Protein AF-A0A853L1I3-F1 (afdb_monomer)

pLDDT: mean 86.83, std 14.61, range [38.22, 98.81]

Foldseek 3Di:
DAKEKEKEFEFQVPQQWFWKWKAKPPDDPRIDIGTDDNRDRMDMDIDDDDAQDFIKIWMDAAQWDIDIDGRPHHHHHYYDYHYIKGKHKDKWFPWQQQQAIDDCPPDHFDKQDEPPPDAAFANRTTAAEFEQQQFDAAPPDDFLGTPLLDFWQHDVLCLFFAWGKMKMFMDIGDPDDADDQLKKKKKFKQADDQFDGCLLFKWKWQADDRPTGTQGHPVNHGIHIDGPRPPPGMGMIIMHTSDAQFVSRLQQKMKMKIFIDDCVPQHNPDGSIMGIGMHGYWFKAFAALQFAFLEKEFEDDPVCVQQVVQVVVQLQPDDDDPPDRRHYYDYDDQDDDFDWYQPSNVRDTDTADPPQDDDDLQPQFFKTWIKTWGSGNPSRIHIATEIEGFPAGYRCVCCCRRPQRHSRYGYDYQCRPPPWDDDLQRTRLQKHFHAFFAAVVDDTQNSTAIEGEAQPDCPPPPPPAKPFFPNHHT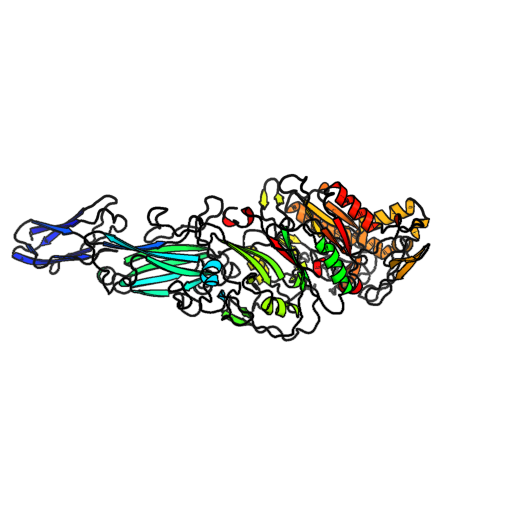NRVQRSVVSSVRHHYQYAHQLLAPSRHPLLFWDWDAFCPDDVNLRIAIEGEAQPVQLVLLVVQCVVDVVQQAFKFQWDWDDDPQDTDTHFHDAPNWGQIDGSVQLVDFDWGRDAAQVRHTGGSVLQSCCRNQPVNVSSVVRVVSVVVVGVDDPVRYDHAHWRKDFDDWFAIDDPPDDDDPPPFDPPDDLQPTADSDPRDHTHTHIFTPFASQSSWDNHPQEIEGEARRAGWADPSDPVPIDHSRQVVVLVVCCVRDVSHHYDHGHCCPPARSVRHGPNSSMDGHGDDDSVVSSSSND

Solvent-accessible surface area (backbone atoms only — not comparable to full-atom values): 40897 Å² total; per-residue (Å²): 108,34,57,36,31,45,31,40,34,53,39,86,88,61,57,86,60,35,54,36,38,42,34,38,60,94,53,84,80,30,64,50,71,56,64,49,57,82,83,52,49,58,50,75,47,78,44,72,42,57,63,76,42,70,30,41,39,38,37,32,27,52,45,34,51,80,44,73,48,70,72,46,69,35,77,58,71,48,7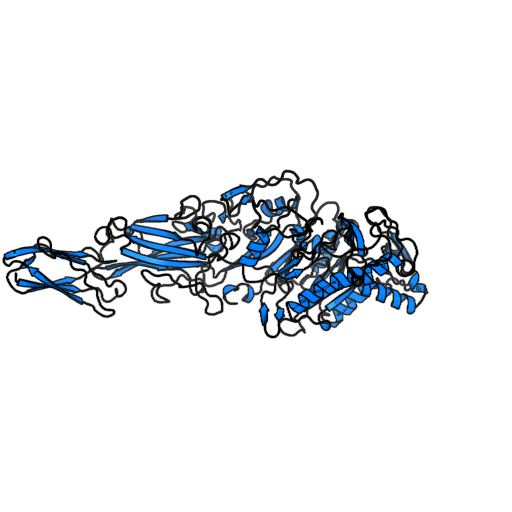5,48,80,47,78,46,33,35,46,43,75,49,68,34,44,23,32,79,54,57,12,54,64,52,50,81,86,77,65,70,68,40,75,74,35,58,26,50,86,58,80,46,66,22,84,86,26,36,35,20,57,25,35,51,22,35,28,27,71,41,87,78,58,57,88,43,47,33,52,47,74,62,80,64,43,65,35,74,61,34,60,65,77,30,37,34,60,35,37,40,39,50,48,75,41,59,77,90,68,79,64,58,85,76,28,34,34,39,40,35,46,38,47,59,86,92,40,50,68,27,21,58,38,36,37,34,30,68,30,81,55,64,85,35,45,72,39,25,19,73,90,65,33,42,51,33,82,41,62,47,58,78,43,68,52,58,40,55,28,33,30,29,15,51,46,62,27,15,79,62,32,47,83,25,43,40,34,43,33,44,28,39,25,39,42,91,66,56,30,83,88,32,62,51,47,33,32,28,40,39,34,31,41,27,46,68,45,65,59,27,71,77,37,48,63,41,31,43,33,35,59,59,54,93,88,44,53,68,45,51,56,51,49,54,60,58,50,68,67,47,78,80,50,86,77,93,45,58,70,43,76,53,67,46,78,88,54,98,55,89,62,55,40,71,12,66,89,76,73,42,79,32,72,62,78,88,78,56,83,55,94,59,59,47,41,13,27,45,39,41,52,27,31,35,35,34,30,47,78,76,61,47,68,40,76,42,45,30,30,38,45,27,54,55,86,47,40,55,56,33,45,46,35,64,62,53,39,22,64,77,25,22,54,46,54,66,48,47,74,53,90,65,73,76,40,63,26,26,22,20,42,14,55,48,40,41,50,37,35,38,24,89,98,62,62,75,29,81,70,8,31,32,34,30,21,35,57,74,71,70,81,54,61,96,68,87,76,49,64,72,56,73,42,41,52,41,64,46,51,52,38,27,57,56,31,41,72,65,39,68,72,45,79,32,72,21,61,32,32,56,69,21,35,41,34,80,39,32,37,68,43,75,16,85,85,40,56,92,55,40,44,43,36,39,34,30,54,17,27,47,50,36,55,48,53,50,51,52,48,25,68,78,37,67,73,50,25,68,18,48,21,35,38,50,77,40,84,45,105,83,50,74,46,72,46,72,37,60,50,90,91,38,67,58,51,47,28,44,46,43,58,77,26,74,47,75,43,78,62,54,35,61,84,69,48,78,47,29,19,45,55,48,43,50,41,25,50,55,38,51,37,44,54,50,46,57,40,51,54,51,48,42,71,72,23,74,62,51,76,90,41,48,46,74,38,54,25,45,56,40,57,55,36,65,39,82,39,51,83,79,82,80,79,78,97,74,70,74,52,68,93,84,50,59,88,88,79,40,74,36,51,60,63,62,56,45,42,30,35,14,32,38,67,68,27,35,50,45,42,18,29,38,77,54,84,42,42,33,45,24,30,46,37,41,39,44,35,49,79,70,80,43,80,93,74,32,45,42,55,49,61,50,51,53,50,56,58,45,44,74,67,34,69,76,57,43,80,42,71,40,75,43,49,89,73,28,42,55,70,73,37,35,49,27,36,31,24,41,59,43,62,49,72,52,82,69,64,53,40,58,58,46,96

Sequence (771 aa):
MVTFTVKVTRPASNKLLKAVSIDVAGTTNAQKTPSFGDDDTSLSQEFQLEPGDNYTITVTGPGYLRTQAQNVTVSDDGEITIALKSVWFSLHTDRDRDGKIENDDDTPAAINGLSPAAITFGVDGVGAIIPVNCNRDGNNTAIAYSDCQDDKINSDEDLLTGLSRMKIVRHSAGEAADVDANWVIKLSVEPTGAENPAEQHVRIFSKAGTDATELVSPQKGKTATLDAANINPTLVLPLEMIRFAGEDFESGTVKITLSVIQPEYAGPDTPSYTFTEQVVAAKWVANHHLHQVTKLLVTSDSFNEKFIATLETEVAKEPSGPSDLRYDILKSIQKQVLIPYLDTDKWTVAKPSADVMSPDQWMRDTIFSGYSSWPGTAGNHKSQTTFIKMHRQRELQNWVFGDLLSKDHAVYYPAAGSGDAVNSANSGGNFEVTPPVKKAGGNTYPLGRIYYGHSAKNRLGANSTLRKSRHKIDESTRSFIAAQALQYPIELDTDWLAVGHVDEMMTFLPYPGGSDNKKWKLLVASPKKAYDLMTDKRAENVIFGGAKVLQRPKWDTDHFNYTPLKLHNTVVSCTINDLLGNGNAPLLAPNGYAYTYDLLKGWNVGGVEKAIGDNIDILKNEFDLEDDDIVRVPVIFYPSDHVSGGHAYVLPSTDKVDNTKSRRNGFNIFPGRGEGFKCGALTADMPNMFVGNTQLYIPKPYGPWIDTGDEGTSFDLFEKYLKDEIAKFNGALSCNFIDDWDHYHACEGEIHCGTNEIRQPSQTDEKWWAI

Radius of gyration: 34.57 Å; Cα contacts (8 Å, |Δi|>4): 1881; chains: 1; bounding box: 86×55×112 Å

Mean predicted aligned error: 8.71 Å

InterPro domains:
  IPR004303 Protein-arginine deiminase [PTHR10837] (78-770)
  IPR013530 Protein-arginine deiminase, C-terminal [PF03068] (355-769)
  IPR013733 Protein-arginine deiminase (PAD), central domain [PF08527] (89-261)
  IPR036556 Protein-arginine deiminase, central domain superfamily [G3DSA:2.60.40.1700] (93-281)
  IPR036556 Protein-arginine deiminase, central domain superfamily [SSF110083] (89-265)

Organism: NCBI:txid1177930

Structure (mmCIF, N/CA/C/O backbone):
data_AF-A0A853L1I3-F1
#
_entry.id   AF-A0A853L1I3-F1
#
loop_
_atom_site.group_PDB
_atom_site.id
_atom_site.type_symbol
_atom_site.label_atom_id
_atom_site.label_alt_id
_atom_site.label_comp_id
_atom_site.label_asym_id
_atom_site.label_entity_id
_atom_site.label_seq_id
_atom_site.pdbx_PDB_ins_code
_atom_site.Cartn_x
_atom_site.Cartn_y
_atom_site.Cartn_z
_atom_site.occupancy
_atom_site.B_iso_or_equiv
_atom_site.auth_seq_id
_atom_site.auth_comp_id
_atom_site.auth_asym_id
_atom_site.auth_atom_id
_atom_site.pdbx_PDB_model_num
ATOM 1 N N . MET A 1 1 ? -42.614 -20.713 61.726 1.00 81.19 1 MET A N 1
ATOM 2 C CA . MET A 1 1 ? -42.380 -20.664 60.268 1.00 81.19 1 MET A CA 1
ATOM 3 C C . MET A 1 1 ? -43.701 -20.531 59.515 1.00 81.19 1 MET A C 1
ATOM 5 O O . MET A 1 1 ? -44.482 -21.477 59.499 1.00 81.19 1 MET A O 1
ATOM 9 N N . VAL A 1 2 ? -43.958 -19.349 58.958 1.00 87.75 2 VAL A N 1
ATOM 10 C CA . VAL A 1 2 ? -45.020 -19.051 57.978 1.00 87.75 2 VAL A CA 1
ATOM 11 C C . VAL A 1 2 ? -44.397 -18.836 56.603 1.00 87.75 2 VAL A C 1
ATOM 13 O O . VAL A 1 2 ? -43.218 -18.477 56.502 1.00 87.75 2 VAL A O 1
ATOM 16 N N . THR A 1 3 ? -45.180 -19.065 55.551 1.00 90.38 3 THR A N 1
ATOM 17 C CA . THR A 1 3 ? -44.732 -18.863 54.172 1.00 90.38 3 THR A CA 1
ATOM 18 C C . THR A 1 3 ? -44.959 -17.409 53.792 1.00 90.38 3 THR A C 1
ATOM 20 O O . THR A 1 3 ? -46.090 -16.961 53.619 1.00 90.38 3 THR A O 1
ATOM 23 N N . PHE A 1 4 ? -43.870 -16.662 53.652 1.00 91.69 4 PHE A N 1
ATOM 24 C CA . PHE A 1 4 ? -43.914 -15.261 53.260 1.00 91.69 4 PHE A CA 1
ATOM 25 C C . PHE A 1 4 ? -43.363 -15.093 51.845 1.00 91.69 4 PHE A C 1
ATOM 27 O O . PHE A 1 4 ? -42.239 -15.505 51.548 1.00 91.69 4 PHE A O 1
ATOM 34 N N . THR A 1 5 ? -44.152 -14.495 50.961 1.00 94.00 5 THR A N 1
ATOM 35 C CA . THR A 1 5 ? -43.793 -14.289 49.558 1.00 94.00 5 THR A CA 1
ATOM 36 C C . THR A 1 5 ? -43.182 -12.909 49.367 1.00 94.00 5 THR A C 1
ATOM 38 O O . THR A 1 5 ? -43.792 -11.886 49.667 1.00 94.00 5 THR A O 1
ATOM 41 N N . VAL A 1 6 ? -41.976 -12.862 48.813 1.00 94.75 6 VAL A N 1
ATOM 42 C CA . VAL A 1 6 ? -41.385 -11.620 48.315 1.00 94.75 6 VAL A CA 1
ATOM 43 C C . VAL A 1 6 ? -41.621 -11.566 46.816 1.00 94.75 6 VAL A C 1
ATOM 45 O O . VAL A 1 6 ? -40.993 -12.300 46.050 1.00 94.75 6 VAL A O 1
ATOM 48 N N . LYS A 1 7 ? -42.542 -10.703 46.396 1.00 95.62 7 LYS A N 1
ATOM 49 C CA . LYS A 1 7 ? -42.781 -10.387 44.993 1.00 95.62 7 LYS A CA 1
ATOM 50 C C . LYS A 1 7 ? -41.908 -9.209 44.589 1.00 95.62 7 LYS A C 1
ATOM 52 O O . LYS A 1 7 ? -41.912 -8.166 45.234 1.00 95.62 7 LYS A O 1
ATOM 57 N N . VAL A 1 8 ? -41.166 -9.354 43.504 1.00 94.81 8 VAL A N 1
ATOM 58 C CA . VAL A 1 8 ? -40.291 -8.314 42.965 1.00 94.81 8 VAL A CA 1
ATOM 59 C C . VAL A 1 8 ? -40.797 -7.923 41.587 1.00 94.81 8 VAL A C 1
ATOM 61 O O . VAL A 1 8 ? -41.028 -8.796 40.754 1.00 94.81 8 VAL A O 1
ATOM 64 N N . THR A 1 9 ? -40.975 -6.628 41.327 1.00 92.56 9 THR A N 1
ATOM 65 C CA . THR A 1 9 ? -41.407 -6.111 40.017 1.00 92.56 9 THR A CA 1
ATOM 66 C C . THR A 1 9 ? -40.296 -5.289 39.374 1.00 92.56 9 THR A C 1
ATOM 68 O O . THR A 1 9 ? -39.758 -4.392 40.027 1.00 92.56 9 THR A O 1
ATOM 71 N N . ARG A 1 10 ? -39.976 -5.546 38.101 1.00 89.19 10 ARG A N 1
ATOM 72 C CA . ARG A 1 10 ? -38.983 -4.770 37.336 1.00 89.19 10 ARG A CA 1
ATOM 73 C C . ARG A 1 10 ? -39.644 -3.781 36.363 1.00 89.19 10 ARG A C 1
ATOM 75 O O . ARG A 1 10 ? -40.765 -4.035 35.917 1.00 89.19 10 ARG A O 1
ATOM 82 N N . PRO A 1 11 ? -38.965 -2.683 35.983 1.00 85.25 11 PRO A N 1
ATOM 83 C CA . PRO A 1 11 ? -39.432 -1.805 34.912 1.00 85.25 11 PRO A CA 1
ATOM 84 C C . PRO A 1 11 ? -39.543 -2.549 33.573 1.00 85.25 11 PRO A C 1
ATOM 86 O O . PRO A 1 11 ? -38.636 -3.288 33.199 1.00 85.25 11 PRO A O 1
ATOM 89 N N . ALA A 1 12 ? -40.623 -2.318 32.818 1.00 77.94 12 ALA A N 1
ATOM 90 C CA . ALA A 1 12 ? -40.888 -3.028 31.558 1.00 77.94 12 ALA A CA 1
ATOM 91 C C . ALA A 1 12 ? -39.836 -2.781 30.456 1.00 77.94 12 ALA A C 1
ATOM 93 O O . ALA A 1 12 ? -39.681 -3.611 29.563 1.00 77.94 12 ALA A O 1
ATOM 94 N N . SER A 1 13 ? -39.119 -1.654 30.518 1.00 74.31 13 SER A N 1
ATOM 95 C CA . SER A 1 13 ? -38.047 -1.307 29.578 1.00 74.31 13 SER A CA 1
ATOM 96 C C . SER A 1 13 ? -36.715 -2.003 29.873 1.00 74.31 13 SER A C 1
ATOM 98 O O . SER A 1 13 ? -35.876 -2.077 28.983 1.00 74.31 13 SER A O 1
ATOM 100 N N . ASN A 1 14 ? -36.508 -2.559 31.075 1.00 75.12 14 ASN A N 1
ATOM 101 C CA . ASN A 1 14 ? -35.297 -3.316 31.393 1.00 75.12 14 ASN A CA 1
ATOM 102 C C . ASN A 1 14 ? -35.547 -4.824 31.254 1.00 75.12 14 ASN A C 1
ATOM 104 O O . ASN A 1 14 ? -35.905 -5.509 32.214 1.00 75.12 14 ASN A O 1
ATOM 108 N N . LYS A 1 15 ? -35.338 -5.346 30.042 1.00 73.44 15 LYS A N 1
ATOM 109 C CA . LYS A 1 15 ? -35.428 -6.790 29.760 1.00 73.44 15 LYS A CA 1
ATOM 110 C C . LYS A 1 15 ? -34.080 -7.516 29.804 1.00 73.44 15 LYS A C 1
ATOM 112 O O . LYS A 1 15 ? -34.060 -8.737 29.957 1.00 73.44 15 LYS A O 1
ATOM 117 N N . LEU A 1 16 ? -32.972 -6.777 29.707 1.00 75.38 16 LEU A N 1
ATOM 118 C CA . LEU A 1 16 ? -31.612 -7.320 29.599 1.00 75.38 16 LEU A CA 1
ATOM 119 C C . LEU A 1 16 ? -31.137 -7.974 30.904 1.00 75.38 16 LEU A C 1
ATOM 121 O O . LEU A 1 16 ? -30.494 -9.023 30.881 1.00 75.38 16 LEU A O 1
ATOM 125 N N . LEU A 1 17 ? -31.477 -7.379 32.051 1.00 81.56 17 LEU A N 1
ATOM 126 C CA . LEU A 1 17 ? -30.956 -7.785 33.356 1.00 81.56 17 LEU A CA 1
ATOM 127 C C . LEU A 1 17 ? -31.981 -8.640 34.098 1.00 81.56 17 LEU A C 1
ATOM 129 O O . LEU A 1 17 ? -32.994 -8.152 34.604 1.00 81.56 17 LEU A O 1
ATOM 133 N N . LYS A 1 18 ? -31.731 -9.951 34.117 1.00 85.81 18 LYS A N 1
ATOM 134 C CA . LYS A 1 18 ? -32.704 -10.954 34.578 1.00 85.81 18 LYS A CA 1
ATOM 135 C C . LYS A 1 18 ? -32.515 -11.386 36.025 1.00 85.81 18 LYS A C 1
ATOM 137 O O . LYS A 1 18 ? -33.504 -11.656 36.696 1.00 85.81 18 LYS A O 1
ATOM 142 N N . ALA A 1 19 ? -31.274 -11.488 36.489 1.00 89.25 19 ALA A N 1
ATOM 143 C CA . ALA A 1 19 ? -30.982 -11.993 37.825 1.00 89.25 19 ALA A CA 1
ATOM 144 C C . ALA A 1 19 ? -31.337 -10.963 38.905 1.00 89.25 19 ALA A C 1
ATOM 146 O O . ALA A 1 19 ? -31.171 -9.761 38.707 1.00 89.25 19 ALA A O 1
ATOM 147 N N . VAL A 1 20 ? -31.795 -11.445 40.057 1.00 92.38 20 VAL A N 1
ATOM 148 C CA . VAL A 1 20 ? -32.035 -10.648 41.263 1.00 92.38 20 VAL A CA 1
ATOM 149 C C . VAL A 1 20 ? -31.597 -11.474 42.465 1.00 92.38 20 VAL A C 1
ATOM 151 O O . VAL A 1 20 ? -31.817 -12.677 42.491 1.00 92.38 20 VAL A O 1
ATOM 154 N N . SER A 1 21 ? -31.004 -10.845 43.471 1.00 93.56 21 SER A N 1
ATOM 155 C CA . SER A 1 21 ? -30.734 -11.422 44.785 1.00 93.56 21 SER A CA 1
ATOM 156 C C . SER A 1 21 ? -31.692 -10.822 45.809 1.00 93.56 21 SER A C 1
ATOM 158 O O . SER A 1 21 ? -31.741 -9.605 45.974 1.00 93.56 21 SER A O 1
ATOM 160 N N . ILE A 1 22 ? -32.436 -11.675 46.508 1.00 94.38 22 ILE A N 1
ATOM 161 C CA . ILE A 1 22 ? -33.341 -11.311 47.600 1.00 94.38 22 ILE A CA 1
ATOM 162 C C . ILE A 1 22 ? -32.737 -11.856 48.892 1.00 94.38 22 ILE A C 1
ATOM 164 O O . ILE A 1 22 ? -32.601 -13.070 49.032 1.00 94.38 22 ILE A O 1
ATOM 168 N N . ASP A 1 23 ? -32.386 -10.963 49.813 1.00 92.81 23 ASP A N 1
ATOM 169 C CA . ASP A 1 23 ? -31.832 -11.277 51.130 1.00 92.81 23 ASP A CA 1
ATOM 170 C C . ASP A 1 23 ? -32.799 -10.858 52.246 1.00 92.81 23 ASP A C 1
ATOM 172 O O . ASP A 1 23 ? -33.199 -9.695 52.331 1.00 92.81 23 ASP A O 1
ATOM 176 N N . VAL A 1 24 ? -33.177 -11.807 53.101 1.00 91.69 24 VAL A N 1
ATOM 177 C CA . VAL A 1 24 ? -34.040 -11.619 54.270 1.00 91.69 24 VAL A CA 1
ATOM 178 C C . VAL A 1 24 ? -33.207 -11.833 55.533 1.00 91.69 24 VAL A C 1
ATOM 180 O O . VAL A 1 24 ? -32.998 -12.964 55.990 1.00 91.69 24 VAL A O 1
ATOM 183 N N . ALA A 1 25 ? -32.732 -10.727 56.107 1.00 85.62 25 ALA A N 1
ATOM 184 C CA . ALA 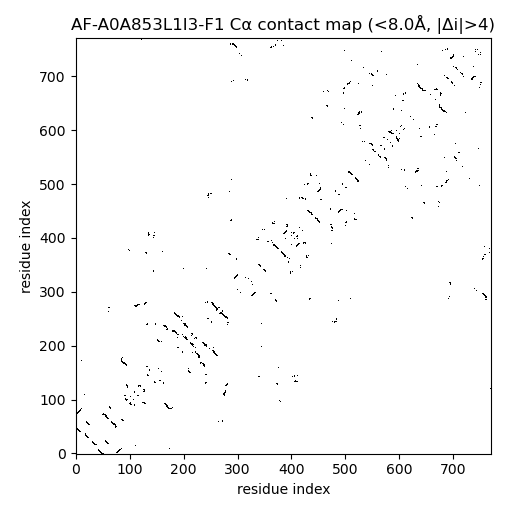A 1 25 ? -31.801 -10.742 57.230 1.00 85.62 25 ALA A CA 1
ATOM 185 C C . ALA A 1 25 ? -32.382 -11.462 58.463 1.00 85.62 25 ALA A C 1
ATOM 187 O O . ALA A 1 25 ? -33.519 -11.207 58.850 1.00 85.62 25 ALA A O 1
ATOM 188 N N . GLY A 1 26 ? -31.576 -12.308 59.121 1.00 73.25 26 GLY A N 1
ATOM 189 C CA . GLY A 1 26 ? -31.940 -12.969 60.385 1.00 73.25 26 GLY A CA 1
ATOM 190 C C . GLY A 1 26 ? -32.563 -14.367 60.262 1.00 73.25 26 GLY A C 1
ATOM 191 O O . GLY A 1 26 ? -33.153 -14.844 61.226 1.00 73.25 26 GLY A O 1
ATOM 192 N N . THR A 1 27 ? -32.437 -15.040 59.110 1.00 67.06 27 THR A N 1
ATOM 193 C CA . THR A 1 27 ? -33.096 -16.334 58.827 1.00 67.06 27 THR A CA 1
ATOM 194 C C . THR A 1 27 ? -32.117 -17.408 58.319 1.00 67.06 27 THR A C 1
ATOM 196 O O . THR A 1 27 ? -31.009 -17.105 57.874 1.00 67.06 27 THR A O 1
ATOM 199 N N . THR A 1 28 ? -32.509 -18.690 58.373 1.00 58.88 28 THR A N 1
ATOM 200 C CA . THR A 1 28 ? -31.806 -19.787 57.673 1.00 58.88 28 THR A CA 1
ATOM 201 C C . THR A 1 28 ? -32.295 -19.847 56.219 1.00 58.88 28 THR A C 1
ATOM 203 O O . THR A 1 28 ? -33.497 -19.876 55.985 1.00 58.88 28 THR A O 1
ATOM 206 N N . ASN A 1 29 ? -31.382 -19.864 55.235 1.00 61.91 29 ASN A N 1
ATOM 207 C CA . ASN A 1 29 ? -31.658 -19.581 53.806 1.00 61.91 29 ASN A CA 1
ATOM 208 C C . ASN A 1 29 ? -32.068 -18.123 53.514 1.00 61.91 29 ASN A C 1
ATOM 210 O O . ASN A 1 29 ? -32.948 -17.879 52.687 1.00 61.91 29 ASN A O 1
ATOM 214 N N . ALA A 1 30 ? -31.407 -17.173 54.183 1.00 78.81 30 ALA A N 1
ATOM 215 C CA . ALA A 1 30 ? -31.659 -15.738 54.055 1.00 78.81 30 ALA A CA 1
ATOM 216 C C . ALA A 1 30 ? -31.613 -15.217 52.614 1.00 78.81 30 ALA A C 1
ATOM 218 O O . ALA A 1 30 ? -32.413 -14.359 52.261 1.00 78.81 30 ALA A O 1
ATOM 219 N N . GLN A 1 31 ? -30.749 -15.776 51.763 1.00 89.06 31 GLN A N 1
ATOM 220 C CA . GLN A 1 31 ? -30.538 -15.282 50.407 1.00 89.06 31 GLN A CA 1
ATOM 221 C C . GLN A 1 31 ? -31.037 -16.266 49.343 1.00 89.06 31 GLN A C 1
ATOM 223 O O . GLN A 1 31 ? -30.729 -17.460 49.384 1.00 89.06 31 GLN A O 1
ATOM 228 N N . LYS A 1 32 ? -31.770 -15.754 48.350 1.00 92.31 32 LYS A N 1
ATOM 229 C CA . LYS A 1 32 ? -32.186 -16.484 47.142 1.00 92.31 32 LYS A CA 1
ATOM 230 C C . LYS A 1 32 ? -31.953 -15.636 45.896 1.00 92.31 32 LYS A C 1
ATOM 232 O O . LYS A 1 32 ? -32.137 -14.424 45.943 1.00 92.31 32 LYS A O 1
ATOM 237 N N . THR A 1 33 ? -31.592 -16.271 44.781 1.00 92.25 33 THR A N 1
ATOM 238 C CA . THR A 1 33 ? -31.236 -15.589 43.524 1.00 92.25 33 THR A CA 1
ATOM 239 C C . THR A 1 33 ? -32.146 -15.972 42.345 1.00 92.25 33 THR A C 1
ATOM 241 O O . THR A 1 33 ? -31.705 -16.659 41.419 1.00 92.25 33 THR A O 1
ATOM 244 N N . PRO A 1 34 ? -33.441 -15.597 42.365 1.00 93.62 34 PRO A N 1
ATOM 245 C CA . PRO A 1 34 ? -34.339 -15.866 41.244 1.00 93.62 34 PRO A CA 1
ATOM 246 C C . PRO A 1 34 ? -33.955 -15.054 39.993 1.00 93.62 34 PRO A C 1
ATOM 248 O O . PRO A 1 34 ? -33.141 -14.131 40.034 1.00 93.62 34 PRO A O 1
ATOM 251 N N . SER A 1 35 ? -34.547 -15.399 38.850 1.00 92.25 35 SER A N 1
ATOM 252 C CA . SER A 1 35 ? -34.363 -14.663 37.594 1.00 92.25 35 SER A CA 1
ATOM 253 C C . SER A 1 35 ? -35.694 -14.447 36.888 1.00 92.25 35 SER A C 1
ATOM 255 O O . SER A 1 35 ? -36.535 -15.343 36.875 1.00 92.25 35 SER A O 1
ATOM 257 N N . PHE A 1 36 ? -35.870 -13.271 36.291 1.00 90.75 36 PHE A N 1
ATOM 258 C CA . PHE A 1 36 ? -36.992 -12.994 35.399 1.00 90.75 36 PHE A CA 1
ATOM 259 C C . PHE A 1 36 ? -36.863 -13.803 34.101 1.00 90.75 36 PHE A C 1
ATOM 261 O O . PHE A 1 36 ? -35.767 -13.915 33.541 1.00 90.75 36 PHE A O 1
ATOM 268 N N . GLY A 1 37 ? -37.984 -14.304 33.582 1.00 87.56 37 GLY A N 1
ATOM 269 C CA . GLY A 1 37 ? -38.104 -14.703 32.183 1.00 87.56 37 GLY A CA 1
ATOM 270 C C . GLY A 1 37 ? -37.966 -13.511 31.229 1.00 87.56 37 GLY A C 1
ATOM 271 O O . GLY A 1 37 ? -37.873 -12.354 31.647 1.00 87.56 37 GLY A O 1
ATOM 272 N N . ASP A 1 38 ? -37.953 -13.778 29.923 1.00 81.94 38 ASP A N 1
ATOM 273 C CA . ASP A 1 38 ? -37.756 -12.739 28.899 1.00 81.94 38 ASP A CA 1
ATOM 274 C C . ASP A 1 38 ? -38.823 -11.635 28.956 1.00 81.94 38 ASP A C 1
ATOM 276 O O . ASP A 1 38 ? -38.496 -10.450 28.869 1.00 81.94 38 ASP A O 1
ATOM 280 N N . ASP A 1 39 ? -40.076 -12.015 29.209 1.00 84.38 39 ASP A N 1
ATOM 281 C CA . ASP A 1 39 ? -41.224 -11.102 29.224 1.00 84.38 39 ASP A CA 1
ATOM 282 C C . ASP A 1 39 ? -41.834 -10.883 30.614 1.00 84.38 39 ASP A C 1
ATOM 284 O O . ASP A 1 39 ? -42.797 -10.128 30.762 1.00 84.38 39 ASP A O 1
ATOM 288 N N . ASP A 1 40 ? -41.254 -11.487 31.653 1.00 88.81 40 ASP A N 1
ATOM 289 C CA . ASP A 1 40 ? -41.761 -11.339 33.013 1.00 88.81 40 ASP A CA 1
ATOM 290 C C . ASP A 1 40 ? -41.569 -9.899 33.496 1.00 88.81 40 ASP A C 1
ATOM 292 O O . ASP A 1 40 ? -40.479 -9.335 33.408 1.00 88.81 40 ASP A O 1
ATOM 296 N N . THR A 1 41 ? -42.610 -9.293 34.059 1.00 87.25 41 THR A N 1
ATOM 297 C CA . THR A 1 41 ? -42.523 -7.984 34.737 1.00 87.25 41 THR A CA 1
ATOM 298 C C . THR A 1 41 ? -42.463 -8.123 36.255 1.00 87.25 41 THR A C 1
ATOM 300 O O . THR A 1 41 ? -42.178 -7.158 36.966 1.00 87.25 41 THR A O 1
ATOM 303 N N . SER A 1 42 ? -42.688 -9.334 36.765 1.00 92.50 42 SER A N 1
ATOM 304 C CA . SER A 1 42 ? -42.597 -9.667 38.179 1.00 92.50 42 SER A CA 1
ATOM 305 C C . SER A 1 42 ? -42.150 -11.108 38.383 1.00 92.50 42 SER A C 1
ATOM 307 O O . SER A 1 42 ? -42.517 -11.967 37.589 1.00 92.50 42 SER A O 1
ATOM 309 N N . LEU A 1 43 ? -41.450 -11.378 39.479 1.00 94.25 43 LEU A N 1
ATOM 310 C CA . LEU A 1 43 ? -41.176 -12.723 39.978 1.00 94.25 43 LEU A CA 1
ATOM 311 C C . LEU A 1 43 ? -41.546 -12.794 41.458 1.00 94.25 43 LEU A C 1
ATOM 313 O O . LEU A 1 43 ? -41.545 -11.770 42.142 1.00 94.25 43 LEU A O 1
ATOM 317 N N . SER A 1 44 ? -41.849 -13.987 41.955 1.00 94.38 44 SER A N 1
ATOM 318 C CA . SER A 1 44 ? -42.171 -14.209 43.365 1.00 94.38 44 SER A CA 1
ATOM 319 C C . SER A 1 44 ? -41.256 -15.273 43.942 1.00 94.38 44 SER A C 1
ATOM 321 O O . SER A 1 44 ? -40.976 -16.281 43.295 1.00 94.38 44 SER A O 1
ATOM 323 N N . GLN A 1 45 ? -40.802 -15.052 45.170 1.00 94.94 45 GLN A N 1
ATOM 324 C CA . GLN A 1 45 ? -39.956 -15.989 45.886 1.00 94.94 45 GLN A CA 1
ATOM 325 C C . GLN A 1 45 ? -40.449 -16.162 47.320 1.00 94.94 45 GLN A C 1
ATOM 327 O O . GLN A 1 45 ? -40.524 -15.208 48.087 1.00 94.94 45 GLN A O 1
ATOM 332 N N . GLU A 1 46 ? -40.754 -17.401 47.688 1.00 93.19 46 GLU A N 1
ATOM 333 C CA . GLU A 1 46 ? -41.219 -17.743 49.034 1.00 93.19 46 GLU A CA 1
ATOM 334 C C . GLU A 1 46 ? -40.054 -17.913 50.013 1.00 93.19 46 GLU A C 1
ATOM 336 O O . GLU A 1 46 ? -39.019 -18.484 49.651 1.00 93.19 46 GLU A O 1
ATOM 341 N N . PHE A 1 47 ? -40.239 -17.486 51.261 1.00 91.81 47 PHE A N 1
ATOM 342 C CA . PHE A 1 47 ? -39.336 -17.675 52.397 1.00 91.81 47 PHE A CA 1
ATOM 343 C C . PHE A 1 47 ? -40.109 -18.235 53.596 1.00 91.81 47 PHE A C 1
ATOM 345 O O . PHE A 1 47 ? -41.307 -18.004 53.735 1.00 91.81 47 PHE A O 1
ATOM 352 N N . GLN A 1 48 ? -39.419 -18.982 54.458 1.00 90.19 48 GLN A N 1
ATOM 353 C CA . GLN A 1 48 ? -39.983 -19.493 55.708 1.00 90.19 48 GLN A CA 1
ATOM 354 C C . GLN A 1 48 ? -39.494 -18.602 56.852 1.00 90.19 48 GLN A C 1
ATOM 356 O O . GLN A 1 48 ? -38.291 -18.566 57.108 1.00 90.19 48 GLN A O 1
ATOM 361 N N . LEU A 1 49 ? -40.409 -17.858 57.483 1.00 88.81 49 LEU A N 1
ATOM 362 C CA . LEU A 1 49 ? -40.104 -16.807 58.467 1.00 88.81 49 LEU A CA 1
ATOM 363 C C . LEU A 1 49 ? -40.836 -17.045 59.793 1.00 88.81 49 LEU A C 1
ATOM 365 O O . LEU A 1 49 ? -41.888 -17.686 59.816 1.00 88.81 49 LEU A O 1
ATOM 369 N N . GLU A 1 50 ? -40.306 -16.549 60.908 1.00 88.75 50 GLU A N 1
ATOM 370 C CA . GLU A 1 50 ? -40.970 -16.675 62.206 1.00 88.75 50 GLU A CA 1
ATOM 371 C C . GLU A 1 50 ? -42.049 -15.594 62.401 1.00 88.75 50 GLU A C 1
ATOM 373 O O . GLU A 1 50 ? -41.793 -14.408 62.182 1.00 88.75 50 GLU A O 1
ATOM 378 N N . PRO A 1 51 ? -43.273 -15.979 62.809 1.00 87.00 51 PRO A N 1
ATOM 379 C CA . PRO A 1 51 ? -44.328 -15.024 63.122 1.00 87.00 51 PRO A CA 1
ATOM 380 C C . PRO A 1 51 ? -43.970 -14.122 64.308 1.00 87.00 51 PRO A C 1
ATOM 382 O O . PRO A 1 51 ? -43.503 -14.597 65.340 1.00 87.00 51 PRO A O 1
ATOM 385 N N . GLY A 1 52 ? -44.284 -12.834 64.199 1.00 82.44 52 GLY A N 1
ATOM 386 C CA . GLY A 1 52 ? -44.059 -11.817 65.227 1.00 82.44 52 GLY A CA 1
ATOM 387 C C . GLY A 1 52 ? -42.700 -11.118 65.148 1.00 82.44 52 GLY A C 1
ATOM 388 O O . GLY A 1 52 ? -42.520 -10.108 65.829 1.00 82.44 52 GLY A O 1
ATOM 389 N N . ASP A 1 53 ? -41.784 -11.598 64.304 1.00 86.50 53 ASP A N 1
ATOM 390 C CA . ASP A 1 53 ? -40.478 -10.978 64.076 1.00 86.50 53 ASP A CA 1
ATOM 391 C C . ASP A 1 53 ? -40.540 -9.873 63.007 1.00 86.50 53 ASP A C 1
ATOM 393 O O . ASP A 1 53 ? -41.430 -9.823 62.151 1.00 86.50 53 ASP A O 1
ATOM 397 N N . ASN A 1 54 ? -39.554 -8.973 63.061 1.00 88.31 54 ASN A N 1
ATOM 398 C CA . ASN A 1 54 ? -39.352 -7.917 62.073 1.00 88.31 54 ASN A CA 1
ATOM 399 C C . ASN A 1 54 ? -38.141 -8.235 61.204 1.00 88.31 54 ASN A C 1
ATOM 401 O O . ASN A 1 54 ? -37.027 -8.384 61.711 1.00 88.31 54 ASN A O 1
ATOM 405 N N . TYR A 1 55 ? -38.347 -8.239 59.892 1.00 90.69 55 TYR A N 1
ATOM 406 C CA . TYR A 1 55 ? -37.304 -8.536 58.920 1.00 90.69 55 TYR A CA 1
ATOM 407 C C . TYR A 1 55 ? -36.912 -7.297 58.114 1.00 90.69 55 TYR A C 1
ATOM 409 O O . TYR A 1 55 ? -37.712 -6.387 57.878 1.00 90.69 55 TYR A O 1
ATOM 417 N N . THR A 1 56 ? -35.653 -7.271 57.677 1.00 92.38 56 THR A N 1
ATOM 418 C CA . THR A 1 56 ? -35.196 -6.372 56.612 1.00 92.38 56 THR A CA 1
ATOM 419 C C . THR A 1 56 ? -35.003 -7.197 55.355 1.00 92.38 56 THR A C 1
ATOM 421 O O . THR A 1 56 ? -34.196 -8.126 55.348 1.00 92.38 56 THR A O 1
ATOM 424 N N . ILE A 1 57 ? -35.738 -6.844 54.304 1.00 94.12 57 ILE A N 1
ATOM 425 C CA . ILE A 1 57 ? -35.652 -7.495 52.999 1.00 94.12 57 ILE A CA 1
ATOM 426 C C . ILE A 1 57 ? -34.858 -6.570 52.085 1.00 94.12 57 ILE A C 1
ATOM 428 O O . ILE A 1 57 ? -35.269 -5.437 51.831 1.00 94.12 57 ILE A O 1
ATOM 432 N N . THR A 1 58 ? -33.710 -7.040 51.615 1.00 93.38 58 THR A N 1
ATOM 433 C CA . THR A 1 58 ? -32.841 -6.325 50.681 1.00 93.38 58 THR A CA 1
ATOM 434 C C . THR A 1 58 ? -32.900 -7.008 49.329 1.00 93.38 58 THR A C 1
ATOM 436 O O . THR A 1 58 ? -32.719 -8.218 49.233 1.00 93.38 58 THR A O 1
ATOM 439 N N . VAL A 1 59 ? -33.128 -6.227 48.280 1.00 93.56 59 VAL A N 1
ATOM 440 C CA . VAL A 1 59 ? -33.113 -6.708 46.903 1.00 93.56 59 VAL A CA 1
ATOM 441 C C . VAL A 1 59 ? -32.008 -5.990 46.138 1.00 93.56 59 VAL A C 1
ATOM 443 O O . VAL A 1 59 ? -31.956 -4.757 46.122 1.00 93.56 59 VAL A O 1
ATOM 446 N N . THR A 1 60 ? -31.112 -6.763 45.532 1.00 92.25 60 THR A N 1
ATOM 447 C CA . THR A 1 60 ? -30.012 -6.294 44.675 1.00 92.25 60 THR A CA 1
ATOM 448 C C . THR A 1 60 ? -30.004 -7.079 43.369 1.00 92.25 60 THR A C 1
ATOM 450 O O . THR A 1 60 ? -30.629 -8.130 43.256 1.00 92.25 60 THR A O 1
ATOM 453 N N . GLY A 1 61 ? -29.310 -6.586 42.352 1.00 91.44 61 GLY A N 1
ATOM 454 C CA . GLY A 1 61 ? -29.147 -7.315 41.101 1.00 91.44 61 GLY A CA 1
ATOM 455 C C . GLY A 1 61 ? -28.321 -6.525 40.094 1.00 91.44 61 GLY A C 1
ATOM 456 O O . GLY A 1 61 ? -28.124 -5.318 40.277 1.00 91.44 61 GLY A O 1
ATOM 457 N N . PRO A 1 62 ? -27.849 -7.181 39.022 1.00 90.88 62 PRO A N 1
ATOM 458 C CA . PRO A 1 62 ? -27.131 -6.509 37.959 1.00 90.88 62 PRO A CA 1
ATOM 459 C C . PRO A 1 62 ? -27.982 -5.358 37.405 1.00 90.88 62 PRO A C 1
ATOM 461 O O . PRO A 1 62 ? -29.130 -5.564 37.019 1.00 90.88 62 PRO A O 1
ATOM 464 N N . GLY A 1 63 ? -27.442 -4.138 37.439 1.00 89.06 63 GLY A N 1
ATOM 465 C CA . GLY A 1 63 ? -28.093 -2.881 37.036 1.00 89.06 63 GLY A CA 1
ATOM 466 C C . GLY A 1 63 ? -29.410 -2.536 37.745 1.00 89.06 63 GLY A C 1
ATOM 467 O O . GLY A 1 63 ? -30.171 -1.698 37.260 1.00 89.06 63 GLY A O 1
ATOM 468 N N . TYR A 1 64 ? -29.695 -3.151 38.894 1.00 90.38 64 TYR A N 1
ATOM 469 C CA . TYR A 1 64 ? -30.760 -2.729 39.801 1.00 90.38 64 TYR A CA 1
ATOM 470 C C . TYR A 1 64 ? -30.157 -2.016 41.008 1.00 90.38 64 TYR A C 1
ATOM 472 O O . TYR A 1 64 ? -29.202 -2.502 41.610 1.00 90.38 64 TYR A O 1
ATOM 480 N N . LEU A 1 65 ? -30.734 -0.875 41.381 1.00 89.94 65 LEU A N 1
ATOM 481 C CA . LEU A 1 65 ? -30.341 -0.174 42.598 1.00 89.94 65 LEU A CA 1
ATOM 482 C C . LEU A 1 65 ? -30.797 -0.968 43.821 1.00 89.94 65 LEU A C 1
ATOM 484 O O . LEU A 1 65 ? -31.914 -1.501 43.858 1.00 89.94 65 LEU A O 1
ATOM 488 N N . ARG A 1 66 ? -29.945 -1.004 44.849 1.00 90.75 66 ARG A N 1
ATOM 489 C CA . ARG A 1 66 ? -30.268 -1.636 46.128 1.00 90.75 66 ARG A CA 1
ATOM 490 C C . ARG A 1 66 ? -31.576 -1.079 46.678 1.00 90.75 66 ARG A C 1
ATOM 492 O O . ARG A 1 66 ? -31.683 0.102 46.997 1.00 90.75 66 ARG A O 1
ATOM 499 N N . THR A 1 67 ? -32.554 -1.958 46.851 1.00 90.88 67 THR A N 1
ATOM 500 C CA . THR A 1 67 ? -33.867 -1.605 47.395 1.00 90.88 67 THR A CA 1
ATOM 501 C C . THR A 1 67 ? -34.076 -2.341 48.709 1.00 90.88 67 THR A C 1
ATOM 503 O O . THR A 1 67 ? -33.833 -3.544 48.792 1.00 90.88 67 THR A O 1
ATOM 506 N N . GLN A 1 68 ? -34.498 -1.630 49.755 1.00 91.31 68 GLN A N 1
ATOM 507 C CA . GLN A 1 68 ? -34.725 -2.218 51.075 1.00 91.31 68 GLN A CA 1
ATOM 508 C C . GLN A 1 68 ? -36.142 -1.949 51.572 1.00 91.31 68 GLN A C 1
ATOM 510 O O . GLN A 1 68 ? -36.583 -0.802 51.606 1.00 91.31 68 GLN A O 1
ATOM 515 N N . ALA A 1 69 ? -36.814 -3.004 52.026 1.00 92.62 69 ALA A N 1
ATOM 516 C CA . ALA A 1 69 ? -38.008 -2.912 52.854 1.00 92.62 69 ALA A CA 1
ATOM 517 C C . ALA A 1 69 ? -37.607 -3.199 54.307 1.00 92.62 69 ALA A C 1
ATOM 519 O O . ALA A 1 69 ? -37.185 -4.309 54.639 1.00 92.62 69 ALA A O 1
ATOM 520 N N . GLN A 1 70 ? -37.682 -2.178 55.161 1.00 92.25 70 GLN A N 1
ATOM 521 C CA . GLN A 1 70 ? -37.322 -2.268 56.578 1.00 92.25 70 GLN A CA 1
ATOM 522 C C . GLN A 1 70 ? -38.558 -2.498 57.448 1.00 92.25 70 GLN A C 1
ATOM 524 O O . GLN A 1 70 ? -39.652 -2.059 57.099 1.00 92.25 70 GLN A O 1
ATOM 529 N N . ASN A 1 71 ? -38.356 -3.118 58.615 1.00 89.06 71 ASN A N 1
ATOM 530 C CA . ASN A 1 71 ? -39.399 -3.366 59.617 1.00 89.06 71 ASN A CA 1
ATOM 531 C C . ASN A 1 71 ? -40.617 -4.116 59.048 1.00 89.06 71 ASN A C 1
ATOM 533 O O . ASN A 1 71 ? -41.759 -3.793 59.371 1.00 89.06 71 ASN A O 1
ATOM 537 N N . VAL A 1 72 ? -40.373 -5.109 58.188 1.00 89.75 72 VAL A N 1
ATOM 538 C CA . VAL A 1 72 ? -41.432 -5.962 57.642 1.00 89.75 72 VAL A CA 1
ATOM 539 C C . VAL A 1 72 ? -41.858 -6.938 58.734 1.00 89.75 72 VAL A C 1
ATOM 541 O O . VAL A 1 72 ? -41.157 -7.914 59.002 1.00 89.75 72 VAL A O 1
ATOM 544 N N . THR A 1 73 ? -42.973 -6.636 59.396 1.00 87.94 73 THR A N 1
ATOM 545 C CA . THR A 1 73 ? -43.577 -7.507 60.410 1.00 87.94 73 THR A CA 1
ATOM 546 C C . THR A 1 73 ? -44.317 -8.651 59.731 1.00 87.94 73 THR A C 1
ATOM 548 O O . THR A 1 73 ? -45.196 -8.417 58.902 1.00 87.94 73 THR A O 1
ATOM 551 N N . VAL A 1 74 ? -43.986 -9.884 60.104 1.00 87.06 74 VAL A N 1
ATOM 552 C CA . VAL A 1 74 ? -44.616 -11.090 59.555 1.00 87.06 74 VAL A CA 1
ATOM 553 C C . VAL A 1 74 ? -45.512 -11.700 60.630 1.00 87.06 74 VAL A C 1
ATOM 555 O O . VAL A 1 74 ? -45.006 -12.183 61.632 1.00 87.06 74 VAL A O 1
ATOM 558 N N . SER A 1 75 ? -46.837 -11.656 60.475 1.00 84.25 75 SER A N 1
ATOM 559 C CA . SER A 1 75 ? -47.797 -12.220 61.448 1.00 84.25 75 SER A CA 1
ATOM 560 C C . SER A 1 75 ? -48.387 -13.569 61.031 1.00 84.25 75 SER A C 1
ATOM 562 O O . SER A 1 75 ? -48.739 -14.383 61.884 1.00 84.25 75 SER A O 1
ATOM 564 N N . ASP A 1 76 ? -48.494 -13.793 59.728 1.00 88.56 76 ASP A N 1
ATOM 565 C CA . ASP A 1 76 ? -49.206 -14.875 59.054 1.00 88.56 76 ASP A CA 1
ATOM 566 C C . ASP A 1 76 ? -48.643 -15.057 57.631 1.00 88.56 76 ASP A C 1
ATOM 568 O O . ASP A 1 76 ? -47.705 -14.357 57.234 1.00 88.56 76 ASP A O 1
ATOM 572 N N . ASP A 1 77 ? -49.172 -16.026 56.876 1.00 86.44 77 ASP A N 1
ATOM 573 C CA . ASP A 1 77 ? -48.835 -16.166 55.458 1.00 86.44 77 ASP A CA 1
ATOM 574 C C . ASP A 1 77 ? -49.191 -14.862 54.723 1.00 86.44 77 ASP A C 1
ATOM 576 O O . ASP A 1 77 ? -50.305 -14.347 54.844 1.00 86.44 77 ASP A O 1
ATOM 580 N N . GLY A 1 78 ? -48.242 -14.310 53.967 1.00 88.69 78 GLY A N 1
ATOM 581 C CA . GLY A 1 78 ? -48.376 -12.967 53.405 1.00 88.69 78 GLY A CA 1
ATOM 582 C C . GLY A 1 78 ? -47.472 -12.711 52.208 1.00 88.69 78 GLY A C 1
ATOM 583 O O . GLY A 1 78 ? -46.645 -13.544 51.839 1.00 88.69 78 GLY A O 1
ATOM 584 N N . GLU A 1 79 ? -47.637 -11.543 51.590 1.00 93.38 79 GLU A N 1
ATOM 585 C CA . GLU A 1 79 ? -46.813 -11.085 50.471 1.00 93.38 79 GLU A CA 1
ATOM 586 C C . GLU A 1 79 ? -46.369 -9.637 50.692 1.00 93.38 79 GLU A C 1
ATOM 588 O O . GLU A 1 79 ? -47.148 -8.792 51.138 1.00 93.38 79 GLU A O 1
ATOM 593 N N . ILE A 1 80 ? -45.129 -9.334 50.314 1.00 94.06 80 ILE A N 1
ATOM 594 C CA . ILE A 1 80 ? -44.672 -7.966 50.073 1.00 94.06 80 ILE A CA 1
ATOM 595 C C . ILE A 1 80 ? -44.286 -7.810 48.606 1.00 94.06 80 ILE A C 1
ATOM 597 O O . ILE A 1 80 ? -43.630 -8.680 48.035 1.00 94.06 80 ILE A O 1
ATOM 601 N N . THR A 1 81 ? -44.662 -6.685 47.998 1.00 95.25 81 THR A N 1
ATOM 602 C CA . THR A 1 81 ? -44.196 -6.312 46.659 1.00 95.25 81 THR A CA 1
ATOM 603 C C . THR A 1 81 ? -43.101 -5.253 46.759 1.00 95.25 81 THR A C 1
ATOM 605 O O . THR A 1 81 ? -43.308 -4.197 47.353 1.00 95.25 81 THR A O 1
ATOM 608 N N . ILE A 1 82 ? -41.948 -5.521 46.147 1.00 93.75 82 ILE A N 1
ATOM 609 C CA . ILE A 1 82 ? -40.809 -4.606 46.050 1.00 93.75 82 ILE A CA 1
ATOM 610 C C . ILE A 1 82 ? -40.629 -4.205 44.584 1.00 93.75 82 ILE A C 1
ATOM 612 O O . ILE A 1 82 ? -40.330 -5.039 43.728 1.00 93.75 82 ILE A O 1
ATOM 616 N N . ALA A 1 83 ? -40.804 -2.916 44.294 1.00 91.25 83 ALA A N 1
ATOM 617 C CA . ALA A 1 83 ? -40.574 -2.364 42.964 1.00 91.25 83 ALA A CA 1
ATOM 618 C C . ALA A 1 83 ? -39.108 -1.959 42.787 1.00 91.25 83 ALA A C 1
ATOM 620 O O . ALA A 1 83 ? -38.592 -1.138 43.544 1.00 91.25 83 ALA A O 1
ATOM 621 N N . LEU A 1 84 ? -38.444 -2.531 41.781 1.00 90.38 84 LEU A N 1
ATOM 622 C CA . LEU A 1 84 ? -37.050 -2.234 41.475 1.00 90.38 84 LEU A CA 1
ATOM 623 C C . LEU A 1 84 ? -36.910 -0.944 40.673 1.00 90.38 84 LEU A C 1
ATOM 625 O O . LEU A 1 84 ? -37.706 -0.646 39.780 1.00 90.38 84 LEU A O 1
ATOM 629 N N . LYS A 1 85 ? -35.819 -0.231 40.949 1.00 89.38 85 LYS A N 1
ATOM 630 C CA . LYS A 1 85 ? -35.296 0.860 40.125 1.00 89.38 85 LYS A CA 1
ATOM 631 C C . LYS A 1 85 ? -34.067 0.338 39.395 1.00 89.38 85 LYS A C 1
ATOM 633 O O . LYS A 1 85 ? -33.236 -0.327 40.015 1.00 89.38 85 LYS A O 1
ATOM 638 N N . SER A 1 86 ? -33.948 0.604 38.099 1.00 88.00 86 SER A N 1
ATOM 639 C CA . SER A 1 86 ? -32.822 0.104 37.308 1.00 88.00 86 SER A CA 1
ATOM 640 C C . SER A 1 86 ? -32.011 1.221 36.688 1.00 88.00 86 SER A C 1
ATOM 642 O O . SER A 1 86 ? -32.577 2.139 36.093 1.00 88.00 86 SER A O 1
ATOM 644 N N . VAL A 1 87 ? -30.695 1.073 36.773 1.00 89.31 87 VAL A N 1
ATOM 645 C CA . VAL A 1 87 ? -29.696 1.890 36.096 1.00 89.31 87 VAL A CA 1
ATOM 646 C C . VAL A 1 87 ? -28.672 0.935 35.497 1.00 89.31 87 VAL A C 1
ATOM 648 O O . VAL A 1 87 ? -28.104 0.113 36.212 1.00 89.31 87 VAL A O 1
ATOM 651 N N . TRP A 1 88 ? -28.456 1.000 34.187 1.00 89.50 88 TRP A N 1
ATOM 652 C CA . TRP A 1 88 ? -27.507 0.115 33.513 1.00 89.50 88 TRP A CA 1
ATOM 653 C C . TRP A 1 88 ? -26.722 0.841 32.437 1.00 89.50 88 TRP A C 1
ATOM 655 O O . TRP A 1 88 ? -27.095 1.933 32.021 1.00 89.50 88 TRP A O 1
ATOM 665 N N . PHE A 1 89 ? -25.618 0.238 32.013 1.00 91.44 89 PHE A N 1
ATOM 666 C CA . PHE A 1 89 ? -24.695 0.834 31.060 1.00 91.44 89 PHE A CA 1
ATOM 667 C C . PHE A 1 89 ? -24.508 -0.079 29.862 1.00 91.44 89 PHE A C 1
ATOM 669 O O . PHE A 1 89 ? -24.485 -1.295 30.020 1.00 91.44 89 PHE A O 1
ATOM 676 N N . SER A 1 90 ? -24.336 0.507 28.686 1.00 90.94 90 SER A N 1
ATOM 677 C CA . SER A 1 90 ? -24.022 -0.205 27.449 1.00 90.94 90 SER A CA 1
ATOM 678 C C . SER A 1 90 ? -22.840 0.456 26.743 1.00 90.94 90 SER A C 1
ATOM 680 O O . SER A 1 90 ? -22.639 1.668 26.858 1.00 90.94 90 SER A O 1
ATOM 682 N N . LEU A 1 91 ? -22.057 -0.343 26.018 1.00 93.00 91 LEU A N 1
ATOM 683 C CA . LEU A 1 91 ? -20.946 0.110 25.182 1.00 93.00 91 LEU A CA 1
ATOM 684 C C . LEU A 1 91 ? -21.360 0.019 23.712 1.00 93.00 91 LEU A C 1
ATOM 686 O O . LEU A 1 91 ? -21.958 -0.976 23.318 1.00 93.00 91 LEU A O 1
ATOM 690 N N . HIS A 1 92 ? -21.038 1.045 22.925 1.00 92.38 92 HIS A N 1
ATOM 691 C CA . HIS A 1 92 ? -21.438 1.139 21.522 1.00 92.38 92 HIS A CA 1
ATOM 692 C C . HIS A 1 92 ? -20.308 1.665 20.636 1.00 92.38 92 HIS A C 1
ATOM 694 O O . HIS A 1 92 ? -19.634 2.640 20.990 1.00 92.38 92 HIS A O 1
ATOM 700 N N . THR A 1 93 ? -20.163 1.055 19.461 1.00 92.94 93 THR A N 1
ATOM 701 C CA . THR A 1 93 ? -19.256 1.445 18.368 1.00 92.94 93 THR A CA 1
ATOM 702 C C . THR A 1 93 ? -20.038 1.541 17.049 1.00 92.94 93 THR A C 1
ATOM 704 O O . THR A 1 93 ? -21.189 1.126 17.019 1.00 92.94 93 THR A O 1
ATOM 707 N N . ASP A 1 94 ? -19.463 2.118 15.988 1.00 92.69 94 ASP A N 1
ATOM 708 C CA . ASP A 1 94 ? -20.036 2.159 14.622 1.00 92.69 94 ASP A CA 1
ATOM 709 C C . ASP A 1 94 ? -19.842 0.794 13.930 1.00 92.69 94 ASP A C 1
ATOM 711 O O . ASP A 1 94 ? -18.814 0.553 13.294 1.00 92.69 94 ASP A O 1
ATOM 715 N N . ARG A 1 95 ? -20.758 -0.158 14.160 1.00 91.31 95 ARG A N 1
ATOM 716 C CA . ARG A 1 95 ? -20.590 -1.553 13.711 1.00 91.31 95 ARG A CA 1
ATOM 717 C C . ARG A 1 95 ? -21.054 -1.771 12.283 1.00 91.31 95 ARG A C 1
ATOM 719 O O . ARG A 1 95 ? -20.460 -2.627 11.622 1.00 91.31 95 ARG A O 1
ATOM 726 N N . ASP A 1 96 ? -22.082 -1.061 11.836 1.00 90.31 96 ASP A N 1
ATOM 727 C CA . ASP A 1 96 ? -22.595 -1.120 10.467 1.00 90.31 96 ASP A CA 1
ATOM 728 C C . ASP A 1 96 ? -21.780 -0.279 9.468 1.00 90.31 96 ASP A C 1
ATOM 730 O O . ASP A 1 96 ? -21.957 -0.423 8.255 1.00 90.31 96 ASP A O 1
ATOM 734 N N . ARG A 1 97 ? -20.812 0.509 9.963 1.00 92.19 97 ARG A N 1
ATOM 735 C CA . ARG A 1 97 ? -19.845 1.278 9.169 1.00 92.19 97 ARG A CA 1
ATOM 736 C C . ARG A 1 97 ? -20.521 2.390 8.371 1.00 92.19 97 ARG A C 1
ATOM 738 O O . ARG A 1 97 ? -20.060 2.733 7.273 1.00 92.19 97 ARG A O 1
ATOM 745 N N . ASP A 1 98 ? -21.593 2.962 8.914 1.00 88.94 98 ASP A N 1
ATOM 746 C CA . ASP A 1 98 ? -22.323 4.081 8.322 1.00 88.94 98 ASP A CA 1
ATOM 747 C C . ASP A 1 98 ? -21.776 5.456 8.753 1.00 88.94 98 ASP A C 1
ATOM 749 O O . ASP A 1 98 ? -22.246 6.491 8.269 1.00 88.94 98 ASP A O 1
ATOM 753 N N . GLY A 1 99 ? -20.763 5.486 9.627 1.00 88.75 99 GLY A N 1
ATOM 754 C CA . GLY A 1 99 ? -20.161 6.703 10.164 1.00 88.75 99 GLY A CA 1
ATOM 755 C C . GLY A 1 99 ? -20.914 7.288 11.362 1.00 88.75 99 GLY A C 1
ATOM 756 O O . GLY A 1 99 ? -20.640 8.435 11.746 1.00 88.75 99 GLY A O 1
ATOM 757 N N . LYS A 1 100 ? -21.871 6.553 11.942 1.00 89.44 100 LYS A N 1
ATOM 758 C CA . LYS A 1 100 ? -22.603 6.886 13.167 1.00 89.44 100 LYS A CA 1
ATOM 759 C C . LYS A 1 100 ? -22.443 5.767 14.193 1.00 89.44 100 LYS A C 1
ATOM 761 O O . LYS A 1 100 ? -22.417 4.588 13.895 1.00 89.44 100 LYS A O 1
ATOM 766 N N . ILE A 1 101 ? -22.354 6.153 15.463 1.00 89.25 101 ILE A N 1
ATOM 767 C CA . ILE A 1 101 ? -22.271 5.171 16.548 1.00 89.25 101 ILE A CA 1
ATOM 768 C C . ILE A 1 101 ? -23.668 4.631 16.852 1.00 89.25 101 ILE A C 1
ATOM 770 O O . ILE A 1 101 ? -24.549 5.414 17.233 1.00 89.25 101 ILE A O 1
ATOM 774 N N . GLU A 1 102 ? -23.805 3.310 16.809 1.00 84.69 102 GLU A N 1
ATOM 775 C CA . GLU A 1 102 ? -25.040 2.554 17.045 1.00 84.69 102 GLU A CA 1
ATOM 776 C C . GLU A 1 102 ? -25.765 2.965 18.326 1.00 84.69 102 GLU A C 1
ATOM 778 O O . GLU A 1 102 ? -25.131 3.271 19.341 1.00 84.69 102 GLU A O 1
ATOM 783 N N . ASN A 1 103 ? -27.097 2.977 18.310 1.00 74.69 103 ASN A N 1
ATOM 784 C CA . ASN A 1 103 ? -27.911 3.077 19.524 1.00 74.69 103 ASN A CA 1
ATOM 785 C C . ASN A 1 103 ? -28.464 1.700 19.920 1.00 74.69 103 ASN A C 1
ATOM 787 O O . ASN A 1 103 ? -28.395 0.742 19.154 1.00 74.69 103 ASN A O 1
ATOM 791 N N . ASP A 1 104 ? -29.044 1.605 21.119 1.00 63.66 104 ASP A N 1
ATOM 792 C CA . ASP A 1 104 ? -29.638 0.368 21.649 1.00 63.66 104 ASP A CA 1
ATOM 793 C C . ASP A 1 104 ? -30.656 -0.301 20.700 1.00 63.66 104 ASP A C 1
ATOM 795 O O . ASP A 1 104 ? -30.791 -1.525 20.733 1.00 63.66 104 ASP A O 1
ATOM 799 N N . ASP A 1 105 ? -31.329 0.478 19.845 1.00 58.03 105 ASP A N 1
ATOM 800 C CA . ASP A 1 105 ? -32.399 0.006 18.957 1.00 58.03 105 ASP A CA 1
ATOM 801 C C . ASP A 1 105 ? -31.906 -0.518 17.589 1.00 58.03 105 ASP A C 1
ATOM 803 O O . ASP A 1 105 ? -32.651 -1.236 16.921 1.00 58.03 105 ASP A O 1
ATOM 807 N N . ASP A 1 106 ? -30.674 -0.196 17.172 1.00 56.16 106 ASP A N 1
ATOM 808 C CA . ASP A 1 106 ? -30.206 -0.425 15.793 1.00 56.16 106 ASP A CA 1
ATOM 809 C C . ASP A 1 106 ? -29.574 -1.823 15.613 1.00 56.16 106 ASP A C 1
ATOM 811 O O . ASP A 1 106 ? -29.838 -2.508 14.625 1.00 56.16 106 ASP A O 1
ATOM 815 N N . THR A 1 107 ? -28.808 -2.314 16.600 1.00 60.31 107 THR A N 1
ATOM 816 C CA . THR A 1 107 ? -28.344 -3.716 16.725 1.00 60.31 107 THR A CA 1
ATOM 817 C C . THR A 1 107 ? -27.852 -3.956 18.162 1.00 60.31 107 THR A C 1
ATOM 819 O O . THR A 1 107 ? -26.765 -3.511 18.507 1.00 60.31 107 THR A O 1
ATOM 822 N N . PRO A 1 108 ? -28.563 -4.636 19.071 1.00 63.03 108 PRO A N 1
ATOM 823 C CA . PRO A 1 108 ? -28.129 -4.699 20.471 1.00 63.03 108 PRO A CA 1
ATOM 824 C C . PRO A 1 108 ? -26.834 -5.513 20.649 1.00 63.03 108 PRO A C 1
ATOM 826 O O . PRO A 1 108 ? -26.711 -6.632 20.151 1.00 63.03 108 PRO A O 1
ATOM 829 N N . ALA A 1 109 ? -25.854 -4.960 21.373 1.00 73.44 109 ALA A N 1
ATOM 830 C CA . ALA A 1 109 ? -24.672 -5.706 21.808 1.00 73.44 109 ALA A CA 1
ATOM 831 C C . ALA A 1 109 ? -25.053 -6.797 22.829 1.00 73.44 109 ALA A C 1
ATOM 833 O O . ALA A 1 109 ? -25.950 -6.622 23.658 1.00 73.44 109 ALA A O 1
ATOM 834 N N . ALA A 1 110 ? -24.363 -7.935 22.783 1.00 83.25 110 ALA A N 1
ATOM 835 C CA . ALA A 1 110 ? -24.593 -9.051 23.690 1.00 83.25 110 ALA A CA 1
ATOM 836 C C . ALA A 1 110 ? -24.047 -8.744 25.092 1.00 83.25 110 ALA A C 1
ATOM 838 O O . ALA A 1 110 ? -22.837 -8.641 25.297 1.00 83.25 110 ALA A O 1
ATOM 839 N N . ILE A 1 111 ? -24.941 -8.663 26.079 1.00 88.38 111 ILE A N 1
ATOM 840 C CA . ILE A 1 111 ? -24.538 -8.603 27.484 1.00 88.38 111 ILE A CA 1
ATOM 841 C C . ILE A 1 111 ? -23.791 -9.883 27.879 1.00 88.38 111 ILE A C 1
ATOM 843 O O . ILE A 1 111 ? -24.220 -10.992 27.554 1.00 88.38 111 ILE A O 1
ATOM 847 N N . ASN A 1 112 ? -22.677 -9.732 28.593 1.00 92.19 112 ASN A N 1
ATOM 848 C CA . ASN A 1 112 ? -21.755 -10.810 28.961 1.00 92.19 112 ASN A CA 1
ATOM 849 C C . ASN A 1 112 ? -21.216 -11.593 27.748 1.00 92.19 112 ASN A C 1
ATOM 851 O O . ASN A 1 112 ? -20.879 -12.773 27.865 1.00 92.19 112 ASN A O 1
ATOM 855 N N . GLY A 1 113 ? -21.157 -10.946 26.581 1.00 90.94 113 GLY A N 1
ATOM 856 C CA . GLY A 1 113 ? -20.722 -11.537 25.323 1.00 90.94 113 GLY A CA 1
ATOM 857 C C . GLY A 1 113 ? -19.904 -10.574 24.466 1.00 90.94 113 GLY A C 1
ATOM 858 O O . GLY A 1 113 ? -19.703 -9.410 24.809 1.00 90.94 113 GLY A O 1
ATOM 859 N N . LEU A 1 114 ? -19.423 -11.100 23.341 1.00 91.50 114 LEU A N 1
ATOM 860 C CA . LEU A 1 114 ? -18.620 -10.384 22.351 1.00 91.50 114 LEU A CA 1
ATOM 861 C C . LEU A 1 114 ? -19.502 -9.920 21.184 1.00 91.50 114 LEU A C 1
ATOM 863 O O . LEU A 1 114 ? -20.282 -10.717 20.659 1.00 91.50 114 LEU A O 1
ATOM 867 N N . SER A 1 115 ? -19.376 -8.655 20.777 1.00 90.12 115 SER A N 1
ATOM 868 C CA . SER A 1 115 ? -20.148 -8.040 19.688 1.00 90.12 115 SER A CA 1
ATOM 869 C C . SER A 1 115 ? -19.261 -7.217 18.736 1.00 90.12 115 SER A C 1
ATOM 871 O O . SER A 1 115 ? -18.548 -6.336 19.199 1.00 90.12 115 SER A O 1
ATOM 873 N N . PRO A 1 116 ? -19.301 -7.463 17.413 1.00 91.56 116 PRO A N 1
ATOM 874 C CA . PRO A 1 116 ? -19.785 -8.705 16.808 1.00 91.56 116 PRO A CA 1
ATOM 875 C C . PRO A 1 116 ? -18.938 -9.902 17.281 1.00 91.56 116 PRO A C 1
ATOM 877 O O . PRO A 1 116 ? -17.815 -9.733 17.740 1.00 91.56 116 PRO A O 1
ATOM 880 N N . ALA A 1 117 ? -19.454 -11.128 17.149 1.00 90.31 117 ALA A N 1
ATOM 881 C CA . ALA A 1 117 ? -18.688 -12.332 17.501 1.00 90.31 117 ALA A CA 1
ATOM 882 C C . ALA A 1 117 ? -17.424 -12.520 16.632 1.00 90.31 117 ALA A C 1
ATOM 884 O O . ALA A 1 117 ? -16.488 -13.205 17.045 1.00 90.31 117 ALA A O 1
ATOM 885 N N . ALA A 1 118 ? -17.422 -11.934 15.432 1.00 91.44 118 ALA A N 1
ATOM 886 C CA . ALA A 1 118 ? -16.268 -11.804 14.555 1.00 91.44 118 ALA A CA 1
ATOM 887 C C . ALA A 1 118 ? -16.426 -10.559 13.670 1.00 91.44 118 ALA A C 1
ATOM 889 O O . ALA A 1 118 ? -17.542 -10.216 13.271 1.00 91.44 118 ALA A O 1
ATOM 890 N N . ILE A 1 119 ? -15.308 -9.926 13.313 1.00 94.56 119 ILE A N 1
ATOM 891 C CA . ILE A 1 119 ? -15.275 -8.906 12.260 1.00 94.56 119 ILE A CA 1
ATOM 892 C C . ILE A 1 119 ? -15.520 -9.590 10.912 1.00 94.56 119 ILE A C 1
ATOM 894 O O . ILE A 1 119 ? -14.882 -10.597 10.600 1.00 94.56 119 ILE A O 1
ATOM 898 N N . THR A 1 120 ? -16.431 -9.048 10.108 1.00 95.06 120 THR A N 1
ATOM 899 C CA . THR A 1 120 ? -16.736 -9.562 8.762 1.00 95.06 120 THR A CA 1
ATOM 900 C C . THR A 1 120 ? -16.623 -8.456 7.715 1.00 95.06 120 THR A C 1
ATOM 902 O O . THR A 1 120 ? -16.828 -7.280 8.015 1.00 95.06 120 THR A O 1
ATOM 905 N N . PHE A 1 121 ? -16.259 -8.822 6.489 1.00 94.31 121 PHE A N 1
ATOM 906 C CA . PHE A 1 121 ? -16.097 -7.909 5.350 1.00 94.31 121 PHE A CA 1
ATOM 907 C C . PHE A 1 121 ? -17.134 -8.220 4.263 1.00 94.31 121 PHE A C 1
ATOM 909 O O . PHE A 1 121 ? -17.832 -9.235 4.343 1.00 94.31 121 PHE A O 1
ATOM 916 N N . GLY A 1 122 ? -17.246 -7.336 3.277 1.00 93.56 122 GLY A N 1
ATOM 917 C CA . GLY A 1 122 ? -18.310 -7.328 2.278 1.00 93.56 122 GLY A CA 1
ATOM 918 C C . GLY A 1 122 ? -19.385 -6.282 2.585 1.00 93.56 122 GLY A C 1
ATOM 919 O O . GLY A 1 122 ? -19.363 -5.628 3.628 1.00 93.56 122 GLY A O 1
ATOM 920 N N . VAL A 1 123 ? -20.334 -6.114 1.662 1.00 91.56 123 VAL A N 1
ATOM 921 C CA . VAL A 1 123 ? -21.370 -5.060 1.724 1.00 91.56 123 VAL A CA 1
ATOM 922 C C . VAL A 1 123 ? -22.224 -5.077 2.998 1.00 91.56 123 VAL A C 1
ATOM 924 O O . VAL A 1 123 ? -22.650 -4.017 3.438 1.00 91.56 123 VAL A O 1
ATOM 927 N N . ASP A 1 124 ? -22.410 -6.255 3.601 1.00 90.88 124 ASP A N 1
ATOM 928 C CA . ASP A 1 124 ? -23.150 -6.466 4.856 1.00 90.88 124 ASP A CA 1
ATOM 929 C C . ASP A 1 124 ? -22.206 -6.783 6.038 1.00 90.88 124 ASP A C 1
ATOM 931 O O . ASP A 1 124 ? -22.614 -7.346 7.056 1.00 90.88 124 ASP A O 1
ATOM 935 N N . GLY A 1 125 ? -20.908 -6.515 5.876 1.00 93.25 125 GLY A N 1
ATOM 936 C CA . GLY A 1 125 ? -19.886 -6.818 6.868 1.00 93.25 125 GLY A CA 1
ATOM 937 C C . GLY A 1 125 ? -20.011 -5.934 8.108 1.00 93.25 125 GLY A C 1
ATOM 938 O O . GLY A 1 125 ? -20.215 -4.728 8.001 1.00 93.25 125 GLY A O 1
ATOM 939 N N . VAL A 1 126 ? -19.811 -6.528 9.284 1.00 93.75 126 VAL A N 1
ATOM 940 C CA . VAL A 1 126 ? -19.970 -5.863 10.586 1.00 93.75 126 VAL A CA 1
ATOM 941 C C . VAL A 1 126 ? -18.662 -5.746 11.366 1.00 93.75 126 VAL A C 1
ATOM 943 O O . VAL A 1 126 ? -17.769 -6.596 11.267 1.00 93.75 126 VAL A O 1
ATOM 946 N N . GLY A 1 127 ? -18.580 -4.703 12.190 1.00 93.81 127 GLY A N 1
ATOM 947 C CA . GLY A 1 127 ? -17.497 -4.437 13.135 1.00 93.81 127 GLY A CA 1
ATOM 948 C C . GLY A 1 127 ? -16.806 -3.107 12.856 1.00 93.81 127 GLY A C 1
ATOM 949 O O . GLY A 1 127 ? -16.450 -2.825 11.708 1.00 93.81 127 GLY A O 1
ATOM 950 N N . ALA A 1 128 ? -16.605 -2.317 13.911 1.00 95.31 128 ALA A N 1
ATOM 951 C CA . ALA A 1 128 ? -16.116 -0.950 13.796 1.00 95.31 128 ALA A CA 1
ATOM 952 C C . ALA A 1 128 ? -14.662 -0.871 13.328 1.00 95.31 128 ALA A C 1
ATOM 954 O O . ALA A 1 128 ? -13.809 -1.648 13.763 1.00 95.31 128 ALA A O 1
ATOM 955 N N . ILE A 1 129 ? -14.394 0.110 12.464 1.00 97.19 129 ILE A N 1
ATOM 956 C CA . ILE A 1 129 ? -13.077 0.376 11.883 1.00 97.19 129 ILE A CA 1
ATOM 957 C C . ILE A 1 129 ? -12.490 1.622 12.544 1.00 97.19 129 ILE A C 1
ATOM 959 O O . ILE A 1 129 ? -13.101 2.693 12.529 1.00 97.19 129 ILE A O 1
ATOM 963 N N . ILE A 1 130 ? -11.299 1.482 13.119 1.00 97.44 130 ILE A N 1
ATOM 964 C CA . ILE A 1 130 ? -10.606 2.542 13.853 1.00 97.44 130 ILE A CA 1
ATOM 965 C C . ILE A 1 130 ? -9.405 3.025 13.025 1.00 97.44 130 ILE A C 1
ATOM 967 O O . ILE A 1 130 ? -8.591 2.192 12.620 1.00 97.44 130 ILE A O 1
ATOM 971 N N . PRO A 1 131 ? -9.269 4.336 12.751 1.00 96.75 131 PRO A N 1
ATOM 972 C CA . PRO A 1 131 ? -8.143 4.876 11.992 1.00 96.75 131 PRO A CA 1
ATOM 973 C C . PRO A 1 131 ? -6.806 4.629 12.694 1.00 96.75 131 PRO A C 1
ATOM 975 O O . PRO A 1 131 ? -6.730 4.620 13.922 1.00 96.75 131 PRO A O 1
ATOM 978 N N . VAL A 1 132 ? -5.748 4.470 11.896 1.00 96.62 132 VAL A N 1
ATOM 979 C CA . VAL A 1 132 ? -4.360 4.525 12.372 1.00 96.62 132 VAL A CA 1
ATOM 980 C C . VAL A 1 132 ? -3.863 5.956 12.183 1.00 96.62 132 VAL A C 1
ATOM 982 O O . VAL A 1 132 ? -3.660 6.383 11.043 1.00 96.62 132 VAL A O 1
ATOM 985 N N . ASN A 1 133 ? -3.684 6.689 13.282 1.00 93.12 133 ASN A N 1
ATOM 986 C CA . ASN A 1 133 ? -3.469 8.142 13.282 1.00 93.12 133 ASN A CA 1
ATOM 987 C C . ASN A 1 133 ? -2.011 8.535 12.958 1.00 93.12 133 ASN A C 1
ATOM 989 O O . ASN A 1 133 ? -1.266 9.060 13.781 1.00 93.12 133 ASN A O 1
ATOM 993 N N . CYS A 1 134 ? -1.551 8.160 11.762 1.00 92.81 134 CYS A N 1
ATOM 994 C CA . CYS A 1 134 ? -0.150 8.256 11.339 1.00 92.81 134 CYS A CA 1
ATOM 995 C C . CYS A 1 134 ? 0.161 9.466 10.429 1.00 92.81 134 CYS A C 1
ATOM 997 O O . CYS A 1 134 ? 1.188 9.482 9.744 1.00 92.81 134 CYS A O 1
ATOM 999 N N . ASN A 1 135 ? -0.716 10.474 10.400 1.00 91.88 135 ASN A N 1
ATOM 1000 C CA . ASN A 1 135 ? -0.462 11.816 9.862 1.00 91.88 135 ASN A CA 1
ATOM 1001 C C . ASN A 1 135 ? 0.072 12.747 10.969 1.00 91.88 135 ASN A C 1
ATOM 1003 O O . ASN A 1 135 ? 0.418 12.300 12.063 1.00 91.88 135 ASN A O 1
ATOM 1007 N N . ARG A 1 136 ? 0.247 14.028 10.633 1.00 88.69 136 ARG A N 1
ATOM 1008 C CA . ARG A 1 136 ? 0.651 15.074 11.579 1.00 88.69 136 ARG A CA 1
ATOM 1009 C C . ARG A 1 136 ? -0.126 16.354 11.302 1.00 88.69 136 ARG A C 1
ATOM 1011 O O . ARG A 1 136 ? 0.332 17.185 10.511 1.00 88.69 136 ARG A O 1
ATOM 1018 N N . ASP A 1 137 ? -1.294 16.514 11.908 1.00 81.38 137 ASP A N 1
ATOM 1019 C CA . ASP A 1 137 ? -2.169 17.671 11.674 1.00 81.38 137 ASP A CA 1
ATOM 1020 C C . ASP A 1 137 ? -2.055 18.801 12.715 1.00 81.38 137 ASP A C 1
ATOM 1022 O O . ASP A 1 137 ? -2.528 19.918 12.478 1.00 81.38 137 ASP A O 1
ATOM 1026 N N . GLY A 1 138 ? -1.318 18.560 13.806 1.00 69.88 138 GLY A N 1
ATOM 1027 C CA . GLY A 1 138 ? -0.978 19.542 14.836 1.00 69.88 138 GLY A CA 1
ATOM 1028 C C . GLY A 1 138 ? 0.445 20.122 14.758 1.00 69.88 138 GLY A C 1
ATOM 1029 O O . GLY A 1 138 ? 1.350 19.608 14.099 1.00 69.88 138 GLY A O 1
ATOM 1030 N N . ASN A 1 139 ? 0.671 21.216 15.499 1.00 61.81 139 ASN A N 1
ATOM 1031 C CA . ASN A 1 139 ? 1.990 21.865 15.645 1.00 61.81 139 ASN A CA 1
ATOM 1032 C C . ASN A 1 139 ? 2.733 21.478 16.941 1.00 61.81 139 ASN A C 1
ATOM 1034 O O . ASN A 1 139 ? 3.838 21.963 17.189 1.00 61.81 139 ASN A O 1
ATOM 1038 N N . ASN A 1 140 ? 2.112 20.672 17.797 1.00 62.75 140 ASN A N 1
ATOM 1039 C CA . ASN A 1 140 ? 2.603 20.259 19.115 1.00 62.75 140 ASN A CA 1
ATOM 1040 C C . ASN A 1 140 ? 3.408 18.951 19.070 1.00 62.75 140 ASN A C 1
ATOM 1042 O O . ASN A 1 140 ? 4.313 18.792 19.891 1.00 62.75 140 ASN A O 1
ATOM 1046 N N . THR A 1 141 ? 3.156 18.068 18.100 1.00 62.88 141 THR A N 1
ATOM 1047 C CA . THR A 1 141 ? 4.008 16.905 17.831 1.00 62.88 141 THR A CA 1
ATOM 1048 C C . THR A 1 141 ? 5.366 17.395 17.336 1.00 62.88 141 THR A C 1
ATOM 1050 O O . THR A 1 141 ? 5.452 18.244 16.431 1.00 62.88 141 THR A O 1
ATOM 1053 N N . ALA A 1 142 ? 6.448 16.882 17.930 1.00 69.69 142 ALA A N 1
ATOM 1054 C CA . ALA A 1 142 ? 7.795 17.170 17.454 1.00 69.69 142 ALA A CA 1
ATOM 1055 C C . ALA A 1 142 ? 7.898 16.833 15.957 1.00 69.69 142 ALA A C 1
ATOM 1057 O O . ALA A 1 142 ? 7.258 15.898 15.477 1.00 69.69 142 ALA A O 1
ATOM 1058 N N . ILE A 1 143 ? 8.693 17.606 15.209 1.00 71.50 143 ILE A N 1
ATOM 1059 C CA . ILE A 1 143 ? 8.954 17.313 13.791 1.00 71.50 143 ILE A CA 1
ATOM 1060 C C . ILE A 1 143 ? 9.357 15.840 13.677 1.00 71.50 143 ILE A C 1
ATOM 1062 O O . ILE A 1 143 ? 10.163 15.391 14.495 1.00 71.50 143 ILE A O 1
ATOM 1066 N N . ALA A 1 144 ? 8.807 15.152 12.669 1.00 73.81 144 ALA A N 1
ATOM 1067 C CA . ALA A 1 144 ? 8.979 13.728 12.373 1.00 73.81 144 ALA A CA 1
ATOM 1068 C C . ALA A 1 144 ? 8.193 12.702 13.182 1.00 73.81 144 ALA A C 1
ATOM 1070 O O . ALA A 1 144 ? 8.320 11.509 12.903 1.00 73.81 144 ALA A O 1
ATOM 1071 N N . TYR A 1 145 ? 7.388 13.146 14.137 1.00 81.25 145 TYR A N 1
ATOM 1072 C CA . TYR A 1 145 ? 6.481 12.262 14.847 1.00 81.25 145 TYR A CA 1
ATOM 1073 C C . TYR A 1 145 ? 5.072 12.422 14.283 1.00 81.25 145 TYR A C 1
ATOM 1075 O O . TYR A 1 145 ? 4.632 13.547 14.033 1.00 81.25 145 TYR A O 1
ATOM 1083 N N . SER A 1 146 ? 4.398 11.298 14.052 1.00 88.94 146 SER A N 1
ATOM 1084 C CA . SER A 1 146 ? 2.969 11.285 13.740 1.00 88.94 146 SER A CA 1
ATOM 1085 C C . SER A 1 146 ? 2.137 11.408 15.014 1.00 88.94 146 SER A C 1
ATOM 1087 O O . SER A 1 146 ? 2.641 11.155 16.109 1.00 88.94 146 SER A O 1
ATOM 1089 N N . ASP A 1 147 ? 0.864 11.761 14.882 1.00 89.50 147 ASP A N 1
ATOM 1090 C CA . ASP A 1 147 ? -0.005 12.055 16.027 1.00 89.50 147 ASP A CA 1
ATOM 1091 C C . ASP A 1 147 ? -0.185 10.825 16.947 1.00 89.50 147 ASP A C 1
ATOM 1093 O O . ASP A 1 147 ? -0.036 10.924 18.165 1.00 89.50 147 ASP A O 1
ATOM 1097 N N . CYS A 1 148 ? -0.266 9.607 16.394 1.00 89.38 148 CYS A N 1
ATOM 1098 C CA . CYS A 1 148 ? -0.302 8.378 17.199 1.00 89.38 148 CYS A CA 1
ATOM 1099 C C . CYS A 1 148 ? 0.966 8.109 18.045 1.00 89.38 148 CYS A C 1
ATOM 1101 O O . CYS A 1 148 ? 0.954 7.234 18.919 1.00 89.38 148 CYS A O 1
ATOM 1103 N N . GLN A 1 149 ? 2.068 8.835 17.820 1.00 86.44 149 GLN A N 1
ATOM 1104 C CA . GLN A 1 149 ? 3.343 8.647 18.522 1.00 86.44 149 GLN A CA 1
ATOM 1105 C C . GLN A 1 149 ? 3.498 9.507 19.788 1.00 86.44 149 GLN A C 1
ATOM 1107 O O . GLN A 1 149 ? 4.501 9.348 20.490 1.00 86.44 149 GLN A O 1
ATOM 1112 N N . ASP A 1 150 ? 2.543 10.384 20.112 1.00 84.44 150 ASP A N 1
ATOM 1113 C CA . ASP A 1 150 ? 2.531 11.123 21.383 1.00 84.44 150 ASP A CA 1
ATOM 1114 C C . ASP A 1 150 ? 1.426 10.646 22.344 1.00 84.44 150 ASP A C 1
ATOM 1116 O O . ASP A 1 150 ? 1.089 9.472 22.319 1.00 84.44 150 ASP A O 1
ATOM 1120 N N . ASP A 1 151 ? 0.974 11.468 23.292 1.00 86.75 151 ASP A N 1
ATOM 1121 C CA . ASP A 1 151 ? -0.038 11.119 24.297 1.00 86.75 151 ASP A CA 1
ATOM 1122 C C . ASP A 1 151 ? -1.211 12.124 24.336 1.00 86.75 151 ASP A C 1
ATOM 1124 O O . ASP A 1 151 ? -1.831 12.335 25.393 1.00 86.75 151 ASP A O 1
ATOM 1128 N N . LYS A 1 152 ? -1.478 12.830 23.230 1.00 89.81 152 LYS A N 1
ATOM 1129 C CA . LYS A 1 152 ? -2.420 13.956 23.162 1.00 89.81 152 LYS A CA 1
ATOM 1130 C C . LYS A 1 152 ? -3.379 13.828 21.976 1.00 89.81 152 LYS A C 1
ATOM 1132 O O . LYS A 1 152 ? -3.180 13.035 21.073 1.00 89.81 152 LYS A O 1
ATOM 1137 N N . ILE A 1 153 ? -4.463 14.602 22.064 1.00 91.25 153 ILE A N 1
ATOM 1138 C CA . ILE A 1 153 ? -5.245 15.013 20.897 1.00 91.25 153 ILE A CA 1
ATOM 1139 C C . ILE A 1 153 ? -4.737 16.407 20.545 1.00 91.25 153 ILE A C 1
ATOM 1141 O O . ILE A 1 153 ? -4.759 17.315 21.385 1.00 91.25 153 ILE A O 1
ATOM 1145 N N . ASN A 1 154 ? -4.241 16.566 19.330 1.00 86.50 154 ASN A N 1
ATOM 1146 C CA . ASN A 1 154 ? -3.289 17.614 18.987 1.00 86.50 154 ASN A CA 1
ATOM 1147 C C . ASN A 1 154 ? -3.965 18.865 18.441 1.00 86.50 154 ASN A C 1
ATOM 1149 O O . ASN A 1 154 ? -3.470 19.987 18.604 1.00 86.50 154 ASN A O 1
ATOM 1153 N N . SER A 1 155 ? -5.139 18.685 17.849 1.00 88.31 155 SER A N 1
ATOM 1154 C CA . SER A 1 155 ? -5.946 19.754 17.291 1.00 88.31 155 SER A CA 1
ATOM 1155 C C . SER A 1 155 ? -7.421 19.340 17.187 1.00 88.31 155 SER A C 1
ATOM 1157 O O . SER A 1 155 ? -7.789 18.197 17.458 1.00 88.31 155 SER A O 1
ATOM 1159 N N . ASP A 1 156 ? -8.289 20.279 16.802 1.00 87.62 156 ASP A N 1
ATOM 1160 C CA . ASP A 1 156 ? -9.660 19.927 16.411 1.00 87.62 156 ASP A CA 1
ATOM 1161 C C . ASP A 1 156 ? -9.678 19.105 15.111 1.00 87.62 156 ASP A C 1
ATOM 1163 O O . ASP A 1 156 ? -10.593 18.308 14.918 1.00 87.62 156 ASP A O 1
ATOM 1167 N N . GLU A 1 157 ? -8.679 19.282 14.236 1.00 87.75 157 GLU A N 1
ATOM 1168 C CA . GLU A 1 157 ? -8.531 18.487 13.012 1.00 87.75 157 GLU A CA 1
ATOM 1169 C C . GLU A 1 157 ? -8.224 17.032 13.377 1.00 87.75 157 GLU A C 1
ATOM 1171 O O . GLU A 1 157 ? -8.974 16.155 12.967 1.00 87.75 157 GLU A O 1
ATOM 1176 N N . ASP A 1 158 ? -7.267 16.799 14.280 1.00 88.12 158 ASP A N 1
ATOM 1177 C CA . ASP A 1 158 ? -6.921 15.481 14.829 1.00 88.12 158 ASP A CA 1
ATOM 1178 C C . ASP A 1 158 ? -8.173 14.740 15.320 1.00 88.12 158 ASP A C 1
ATOM 1180 O O . ASP A 1 158 ? -8.529 13.654 14.866 1.00 88.12 158 ASP A O 1
ATOM 1184 N N . LEU A 1 159 ? -8.980 15.404 16.150 1.00 88.00 159 LEU A N 1
ATOM 1185 C CA . LEU A 1 159 ? -10.241 14.851 16.645 1.00 88.00 159 LEU A CA 1
ATOM 1186 C C . LEU A 1 159 ? -11.252 14.488 15.536 1.00 88.00 159 LEU A C 1
ATOM 1188 O O . LEU A 1 159 ? -12.127 13.637 15.751 1.00 88.00 159 LEU A O 1
ATOM 1192 N N . LEU A 1 160 ? -11.213 15.170 14.392 1.00 85.88 160 LEU A N 1
ATOM 1193 C CA . LEU A 1 160 ? -12.141 14.990 13.273 1.00 85.88 160 LEU A CA 1
ATOM 1194 C C . LEU A 1 160 ? -11.638 13.987 12.227 1.00 85.88 160 LEU A C 1
ATOM 1196 O O . LEU A 1 160 ? -12.470 13.321 11.597 1.00 85.88 160 LEU A O 1
ATOM 1200 N N . THR A 1 161 ? -10.324 13.896 12.023 1.00 84.31 161 THR A N 1
ATOM 1201 C CA . THR A 1 161 ? -9.688 13.129 10.942 1.00 84.31 161 THR A CA 1
ATOM 1202 C C . THR A 1 161 ? -8.745 12.034 11.418 1.00 84.31 161 THR A C 1
ATOM 1204 O O . THR A 1 161 ? -8.509 11.110 10.655 1.00 84.31 161 THR A O 1
ATOM 1207 N N . GLY A 1 162 ? -8.244 12.078 12.646 1.00 88.00 162 GLY A N 1
ATOM 1208 C CA . GLY A 1 162 ? -7.336 11.076 13.208 1.00 88.00 162 GLY A CA 1
ATOM 1209 C C . GLY A 1 162 ? -8.019 10.030 14.091 1.00 88.00 162 GLY A C 1
ATOM 1210 O O . GLY A 1 162 ? -7.491 8.935 14.270 1.00 88.00 162 GLY A O 1
ATOM 1211 N N . LEU A 1 163 ? -9.218 10.326 14.615 1.00 92.75 163 LEU A N 1
ATOM 1212 C CA . LEU A 1 163 ? -9.872 9.511 15.646 1.00 92.75 163 LEU A CA 1
ATOM 1213 C C . LEU A 1 163 ? -11.274 9.008 15.261 1.00 92.75 163 LEU A C 1
ATOM 1215 O O . LEU A 1 163 ? -12.097 9.718 14.675 1.00 92.75 163 LEU A O 1
ATOM 1219 N N . SER A 1 164 ? -11.577 7.777 15.681 1.00 94.38 164 SER A N 1
ATOM 1220 C CA . SER A 1 164 ? -12.946 7.254 15.756 1.00 94.38 164 SER A CA 1
ATOM 1221 C C . SER A 1 164 ? -13.548 7.546 17.135 1.00 94.38 164 SER A C 1
ATOM 1223 O O . SER A 1 164 ? -12.920 8.164 18.002 1.00 94.38 164 SER A O 1
ATOM 1225 N N . ARG A 1 165 ? -14.800 7.137 17.356 1.00 93.00 165 ARG A N 1
ATOM 1226 C CA . ARG A 1 165 ? -15.516 7.352 18.616 1.00 93.00 165 ARG A CA 1
ATOM 1227 C C . ARG A 1 165 ? -16.272 6.100 19.032 1.00 93.00 165 ARG A C 1
ATOM 1229 O O . ARG A 1 165 ? -16.920 5.448 18.220 1.00 93.00 165 ARG A O 1
ATOM 1236 N N . MET A 1 166 ? -16.249 5.832 20.330 1.00 94.06 166 MET A N 1
ATOM 1237 C CA . MET A 1 166 ? -17.174 4.918 20.991 1.00 94.06 166 MET A CA 1
ATOM 1238 C C . MET A 1 166 ? -17.981 5.687 22.032 1.00 94.06 166 MET A C 1
ATOM 1240 O O . MET A 1 166 ? -17.589 6.781 22.453 1.00 94.06 166 MET A O 1
ATOM 1244 N N . LYS A 1 167 ? -19.111 5.136 22.467 1.00 93.19 167 LYS A N 1
ATOM 1245 C CA . LYS A 1 167 ? -19.900 5.747 23.541 1.00 93.19 167 LYS A CA 1
ATOM 1246 C C . LYS A 1 167 ? -20.308 4.732 24.595 1.00 93.19 167 LYS A C 1
ATOM 1248 O O . LYS A 1 167 ? -20.637 3.589 24.289 1.00 93.19 167 LYS A O 1
ATOM 1253 N N . ILE A 1 168 ? -20.322 5.201 25.835 1.00 94.00 168 ILE A N 1
ATOM 1254 C CA . ILE A 1 168 ? -20.940 4.522 26.965 1.00 94.00 168 ILE A CA 1
ATOM 1255 C C . ILE A 1 168 ? -22.251 5.243 27.252 1.00 94.00 168 ILE A C 1
ATOM 1257 O O . ILE A 1 168 ? -22.251 6.456 27.473 1.00 94.00 168 ILE A O 1
ATOM 1261 N N . VAL A 1 169 ? -23.360 4.510 27.240 1.00 92.19 169 VAL A N 1
ATOM 1262 C CA . VAL A 1 169 ? -24.692 5.060 27.512 1.00 92.19 169 VAL A CA 1
ATOM 1263 C C . VAL A 1 169 ? -25.173 4.542 28.855 1.00 92.19 169 VAL A C 1
ATOM 1265 O O . VAL A 1 169 ? -25.157 3.340 29.100 1.00 92.19 169 VAL A O 1
ATOM 1268 N N . ARG A 1 170 ? -25.596 5.459 29.723 1.00 91.19 170 ARG A N 1
ATOM 1269 C CA . ARG A 1 170 ? -26.346 5.185 30.942 1.00 91.19 170 ARG A CA 1
ATOM 1270 C C . ARG A 1 170 ? -27.830 5.191 30.616 1.00 91.19 170 ARG A C 1
ATOM 1272 O O . ARG A 1 170 ? -28.392 6.195 30.183 1.00 91.19 170 ARG A O 1
ATOM 1279 N N . HIS A 1 171 ? -28.471 4.096 30.967 1.00 88.25 171 HIS A N 1
ATOM 1280 C CA . HIS A 1 171 ? -29.904 3.897 30.892 1.00 88.25 171 HIS A CA 1
ATOM 1281 C C . HIS A 1 171 ? -30.520 3.955 32.278 1.00 88.25 171 HIS A C 1
ATOM 1283 O O . HIS A 1 171 ? -29.866 3.676 33.285 1.00 88.25 171 HIS A O 1
ATOM 1289 N N . SER A 1 172 ? -31.789 4.337 32.367 1.00 87.25 172 SER A N 1
ATOM 1290 C CA . SER A 1 172 ? -32.507 4.383 33.640 1.00 87.25 172 SER A CA 1
ATOM 1291 C C . SER A 1 172 ? -33.989 4.096 33.428 1.00 87.25 172 SER A C 1
ATOM 1293 O O . SER A 1 172 ? -34.587 4.568 32.463 1.00 87.25 172 SER A O 1
ATOM 1295 N N . ALA A 1 173 ? -34.592 3.324 34.331 1.00 85.31 173 ALA A N 1
ATOM 1296 C CA . ALA A 1 173 ? -36.021 3.027 34.307 1.00 85.31 173 ALA A CA 1
ATOM 1297 C C . ALA A 1 173 ? -36.599 2.868 35.722 1.00 85.31 173 ALA A C 1
ATOM 1299 O O . ALA A 1 173 ? -35.922 2.389 36.636 1.00 85.31 173 ALA A O 1
ATOM 1300 N N . GLY A 1 174 ? -37.870 3.258 35.882 1.00 78.75 174 GLY A N 1
ATOM 1301 C CA . GLY A 1 174 ? -38.520 3.468 37.184 1.00 78.75 174 GLY A CA 1
ATOM 1302 C C . GLY A 1 174 ? -38.469 4.938 37.624 1.00 78.75 174 GLY A C 1
ATOM 1303 O O . GLY A 1 174 ? -38.137 5.811 36.824 1.00 78.75 174 GLY A O 1
ATOM 1304 N N . GLU A 1 175 ? -38.809 5.234 38.886 1.00 70.56 175 GLU A N 1
ATOM 1305 C CA . GLU A 1 175 ? -38.523 6.558 39.466 1.00 70.56 175 GLU A CA 1
ATOM 1306 C C . GLU A 1 175 ? -37.019 6.836 39.371 1.00 70.56 175 GLU A C 1
ATOM 1308 O O . GLU A 1 175 ? -36.222 6.037 39.868 1.00 70.56 175 GLU A O 1
ATOM 1313 N N . ALA A 1 176 ? -36.650 7.958 38.747 1.00 57.84 176 ALA A N 1
ATOM 1314 C CA . ALA A 1 176 ? -35.261 8.339 38.531 1.00 57.84 176 ALA A CA 1
ATOM 1315 C C . ALA A 1 176 ? -34.500 8.368 39.863 1.00 57.84 176 ALA A C 1
ATOM 1317 O O . ALA A 1 176 ? -34.828 9.135 40.766 1.00 57.84 176 ALA A O 1
ATOM 1318 N N . ALA A 1 177 ? -33.496 7.509 39.977 1.00 61.09 177 ALA A N 1
ATOM 1319 C CA . ALA A 1 177 ? -32.558 7.504 41.081 1.00 61.09 177 ALA A CA 1
ATOM 1320 C C . ALA A 1 177 ? -31.146 7.626 40.505 1.00 61.09 177 ALA A C 1
ATOM 1322 O O . ALA A 1 177 ? -30.859 7.111 39.419 1.00 61.09 177 ALA A O 1
ATOM 1323 N N . ASP A 1 178 ? -30.300 8.369 41.212 1.00 78.88 178 ASP A N 1
ATOM 1324 C CA . ASP A 1 178 ? -28.900 8.532 40.850 1.00 78.88 178 ASP A CA 1
ATOM 1325 C C . ASP A 1 178 ? -28.167 7.192 40.966 1.00 78.88 178 ASP A C 1
ATOM 1327 O O . ASP A 1 178 ? -28.524 6.337 41.781 1.00 78.88 178 ASP A O 1
ATOM 1331 N N . VAL A 1 179 ? -27.156 7.004 40.113 1.00 86.44 179 VAL A N 1
ATOM 1332 C CA . VAL A 1 179 ? -26.227 5.872 40.217 1.00 86.44 179 VAL A CA 1
ATOM 1333 C C . VAL A 1 179 ? -25.642 5.875 41.631 1.00 86.44 179 VAL A C 1
ATOM 1335 O O . VAL A 1 179 ? -25.278 6.939 42.136 1.00 86.44 179 VAL A O 1
ATOM 1338 N N . ASP A 1 180 ? -25.552 4.711 42.276 1.00 86.50 180 ASP A N 1
ATOM 1339 C CA . ASP A 1 180 ? -24.876 4.620 43.571 1.00 86.50 180 ASP A CA 1
ATOM 1340 C C . ASP A 1 180 ? -23.417 5.074 43.410 1.00 86.50 180 ASP A C 1
ATOM 1342 O O . ASP A 1 180 ? -22.712 4.618 42.510 1.00 86.50 180 ASP A O 1
ATOM 1346 N N . ALA A 1 181 ? -22.962 5.975 44.281 1.00 86.69 181 ALA A N 1
ATOM 1347 C CA . ALA A 1 181 ? -21.630 6.574 44.194 1.00 86.69 181 ALA A CA 1
ATOM 1348 C C . ALA A 1 181 ? -20.479 5.555 44.322 1.00 86.69 181 ALA A C 1
ATOM 1350 O O . ALA A 1 181 ? -19.330 5.890 44.049 1.00 86.69 181 ALA A O 1
ATOM 1351 N N . ASN A 1 182 ? -20.763 4.323 44.758 1.00 90.50 182 ASN A N 1
ATOM 1352 C CA . ASN A 1 182 ? -19.775 3.249 44.847 1.00 90.50 182 ASN A CA 1
ATOM 1353 C C . ASN A 1 182 ? -19.690 2.396 43.575 1.00 90.50 182 ASN A C 1
ATOM 1355 O O . ASN A 1 182 ? -18.828 1.518 43.495 1.00 90.50 182 ASN A O 1
ATOM 1359 N N . TRP A 1 183 ? -20.577 2.599 42.597 1.00 94.38 183 TRP A N 1
ATOM 1360 C CA . TRP A 1 183 ? -20.495 1.883 41.329 1.00 94.38 183 TRP A CA 1
ATOM 1361 C C . TRP A 1 183 ? -19.361 2.436 40.485 1.00 94.38 183 TRP A C 1
ATOM 1363 O O . TRP A 1 183 ? -19.197 3.646 40.326 1.00 94.38 183 TRP A O 1
ATOM 1373 N N . VAL A 1 184 ? -18.610 1.530 39.873 1.00 96.56 184 VAL A N 1
ATOM 1374 C CA . VAL A 1 184 ? -17.529 1.899 38.964 1.00 96.56 184 VAL A CA 1
ATOM 1375 C C . VAL A 1 184 ? -17.659 1.152 37.650 1.00 96.56 184 VAL A C 1
ATOM 1377 O O . VAL A 1 184 ? -18.127 0.012 37.587 1.00 96.56 184 VAL A O 1
ATOM 1380 N N . ILE A 1 185 ? -17.214 1.810 36.588 1.00 96.81 185 ILE A N 1
ATOM 1381 C CA . ILE A 1 185 ? -17.029 1.204 35.279 1.00 96.81 185 ILE A CA 1
ATOM 1382 C C . ILE A 1 185 ? -15.545 0.925 35.106 1.00 96.81 185 ILE A C 1
ATOM 1384 O O . ILE A 1 185 ? -14.727 1.844 35.104 1.00 96.81 185 ILE A O 1
ATOM 1388 N N . LYS A 1 186 ? -15.190 -0.344 34.928 1.00 97.75 186 LYS A N 1
ATOM 1389 C CA . LYS A 1 186 ? -13.845 -0.736 34.521 1.00 97.75 186 LYS A CA 1
ATOM 1390 C C . LYS A 1 186 ? -13.834 -0.956 33.015 1.00 97.75 186 LYS A C 1
ATOM 1392 O O . LYS A 1 186 ? -14.463 -1.885 32.517 1.00 97.75 186 LYS A O 1
ATOM 1397 N N . LEU A 1 187 ? -13.120 -0.093 32.308 1.00 97.94 187 LEU A N 1
ATOM 1398 C CA . LEU A 1 187 ? -12.835 -0.233 30.888 1.00 97.94 187 LEU A CA 1
ATOM 1399 C C . LEU A 1 187 ? -11.526 -1.012 30.732 1.00 97.94 187 LEU A C 1
ATOM 1401 O O . LEU A 1 187 ? -10.543 -0.691 31.402 1.00 97.94 187 LEU A O 1
ATOM 1405 N N . SER A 1 188 ? -11.493 -2.021 29.869 1.00 98.12 188 SER A N 1
ATOM 1406 C CA . SER A 1 188 ? -10.276 -2.784 29.581 1.00 98.12 188 SER A CA 1
ATOM 1407 C C . SER A 1 188 ? -10.142 -3.136 28.109 1.00 98.12 188 SER A C 1
ATOM 1409 O O . SER A 1 188 ? -11.147 -3.316 27.429 1.00 98.12 188 SER A O 1
ATOM 1411 N N . VAL A 1 189 ? -8.905 -3.294 27.644 1.00 98.44 189 VAL A N 1
ATOM 1412 C CA . VAL A 1 189 ? -8.603 -3.812 26.304 1.00 98.44 189 VAL A CA 1
ATOM 1413 C C . VAL A 1 189 ? -7.915 -5.170 26.376 1.00 98.44 189 VAL A C 1
ATOM 1415 O O . VAL A 1 189 ? -7.121 -5.431 27.284 1.00 98.44 189 VAL A O 1
ATOM 1418 N N . GLU A 1 190 ? -8.236 -6.044 25.428 1.00 97.31 190 GLU A N 1
ATOM 1419 C CA . GLU A 1 190 ? -7.684 -7.395 25.326 1.00 97.31 190 GLU A CA 1
ATOM 1420 C C . GLU A 1 190 ? -7.306 -7.725 23.875 1.00 97.31 190 GLU A C 1
ATOM 1422 O O . GLU A 1 190 ? -8.028 -7.328 22.951 1.00 97.31 190 GLU A O 1
ATOM 1427 N N . PRO A 1 191 ? -6.195 -8.454 23.658 1.00 94.94 191 PRO A N 1
ATOM 1428 C CA . PRO A 1 191 ? -5.792 -8.876 22.324 1.00 94.94 191 PRO A CA 1
ATOM 1429 C C . PRO A 1 191 ? -6.693 -9.992 21.787 1.00 94.94 191 PRO A C 1
ATOM 1431 O O . PRO A 1 191 ? -7.412 -10.680 22.529 1.00 94.94 191 PRO A O 1
ATOM 1434 N N . THR A 1 192 ? -6.622 -10.216 20.478 1.00 87.38 192 THR A N 1
ATOM 1435 C CA . THR A 1 192 ? -7.241 -11.377 19.844 1.00 87.38 192 THR A CA 1
ATOM 1436 C C . THR A 1 192 ? -6.215 -12.499 19.720 1.00 87.38 192 THR A C 1
ATOM 1438 O O . THR A 1 192 ? -5.161 -12.345 19.125 1.00 87.38 192 THR A O 1
ATOM 1441 N N . GLY A 1 193 ? -6.526 -13.678 20.264 1.00 87.88 193 GLY A N 1
ATOM 1442 C CA . GLY A 1 193 ? -5.625 -14.826 20.157 1.00 87.88 193 GLY A CA 1
ATOM 1443 C C . GLY A 1 193 ? -4.323 -14.629 20.941 1.00 87.88 193 GLY A C 1
ATOM 1444 O O . GLY A 1 193 ? -4.364 -14.288 22.121 1.00 87.88 193 GLY A O 1
ATOM 1445 N N . ALA A 1 194 ? -3.192 -14.919 20.299 1.00 89.81 194 ALA A N 1
ATOM 1446 C CA . ALA A 1 194 ? -1.853 -14.872 20.888 1.00 89.81 194 ALA A CA 1
ATOM 1447 C C . ALA A 1 194 ? -1.020 -13.717 20.299 1.00 89.81 194 ALA A C 1
ATOM 1449 O O . ALA A 1 194 ? 0.100 -13.933 19.854 1.00 89.81 194 ALA A O 1
ATOM 1450 N N . GLU A 1 195 ? -1.606 -12.522 20.271 1.00 93.69 195 GLU A N 1
ATOM 1451 C CA . GLU A 1 195 ? -0.975 -11.273 19.824 1.00 93.69 195 GLU A CA 1
ATOM 1452 C C . GLU A 1 195 ? -0.364 -10.498 21.004 1.00 93.69 195 GLU A C 1
ATOM 1454 O O . GLU A 1 195 ? -0.600 -10.822 22.178 1.00 93.69 195 GLU A O 1
ATOM 1459 N N . ASN A 1 196 ? 0.406 -9.453 20.694 1.00 93.56 196 ASN A N 1
ATOM 1460 C CA . ASN A 1 196 ? 0.954 -8.544 21.695 1.00 93.56 196 ASN A CA 1
ATOM 1461 C C . ASN A 1 196 ? -0.151 -7.824 22.501 1.00 93.56 196 ASN A C 1
ATOM 1463 O O . ASN A 1 196 ? -1.321 -7.798 22.107 1.00 93.56 196 ASN A O 1
ATOM 1467 N N . PRO A 1 197 ? 0.178 -7.275 23.688 1.00 96.06 197 PRO A N 1
ATOM 1468 C CA . PRO A 1 197 ? -0.804 -6.616 24.547 1.00 96.06 197 PRO A CA 1
ATOM 1469 C C . PRO A 1 197 ? -1.579 -5.508 23.817 1.00 96.06 197 PRO A C 1
ATOM 1471 O O . PRO A 1 197 ? -0.983 -4.610 23.231 1.00 96.06 197 PRO A O 1
ATOM 1474 N N . ALA A 1 198 ? -2.914 -5.539 23.887 1.00 96.25 198 ALA A N 1
ATOM 1475 C CA . ALA A 1 198 ? -3.783 -4.647 23.114 1.00 96.25 198 ALA A CA 1
ATOM 1476 C C . ALA A 1 198 ? -3.550 -3.149 23.365 1.00 96.25 198 ALA A C 1
ATOM 1478 O O . ALA A 1 198 ? -3.735 -2.339 22.460 1.00 96.25 198 ALA A O 1
ATOM 1479 N N . GLU A 1 199 ? -3.113 -2.764 24.564 1.00 95.44 199 GLU A N 1
ATOM 1480 C CA . GLU A 1 199 ? -2.743 -1.386 24.890 1.00 95.44 199 GLU A CA 1
ATOM 1481 C C . GLU A 1 199 ? -1.550 -0.859 24.077 1.00 95.44 199 GLU A C 1
ATOM 1483 O O . GLU A 1 199 ? -1.324 0.343 24.062 1.00 95.44 199 GLU A O 1
ATOM 1488 N N . GLN A 1 200 ? -0.804 -1.729 23.388 1.00 94.06 200 GLN A N 1
ATOM 1489 C CA . GLN A 1 200 ? 0.243 -1.350 22.433 1.00 94.06 200 GLN A CA 1
ATOM 1490 C C . GLN A 1 200 ? -0.317 -0.994 21.048 1.00 94.06 200 GLN A C 1
ATOM 1492 O O . GLN A 1 200 ? 0.396 -0.435 20.217 1.00 94.06 200 GLN A O 1
ATOM 1497 N N . HIS A 1 201 ? -1.585 -1.316 20.783 1.00 95.44 201 HIS A N 1
ATOM 1498 C CA . HIS A 1 201 ? -2.206 -1.182 19.465 1.00 95.44 201 HIS A CA 1
ATOM 1499 C C . HIS A 1 201 ? -3.321 -0.140 19.430 1.00 95.44 201 HIS A C 1
ATOM 1501 O O . HIS A 1 201 ? -3.595 0.400 18.362 1.00 95.44 201 HIS A O 1
ATOM 1507 N N . VAL A 1 202 ? -3.933 0.181 20.574 1.00 96.88 202 VAL A N 1
ATOM 1508 C CA . VAL A 1 202 ? -5.040 1.140 20.675 1.00 96.88 202 VAL A CA 1
ATOM 1509 C C . VAL A 1 202 ? -4.792 2.178 21.766 1.00 96.88 202 VAL A C 1
ATOM 1511 O O . VAL A 1 202 ? -4.269 1.863 22.839 1.00 96.88 202 VAL A O 1
ATOM 1514 N N . ARG A 1 203 ? -5.250 3.406 21.520 1.00 97.12 203 ARG A N 1
ATOM 1515 C CA . ARG A 1 203 ? -5.347 4.469 22.521 1.00 97.12 203 ARG A CA 1
ATOM 1516 C C . ARG A 1 203 ? -6.794 4.920 22.675 1.00 97.12 203 ARG A C 1
ATOM 1518 O O . ARG A 1 203 ? -7.502 5.107 21.689 1.00 97.12 203 ARG A O 1
ATOM 1525 N N . ILE A 1 204 ? -7.230 5.093 23.922 1.00 98.06 204 ILE A N 1
ATOM 1526 C CA . ILE A 1 204 ? -8.570 5.582 24.272 1.00 98.06 204 ILE A CA 1
ATOM 1527 C C . ILE A 1 204 ? -8.427 6.824 25.149 1.00 98.06 204 ILE A C 1
ATOM 1529 O O . ILE A 1 204 ? -7.758 6.784 26.186 1.00 98.06 204 ILE A O 1
ATOM 1533 N N . PHE A 1 205 ? -9.101 7.905 24.767 1.00 97.69 205 PHE A N 1
ATOM 1534 C CA . PHE A 1 205 ? -9.072 9.192 25.459 1.00 97.69 205 PHE A CA 1
ATOM 1535 C C . PHE A 1 205 ? -10.316 9.413 26.323 1.00 97.69 205 PHE A C 1
ATOM 1537 O O . PHE A 1 205 ? -11.398 8.911 26.029 1.00 97.69 205 PHE A O 1
ATOM 1544 N N . SER A 1 206 ? -10.169 10.194 27.396 1.00 95.81 206 SER A N 1
ATOM 1545 C CA . SER A 1 206 ? -11.217 10.426 28.400 1.00 95.81 206 SER A CA 1
ATOM 1546 C C . SER A 1 206 ? -12.401 11.258 27.916 1.00 95.81 206 SER A C 1
ATOM 1548 O O . SER A 1 206 ? -13.478 11.188 28.507 1.00 95.81 206 SER A O 1
ATOM 1550 N N . LYS A 1 207 ? -12.199 12.060 26.869 1.00 93.81 207 LYS A N 1
ATOM 1551 C CA . LYS A 1 207 ? -13.199 12.937 26.255 1.00 93.81 207 LYS A CA 1
ATOM 1552 C C . LYS A 1 207 ? -12.690 13.457 24.914 1.00 93.81 207 LYS A C 1
ATOM 1554 O O . LYS A 1 207 ? -11.519 13.301 24.588 1.00 93.81 207 LYS A O 1
ATOM 1559 N N . ALA A 1 208 ? -13.574 14.105 24.167 1.00 90.81 208 ALA A N 1
ATOM 1560 C CA . ALA A 1 208 ? -13.204 14.897 23.003 1.00 90.81 208 ALA A CA 1
ATOM 1561 C C . ALA A 1 208 ? -12.526 16.216 23.420 1.00 90.81 208 ALA A C 1
ATOM 1563 O O . ALA A 1 208 ? -13.013 16.890 24.329 1.00 90.81 208 ALA A O 1
ATOM 1564 N N . GLY A 1 209 ? -11.450 16.587 22.724 1.00 87.94 209 GLY A N 1
ATOM 1565 C CA . GLY A 1 209 ? -10.757 17.868 22.882 1.00 87.94 209 GLY A CA 1
ATOM 1566 C C . GLY A 1 209 ? -9.285 17.725 23.267 1.00 87.94 209 GLY A C 1
ATOM 1567 O O . GLY A 1 209 ? -8.843 16.686 23.748 1.00 87.94 209 GLY A O 1
ATOM 1568 N N . THR A 1 210 ? -8.523 18.799 23.077 1.00 88.94 210 THR A N 1
ATOM 1569 C CA . THR A 1 210 ? -7.065 18.829 23.301 1.00 88.94 210 THR A CA 1
ATOM 1570 C C . THR A 1 210 ? -6.653 18.734 24.775 1.00 88.94 210 THR A C 1
ATOM 1572 O O . THR A 1 210 ? -5.489 18.492 25.089 1.00 88.94 210 THR A O 1
ATOM 1575 N N . ASP A 1 211 ? -7.600 18.890 25.703 1.00 91.62 211 ASP A N 1
ATOM 1576 C CA . ASP A 1 211 ? -7.407 18.696 27.142 1.00 91.62 211 ASP A CA 1
ATOM 1577 C C . ASP A 1 211 ? -7.795 17.281 27.617 1.00 91.62 211 ASP A C 1
ATOM 1579 O O . ASP A 1 211 ? -7.919 17.030 28.822 1.00 91.62 211 ASP A O 1
ATOM 1583 N N . ALA A 1 212 ? -8.007 16.351 26.682 1.00 94.00 212 ALA A N 1
ATOM 1584 C CA . ALA A 1 212 ? -8.237 14.949 26.980 1.00 94.00 212 ALA A CA 1
ATOM 1585 C C . ALA A 1 212 ? -7.008 14.284 27.615 1.00 94.00 212 ALA A C 1
ATOM 1587 O O . ALA A 1 212 ? -5.855 14.664 27.411 1.00 94.00 212 ALA A O 1
ATOM 1588 N N . THR A 1 213 ? -7.272 13.239 28.392 1.00 95.00 213 THR A N 1
ATOM 1589 C CA . THR A 1 213 ? -6.246 12.401 29.014 1.00 95.00 213 THR A CA 1
ATOM 1590 C C . THR A 1 213 ? -6.388 10.975 28.523 1.00 95.00 213 THR A C 1
ATOM 1592 O O . THR A 1 213 ? -7.506 10.493 28.346 1.00 95.00 213 THR A O 1
ATOM 1595 N N . GLU A 1 214 ? -5.277 10.267 28.388 1.00 96.38 214 GLU A N 1
ATOM 1596 C CA . GLU A 1 214 ? -5.300 8.837 28.093 1.00 96.38 214 GLU A CA 1
ATOM 1597 C C . GLU A 1 214 ? -5.990 8.054 29.222 1.00 96.38 214 GLU A C 1
ATOM 1599 O O . GLU A 1 214 ? -5.672 8.227 30.405 1.00 96.38 214 GLU A O 1
ATOM 1604 N N . LEU A 1 215 ? -6.923 7.184 28.840 1.00 97.44 215 LEU A N 1
ATOM 1605 C CA . LEU A 1 215 ? -7.511 6.157 29.698 1.00 97.44 215 LEU A CA 1
ATOM 1606 C C . LEU A 1 215 ? -6.775 4.826 29.524 1.00 97.44 215 LEU A C 1
ATOM 1608 O O . LEU A 1 215 ? -6.420 4.182 30.505 1.00 97.44 215 LEU A O 1
ATOM 1612 N N . VAL A 1 216 ? -6.543 4.434 28.271 1.00 97.75 216 VAL A N 1
ATOM 1613 C CA . VAL A 1 216 ? -5.834 3.213 27.876 1.00 97.75 216 VAL A CA 1
ATOM 1614 C C . VAL A 1 216 ? -4.817 3.590 26.812 1.00 97.75 216 VAL A C 1
ATOM 1616 O O . VAL A 1 216 ? -5.174 4.286 25.862 1.00 97.75 216 VAL A O 1
ATOM 1619 N N . SER A 1 217 ? -3.572 3.153 26.993 1.00 95.38 217 SER A N 1
ATOM 1620 C CA . SER A 1 217 ? -2.456 3.395 26.071 1.00 95.38 217 SER A CA 1
ATOM 1621 C C . SER A 1 217 ? -1.211 2.607 26.508 1.00 95.38 217 SER A C 1
ATOM 1623 O O . SER A 1 217 ? -1.212 2.065 27.623 1.00 95.38 217 SER A O 1
ATOM 1625 N N . PRO A 1 218 ? -0.112 2.601 25.729 1.00 91.19 218 PRO A N 1
ATOM 1626 C CA . PRO A 1 218 ? 1.153 2.007 26.163 1.00 91.19 218 PRO A CA 1
ATOM 1627 C C . PRO A 1 218 ? 1.671 2.613 27.479 1.00 91.19 218 PRO A C 1
ATOM 1629 O O . PRO A 1 218 ? 2.274 1.923 28.299 1.00 91.19 218 PRO A O 1
ATOM 1632 N N . GLN A 1 219 ? 1.409 3.902 27.710 1.00 90.81 219 GLN A N 1
ATOM 1633 C CA . GLN A 1 219 ? 1.861 4.658 28.878 1.00 90.81 219 GLN A CA 1
ATOM 1634 C C . GLN A 1 219 ? 0.942 4.504 30.097 1.00 90.81 219 GLN A C 1
ATOM 1636 O O . GLN A 1 219 ? 1.404 4.659 31.230 1.00 90.81 219 GLN A O 1
ATOM 1641 N N . LYS A 1 220 ? -0.353 4.229 29.895 1.00 95.06 220 LYS A N 1
ATOM 1642 C CA . LYS A 1 220 ? -1.340 4.055 30.980 1.00 95.06 220 LYS A CA 1
ATOM 1643 C C . LYS A 1 220 ? -1.616 2.598 31.338 1.00 95.06 220 LYS A C 1
ATOM 1645 O O . LYS A 1 220 ? -2.016 2.320 32.468 1.00 95.06 220 LYS A O 1
ATOM 1650 N N . GLY A 1 221 ? -1.374 1.680 30.410 1.00 96.31 221 GLY A N 1
ATOM 1651 C CA . GLY A 1 221 ? -1.737 0.274 30.514 1.00 96.31 221 GLY A CA 1
ATOM 1652 C C . GLY A 1 221 ? -3.147 -0.017 29.994 1.00 96.31 221 GLY A C 1
ATOM 1653 O O . GLY A 1 221 ? -3.857 0.853 29.492 1.00 96.31 221 GLY A O 1
ATOM 1654 N N . LYS A 1 222 ? -3.558 -1.280 30.127 1.00 97.56 222 LYS A N 1
ATOM 1655 C CA . LYS A 1 222 ? -4.760 -1.836 29.483 1.00 97.56 222 LYS A CA 1
ATOM 1656 C C . LYS A 1 222 ? -6.099 -1.607 30.174 1.00 97.56 222 LYS A C 1
ATOM 1658 O O . LYS A 1 222 ? -7.106 -2.120 29.692 1.00 97.56 222 LYS A O 1
ATOM 1663 N N . THR A 1 223 ? -6.139 -0.935 31.324 1.00 97.88 223 THR A N 1
ATOM 1664 C CA . THR A 1 223 ? -7.384 -0.750 32.086 1.00 97.88 223 THR A CA 1
ATOM 1665 C C . THR A 1 223 ? -7.530 0.661 32.629 1.00 97.88 223 THR A C 1
ATOM 1667 O O . THR A 1 223 ? -6.578 1.188 33.197 1.00 97.88 223 THR A O 1
ATOM 1670 N N . ALA A 1 224 ? -8.750 1.191 32.593 1.00 97.75 224 ALA A N 1
ATOM 1671 C CA . ALA A 1 224 ? -9.141 2.429 33.254 1.00 97.75 224 ALA A CA 1
ATOM 1672 C C . ALA A 1 224 ? -10.363 2.206 34.152 1.00 97.75 224 ALA A C 1
ATOM 1674 O O . ALA A 1 224 ? -11.255 1.427 33.816 1.00 97.75 224 ALA A O 1
ATOM 1675 N N . THR A 1 225 ? -10.423 2.926 35.270 1.00 97.12 225 THR A N 1
ATOM 1676 C CA . THR A 1 225 ? -11.593 2.949 36.156 1.00 97.12 225 THR A CA 1
ATOM 1677 C C . THR A 1 225 ? -12.265 4.309 36.051 1.00 97.12 225 THR A C 1
ATOM 1679 O O . THR A 1 225 ? -11.620 5.337 36.252 1.00 97.12 225 THR A O 1
ATOM 1682 N N . LEU A 1 226 ? -13.557 4.306 35.745 1.00 95.88 226 LEU A N 1
ATOM 1683 C CA . LEU A 1 226 ? -14.408 5.484 35.659 1.00 95.88 226 LEU A CA 1
ATOM 1684 C C . LEU A 1 226 ? -15.462 5.420 36.764 1.00 95.88 226 LEU A C 1
ATOM 1686 O O . LEU A 1 226 ? -15.996 4.353 37.071 1.00 95.88 226 LEU A O 1
ATOM 1690 N N . ASP A 1 227 ? -15.783 6.574 37.332 1.00 94.69 227 ASP A N 1
ATOM 1691 C CA . ASP A 1 227 ? -16.930 6.717 38.223 1.00 94.69 227 ASP A CA 1
ATOM 1692 C C . ASP A 1 227 ? -18.222 6.622 37.398 1.00 94.69 227 ASP A C 1
ATOM 1694 O O . ASP A 1 227 ? -18.430 7.396 36.456 1.00 94.69 227 ASP A O 1
ATOM 1698 N N . ALA A 1 228 ? -19.081 5.659 37.736 1.00 93.94 228 ALA A N 1
ATOM 1699 C CA . ALA A 1 228 ? -20.319 5.412 37.008 1.00 93.94 228 ALA A CA 1
ATOM 1700 C C . ALA A 1 228 ? -21.309 6.589 37.119 1.00 93.94 228 ALA A C 1
ATOM 1702 O O . ALA A 1 228 ? -22.109 6.805 36.205 1.00 93.94 228 ALA A O 1
ATOM 1703 N N . ALA A 1 229 ? -21.235 7.388 38.190 1.00 90.75 229 ALA A N 1
ATOM 1704 C CA . ALA A 1 229 ? -22.080 8.565 38.383 1.00 90.75 229 ALA A CA 1
ATOM 1705 C C . ALA A 1 229 ? -21.746 9.709 37.409 1.00 90.75 229 ALA A C 1
ATOM 1707 O O . ALA A 1 229 ? -22.620 10.519 37.092 1.00 90.75 229 ALA A O 1
ATOM 1708 N N . ASN A 1 230 ? -20.518 9.747 36.876 1.00 91.25 230 ASN A N 1
ATOM 1709 C CA . ASN A 1 230 ? -20.072 10.782 35.936 1.00 91.25 230 ASN A CA 1
ATOM 1710 C C . ASN A 1 230 ? -20.536 10.547 34.487 1.00 91.25 230 ASN A C 1
ATOM 1712 O O . ASN A 1 230 ? -20.320 11.398 33.625 1.00 91.25 230 ASN A O 1
ATOM 1716 N N . ILE A 1 231 ? -21.196 9.423 34.199 1.00 91.31 231 ILE A N 1
ATOM 1717 C CA . ILE A 1 231 ? -21.769 9.132 32.881 1.00 91.31 231 ILE A CA 1
ATOM 1718 C C . ILE A 1 231 ? -23.208 9.662 32.858 1.00 91.31 231 ILE A C 1
ATOM 1720 O O . ILE A 1 231 ? -24.095 9.100 33.505 1.00 91.31 231 ILE A O 1
ATOM 1724 N N . ASN A 1 232 ? -23.454 10.757 32.131 1.00 85.06 232 ASN A N 1
ATOM 1725 C CA . ASN A 1 232 ? -24.757 11.426 32.143 1.00 85.06 232 ASN A CA 1
ATOM 1726 C C . ASN A 1 232 ? -25.165 12.058 30.793 1.00 85.06 232 ASN A C 1
ATOM 1728 O O . ASN A 1 232 ? -24.590 13.068 30.393 1.00 85.06 232 ASN A O 1
ATOM 1732 N N . PRO A 1 233 ? -26.206 11.529 30.122 1.00 87.56 233 PRO A N 1
ATOM 1733 C CA . PRO A 1 233 ? -26.501 10.098 30.033 1.00 87.56 233 PRO A CA 1
ATOM 1734 C C . PRO A 1 233 ? -25.470 9.373 29.154 1.00 87.56 233 PRO A C 1
ATOM 1736 O O . PRO A 1 233 ? -25.389 8.154 29.195 1.00 87.56 233 PRO A O 1
ATOM 1739 N N . THR A 1 234 ? -24.661 10.103 28.386 1.00 91.44 234 THR A N 1
ATOM 1740 C CA . THR A 1 234 ? -23.728 9.534 27.413 1.00 91.44 234 THR A CA 1
ATOM 1741 C C . THR A 1 234 ? -22.331 10.077 27.652 1.00 91.44 234 THR A C 1
ATOM 1743 O O . THR A 1 234 ? -22.142 11.286 27.771 1.00 91.44 234 THR A O 1
ATOM 1746 N N . LEU A 1 235 ? -21.346 9.184 27.661 1.00 93.88 235 LEU A N 1
ATOM 1747 C CA . LEU A 1 235 ? -19.929 9.521 27.629 1.00 93.88 235 LEU A CA 1
ATOM 1748 C C . LEU A 1 235 ? -19.352 9.069 26.287 1.00 93.88 235 LEU A C 1
ATOM 1750 O O . LEU A 1 235 ? -19.350 7.877 25.988 1.00 93.88 235 LEU A O 1
ATOM 1754 N N . VAL A 1 236 ? -18.877 10.016 25.479 1.00 94.00 236 VAL A N 1
ATOM 1755 C CA . VAL A 1 236 ? -18.224 9.736 24.193 1.00 94.00 236 VAL A CA 1
ATOM 1756 C C . VAL A 1 236 ? -16.715 9.733 24.396 1.00 94.00 236 VAL A C 1
ATOM 1758 O O . VAL A 1 236 ? -16.155 10.705 24.905 1.00 94.00 236 VAL A O 1
ATOM 1761 N N . LEU A 1 237 ? -16.069 8.649 23.980 1.00 96.12 237 LEU A N 1
ATOM 1762 C CA . LEU A 1 237 ? -14.639 8.418 24.137 1.00 96.12 237 LEU A CA 1
ATOM 1763 C C . LEU A 1 237 ? -13.997 8.330 22.746 1.00 96.12 237 LEU A C 1
ATOM 1765 O O . LEU A 1 237 ? -14.336 7.419 21.982 1.00 96.12 237 LEU A O 1
ATOM 1769 N N . PRO A 1 238 ? -13.113 9.275 22.385 1.00 96.50 238 PRO A N 1
ATOM 1770 C CA . PRO A 1 238 ? -12.296 9.154 21.186 1.00 96.50 238 PRO A CA 1
ATOM 1771 C C . PRO A 1 238 ? -11.305 7.997 21.311 1.00 96.50 238 PRO A C 1
ATOM 1773 O O . PRO A 1 238 ? -10.782 7.730 22.398 1.00 96.50 238 PRO A O 1
ATOM 1776 N N . LEU A 1 239 ? -11.037 7.330 20.194 1.00 96.00 239 LEU A N 1
ATOM 1777 C CA . LEU A 1 239 ? -10.048 6.264 20.113 1.00 96.00 239 LEU A CA 1
ATOM 1778 C C . LEU A 1 239 ? -9.359 6.231 18.750 1.00 96.00 239 LEU A C 1
ATOM 1780 O O . LEU A 1 239 ? -9.961 6.543 17.721 1.00 96.00 239 LEU A O 1
ATOM 1784 N N . GLU A 1 240 ? -8.112 5.790 18.769 1.00 96.12 240 GLU A N 1
ATOM 1785 C CA . GLU A 1 240 ? -7.248 5.622 17.603 1.00 96.12 240 GLU A CA 1
ATOM 1786 C C . GLU A 1 240 ? -6.471 4.313 17.711 1.00 96.12 240 GLU A C 1
ATOM 1788 O O . GLU A 1 240 ? -6.216 3.804 18.808 1.00 96.12 240 GLU A O 1
ATOM 1793 N N . MET A 1 241 ? -6.068 3.782 16.563 1.00 96.81 241 MET A N 1
ATOM 1794 C CA . MET A 1 241 ? -5.058 2.738 16.505 1.00 96.81 241 MET A CA 1
ATOM 1795 C C . MET A 1 241 ? -3.677 3.375 16.414 1.00 96.81 241 MET A C 1
ATOM 1797 O O . MET A 1 241 ? -3.451 4.331 15.673 1.00 96.81 241 MET A O 1
ATOM 1801 N N . ILE A 1 242 ? -2.740 2.806 17.161 1.00 93.88 242 ILE A N 1
ATOM 1802 C CA . ILE A 1 242 ? -1.352 3.269 17.234 1.00 93.88 242 ILE A CA 1
ATOM 1803 C C . ILE A 1 242 ? -0.554 2.758 16.031 1.00 93.88 242 ILE A C 1
ATOM 1805 O O . ILE A 1 242 ? 0.366 3.421 15.553 1.00 93.88 242 ILE A O 1
ATOM 1809 N N . ARG A 1 243 ? -0.930 1.584 15.514 1.00 93.44 243 ARG A N 1
ATOM 1810 C CA . ARG A 1 243 ? -0.290 0.927 14.375 1.00 93.44 243 ARG A CA 1
ATOM 1811 C C . ARG A 1 243 ? -1.289 0.127 13.548 1.00 93.44 243 ARG A C 1
ATOM 1813 O O . ARG A 1 243 ? -2.350 -0.265 14.029 1.00 93.44 243 ARG A O 1
ATOM 1820 N N . PHE A 1 244 ? -0.917 -0.128 12.300 1.00 97.06 244 PHE A N 1
ATOM 1821 C CA . PHE A 1 244 ? -1.625 -1.053 11.420 1.00 97.06 244 PHE A CA 1
ATOM 1822 C C . PHE A 1 244 ? -1.436 -2.509 11.867 1.00 97.06 244 PHE A C 1
ATOM 1824 O O . PHE A 1 244 ? -0.521 -2.827 12.632 1.00 97.06 244 PHE A O 1
ATOM 1831 N N . ALA A 1 245 ? -2.272 -3.397 11.320 1.00 96.31 245 ALA A N 1
ATOM 1832 C CA . ALA A 1 245 ? -2.051 -4.838 11.404 1.00 96.31 245 ALA A CA 1
ATOM 1833 C C . ALA A 1 245 ? -0.661 -5.203 10.848 1.00 96.31 245 ALA A C 1
ATOM 1835 O O . ALA A 1 245 ? -0.229 -4.636 9.842 1.00 96.31 245 ALA A O 1
ATOM 1836 N N . GLY A 1 246 ? 0.032 -6.140 11.488 1.00 94.06 246 GLY A N 1
ATOM 1837 C CA . GLY A 1 246 ? 1.405 -6.518 11.144 1.00 94.06 246 GLY A CA 1
ATOM 1838 C C . GLY A 1 246 ? 1.929 -7.629 12.049 1.00 94.06 246 GLY A C 1
ATOM 1839 O O . GLY A 1 246 ? 1.136 -8.356 12.635 1.00 94.06 246 GLY A O 1
ATOM 1840 N N . GLU A 1 247 ? 3.250 -7.751 12.171 1.00 90.12 247 GLU A N 1
ATOM 1841 C CA . GLU A 1 247 ? 3.884 -8.745 13.052 1.00 90.12 247 GLU A CA 1
ATOM 1842 C C . GLU A 1 247 ? 3.444 -8.564 14.515 1.00 90.12 247 GLU A C 1
ATOM 1844 O O . GLU A 1 247 ? 3.420 -7.438 15.024 1.00 90.12 247 GLU A O 1
ATOM 1849 N N . ASP A 1 248 ? 3.057 -9.668 15.161 1.00 90.88 248 ASP A N 1
ATOM 1850 C CA . ASP A 1 248 ? 2.494 -9.742 16.517 1.00 90.88 248 ASP A CA 1
ATOM 1851 C C . ASP A 1 248 ? 1.169 -8.969 16.718 1.00 90.88 248 ASP A C 1
ATOM 1853 O O . ASP A 1 248 ? 0.733 -8.752 17.853 1.00 90.88 248 ASP A O 1
ATOM 1857 N N . PHE A 1 249 ? 0.523 -8.547 15.626 1.00 95.00 249 PHE A N 1
ATOM 1858 C CA . PHE A 1 249 ? -0.805 -7.923 15.581 1.00 95.00 249 PHE A CA 1
ATOM 1859 C C . PHE A 1 249 ? -1.491 -8.235 14.237 1.00 95.00 249 PHE A C 1
ATOM 1861 O O . PHE A 1 249 ? -2.000 -7.350 13.540 1.00 95.00 249 PHE A O 1
ATOM 1868 N N . GLU A 1 250 ? -1.444 -9.496 13.805 1.00 95.00 250 GLU A N 1
ATOM 1869 C CA . GLU A 1 250 ? -1.812 -9.894 12.443 1.00 95.00 250 GLU A CA 1
ATOM 1870 C C . GLU A 1 250 ? -3.307 -9.711 12.162 1.00 95.00 250 GLU A C 1
ATOM 1872 O O . GLU A 1 250 ? -3.695 -9.369 11.041 1.00 95.00 250 GLU A O 1
ATOM 1877 N N . SER A 1 251 ? -4.168 -9.906 13.167 1.00 95.12 251 SER A N 1
ATOM 1878 C CA . SER A 1 251 ? -5.608 -9.688 13.022 1.00 95.12 251 SER A CA 1
ATOM 1879 C C . SER A 1 251 ? -5.936 -8.214 12.791 1.00 95.12 251 SER A C 1
ATOM 1881 O O . SER A 1 251 ? -6.901 -7.885 12.092 1.00 95.12 251 SER A O 1
ATOM 1883 N N . GLY A 1 252 ? -5.134 -7.315 13.366 1.00 96.50 252 GLY A N 1
ATOM 1884 C CA . GLY A 1 252 ? -5.456 -5.902 13.474 1.00 96.50 252 GLY A CA 1
ATOM 1885 C C . GLY A 1 252 ? -6.652 -5.624 14.387 1.00 96.50 252 GLY A C 1
ATOM 1886 O O . GLY A 1 252 ? -7.266 -4.570 14.245 1.00 96.50 252 GLY A O 1
ATOM 1887 N N . THR A 1 253 ? -7.053 -6.558 15.256 1.00 97.12 253 THR A N 1
ATOM 1888 C CA . THR A 1 253 ? -8.285 -6.447 16.055 1.00 97.12 253 THR A CA 1
ATOM 1889 C C . THR A 1 253 ? -8.019 -6.293 17.543 1.00 97.12 253 THR A C 1
ATOM 1891 O O . THR A 1 253 ? -7.149 -6.949 18.106 1.00 97.12 253 THR A O 1
ATOM 1894 N N . VAL A 1 254 ? -8.834 -5.477 18.209 1.00 97.50 254 VAL A N 1
ATOM 1895 C CA . VAL A 1 254 ? -8.798 -5.295 19.664 1.00 97.50 254 VAL A CA 1
ATOM 1896 C C . VAL A 1 254 ? -10.192 -5.510 20.238 1.00 97.50 254 VAL A C 1
ATOM 1898 O O . VAL A 1 254 ? -11.194 -5.116 19.636 1.00 97.50 254 VAL A O 1
ATOM 1901 N N . LYS A 1 255 ? -10.266 -6.132 21.415 1.00 97.50 255 LYS A N 1
ATOM 1902 C CA . LYS A 1 255 ? -11.503 -6.242 22.194 1.00 97.50 255 LYS A CA 1
ATOM 1903 C C . LYS A 1 255 ? -11.523 -5.166 23.265 1.00 97.50 255 LYS A C 1
ATOM 1905 O O . LYS A 1 255 ? -10.574 -5.056 24.037 1.00 97.50 255 LYS A O 1
ATOM 1910 N N . ILE A 1 256 ? -12.608 -4.408 23.332 1.00 97.50 256 ILE A N 1
ATOM 1911 C CA . ILE A 1 256 ? -12.838 -3.366 24.331 1.00 97.50 256 ILE A CA 1
ATOM 1912 C C . ILE A 1 256 ? -13.975 -3.834 25.232 1.00 97.50 256 ILE A C 1
ATOM 1914 O O . ILE A 1 256 ? -15.107 -3.992 24.782 1.00 97.50 256 ILE A O 1
ATOM 1918 N N . THR A 1 257 ? -13.682 -4.052 26.509 1.00 97.62 257 THR A N 1
ATOM 1919 C CA . THR A 1 257 ? -14.652 -4.527 27.497 1.00 97.62 257 THR A CA 1
ATOM 1920 C C . THR A 1 257 ? -15.010 -3.416 28.471 1.00 97.62 257 THR A C 1
ATOM 1922 O O . THR A 1 257 ? -14.155 -2.881 29.175 1.00 97.62 257 THR A O 1
ATOM 1925 N N . LEU A 1 258 ? -16.302 -3.123 28.563 1.00 97.25 258 LEU A N 1
ATOM 1926 C CA . LEU A 1 258 ? -16.912 -2.376 29.651 1.00 97.25 258 LEU A CA 1
ATOM 1927 C C . LEU A 1 258 ? -17.385 -3.365 30.719 1.00 97.25 258 LEU A C 1
ATOM 1929 O O . LEU A 1 258 ? -18.226 -4.216 30.446 1.00 97.25 258 LEU A O 1
ATOM 1933 N N . SER A 1 259 ? -16.861 -3.249 31.937 1.00 97.56 259 SER A N 1
ATOM 1934 C CA . SER A 1 259 ? -17.267 -4.044 33.101 1.00 97.56 259 SER A CA 1
ATOM 1935 C C . SER A 1 259 ? -17.940 -3.157 34.140 1.00 97.56 259 SER A C 1
ATOM 1937 O O . SER A 1 259 ? -17.318 -2.222 34.645 1.00 97.56 259 SER A O 1
ATOM 1939 N N . VAL A 1 260 ? -19.190 -3.460 34.492 1.00 96.12 260 VAL A N 1
ATOM 1940 C CA . VAL A 1 260 ? -19.929 -2.716 35.523 1.00 96.12 260 VAL A CA 1
ATOM 1941 C C . VAL A 1 260 ? -19.745 -3.403 36.864 1.00 96.12 260 VAL A C 1
ATOM 1943 O O . VAL A 1 260 ? -20.118 -4.564 37.013 1.00 96.12 260 VAL A O 1
ATOM 1946 N N . ILE A 1 261 ? -19.179 -2.702 37.842 1.00 96.62 261 ILE A N 1
ATOM 1947 C CA . ILE A 1 261 ? -18.946 -3.226 39.189 1.00 96.62 261 ILE A CA 1
ATOM 1948 C C . ILE A 1 261 ? -19.941 -2.567 40.141 1.00 96.62 261 ILE A C 1
ATOM 1950 O O . ILE A 1 261 ? -19.944 -1.347 40.303 1.00 96.62 261 ILE A O 1
ATOM 1954 N N . GLN A 1 262 ? -20.773 -3.398 40.768 1.00 94.44 262 GLN A N 1
ATOM 1955 C CA . GLN A 1 262 ? -21.768 -3.012 41.768 1.00 94.44 262 GLN A CA 1
ATOM 1956 C C . GLN A 1 262 ? -21.385 -3.707 43.082 1.00 94.44 262 GLN A C 1
ATOM 1958 O O . GLN A 1 262 ? -21.722 -4.888 43.272 1.00 94.44 262 GLN A O 1
ATOM 1963 N N . PRO A 1 263 ? -20.612 -3.038 43.961 1.00 93.81 263 PRO A N 1
ATOM 1964 C CA . PRO A 1 263 ? -20.011 -3.674 45.131 1.00 93.81 263 PRO A CA 1
ATOM 1965 C C . PRO A 1 263 ? -21.013 -4.376 46.048 1.00 93.81 263 PRO A C 1
ATOM 1967 O O . PRO A 1 263 ? -20.698 -5.406 46.640 1.00 93.81 263 PRO A O 1
ATOM 1970 N N . GLU A 1 264 ? -22.231 -3.853 46.144 1.00 89.56 264 GLU A N 1
ATOM 1971 C CA . GLU A 1 264 ? -23.305 -4.395 46.969 1.00 89.56 264 GLU A CA 1
ATOM 1972 C C . GLU A 1 264 ? -23.970 -5.661 46.403 1.00 89.56 264 GLU A C 1
ATOM 1974 O O . GLU A 1 264 ? -24.741 -6.303 47.118 1.00 89.56 264 GLU A O 1
ATOM 1979 N N . TYR A 1 265 ? -23.705 -6.019 45.142 1.00 91.00 265 TYR A N 1
ATOM 1980 C CA . TYR A 1 265 ? -24.233 -7.228 44.504 1.00 91.00 265 TYR A CA 1
ATOM 1981 C C . TYR A 1 265 ? -23.154 -8.298 44.303 1.00 91.00 265 TYR A C 1
ATOM 1983 O O . TYR A 1 265 ? -23.279 -9.398 44.837 1.00 91.00 265 TYR A O 1
ATOM 1991 N N . ALA A 1 266 ? -22.096 -7.985 43.547 1.00 90.75 266 ALA A N 1
ATOM 1992 C CA . ALA A 1 266 ? -21.068 -8.958 43.156 1.00 90.75 266 ALA A CA 1
ATOM 1993 C C . ALA A 1 266 ? -19.762 -8.838 43.969 1.00 90.75 266 ALA A C 1
ATOM 1995 O O . ALA A 1 266 ? -18.879 -9.694 43.861 1.00 90.75 266 ALA A O 1
ATOM 1996 N N . GLY A 1 267 ? -19.639 -7.797 44.797 1.00 92.44 267 GLY A N 1
ATOM 1997 C CA . GLY A 1 267 ? -18.406 -7.435 45.493 1.00 92.44 267 GLY A CA 1
ATOM 1998 C C . GLY A 1 267 ? -17.593 -6.359 44.754 1.00 92.44 267 GLY A C 1
ATOM 1999 O O . GLY A 1 267 ? -17.866 -6.057 43.593 1.00 92.44 267 GLY A O 1
ATOM 2000 N N . PRO A 1 268 ? -16.596 -5.755 45.424 1.00 91.88 268 PRO A N 1
ATOM 2001 C CA . PRO A 1 268 ? -15.919 -4.537 44.962 1.00 91.88 268 PRO A CA 1
ATOM 2002 C C . PRO A 1 268 ? -15.009 -4.715 43.739 1.00 91.88 268 PRO A C 1
ATOM 2004 O O . PRO A 1 268 ? -14.654 -3.723 43.116 1.00 91.88 268 PRO A O 1
ATOM 2007 N N . ASP A 1 269 ? -14.647 -5.951 43.384 1.00 90.44 269 ASP A N 1
ATOM 2008 C CA . ASP A 1 269 ? -13.716 -6.253 42.284 1.00 90.44 269 ASP A CA 1
ATOM 2009 C C . ASP A 1 269 ? -14.317 -7.192 41.224 1.00 90.44 269 ASP A C 1
ATOM 2011 O O . ASP A 1 269 ? -13.634 -7.596 40.279 1.00 90.44 269 ASP A O 1
ATOM 2015 N N . THR A 1 270 ? -15.596 -7.549 41.365 1.00 94.88 270 THR A N 1
ATOM 2016 C CA . THR A 1 270 ? -16.275 -8.504 40.482 1.00 94.88 270 THR A CA 1
ATOM 2017 C C . THR A 1 270 ? -17.255 -7.763 39.572 1.00 94.88 270 THR A C 1
ATOM 2019 O O . THR A 1 270 ? -18.187 -7.123 40.070 1.00 94.88 270 THR A O 1
ATOM 2022 N N . PRO A 1 271 ? -17.112 -7.863 38.239 1.00 95.88 271 PRO A N 1
ATOM 2023 C CA . PRO A 1 271 ? -18.115 -7.350 37.317 1.00 95.88 271 PRO A CA 1
ATOM 2024 C C . PRO A 1 271 ? -19.471 -8.016 37.562 1.00 95.88 271 PRO A C 1
ATOM 2026 O O . PRO A 1 271 ? -19.582 -9.239 37.619 1.00 95.88 271 PRO A O 1
ATOM 2029 N N . SER A 1 272 ? -20.515 -7.205 37.687 1.00 94.69 272 SER A N 1
ATOM 2030 C CA . SER A 1 272 ? -21.903 -7.667 37.751 1.00 94.69 272 SER A CA 1
ATOM 2031 C C . SER A 1 272 ? -22.423 -8.060 36.368 1.00 94.69 272 SER A C 1
ATOM 2033 O O . SER A 1 272 ? -23.210 -8.997 36.250 1.00 94.69 272 SER A O 1
ATOM 2035 N N . TYR A 1 273 ? -21.967 -7.356 35.329 1.00 94.50 273 TYR A N 1
ATOM 2036 C CA . TYR A 1 273 ? -22.121 -7.715 33.921 1.00 94.50 273 TYR A CA 1
ATOM 2037 C C . TYR A 1 273 ? -21.093 -6.966 33.061 1.00 94.50 273 TYR A C 1
ATOM 2039 O O . TYR A 1 273 ? -20.466 -6.002 33.520 1.00 94.50 273 TYR A O 1
ATOM 2047 N N . THR A 1 274 ? -20.930 -7.404 31.813 1.00 95.31 274 THR A N 1
ATOM 2048 C CA . THR A 1 274 ? -20.016 -6.792 30.843 1.00 95.31 274 THR A CA 1
ATOM 2049 C C . THR A 1 274 ? -20.665 -6.548 29.481 1.00 95.31 274 THR A C 1
ATOM 2051 O O . THR A 1 274 ? -21.659 -7.180 29.124 1.00 95.31 274 THR A O 1
ATOM 2054 N N . PHE A 1 275 ? -20.067 -5.643 28.709 1.00 94.44 275 PHE A N 1
ATOM 2055 C CA . PHE A 1 275 ? -20.246 -5.514 27.263 1.00 94.44 275 PHE A CA 1
ATOM 2056 C C . PHE A 1 275 ? -18.866 -5.525 26.616 1.00 94.44 275 PHE A C 1
ATOM 2058 O O . PHE A 1 275 ? -18.010 -4.739 27.023 1.00 94.44 275 PHE A O 1
ATOM 2065 N N . THR A 1 276 ? -18.646 -6.393 25.630 1.00 95.38 276 THR A N 1
ATOM 2066 C CA . THR A 1 276 ? -17.374 -6.447 24.905 1.00 95.38 276 THR A CA 1
ATOM 2067 C C . THR A 1 276 ? -17.595 -6.166 23.427 1.00 95.38 276 THR A C 1
ATOM 2069 O O . THR A 1 276 ? -18.275 -6.926 22.740 1.00 95.38 276 THR A O 1
ATOM 2072 N N . GLU A 1 277 ? -16.974 -5.097 22.940 1.00 94.06 277 GLU A N 1
ATOM 2073 C CA . GLU A 1 277 ? -16.970 -4.702 21.534 1.00 94.06 277 GLU A CA 1
ATOM 2074 C C . GLU A 1 277 ? -15.671 -5.160 20.861 1.00 94.06 277 GLU A C 1
ATOM 2076 O O . GLU A 1 277 ? -14.583 -4.985 21.416 1.00 94.06 277 GLU A O 1
ATOM 2081 N N . GLN A 1 278 ? -15.770 -5.748 19.670 1.00 94.12 278 GLN A N 1
ATOM 2082 C CA . GLN A 1 278 ? -14.613 -6.062 18.832 1.00 94.12 278 GLN A CA 1
ATOM 2083 C C . GLN A 1 278 ? -14.454 -4.991 17.753 1.00 94.12 278 GLN A C 1
ATOM 2085 O O . GLN A 1 278 ? -15.382 -4.735 16.985 1.00 94.12 278 GLN A O 1
ATOM 2090 N N . VAL A 1 279 ? -13.264 -4.398 17.671 1.00 96.31 279 VAL A N 1
ATOM 2091 C CA . VAL A 1 279 ? -12.920 -3.367 16.682 1.00 96.31 279 VAL A CA 1
ATOM 2092 C C . VAL A 1 279 ? -11.714 -3.798 15.851 1.00 96.31 279 VAL A C 1
ATOM 2094 O O . VAL A 1 279 ? -10.921 -4.633 16.293 1.00 96.31 279 VAL A O 1
ATOM 2097 N N . VAL A 1 280 ? -11.560 -3.234 14.653 1.00 97.56 280 VAL A N 1
ATOM 2098 C CA . VAL A 1 280 ? -10.441 -3.513 13.742 1.00 97.56 280 VAL A CA 1
ATOM 2099 C C . VAL A 1 280 ? -9.738 -2.223 13.326 1.00 97.56 280 VAL A C 1
ATOM 2101 O O . VAL A 1 280 ? -10.379 -1.195 13.123 1.00 97.56 280 VAL A O 1
ATOM 2104 N N . ALA A 1 281 ? -8.417 -2.265 13.192 1.00 97.94 281 ALA A N 1
ATOM 2105 C CA . ALA A 1 281 ? -7.648 -1.177 12.614 1.00 97.94 281 ALA A CA 1
ATOM 2106 C C . ALA A 1 281 ? -7.990 -1.001 11.130 1.00 97.94 281 ALA A C 1
ATOM 2108 O O . ALA A 1 281 ? -8.143 -1.980 10.393 1.00 97.94 281 ALA A O 1
ATOM 2109 N N . ALA A 1 282 ? -8.083 0.253 10.688 1.00 97.62 282 ALA A N 1
ATOM 2110 C CA . ALA A 1 282 ? -8.130 0.591 9.275 1.00 97.62 282 ALA A CA 1
ATOM 2111 C C . ALA A 1 282 ? -6.946 -0.067 8.554 1.00 97.62 282 ALA A C 1
ATOM 2113 O O . ALA A 1 282 ? -5.839 -0.132 9.092 1.00 97.62 282 ALA A O 1
ATOM 2114 N N . LYS A 1 283 ? -7.191 -0.596 7.356 1.00 97.19 283 LYS A N 1
ATOM 2115 C CA . LYS A 1 283 ? -6.171 -1.283 6.564 1.00 97.19 283 LYS A CA 1
ATOM 2116 C C . LYS A 1 283 ? -5.467 -0.296 5.646 1.00 97.19 283 LYS A C 1
ATOM 2118 O O . LYS A 1 283 ? -6.066 0.676 5.190 1.00 97.19 283 LYS A O 1
ATOM 2123 N N . TRP A 1 284 ? -4.201 -0.576 5.366 1.00 98.00 284 TRP A N 1
ATOM 2124 C CA . TRP A 1 284 ? -3.462 0.122 4.325 1.00 98.00 284 TRP A CA 1
ATOM 2125 C C . TRP A 1 284 ? -3.651 -0.583 2.978 1.00 98.00 284 TRP A C 1
ATOM 2127 O O . TRP A 1 284 ? -3.570 -1.811 2.899 1.00 98.00 284 TRP A O 1
ATOM 2137 N N . VAL A 1 285 ? -3.887 0.195 1.923 1.00 98.12 285 VAL A N 1
ATOM 2138 C CA . VAL A 1 285 ? -4.060 -0.288 0.550 1.00 98.12 285 VAL A CA 1
ATOM 2139 C C . VAL A 1 285 ? -3.101 0.461 -0.367 1.00 98.12 285 VAL A C 1
ATOM 2141 O O . VAL A 1 285 ? -3.068 1.691 -0.376 1.00 98.12 285 VAL A O 1
ATOM 2144 N N . ALA A 1 286 ? -2.320 -0.275 -1.151 1.00 97.62 286 ALA A N 1
ATOM 2145 C CA . ALA A 1 286 ? -1.418 0.285 -2.145 1.00 97.62 286 ALA A CA 1
ATOM 2146 C C . ALA A 1 286 ? -2.204 0.795 -3.361 1.00 97.62 286 ALA A C 1
ATOM 2148 O O . ALA A 1 286 ? -3.156 0.150 -3.817 1.00 97.62 286 ALA A O 1
ATOM 2149 N N . ASN A 1 287 ? -1.789 1.928 -3.924 1.00 96.62 287 ASN A N 1
ATOM 2150 C CA . ASN A 1 287 ? -2.429 2.453 -5.128 1.00 96.62 287 ASN A CA 1
ATOM 2151 C C . ASN A 1 287 ? -2.009 1.649 -6.367 1.00 96.62 287 ASN A C 1
ATOM 2153 O O . ASN A 1 287 ? -0.839 1.310 -6.525 1.00 96.62 287 ASN A O 1
ATOM 2157 N N . HIS A 1 288 ? -2.942 1.400 -7.288 1.00 94.50 288 HIS A N 1
ATOM 2158 C CA . HIS A 1 288 ? -2.646 0.727 -8.555 1.00 94.50 288 HIS A CA 1
ATOM 2159 C C . HIS A 1 288 ? -2.616 1.697 -9.744 1.00 94.50 288 HIS A C 1
ATOM 2161 O O . HIS A 1 288 ? -3.206 2.778 -9.707 1.00 94.50 288 HIS A O 1
ATOM 2167 N N . HIS A 1 289 ? -2.022 1.263 -10.857 1.00 87.88 289 HIS A N 1
ATOM 2168 C CA . HIS A 1 289 ? -1.788 2.061 -12.070 1.00 87.88 289 HIS A CA 1
ATOM 2169 C C . HIS A 1 289 ? -3.039 2.708 -12.703 1.00 87.88 289 HIS A C 1
ATOM 2171 O O . HIS A 1 289 ? -2.909 3.673 -13.452 1.00 87.88 289 HIS A O 1
ATOM 2177 N N . LEU A 1 290 ? -4.250 2.207 -12.419 1.00 91.44 290 LEU A N 1
ATOM 2178 C CA . LEU A 1 290 ? -5.505 2.806 -12.906 1.00 91.44 290 LEU A CA 1
ATOM 2179 C C . LEU A 1 290 ? -6.081 3.898 -11.990 1.00 91.44 290 LEU A C 1
ATOM 2181 O O . LEU A 1 290 ? -7.066 4.536 -12.363 1.00 91.44 290 LEU A O 1
ATOM 2185 N N . HIS A 1 291 ? -5.519 4.105 -10.797 1.00 93.19 291 HIS A N 1
ATOM 2186 C CA . HIS A 1 291 ? -5.918 5.219 -9.939 1.00 93.19 291 HIS A CA 1
ATOM 2187 C C . HIS A 1 291 ? -5.366 6.520 -10.506 1.00 93.19 291 HIS A C 1
ATOM 2189 O O . HIS A 1 291 ? -4.229 6.571 -10.986 1.00 93.19 291 HIS A O 1
ATOM 2195 N N . GLN A 1 292 ? -6.180 7.571 -10.433 1.00 90.81 292 GLN A N 1
ATOM 2196 C CA . GLN A 1 292 ? -5.850 8.868 -11.005 1.00 90.81 292 GLN A CA 1
ATOM 2197 C C . GLN A 1 292 ? -4.652 9.475 -10.276 1.00 90.81 292 GLN A C 1
ATOM 2199 O O . GLN A 1 292 ? -4.701 9.661 -9.064 1.00 90.81 292 GLN A O 1
ATOM 2204 N N . VAL A 1 293 ? -3.601 9.838 -11.008 1.00 90.81 293 VAL A N 1
ATOM 2205 C CA . VAL A 1 293 ? -2.464 10.582 -10.456 1.00 90.81 293 VAL A CA 1
ATOM 2206 C C . VAL A 1 293 ? -2.894 12.021 -10.185 1.00 90.81 293 VAL A C 1
ATOM 2208 O O . VAL A 1 293 ? -3.424 12.689 -11.077 1.00 90.81 293 VAL A O 1
ATOM 2211 N N . THR A 1 294 ? -2.649 12.510 -8.971 1.00 87.69 294 THR A N 1
ATOM 2212 C CA . THR A 1 294 ? -2.924 13.899 -8.572 1.00 87.69 294 THR A CA 1
ATOM 2213 C C . THR A 1 294 ? -1.652 14.717 -8.376 1.00 87.69 294 THR A C 1
ATOM 2215 O O . THR A 1 294 ? -1.693 15.929 -8.574 1.00 87.69 294 THR A O 1
ATOM 2218 N N . LYS A 1 295 ? -0.517 14.089 -8.034 1.00 87.69 295 LYS A N 1
ATOM 2219 C CA . LYS A 1 295 ? 0.797 14.750 -7.931 1.00 87.69 295 LYS A CA 1
ATOM 2220 C C . LYS A 1 295 ? 1.933 13.816 -8.332 1.00 87.69 295 LYS A C 1
ATOM 2222 O O . LYS A 1 295 ? 1.858 12.615 -8.073 1.00 87.69 295 LYS A O 1
ATOM 2227 N N . LEU A 1 296 ? 3.003 14.400 -8.870 1.00 90.12 296 LEU A N 1
ATOM 2228 C CA . LEU A 1 296 ? 4.275 13.728 -9.122 1.00 90.12 296 LEU A CA 1
ATOM 2229 C C . LEU A 1 296 ? 5.331 14.253 -8.145 1.00 90.12 296 LEU A C 1
ATOM 2231 O O . LEU A 1 296 ? 5.461 15.451 -7.901 1.00 90.12 296 LEU A O 1
ATOM 2235 N N . LEU A 1 297 ? 6.087 13.336 -7.563 1.00 90.81 297 LEU A N 1
ATOM 2236 C CA . LEU A 1 297 ? 7.137 13.598 -6.590 1.00 90.81 297 LEU A CA 1
ATOM 2237 C C . LEU A 1 297 ? 8.481 13.362 -7.275 1.00 90.81 297 LEU A C 1
ATOM 2239 O O . LEU A 1 297 ? 8.671 12.321 -7.901 1.00 90.81 297 LEU A O 1
ATOM 2243 N N . VAL A 1 298 ? 9.415 14.302 -7.157 1.00 90.12 298 VAL A N 1
ATOM 2244 C CA . VAL A 1 298 ? 10.757 14.172 -7.744 1.00 90.12 298 VAL A CA 1
ATOM 2245 C C . VAL A 1 298 ? 11.768 14.972 -6.931 1.00 90.12 298 VAL A C 1
ATOM 2247 O O . VAL A 1 298 ? 11.453 15.998 -6.322 1.00 90.12 298 VAL A O 1
ATOM 2250 N N . THR A 1 299 ? 13.014 14.524 -6.924 1.00 86.19 299 THR A N 1
ATOM 2251 C CA . THR A 1 299 ? 14.115 15.307 -6.364 1.00 86.19 299 THR A CA 1
ATOM 2252 C C . THR A 1 299 ? 14.529 16.404 -7.333 1.00 86.19 299 THR A C 1
ATOM 2254 O O . THR A 1 299 ? 14.577 16.183 -8.539 1.00 86.19 299 THR A O 1
ATOM 2257 N N . SER A 1 300 ? 14.856 17.592 -6.828 1.00 82.12 300 SER A N 1
ATOM 2258 C CA . SER A 1 300 ? 15.365 18.679 -7.665 1.00 82.12 300 SER A CA 1
ATOM 2259 C C . SER A 1 300 ? 16.619 19.262 -7.038 1.00 82.12 300 SER A C 1
ATOM 2261 O O . SER A 1 300 ? 16.606 19.684 -5.882 1.00 82.12 300 SER A O 1
ATOM 2263 N N . ASP A 1 301 ? 17.692 19.287 -7.819 1.00 75.81 301 ASP A N 1
ATOM 2264 C CA . ASP A 1 301 ? 18.974 19.867 -7.446 1.00 75.81 301 ASP A CA 1
ATOM 2265 C C . ASP A 1 301 ? 19.641 20.537 -8.661 1.00 75.81 301 ASP A C 1
ATOM 2267 O O . ASP A 1 301 ? 19.085 20.595 -9.759 1.00 75.81 301 ASP A O 1
ATOM 2271 N N . SER A 1 302 ? 20.844 21.083 -8.466 1.00 80.12 302 SER A N 1
ATOM 2272 C CA . SER A 1 302 ? 21.582 21.781 -9.526 1.00 80.12 302 SER A CA 1
ATOM 2273 C C . SER A 1 302 ? 22.079 20.871 -10.658 1.00 80.12 302 SER A C 1
ATOM 2275 O O . SER A 1 302 ? 22.553 21.369 -11.677 1.00 80.12 302 SER A O 1
ATOM 2277 N N . PHE A 1 303 ? 22.047 19.548 -10.488 1.00 80.75 303 PHE A N 1
ATOM 2278 C CA . PHE A 1 303 ? 22.536 18.586 -11.476 1.00 80.75 303 PHE A CA 1
ATOM 2279 C C . PHE A 1 303 ? 21.438 18.132 -12.442 1.00 80.75 303 PHE A C 1
ATOM 2281 O O . PHE A 1 303 ? 21.762 17.699 -13.549 1.00 80.75 303 PHE A O 1
ATOM 2288 N N . ASN A 1 304 ? 20.159 18.284 -12.079 1.00 87.00 304 ASN A N 1
ATOM 2289 C CA . ASN A 1 304 ? 19.032 17.778 -12.868 1.00 87.00 304 ASN A CA 1
ATOM 2290 C C . ASN A 1 304 ? 18.086 18.846 -13.439 1.00 87.00 304 ASN A C 1
ATOM 2292 O O . ASN A 1 304 ? 17.033 18.513 -13.981 1.00 87.00 304 ASN A O 1
ATOM 2296 N N . GLU A 1 305 ? 18.480 20.121 -13.414 1.00 89.00 305 GLU A N 1
ATOM 2297 C CA . GLU A 1 305 ? 17.650 21.256 -13.851 1.00 89.00 305 GLU A CA 1
ATOM 2298 C C . GLU A 1 305 ? 17.028 21.075 -15.250 1.00 89.00 305 GLU A C 1
ATOM 2300 O O . GLU A 1 305 ? 15.860 21.399 -15.460 1.00 89.00 305 GLU A O 1
ATOM 2305 N N . LYS A 1 306 ? 17.780 20.523 -16.214 1.00 91.25 306 LYS A N 1
ATOM 2306 C CA . LYS A 1 306 ? 17.280 20.280 -17.582 1.00 91.25 306 LYS A CA 1
ATOM 2307 C C . LYS A 1 306 ? 16.207 19.196 -17.638 1.00 91.25 306 LYS A C 1
ATOM 2309 O O . LYS A 1 306 ? 15.226 19.346 -18.368 1.00 91.25 306 LYS A O 1
ATOM 2314 N N . PHE A 1 307 ? 16.416 18.116 -16.888 1.00 91.50 307 PHE A N 1
ATOM 2315 C CA . PHE A 1 307 ? 15.444 17.037 -16.769 1.00 91.50 307 PHE A CA 1
ATOM 2316 C C . PHE A 1 307 ? 14.157 17.579 -16.143 1.00 91.50 307 PHE A C 1
ATOM 2318 O O . PHE A 1 307 ? 13.089 17.431 -16.728 1.00 91.50 307 PHE A O 1
ATOM 2325 N N . ILE A 1 308 ? 14.274 18.314 -15.032 1.00 89.62 308 ILE A N 1
ATOM 2326 C CA . ILE A 1 308 ? 13.135 18.922 -14.336 1.00 89.62 308 ILE A CA 1
ATOM 2327 C C . ILE A 1 308 ? 12.366 19.886 -15.240 1.00 89.62 308 ILE A C 1
ATOM 2329 O O . ILE A 1 308 ? 11.150 19.776 -15.326 1.00 89.62 308 ILE A O 1
ATOM 2333 N N . ALA A 1 309 ? 13.042 20.778 -15.967 1.00 92.12 309 ALA A N 1
ATOM 2334 C CA . ALA A 1 309 ? 12.369 21.714 -16.872 1.00 92.12 309 ALA A CA 1
ATOM 2335 C C . ALA A 1 309 ? 11.599 21.001 -18.001 1.00 92.12 309 ALA A C 1
ATOM 2337 O O . ALA A 1 309 ? 10.510 21.428 -18.397 1.00 92.12 309 ALA A O 1
ATOM 2338 N N . THR A 1 310 ? 12.154 19.900 -18.515 1.00 93.62 310 THR A N 1
ATOM 2339 C CA . THR A 1 310 ? 11.483 19.070 -19.524 1.00 93.62 310 THR A CA 1
ATOM 2340 C C . THR A 1 310 ? 10.273 18.372 -18.912 1.00 93.62 310 THR A C 1
ATOM 2342 O O . THR A 1 310 ? 9.176 18.463 -19.455 1.00 93.62 310 THR A O 1
ATOM 2345 N N . LEU A 1 311 ? 10.446 17.750 -17.743 1.00 91.31 311 LEU A N 1
ATOM 2346 C CA . LEU A 1 311 ? 9.374 17.075 -17.020 1.00 91.31 311 LEU A CA 1
ATOM 2347 C C . LEU A 1 311 ? 8.226 18.037 -16.685 1.00 91.31 311 LEU A C 1
ATOM 2349 O O . LEU A 1 311 ? 7.084 17.717 -16.980 1.00 91.31 311 LEU A O 1
ATOM 2353 N N . GLU A 1 312 ? 8.510 19.234 -16.162 1.00 90.44 312 GLU A N 1
ATOM 2354 C CA . GLU A 1 312 ? 7.515 20.285 -15.882 1.00 90.44 312 GLU A CA 1
ATOM 2355 C C . GLU A 1 312 ? 6.708 20.666 -17.132 1.00 90.44 312 GLU A C 1
ATOM 2357 O O . GLU A 1 312 ? 5.489 20.837 -17.064 1.00 90.44 312 GLU A O 1
ATOM 2362 N N . THR A 1 313 ? 7.374 20.766 -18.285 1.00 92.50 313 THR A N 1
ATOM 2363 C CA . THR A 1 313 ? 6.728 21.097 -19.563 1.00 92.50 313 THR A CA 1
ATOM 2364 C C . THR A 1 313 ? 5.756 20.008 -20.007 1.00 92.50 313 THR A C 1
ATOM 2366 O O . THR A 1 313 ? 4.661 20.312 -20.482 1.00 92.50 313 THR A O 1
ATOM 2369 N N . GLU A 1 314 ? 6.142 18.742 -19.862 1.00 91.38 314 GLU A N 1
ATOM 2370 C CA . GLU A 1 314 ? 5.301 17.603 -20.232 1.00 91.38 314 GLU A CA 1
ATOM 2371 C C . GLU A 1 314 ? 4.156 17.399 -19.232 1.00 91.38 314 GLU A C 1
ATOM 2373 O O . GLU A 1 314 ? 3.012 17.193 -19.631 1.00 91.38 314 GLU A O 1
ATOM 2378 N N . VAL A 1 315 ? 4.437 17.564 -17.939 1.00 89.25 315 VAL A N 1
ATOM 2379 C CA . VAL A 1 315 ? 3.460 17.495 -16.846 1.00 89.25 315 VAL A CA 1
ATOM 2380 C C . VAL A 1 315 ? 2.355 18.536 -16.998 1.00 89.25 315 VAL A C 1
ATOM 2382 O O . VAL A 1 315 ? 1.183 18.236 -16.774 1.00 89.25 315 VAL A O 1
ATOM 2385 N N . ALA A 1 316 ? 2.690 19.743 -17.457 1.00 89.12 316 ALA A N 1
ATOM 2386 C CA . ALA A 1 316 ? 1.710 20.796 -17.711 1.00 89.12 316 ALA A CA 1
ATOM 2387 C C . ALA A 1 316 ? 0.667 20.436 -18.792 1.00 89.12 316 ALA A C 1
ATOM 2389 O O . ALA A 1 316 ? -0.323 21.157 -18.940 1.00 89.12 316 ALA A O 1
ATOM 2390 N N . LYS A 1 317 ? 0.875 19.350 -19.553 1.00 90.69 317 LYS A N 1
ATOM 2391 C CA . LYS A 1 317 ? -0.064 18.842 -20.566 1.00 90.69 317 LYS A CA 1
ATOM 2392 C C . LYS A 1 317 ? -1.081 17.849 -20.001 1.00 90.69 317 LYS A C 1
ATOM 2394 O O . LYS A 1 317 ? -2.027 17.508 -20.711 1.00 90.69 317 LYS A O 1
ATOM 2399 N N . GLU A 1 318 ? -0.914 17.379 -18.765 1.00 89.44 318 GLU A N 1
ATOM 2400 C CA . GLU A 1 318 ? -1.921 16.539 -18.116 1.00 89.44 318 GLU A CA 1
ATOM 2401 C C . GLU A 1 318 ? -3.230 17.318 -17.914 1.00 89.44 318 GLU A C 1
ATOM 2403 O O . GLU A 1 318 ? -3.210 18.518 -17.610 1.00 89.44 318 GLU A O 1
ATOM 2408 N N . PRO A 1 319 ? -4.398 16.670 -18.069 1.00 80.38 319 PRO A N 1
ATOM 2409 C CA . PRO A 1 319 ? -5.666 17.324 -17.814 1.00 80.38 319 PRO A CA 1
ATOM 2410 C C . PRO A 1 319 ? -5.767 17.709 -16.337 1.00 80.38 319 PRO A C 1
ATOM 2412 O O . PRO A 1 319 ? -5.317 16.987 -15.446 1.00 80.38 319 PRO A O 1
ATOM 2415 N N . SER A 1 320 ? -6.411 18.844 -16.070 1.00 64.62 320 SER A N 1
ATOM 2416 C CA . SER A 1 320 ? -6.733 19.249 -14.702 1.00 64.62 320 SER A CA 1
ATOM 2417 C C . SER A 1 320 ? -7.630 18.192 -14.047 1.00 64.62 320 SER A C 1
ATOM 2419 O O . SER A 1 320 ? -8.638 17.790 -14.631 1.00 64.62 320 SER A O 1
ATOM 2421 N N . GLY A 1 321 ? -7.262 17.733 -12.848 1.00 56.81 321 GLY A N 1
ATOM 2422 C CA . GLY A 1 321 ? -8.086 16.806 -12.072 1.00 56.81 321 GLY A CA 1
ATOM 2423 C C . GLY A 1 321 ? -9.386 17.455 -11.565 1.00 56.81 321 GLY A C 1
ATOM 2424 O O . GLY A 1 321 ? -9.542 18.679 -11.637 1.00 56.81 321 GLY A O 1
ATOM 2425 N N . PRO A 1 322 ? -10.340 16.666 -11.038 1.00 47.16 322 PRO A N 1
ATOM 2426 C CA . PRO A 1 322 ? -11.484 17.205 -10.307 1.00 47.16 322 PRO A CA 1
ATOM 2427 C C . PRO A 1 322 ? -11.003 18.018 -9.089 1.00 47.16 322 PRO A C 1
ATOM 2429 O O . PRO A 1 322 ? -10.211 17.520 -8.296 1.00 47.16 322 PRO A O 1
ATOM 2432 N N . SER A 1 323 ? -11.489 19.260 -8.960 1.00 45.12 323 SER A N 1
ATOM 2433 C CA . SER A 1 323 ? -11.237 20.226 -7.866 1.00 45.12 323 SER A CA 1
ATOM 2434 C C . SER A 1 323 ? -9.764 20.531 -7.530 1.00 45.12 323 SER A C 1
ATOM 2436 O O . SER A 1 323 ? -9.156 19.814 -6.750 1.00 45.12 323 SER A O 1
ATOM 2438 N N . ASP A 1 324 ? -9.229 21.640 -8.062 1.00 40.28 324 ASP A N 1
ATOM 2439 C CA . ASP A 1 324 ? -8.051 22.421 -7.601 1.00 40.28 324 ASP A CA 1
ATOM 2440 C C . ASP A 1 324 ? -6.719 21.710 -7.245 1.00 40.28 324 ASP A C 1
ATOM 2442 O O . ASP A 1 324 ? -5.737 22.376 -6.914 1.00 40.28 324 ASP A O 1
ATOM 2446 N N . LEU A 1 325 ? -6.605 20.393 -7.409 1.00 40.56 325 LEU A N 1
ATOM 2447 C CA . LEU A 1 325 ? -5.353 19.645 -7.323 1.00 40.56 325 LEU A CA 1
ATOM 2448 C C . LEU A 1 325 ? -4.694 19.654 -8.703 1.00 40.56 325 LEU A C 1
ATOM 2450 O O . LEU A 1 325 ? -4.967 18.815 -9.563 1.00 40.56 325 LEU A O 1
ATOM 2454 N N . ARG A 1 326 ? -3.852 20.660 -8.950 1.00 41.97 326 ARG A N 1
ATOM 2455 C CA . ARG A 1 326 ? -2.962 20.638 -10.114 1.00 41.97 326 ARG A CA 1
ATOM 2456 C C . ARG A 1 326 ? -1.999 19.466 -9.962 1.00 41.97 326 ARG A C 1
ATOM 2458 O O . ARG A 1 326 ? -1.480 19.247 -8.869 1.00 41.97 326 ARG A O 1
ATOM 2465 N N . TYR A 1 327 ? -1.737 18.777 -11.069 1.00 50.84 327 TYR A N 1
ATOM 2466 C CA . TYR A 1 327 ? -0.560 17.931 -11.187 1.00 50.84 327 TYR A CA 1
ATOM 2467 C C . TYR A 1 327 ? 0.654 18.843 -10.966 1.00 50.84 327 TYR A C 1
ATOM 2469 O O . TYR A 1 327 ? 0.985 19.668 -11.816 1.00 50.84 327 TYR A O 1
ATOM 2477 N N . ASP A 1 328 ? 1.226 18.779 -9.768 1.00 52.66 328 ASP A N 1
ATOM 2478 C CA . ASP A 1 328 ? 2.311 19.649 -9.315 1.00 52.66 328 ASP A CA 1
ATOM 2479 C C . ASP A 1 328 ? 3.510 18.793 -8.909 1.00 52.66 328 ASP A C 1
ATOM 2481 O O . ASP A 1 328 ? 3.356 17.616 -8.561 1.00 52.66 328 ASP A O 1
ATOM 2485 N N . ILE A 1 329 ? 4.697 19.388 -8.974 1.00 56.88 329 ILE A N 1
ATOM 2486 C CA . ILE A 1 329 ? 5.952 18.738 -8.624 1.00 56.88 329 ILE A CA 1
ATOM 2487 C C . ILE A 1 329 ? 6.336 19.132 -7.201 1.00 56.88 329 ILE A C 1
ATOM 2489 O O . ILE A 1 329 ? 6.727 20.270 -6.935 1.00 56.88 329 ILE A O 1
ATOM 2493 N N . LEU A 1 330 ? 6.302 18.171 -6.279 1.00 56.91 330 LEU A N 1
ATOM 2494 C CA . LEU A 1 330 ? 6.868 18.373 -4.945 1.00 56.91 330 LEU A CA 1
ATOM 2495 C C . LEU A 1 330 ? 8.378 18.118 -4.979 1.00 56.91 330 LEU A C 1
ATOM 2497 O O . LEU A 1 330 ? 8.820 16.977 -5.107 1.00 56.91 330 LEU A O 1
ATOM 2501 N N . LYS A 1 331 ? 9.157 19.203 -4.865 1.00 56.81 331 LYS A N 1
ATOM 2502 C CA . LYS A 1 331 ? 10.628 19.191 -4.851 1.00 56.81 331 LYS A CA 1
ATOM 2503 C C . LYS A 1 331 ? 11.157 18.976 -3.431 1.00 56.81 331 LYS A C 1
ATOM 2505 O O . LYS A 1 331 ? 10.764 19.684 -2.505 1.00 56.81 331 LYS A O 1
ATOM 2510 N N . SER A 1 332 ? 12.090 18.041 -3.271 1.00 56.75 332 SER A N 1
ATOM 2511 C CA . SER A 1 332 ? 12.828 17.834 -2.017 1.00 56.75 332 SER A CA 1
ATOM 2512 C C . SER A 1 332 ? 14.101 18.690 -1.968 1.00 56.75 332 SER A C 1
ATOM 2514 O O . SER A 1 332 ? 14.878 18.678 -2.919 1.00 56.75 332 SER A O 1
ATOM 2516 N N . ILE A 1 333 ? 14.343 19.392 -0.852 1.00 54.12 333 ILE A N 1
ATOM 2517 C CA . ILE A 1 333 ? 15.652 19.985 -0.525 1.00 54.12 333 ILE A CA 1
ATOM 2518 C C . ILE A 1 333 ? 16.322 19.046 0.481 1.00 54.12 333 ILE A C 1
ATOM 2520 O O . ILE A 1 333 ? 15.921 18.997 1.644 1.00 54.12 333 ILE A O 1
ATOM 2524 N N . GLN A 1 334 ? 17.340 18.302 0.050 1.00 52.62 334 GLN A N 1
ATOM 2525 C CA . GLN A 1 334 ? 18.022 17.305 0.883 1.00 52.62 334 GLN A CA 1
ATOM 2526 C C . GLN A 1 334 ? 18.794 17.981 2.023 1.00 52.62 334 GLN A C 1
ATOM 2528 O O . GLN A 1 334 ? 19.923 18.440 1.861 1.00 52.62 334 GLN A O 1
ATOM 2533 N N . LYS A 1 335 ? 18.169 18.089 3.200 1.00 53.56 335 LYS A N 1
ATOM 2534 C CA . LYS A 1 335 ? 18.832 18.529 4.433 1.00 53.56 335 LYS A CA 1
ATOM 2535 C C . LYS A 1 335 ? 19.246 17.308 5.247 1.00 53.56 335 LYS A C 1
ATOM 2537 O O . LYS A 1 335 ? 18.431 16.436 5.538 1.00 53.56 335 LYS A O 1
ATOM 2542 N N . GLN A 1 336 ? 20.510 17.264 5.658 1.00 52.38 336 GLN A N 1
ATOM 2543 C CA . GLN A 1 336 ? 21.042 16.219 6.533 1.00 52.38 336 GLN A CA 1
ATOM 2544 C C . GLN A 1 336 ? 20.634 16.489 7.989 1.00 52.38 336 GLN A C 1
ATOM 2546 O O . GLN A 1 336 ? 21.313 17.214 8.714 1.00 52.38 336 GLN A O 1
ATOM 2551 N N . VAL A 1 337 ? 19.506 15.925 8.424 1.00 53.34 337 VAL A N 1
ATOM 2552 C CA . VAL A 1 337 ? 19.048 15.984 9.818 1.00 53.34 337 VAL A CA 1
ATOM 2553 C C . VAL A 1 337 ? 18.830 14.559 10.303 1.00 53.34 337 VAL A C 1
ATOM 2555 O O . VAL A 1 337 ? 18.076 13.814 9.693 1.00 53.34 337 VAL A O 1
ATOM 2558 N N . LEU A 1 338 ? 19.477 14.163 11.403 1.00 55.81 338 LEU A N 1
ATOM 2559 C CA . LEU A 1 338 ? 19.163 12.895 12.063 1.00 55.81 338 LEU A CA 1
ATOM 2560 C C . LEU A 1 338 ? 17.773 13.016 12.678 1.00 55.81 338 LEU A C 1
ATOM 2562 O O . LEU A 1 338 ? 17.611 13.595 13.751 1.00 55.81 338 LEU A O 1
ATOM 2566 N N . ILE A 1 339 ? 16.782 12.490 11.975 1.00 56.91 339 ILE A N 1
ATOM 2567 C CA . ILE A 1 339 ? 15.408 12.461 12.435 1.00 56.91 339 ILE A CA 1
ATOM 2568 C C . ILE A 1 339 ? 15.163 11.133 13.179 1.00 56.91 339 ILE A C 1
ATOM 2570 O O . ILE A 1 339 ? 15.122 10.083 12.535 1.00 56.91 339 ILE A O 1
ATOM 2574 N N . PRO A 1 340 ? 15.064 11.132 14.525 1.00 60.75 340 PRO A N 1
ATOM 2575 C CA . PRO A 1 340 ? 14.642 9.947 15.264 1.00 60.75 340 PRO A CA 1
ATOM 2576 C C . PRO A 1 340 ? 13.201 9.581 14.897 1.00 60.75 340 PRO A C 1
ATOM 2578 O O . PRO A 1 340 ? 12.369 10.470 14.742 1.00 60.75 340 PRO A O 1
ATOM 2581 N N . TYR A 1 341 ? 12.911 8.285 14.803 1.00 65.69 341 TYR A N 1
ATOM 2582 C CA . TYR A 1 341 ? 11.553 7.769 14.618 1.00 65.69 341 TYR A CA 1
ATOM 2583 C C . TYR A 1 341 ? 11.216 6.809 15.760 1.00 65.69 341 TYR A C 1
ATOM 2585 O O . TYR A 1 341 ? 12.090 6.078 16.237 1.00 65.69 341 TYR A O 1
ATOM 2593 N N . LEU A 1 342 ? 9.969 6.819 16.226 1.00 60.28 342 LEU A N 1
ATOM 2594 C CA . LEU A 1 342 ? 9.502 5.897 17.257 1.00 60.28 342 LEU A CA 1
ATOM 2595 C C . LEU A 1 342 ? 9.148 4.550 16.619 1.00 60.28 342 LEU A C 1
ATOM 2597 O O . LEU A 1 342 ? 8.220 4.467 15.821 1.00 60.28 342 LEU A O 1
ATOM 2601 N N . ASP A 1 343 ? 9.869 3.495 16.998 1.00 68.19 343 ASP A N 1
ATOM 2602 C CA . ASP A 1 343 ? 9.433 2.117 16.762 1.00 68.19 343 ASP A CA 1
ATOM 2603 C C . ASP A 1 343 ? 8.151 1.906 17.581 1.00 68.19 343 ASP A C 1
ATOM 2605 O O . ASP A 1 343 ? 8.204 1.818 18.812 1.00 68.19 343 ASP A O 1
ATOM 2609 N N . THR A 1 344 ? 7.001 1.909 16.904 1.00 62.84 344 THR A N 1
ATOM 2610 C CA . THR A 1 344 ? 5.679 1.768 17.530 1.00 62.84 344 THR A CA 1
ATOM 2611 C C . THR A 1 344 ? 5.419 0.365 18.071 1.00 62.84 344 THR A C 1
ATOM 2613 O O . THR A 1 344 ? 4.515 0.197 18.882 1.00 62.84 344 THR A O 1
ATOM 2616 N N . ASP A 1 345 ? 6.226 -0.625 17.687 1.00 62.75 345 ASP A N 1
ATOM 2617 C CA . ASP A 1 345 ? 6.081 -2.010 18.139 1.00 62.75 345 ASP A CA 1
ATOM 2618 C C . ASP A 1 345 ? 6.756 -2.198 19.495 1.00 62.75 345 ASP A C 1
ATOM 2620 O O . ASP A 1 345 ? 6.251 -2.899 20.368 1.00 62.75 345 ASP A O 1
ATOM 2624 N N . LYS A 1 346 ? 7.889 -1.519 19.700 1.00 65.94 346 LYS A N 1
ATOM 2625 C CA . LYS A 1 346 ? 8.647 -1.561 20.961 1.00 65.94 346 LYS A CA 1
ATOM 2626 C C . LYS A 1 346 ? 8.422 -0.349 21.851 1.00 65.94 346 LYS A C 1
ATOM 2628 O O . LYS A 1 346 ? 8.900 -0.336 22.983 1.00 65.94 346 LYS A O 1
ATOM 2633 N N . TRP A 1 347 ? 7.755 0.679 21.335 1.00 65.06 347 TRP A N 1
ATOM 2634 C CA . TRP A 1 347 ? 7.613 1.991 21.963 1.00 65.06 347 TRP A CA 1
ATOM 2635 C C . TRP A 1 347 ? 8.967 2.599 22.377 1.00 65.06 347 TRP A C 1
ATOM 2637 O O . TRP A 1 347 ? 9.152 3.097 23.490 1.00 65.06 347 TRP A O 1
ATOM 2647 N N . THR A 1 348 ? 9.959 2.530 21.479 1.00 68.00 348 THR A N 1
ATOM 2648 C CA . THR A 1 348 ? 11.316 3.055 21.723 1.00 68.00 348 THR A CA 1
ATOM 2649 C C . THR A 1 348 ? 11.837 3.898 20.566 1.00 68.00 348 THR A C 1
ATOM 2651 O O . THR A 1 348 ? 11.595 3.608 19.397 1.00 68.00 348 THR A O 1
ATOM 2654 N N . VAL A 1 349 ? 12.567 4.969 20.888 1.00 62.47 349 VAL A N 1
ATOM 2655 C CA . VAL A 1 349 ? 13.145 5.853 19.869 1.00 62.47 349 VAL A CA 1
ATOM 2656 C C . VAL A 1 349 ? 14.282 5.135 19.144 1.00 62.47 349 VAL A C 1
ATOM 2658 O O . VAL A 1 349 ? 15.328 4.852 19.735 1.00 62.47 349 VAL A O 1
ATOM 2661 N N . ALA A 1 350 ? 14.108 4.909 17.845 1.00 62.59 350 ALA A N 1
ATOM 2662 C CA . ALA A 1 350 ? 15.153 4.435 16.958 1.00 62.59 350 ALA A CA 1
ATOM 2663 C C . ALA A 1 350 ? 15.939 5.632 16.407 1.00 62.59 350 ALA A C 1
ATOM 2665 O O . ALA A 1 350 ? 15.381 6.579 15.845 1.00 62.59 350 ALA A O 1
ATOM 2666 N N . LYS A 1 351 ? 17.266 5.601 16.571 1.00 59.56 351 LYS A N 1
ATOM 2667 C CA . LYS A 1 351 ? 18.147 6.574 15.917 1.00 59.56 351 LYS A CA 1
ATOM 2668 C C . LYS A 1 351 ? 18.392 6.125 14.475 1.00 59.56 351 LYS A C 1
ATOM 2670 O O . LYS A 1 351 ? 18.730 4.955 14.286 1.00 59.56 351 LYS A O 1
ATOM 2675 N N . PRO A 1 352 ? 18.285 7.016 13.476 1.00 57.25 352 PRO A N 1
ATOM 2676 C CA . PRO A 1 352 ? 18.723 6.687 12.126 1.00 57.25 352 PRO A CA 1
ATOM 2677 C C . PRO A 1 352 ? 20.217 6.334 12.126 1.00 57.25 352 PRO A C 1
ATOM 2679 O O . PRO A 1 352 ? 20.992 6.863 12.930 1.00 57.25 352 PRO A O 1
ATOM 2682 N N . SER A 1 353 ? 20.610 5.420 11.235 1.00 53.72 353 SER A N 1
ATOM 2683 C CA . SER A 1 353 ? 22.017 5.070 11.008 1.00 53.72 353 SER A CA 1
ATOM 2684 C C . SER A 1 353 ? 22.837 6.322 10.672 1.00 53.72 353 SER A C 1
ATOM 2686 O O . SER A 1 353 ? 22.335 7.241 10.030 1.00 53.72 353 SER A O 1
ATOM 2688 N N . ALA A 1 354 ? 24.097 6.370 11.115 1.00 48.44 354 ALA A N 1
ATOM 2689 C CA . ALA A 1 354 ? 24.999 7.500 10.877 1.00 48.44 354 ALA A CA 1
ATOM 2690 C C . ALA A 1 354 ? 25.530 7.571 9.427 1.00 48.44 354 ALA A C 1
ATOM 2692 O O . ALA A 1 354 ? 26.095 8.592 9.042 1.00 48.44 354 ALA A O 1
ATOM 2693 N N . ASP A 1 355 ? 25.325 6.524 8.620 1.00 46.66 355 ASP A N 1
ATOM 2694 C CA . ASP A 1 355 ? 25.877 6.380 7.262 1.00 46.66 355 ASP A CA 1
ATOM 2695 C C . ASP A 1 355 ? 24.972 6.985 6.168 1.00 46.66 355 ASP A C 1
ATOM 2697 O O . ASP A 1 355 ? 24.746 6.401 5.109 1.00 46.66 355 ASP A O 1
ATOM 2701 N N . VAL A 1 356 ? 24.437 8.181 6.413 1.00 52.22 356 VAL A N 1
ATOM 2702 C CA . VAL A 1 356 ? 23.602 8.922 5.454 1.00 52.22 356 VAL A CA 1
ATOM 2703 C C . VAL A 1 356 ? 24.495 9.918 4.700 1.00 52.22 356 VAL A C 1
ATOM 2705 O O . VAL A 1 356 ? 24.588 11.077 5.089 1.00 52.22 356 VAL A O 1
ATOM 2708 N N . MET A 1 357 ? 25.248 9.451 3.696 1.00 49.31 357 MET A N 1
ATOM 2709 C CA . MET A 1 357 ? 26.358 10.217 3.085 1.00 49.31 357 MET A CA 1
ATOM 2710 C C . MET A 1 357 ? 26.373 10.185 1.539 1.00 49.31 357 MET A C 1
ATOM 2712 O O . MET A 1 357 ? 27.425 9.992 0.926 1.00 49.31 357 MET A O 1
ATOM 2716 N N . SER A 1 358 ? 25.228 10.359 0.872 1.00 57.03 358 SER A N 1
ATOM 2717 C CA . SER A 1 358 ? 25.210 10.555 -0.588 1.00 57.03 358 SER A CA 1
ATOM 2718 C C . SER A 1 358 ? 23.927 11.246 -1.057 1.00 57.03 358 SER A C 1
ATOM 2720 O O . SER A 1 358 ? 22.864 10.816 -0.591 1.00 57.03 358 SER A O 1
ATOM 2722 N N . PRO A 1 359 ? 24.004 12.157 -2.052 1.00 67.31 359 PRO A N 1
ATOM 2723 C CA . PRO A 1 359 ? 22.829 12.647 -2.765 1.00 67.31 359 PRO A CA 1
ATOM 2724 C C . PRO A 1 359 ? 21.941 11.487 -3.213 1.00 67.31 359 PRO A C 1
ATOM 2726 O O . PRO A 1 359 ? 22.436 10.453 -3.677 1.00 67.31 359 PRO A O 1
ATOM 2729 N N . ASP A 1 360 ? 20.636 11.637 -3.028 1.00 82.50 360 ASP A N 1
ATOM 2730 C CA . ASP A 1 360 ? 19.683 10.540 -3.188 1.00 82.50 360 ASP A CA 1
ATOM 2731 C C . ASP A 1 360 ? 18.571 10.909 -4.168 1.00 82.50 360 ASP A C 1
ATOM 2733 O O . ASP A 1 360 ? 17.562 11.476 -3.778 1.00 82.50 360 ASP A O 1
ATOM 2737 N N . GLN A 1 361 ? 18.757 10.615 -5.450 1.00 87.38 361 GLN A N 1
ATOM 2738 C CA . GLN A 1 361 ? 17.805 10.974 -6.512 1.00 87.38 361 GLN A CA 1
ATOM 2739 C C . GLN A 1 361 ? 16.621 9.999 -6.659 1.00 87.38 361 GLN A C 1
ATOM 2741 O O . GLN A 1 361 ? 15.757 10.184 -7.512 1.00 87.38 361 GLN A O 1
ATOM 2746 N N . TRP A 1 362 ? 16.580 8.942 -5.845 1.00 92.12 362 TRP A N 1
ATOM 2747 C CA . TRP A 1 362 ? 15.690 7.795 -6.028 1.00 92.12 362 TRP A CA 1
ATOM 2748 C C . TRP A 1 362 ? 14.418 7.939 -5.182 1.00 92.12 362 TRP A C 1
ATOM 2750 O O . TRP A 1 362 ? 14.276 7.345 -4.106 1.00 92.12 362 TRP A O 1
ATOM 2760 N N . MET A 1 363 ? 13.491 8.785 -5.643 1.00 91.88 363 MET A N 1
ATOM 2761 C CA . MET A 1 363 ? 12.231 9.040 -4.935 1.00 91.88 363 MET A CA 1
ATOM 2762 C C . MET A 1 363 ? 11.369 7.772 -4.818 1.00 91.88 363 MET A C 1
ATOM 2764 O O . MET A 1 363 ? 10.794 7.520 -3.754 1.00 91.88 363 MET A O 1
ATOM 2768 N N . ARG A 1 364 ? 11.327 6.938 -5.867 1.00 95.06 364 ARG A N 1
ATOM 2769 C CA . ARG A 1 364 ? 10.596 5.660 -5.879 1.00 95.06 364 ARG A CA 1
ATOM 2770 C C . ARG A 1 364 ? 11.058 4.725 -4.777 1.00 95.06 364 ARG A C 1
ATOM 2772 O O . ARG A 1 364 ? 10.251 4.158 -4.056 1.00 95.06 364 ARG A O 1
ATOM 2779 N N . ASP A 1 365 ? 12.370 4.624 -4.596 1.00 94.75 365 ASP A N 1
ATOM 2780 C CA . ASP A 1 365 ? 12.982 3.698 -3.648 1.00 94.75 365 ASP A CA 1
ATOM 2781 C C . ASP A 1 365 ? 12.622 3.969 -2.188 1.00 94.75 365 ASP A C 1
ATOM 2783 O O . ASP A 1 365 ? 12.778 3.101 -1.324 1.00 94.75 365 ASP A O 1
ATOM 2787 N N . THR A 1 366 ? 12.235 5.205 -1.886 1.00 91.62 366 THR A N 1
ATOM 2788 C CA . THR A 1 366 ? 12.179 5.696 -0.513 1.00 91.62 366 THR A CA 1
ATOM 2789 C C . THR A 1 366 ? 10.827 5.430 0.138 1.00 91.62 366 THR A C 1
ATOM 2791 O O . THR A 1 366 ? 10.796 5.174 1.349 1.00 91.62 366 THR A O 1
ATOM 2794 N N . ILE A 1 367 ? 9.744 5.467 -0.639 1.00 94.81 367 ILE A N 1
ATOM 2795 C CA . ILE A 1 367 ? 8.360 5.344 -0.172 1.00 94.81 367 ILE A CA 1
ATOM 2796 C C . ILE A 1 367 ? 7.518 4.515 -1.146 1.00 94.81 367 ILE A C 1
ATOM 2798 O O . ILE A 1 367 ? 7.761 4.540 -2.348 1.00 94.81 367 ILE A O 1
ATOM 2802 N N . PHE A 1 368 ? 6.486 3.847 -0.639 1.00 97.00 368 PHE A N 1
ATOM 2803 C CA . PHE A 1 368 ? 5.483 3.163 -1.453 1.00 97.00 368 PHE A CA 1
ATOM 2804 C C . PHE A 1 368 ? 4.103 3.792 -1.229 1.00 97.00 368 PHE A C 1
ATOM 2806 O O . PHE A 1 368 ? 3.673 3.985 -0.088 1.00 97.00 368 PHE A O 1
ATOM 2813 N N . SER A 1 369 ? 3.458 4.191 -2.328 1.00 95.00 369 SER A N 1
ATOM 2814 C CA . SER A 1 369 ? 2.234 4.996 -2.327 1.00 95.00 369 SER A CA 1
ATOM 2815 C C . SER A 1 369 ? 0.997 4.154 -2.022 1.00 95.00 369 SER A C 1
ATOM 2817 O O . SER A 1 369 ? 0.777 3.098 -2.616 1.00 95.00 369 SER A O 1
ATOM 2819 N N . GLY A 1 370 ? 0.153 4.650 -1.124 1.00 97.12 370 GLY A N 1
ATOM 2820 C CA . GLY A 1 370 ? -1.101 4.010 -0.756 1.00 97.12 370 GLY A CA 1
ATOM 2821 C C . GLY A 1 370 ? -2.027 4.949 0.003 1.00 97.12 370 GLY A C 1
ATOM 2822 O O . GLY A 1 370 ? -1.815 6.165 0.062 1.00 97.12 370 GLY A O 1
ATOM 2823 N N . TYR A 1 371 ? -3.065 4.373 0.588 1.00 97.44 371 TYR A N 1
ATOM 2824 C CA . TYR A 1 371 ? -4.053 5.076 1.389 1.00 97.44 371 TYR A CA 1
ATOM 2825 C C . TYR A 1 371 ? -4.562 4.198 2.533 1.00 97.44 371 TYR A C 1
ATOM 2827 O O . TYR A 1 371 ? -4.423 2.974 2.524 1.00 97.44 371 TYR A O 1
ATOM 2835 N N . SER A 1 372 ? -5.160 4.847 3.524 1.00 97.19 372 SER A N 1
ATOM 2836 C CA . SER A 1 372 ? -5.946 4.215 4.579 1.00 97.19 372 SER A CA 1
ATOM 2837 C C . SER A 1 372 ? -7.292 4.919 4.673 1.00 97.19 372 SER A C 1
ATOM 2839 O O . SER A 1 372 ? -7.368 6.142 4.545 1.00 97.19 372 SER A O 1
ATOM 2841 N N . SER A 1 373 ? -8.364 4.161 4.874 1.00 95.88 373 SER A N 1
ATOM 2842 C CA . SER A 1 373 ? -9.720 4.704 4.920 1.00 95.88 373 SER A CA 1
ATOM 2843 C C . SER A 1 373 ? -10.606 3.982 5.933 1.00 95.88 373 SER A C 1
ATOM 2845 O O . SER A 1 373 ? -10.379 2.817 6.277 1.00 95.88 373 SER A O 1
ATOM 2847 N N . TRP A 1 374 ? -11.620 4.697 6.425 1.00 95.19 374 TRP A N 1
ATOM 2848 C CA . TRP A 1 374 ? -12.585 4.242 7.434 1.00 95.19 374 TRP A CA 1
ATOM 2849 C C . TRP A 1 374 ? -13.919 5.011 7.298 1.00 95.19 374 TRP A C 1
ATOM 2851 O O . TRP A 1 374 ? -13.963 6.028 6.605 1.00 95.19 374 TRP A O 1
ATOM 2861 N N . PRO A 1 375 ? -15.021 4.588 7.945 1.00 91.44 375 PRO A N 1
ATOM 2862 C CA . PRO A 1 375 ? -16.355 5.200 7.796 1.00 91.44 375 PRO A CA 1
ATOM 2863 C C . PRO A 1 375 ? -16.488 6.679 8.194 1.00 91.44 375 PRO A C 1
ATOM 2865 O O . PRO A 1 375 ? -17.458 7.332 7.815 1.00 91.44 375 PRO A O 1
ATOM 2868 N N . GLY A 1 376 ? -15.504 7.239 8.904 1.00 86.19 376 GLY A N 1
ATOM 2869 C CA . GLY A 1 376 ? -15.554 8.609 9.415 1.00 86.19 376 GLY A CA 1
ATOM 2870 C C . GLY A 1 376 ? -16.545 8.781 10.571 1.00 86.19 376 GLY A C 1
ATOM 2871 O O . GLY A 1 376 ? -17.035 7.814 11.135 1.00 86.19 376 GLY A O 1
ATOM 2872 N N . THR A 1 377 ? -16.822 10.030 10.960 1.00 76.25 377 THR A N 1
ATOM 2873 C CA . THR A 1 377 ? -17.724 10.344 12.092 1.00 76.25 377 THR A CA 1
ATOM 2874 C C . THR A 1 377 ? -18.936 11.205 11.708 1.00 76.25 377 THR A C 1
ATOM 2876 O O . THR A 1 377 ? -19.610 11.760 12.577 1.00 76.25 377 THR A O 1
ATOM 2879 N N . ALA A 1 378 ? -19.194 11.364 10.403 1.00 68.75 378 ALA A N 1
ATOM 2880 C CA . ALA A 1 378 ? -20.222 12.259 9.858 1.00 68.75 378 ALA A CA 1
ATOM 2881 C C . ALA A 1 378 ? -20.945 11.687 8.619 1.00 68.75 378 ALA A C 1
ATOM 2883 O O . ALA A 1 378 ? -21.364 12.444 7.743 1.00 68.75 378 ALA A O 1
ATOM 2884 N N . GLY A 1 379 ? -21.069 10.362 8.509 1.00 67.69 379 GLY A N 1
ATOM 2885 C CA . GLY A 1 379 ? -21.813 9.707 7.422 1.00 67.69 379 GLY A CA 1
ATOM 2886 C C . GLY A 1 379 ? -21.089 9.581 6.074 1.00 67.69 379 GLY A C 1
ATOM 2887 O O . GLY A 1 379 ? -21.628 8.981 5.148 1.00 67.69 379 GLY A O 1
ATOM 2888 N N . ASN A 1 380 ? -19.882 10.137 5.947 1.00 77.62 380 ASN A N 1
ATOM 2889 C CA . ASN A 1 380 ? -19.014 9.961 4.785 1.00 77.62 380 ASN A CA 1
ATOM 2890 C C . ASN A 1 380 ? -17.722 9.291 5.230 1.00 77.62 380 ASN A C 1
ATOM 2892 O O . ASN A 1 380 ? -17.121 9.734 6.216 1.00 77.62 380 ASN A O 1
ATOM 2896 N N . HIS A 1 381 ? -17.268 8.306 4.452 1.00 87.69 381 HIS A N 1
ATOM 2897 C CA . HIS A 1 381 ? -15.969 7.701 4.694 1.00 87.69 381 HIS A CA 1
ATOM 2898 C C . HIS A 1 381 ? -14.861 8.750 4.596 1.00 87.69 381 HIS A C 1
ATOM 2900 O O . HIS A 1 381 ? -14.947 9.737 3.861 1.00 87.69 381 HIS A O 1
ATOM 2906 N N . LYS A 1 382 ? -13.818 8.530 5.382 1.00 91.69 382 LYS A N 1
ATOM 2907 C CA . LYS A 1 382 ? -12.583 9.296 5.379 1.00 91.69 382 LYS A CA 1
ATOM 2908 C C . LYS A 1 382 ? -11.507 8.466 4.705 1.00 91.69 382 LYS A C 1
ATOM 2910 O O . LYS A 1 382 ? -11.495 7.244 4.824 1.00 91.69 382 LYS A O 1
ATOM 2915 N N . SER A 1 383 ? -10.635 9.151 3.985 1.00 92.94 383 SER A N 1
ATOM 2916 C CA . SER A 1 383 ? -9.521 8.572 3.252 1.00 92.94 383 SER A CA 1
ATOM 2917 C C . SER A 1 383 ? -8.318 9.473 3.474 1.00 92.94 383 SER A C 1
ATOM 2919 O O . SER A 1 383 ? -8.430 10.696 3.366 1.00 92.94 383 SER A O 1
ATOM 2921 N N . GLN A 1 384 ? -7.195 8.869 3.830 1.00 94.12 384 GLN A N 1
ATOM 2922 C CA . GLN A 1 384 ? -5.932 9.531 4.102 1.00 94.12 384 GLN A CA 1
ATOM 2923 C C . GLN A 1 384 ? -4.891 8.946 3.151 1.00 94.12 384 GLN A C 1
ATOM 2925 O O . GLN A 1 384 ? -4.710 7.730 3.098 1.00 94.12 384 GLN A O 1
ATOM 2930 N N . THR A 1 385 ? -4.183 9.802 2.407 1.00 95.75 385 THR A N 1
ATOM 2931 C CA . THR A 1 385 ? -2.998 9.352 1.663 1.00 95.75 385 THR A CA 1
ATOM 2932 C C . THR A 1 385 ? -1.957 8.897 2.679 1.00 95.75 385 THR A C 1
ATOM 2934 O O . THR A 1 385 ? -1.573 9.680 3.554 1.00 95.75 385 THR A O 1
ATOM 2937 N N . THR A 1 386 ? -1.513 7.647 2.573 1.00 97.19 386 THR A N 1
ATOM 2938 C CA . THR A 1 386 ? -0.624 7.008 3.545 1.00 97.19 386 THR A CA 1
ATOM 2939 C C . THR A 1 386 ? 0.511 6.313 2.814 1.00 97.19 386 THR A C 1
ATOM 2941 O O . THR A 1 386 ? 0.303 5.336 2.093 1.00 97.19 386 THR A O 1
ATOM 2944 N N . PHE A 1 387 ? 1.728 6.796 3.030 1.00 97.38 387 PHE A N 1
ATOM 2945 C CA . PHE A 1 387 ? 2.934 6.209 2.465 1.00 97.38 387 PHE A CA 1
ATOM 2946 C C . PHE A 1 387 ? 3.543 5.180 3.407 1.00 97.38 387 PHE A C 1
ATOM 2948 O O . PHE A 1 387 ? 3.653 5.409 4.613 1.00 97.38 387 PHE A O 1
ATOM 2955 N N . ILE A 1 388 ? 4.037 4.086 2.835 1.00 96.56 388 ILE A N 1
ATOM 2956 C CA . ILE A 1 388 ? 4.956 3.192 3.533 1.00 96.56 388 ILE A CA 1
ATOM 2957 C C . ILE A 1 388 ? 6.368 3.712 3.331 1.00 96.56 388 ILE A C 1
ATOM 2959 O O . ILE A 1 388 ? 6.832 3.838 2.199 1.00 96.56 388 ILE A O 1
ATOM 2963 N N . LYS A 1 389 ? 7.078 4.007 4.420 1.00 93.56 389 LYS A N 1
ATOM 2964 C CA . LYS A 1 389 ? 8.515 4.254 4.359 1.00 93.56 389 LYS A CA 1
ATOM 2965 C C . LYS A 1 389 ? 9.220 2.921 4.134 1.00 93.56 389 LYS A C 1
ATOM 2967 O O . LYS A 1 389 ? 9.204 2.045 4.992 1.00 93.56 389 LYS A O 1
ATOM 2972 N N . MET A 1 390 ? 9.895 2.802 2.999 1.00 93.62 390 MET A N 1
ATOM 2973 C CA . MET A 1 390 ? 10.631 1.592 2.635 1.00 93.62 390 MET A CA 1
ATOM 2974 C C . MET A 1 390 ? 11.864 1.397 3.526 1.00 93.62 390 MET A C 1
ATOM 2976 O O . MET A 1 390 ? 12.468 2.389 3.956 1.00 93.62 390 MET A O 1
ATOM 2980 N N . HIS A 1 391 ? 12.269 0.147 3.787 1.00 89.62 391 HIS A N 1
ATOM 2981 C CA . HIS A 1 391 ? 13.419 -0.194 4.642 1.00 89.62 391 HIS A CA 1
ATOM 2982 C C . HIS A 1 391 ? 14.763 0.054 3.930 1.00 89.62 391 HIS A C 1
ATOM 2984 O O . HIS A 1 391 ? 15.549 -0.843 3.636 1.00 89.62 391 HIS A O 1
ATOM 2990 N N . ARG A 1 392 ? 15.006 1.334 3.641 1.00 85.06 392 ARG A N 1
ATOM 2991 C CA . ARG A 1 392 ? 16.165 1.902 2.954 1.00 85.06 392 ARG A CA 1
ATOM 2992 C C . ARG A 1 392 ? 16.593 3.170 3.678 1.00 85.06 392 ARG A C 1
ATOM 2994 O O . ARG A 1 392 ? 15.770 4.062 3.905 1.00 85.06 392 ARG A O 1
ATOM 3001 N N . GLN A 1 393 ? 17.882 3.253 4.001 1.00 77.94 393 GLN A N 1
ATOM 3002 C CA . GLN A 1 393 ? 18.463 4.305 4.838 1.00 77.94 393 GLN A CA 1
ATOM 3003 C C . GLN A 1 393 ? 19.404 5.200 4.014 1.00 77.94 393 GLN A C 1
ATOM 3005 O O . GLN A 1 393 ? 20.578 4.884 3.846 1.00 77.94 393 GLN A O 1
ATOM 3010 N N . ARG A 1 394 ? 18.874 6.303 3.471 1.00 78.75 394 ARG A N 1
ATOM 3011 C CA . ARG A 1 394 ? 19.608 7.339 2.710 1.00 78.75 394 ARG A CA 1
ATOM 3012 C C . ARG A 1 394 ? 18.985 8.724 2.946 1.00 78.75 394 ARG A C 1
ATOM 3014 O O . ARG A 1 394 ? 18.034 8.842 3.716 1.00 78.75 394 ARG A O 1
ATOM 3021 N N . GLU A 1 395 ? 19.528 9.770 2.316 1.00 76.00 395 GLU A N 1
ATOM 3022 C CA . GLU A 1 395 ? 19.215 11.181 2.606 1.00 76.00 395 GLU A CA 1
ATOM 3023 C C . GLU A 1 395 ? 17.730 11.549 2.447 1.00 76.00 395 GLU A C 1
ATOM 3025 O O . GLU A 1 395 ? 17.226 12.350 3.240 1.00 76.00 395 GLU A O 1
ATOM 3030 N N . LEU A 1 396 ? 16.992 10.926 1.516 1.00 80.88 396 LEU A N 1
ATOM 3031 C CA . LEU A 1 396 ? 15.568 11.232 1.316 1.00 80.88 396 LEU A CA 1
ATOM 3032 C C . LEU A 1 396 ? 14.671 10.873 2.504 1.00 80.88 396 LEU A C 1
ATOM 3034 O O . LEU A 1 396 ? 13.579 11.427 2.621 1.00 80.88 396 LEU A O 1
ATOM 3038 N N . GLN A 1 397 ? 15.113 10.016 3.429 1.00 80.56 397 GLN A N 1
ATOM 3039 C CA . GLN A 1 397 ? 14.330 9.715 4.633 1.00 80.56 397 GLN A CA 1
ATOM 3040 C C . GLN A 1 397 ? 14.029 10.979 5.459 1.00 80.56 397 GLN A C 1
ATOM 3042 O O . GLN A 1 397 ? 12.976 11.072 6.083 1.00 80.56 397 GLN A O 1
ATOM 3047 N N . ASN A 1 398 ? 14.929 11.969 5.433 1.00 77.19 398 ASN A N 1
ATOM 3048 C CA . ASN A 1 398 ? 14.759 13.199 6.199 1.00 77.19 398 ASN A CA 1
ATOM 3049 C C . ASN A 1 398 ? 13.620 14.041 5.628 1.00 77.19 398 ASN A C 1
ATOM 3051 O O . ASN A 1 398 ? 12.857 14.630 6.382 1.00 77.19 398 ASN A O 1
ATOM 3055 N N . TRP A 1 399 ? 13.486 14.057 4.301 1.00 82.12 399 TRP A N 1
ATOM 3056 C CA . TRP A 1 399 ? 12.368 14.703 3.625 1.00 82.12 399 TRP A CA 1
ATOM 3057 C C . TRP A 1 399 ? 11.051 13.968 3.904 1.00 82.12 399 TRP A C 1
ATOM 3059 O O . TRP A 1 399 ? 10.038 14.612 4.158 1.00 82.12 399 TRP A O 1
ATOM 3069 N N . VAL A 1 400 ? 11.065 12.629 3.951 1.00 86.25 400 VAL A N 1
ATOM 3070 C CA . VAL A 1 400 ? 9.859 11.847 4.277 1.00 86.25 400 VAL A CA 1
ATOM 3071 C C . VAL A 1 400 ? 9.291 12.233 5.644 1.00 86.25 400 VAL A C 1
ATOM 3073 O O . VAL A 1 400 ? 8.103 12.515 5.766 1.00 86.25 400 VAL A O 1
ATOM 3076 N N . PHE A 1 401 ? 10.127 12.280 6.677 1.00 83.62 401 PHE A N 1
ATOM 3077 C CA . PHE A 1 401 ? 9.649 12.588 8.024 1.00 83.62 401 PHE A CA 1
ATOM 3078 C C . PHE A 1 401 ? 9.565 14.094 8.324 1.00 83.62 401 PHE A C 1
ATOM 3080 O O . PHE A 1 401 ? 8.788 14.510 9.179 1.00 83.62 401 PHE A O 1
ATOM 3087 N N . GLY A 1 402 ? 10.375 14.918 7.659 1.00 79.56 402 GLY A N 1
ATOM 3088 C CA . GLY A 1 402 ? 10.426 16.362 7.885 1.00 79.56 402 GLY A CA 1
ATOM 3089 C C . GLY A 1 402 ? 9.390 17.160 7.094 1.00 79.56 402 GLY A C 1
ATOM 3090 O O . GLY A 1 402 ? 8.886 18.152 7.616 1.00 79.56 402 GLY A O 1
ATOM 3091 N N . ASP A 1 403 ? 9.084 16.733 5.864 1.00 81.50 403 ASP A N 1
ATOM 3092 C CA . ASP A 1 403 ? 8.292 17.507 4.902 1.00 81.50 403 ASP A CA 1
ATOM 3093 C C . ASP A 1 403 ? 7.076 16.736 4.355 1.00 81.50 403 ASP A C 1
ATOM 3095 O O . ASP A 1 403 ? 6.002 17.322 4.222 1.00 81.50 403 ASP A O 1
ATOM 3099 N N . LEU A 1 404 ? 7.215 15.442 4.025 1.00 87.31 404 LEU A N 1
ATOM 3100 C CA . LEU A 1 404 ? 6.096 14.645 3.500 1.00 87.31 404 LEU A CA 1
ATOM 3101 C C . LEU A 1 404 ? 5.060 14.363 4.596 1.00 87.31 404 LEU A C 1
ATOM 3103 O O . LEU A 1 404 ? 3.875 14.633 4.386 1.00 87.31 404 LEU A O 1
ATOM 3107 N N . LEU A 1 405 ? 5.509 13.866 5.757 1.00 89.25 405 LEU A N 1
ATOM 3108 C CA . LEU A 1 405 ? 4.666 13.674 6.937 1.00 89.25 405 LEU A CA 1
ATOM 3109 C C . LEU A 1 405 ? 4.061 15.014 7.366 1.00 89.25 405 LEU A C 1
ATOM 3111 O O . LEU A 1 405 ? 4.749 15.932 7.814 1.00 89.25 405 LEU A O 1
ATOM 3115 N N . SER A 1 406 ? 2.750 15.115 7.212 1.00 89.00 406 SER A N 1
ATOM 3116 C CA . SER A 1 406 ? 1.999 16.357 7.354 1.00 89.00 406 SER A CA 1
ATOM 3117 C C . SER A 1 406 ? 0.536 16.043 7.643 1.00 89.00 406 SER A C 1
ATOM 3119 O O . SER A 1 406 ? 0.148 14.880 7.732 1.00 89.00 406 SER A O 1
ATOM 3121 N N . LYS A 1 407 ? -0.300 17.079 7.736 1.00 88.19 407 LYS A N 1
ATOM 3122 C CA . LYS A 1 407 ? -1.746 16.906 7.902 1.00 88.19 407 LYS A CA 1
ATOM 3123 C C . LYS A 1 407 ? -2.378 16.157 6.725 1.00 88.19 407 LYS A C 1
ATOM 3125 O O . LYS A 1 407 ? -3.342 15.433 6.908 1.00 88.19 407 LYS A O 1
ATOM 3130 N N . ASP A 1 408 ? -1.818 16.347 5.526 1.00 88.06 408 ASP A N 1
ATOM 3131 C CA . ASP A 1 408 ? -2.371 15.841 4.269 1.00 88.06 408 ASP A CA 1
ATOM 3132 C C . ASP A 1 408 ? -1.777 14.484 3.869 1.00 88.06 408 ASP A C 1
ATOM 3134 O O . ASP A 1 408 ? -2.370 13.782 3.049 1.00 88.06 408 ASP A O 1
ATOM 3138 N N . HIS A 1 409 ? -0.633 14.087 4.442 1.00 91.88 409 HIS A N 1
ATOM 3139 C CA . HIS A 1 409 ? 0.002 12.802 4.149 1.00 91.88 409 HIS A CA 1
ATOM 3140 C C . HIS A 1 409 ? 0.500 12.116 5.420 1.00 91.88 409 HIS A C 1
ATOM 3142 O O . HIS A 1 409 ? 1.324 12.652 6.166 1.00 91.88 409 HIS A O 1
ATOM 3148 N N . ALA A 1 410 ? 0.041 10.885 5.603 1.00 94.69 410 ALA A N 1
ATOM 3149 C CA . ALA A 1 410 ? 0.498 9.987 6.642 1.00 94.69 410 ALA A CA 1
ATOM 3150 C C . ALA A 1 410 ? 1.726 9.190 6.188 1.00 94.69 410 ALA A C 1
ATOM 3152 O O . ALA A 1 410 ? 1.889 8.894 5.000 1.00 94.69 410 ALA A O 1
ATOM 3153 N N . VAL A 1 411 ? 2.569 8.805 7.145 1.00 93.94 411 VAL A N 1
ATOM 3154 C CA . VAL A 1 411 ? 3.743 7.957 6.908 1.00 93.94 411 VAL A CA 1
ATOM 3155 C C . VAL A 1 411 ? 3.790 6.861 7.963 1.00 93.94 411 VAL A C 1
ATOM 3157 O O . VAL A 1 411 ? 3.811 7.139 9.160 1.00 93.94 411 VAL A O 1
ATOM 3160 N N . TYR A 1 412 ? 3.885 5.612 7.515 1.00 94.12 412 TYR A N 1
ATOM 3161 C CA . TYR A 1 412 ? 4.082 4.455 8.382 1.00 94.12 412 TYR A CA 1
ATOM 3162 C C . TYR A 1 412 ? 5.366 3.712 8.002 1.00 94.12 412 TYR A C 1
ATOM 3164 O O . TYR A 1 412 ? 5.665 3.559 6.818 1.00 94.12 412 TYR A O 1
ATOM 3172 N N . TYR A 1 413 ? 6.147 3.259 8.987 1.00 92.25 413 TYR A N 1
ATOM 3173 C CA . TYR A 1 413 ? 7.416 2.561 8.752 1.00 92.25 413 TYR A CA 1
ATOM 3174 C C . TYR A 1 413 ? 7.399 1.152 9.375 1.00 92.25 413 TYR A C 1
ATOM 3176 O O . TYR A 1 413 ? 7.813 0.998 10.521 1.00 92.25 413 TYR A O 1
ATOM 3184 N N . PRO A 1 414 ? 6.971 0.114 8.626 1.00 91.38 414 PRO A N 1
ATOM 3185 C CA . PRO A 1 414 ? 6.826 -1.251 9.143 1.00 91.38 414 PRO A CA 1
ATOM 3186 C C . PRO A 1 414 ? 8.103 -1.849 9.735 1.00 91.38 414 PRO A C 1
ATOM 3188 O O . PRO A 1 414 ? 8.047 -2.589 10.703 1.00 91.38 414 PRO A O 1
ATOM 3191 N N . ALA A 1 415 ? 9.264 -1.528 9.163 1.00 88.81 415 ALA A N 1
ATOM 3192 C CA . ALA A 1 415 ? 10.550 -2.065 9.605 1.00 88.81 415 ALA A CA 1
ATOM 3193 C C . ALA A 1 415 ? 11.265 -1.165 10.633 1.00 88.81 415 ALA A C 1
ATOM 3195 O O . ALA A 1 415 ? 12.478 -1.305 10.844 1.00 88.81 415 ALA A O 1
ATOM 3196 N N . ALA A 1 416 ? 10.560 -0.205 11.243 1.00 84.06 416 ALA A N 1
ATOM 3197 C CA . ALA A 1 416 ? 11.117 0.675 12.264 1.00 84.06 416 ALA A CA 1
ATOM 3198 C C . ALA A 1 416 ? 11.687 -0.133 13.436 1.00 84.06 416 ALA A C 1
ATOM 3200 O O . ALA A 1 416 ? 11.002 -0.952 14.026 1.00 84.06 416 ALA A O 1
ATOM 3201 N N . GLY A 1 417 ? 12.967 0.079 13.762 1.00 74.06 417 GLY A N 1
ATOM 3202 C CA . GLY A 1 417 ? 13.625 -0.610 14.881 1.00 74.06 417 GLY A CA 1
ATOM 3203 C C . GLY A 1 417 ? 13.776 -2.133 14.726 1.00 74.06 417 GLY A C 1
ATOM 3204 O O . GLY A 1 417 ? 14.241 -2.793 15.664 1.00 74.06 417 GLY A O 1
ATOM 3205 N N . SER A 1 418 ? 13.434 -2.699 13.563 1.00 81.69 418 SER A N 1
ATOM 3206 C CA . SER A 1 418 ? 13.670 -4.107 13.234 1.00 81.69 418 SER A CA 1
ATOM 3207 C C . SER A 1 418 ? 15.171 -4.434 13.193 1.00 81.69 418 SER A C 1
ATOM 3209 O O . SER A 1 418 ? 16.026 -3.566 12.994 1.00 81.69 418 SER A O 1
ATOM 3211 N N . GLY A 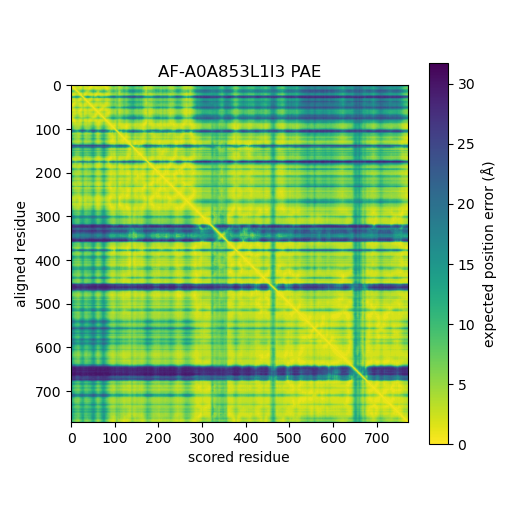1 419 ? 15.504 -5.710 13.409 1.00 81.12 419 GLY A N 1
ATOM 3212 C CA . GLY A 1 419 ? 16.861 -6.238 13.213 1.00 81.12 419 GLY A CA 1
ATOM 3213 C C . GLY A 1 419 ? 17.137 -6.675 11.772 1.00 81.12 419 GLY A C 1
ATOM 3214 O O . GLY A 1 419 ? 18.162 -7.315 11.522 1.00 81.12 419 GLY A O 1
ATOM 3215 N N . ASP A 1 420 ? 16.211 -6.387 10.855 1.00 83.62 420 ASP A N 1
ATOM 3216 C CA . ASP A 1 420 ? 16.283 -6.805 9.464 1.00 83.62 420 ASP A CA 1
ATOM 3217 C C . ASP A 1 420 ? 17.431 -6.101 8.726 1.00 83.62 420 ASP A C 1
ATOM 3219 O O . ASP A 1 420 ? 17.878 -5.006 9.071 1.00 83.62 420 ASP A O 1
ATOM 3223 N N . ALA A 1 421 ? 17.973 -6.779 7.715 1.00 80.19 421 ALA A N 1
ATOM 3224 C CA . ALA A 1 421 ? 19.089 -6.256 6.942 1.00 80.19 421 ALA A CA 1
ATOM 3225 C C . ALA A 1 421 ? 18.593 -5.403 5.771 1.00 80.19 421 ALA A C 1
ATOM 3227 O O . ALA A 1 421 ? 17.923 -5.915 4.872 1.00 80.19 421 ALA A O 1
ATOM 3228 N N . VAL A 1 422 ? 19.041 -4.147 5.720 1.00 83.12 422 VAL A N 1
ATOM 3229 C CA . VAL A 1 422 ? 18.848 -3.267 4.560 1.00 83.12 422 VAL A CA 1
ATOM 3230 C C . VAL A 1 422 ? 19.575 -3.839 3.341 1.00 83.12 422 VAL A C 1
ATOM 3232 O O . VAL A 1 422 ? 20.789 -4.068 3.362 1.00 83.12 422 VAL A O 1
ATOM 3235 N N . ASN A 1 423 ? 18.838 -4.047 2.256 1.00 85.50 423 ASN A N 1
ATOM 3236 C CA . ASN A 1 423 ? 19.359 -4.441 0.956 1.00 85.50 423 ASN A CA 1
ATOM 3237 C C . ASN A 1 423 ? 18.504 -3.857 -0.184 1.00 85.50 423 ASN A C 1
ATOM 3239 O O . ASN A 1 423 ? 17.447 -3.280 0.054 1.00 85.50 423 ASN A O 1
ATOM 3243 N N . SER A 1 424 ? 18.965 -3.998 -1.432 1.00 89.38 424 SER A N 1
ATOM 3244 C CA . SER A 1 424 ? 18.291 -3.377 -2.583 1.00 89.38 424 SER A CA 1
ATOM 3245 C C . SER A 1 424 ? 16.831 -3.821 -2.749 1.00 89.38 424 SER A C 1
ATOM 3247 O O . SER A 1 424 ? 16.003 -3.000 -3.134 1.00 89.38 424 SER A O 1
ATOM 3249 N N . ALA A 1 425 ? 16.489 -5.067 -2.387 1.00 91.06 425 ALA A N 1
ATOM 3250 C CA . ALA A 1 425 ? 15.125 -5.593 -2.502 1.00 91.06 425 ALA A CA 1
ATOM 3251 C C . ALA A 1 425 ? 14.115 -4.847 -1.619 1.00 91.06 425 ALA A C 1
ATOM 3253 O O . ALA A 1 425 ? 12.920 -4.906 -1.886 1.00 91.06 425 ALA A O 1
ATOM 3254 N N . ASN A 1 426 ? 14.578 -4.155 -0.572 1.00 92.81 426 ASN A N 1
ATOM 3255 C CA . ASN A 1 426 ? 13.723 -3.371 0.318 1.00 92.81 426 ASN A CA 1
ATOM 3256 C C . ASN A 1 426 ? 13.320 -2.012 -0.266 1.00 92.81 426 ASN A C 1
ATOM 3258 O O . ASN A 1 426 ? 12.570 -1.288 0.380 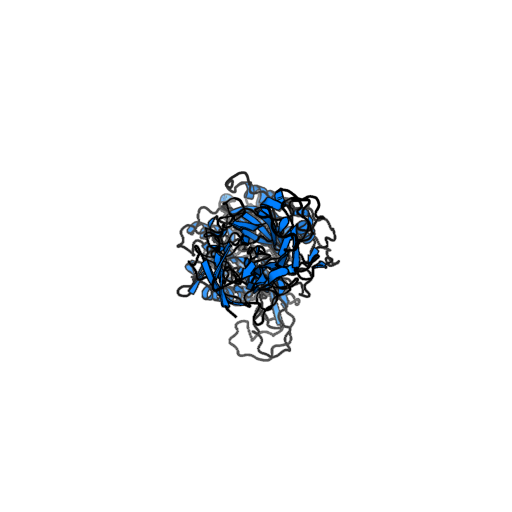1.00 92.81 426 ASN A O 1
ATOM 3262 N N . SER A 1 427 ? 13.849 -1.629 -1.428 1.00 94.88 427 SER A N 1
ATOM 3263 C CA . SER A 1 427 ? 13.577 -0.330 -2.048 1.00 94.88 427 SER A CA 1
ATOM 3264 C C . SER A 1 427 ? 12.238 -0.342 -2.780 1.00 94.88 427 SER A C 1
ATOM 3266 O O . SER A 1 427 ? 11.851 -1.357 -3.348 1.00 94.88 427 SER A O 1
ATOM 3268 N N . GLY A 1 428 ? 11.541 0.793 -2.786 1.00 95.69 428 GLY A N 1
ATOM 3269 C CA . GLY A 1 428 ? 10.207 0.930 -3.377 1.00 95.69 428 GLY A CA 1
ATOM 3270 C C . GLY A 1 428 ? 10.096 0.626 -4.875 1.00 95.69 428 GLY A C 1
ATOM 3271 O O . GLY A 1 428 ? 9.035 0.171 -5.271 1.00 95.69 428 GLY A O 1
ATOM 3272 N N . GLY A 1 429 ? 11.156 0.756 -5.693 1.00 96.38 429 GLY A N 1
ATOM 3273 C CA . GLY A 1 429 ? 11.111 0.329 -7.111 1.00 96.38 429 GLY A CA 1
ATOM 3274 C C . GLY A 1 429 ? 10.878 -1.177 -7.274 1.00 96.38 429 GLY A C 1
ATOM 3275 O O . GLY A 1 429 ? 10.381 -1.667 -8.287 1.00 96.38 429 GLY A O 1
ATOM 3276 N N . ASN A 1 430 ? 11.164 -1.938 -6.216 1.00 97.56 430 ASN A N 1
ATOM 3277 C CA . ASN A 1 430 ? 10.891 -3.360 -6.157 1.00 97.56 430 ASN A CA 1
ATOM 3278 C C . ASN A 1 430 ? 9.451 -3.700 -5.738 1.00 97.56 430 ASN A C 1
ATOM 3280 O O . ASN A 1 430 ? 9.154 -4.883 -5.615 1.00 97.56 430 ASN A O 1
ATOM 3284 N N . PHE A 1 431 ? 8.575 -2.723 -5.487 1.00 97.50 431 PHE A N 1
ATOM 3285 C CA . PHE A 1 431 ? 7.193 -2.941 -5.055 1.00 97.50 431 PHE A CA 1
ATOM 3286 C C . PHE A 1 431 ? 6.230 -2.210 -5.970 1.00 97.50 431 PHE A C 1
ATOM 3288 O O . PHE A 1 431 ? 6.234 -0.990 -6.053 1.00 97.50 431 PHE A O 1
ATOM 3295 N N . GLU A 1 432 ? 5.335 -2.968 -6.582 1.00 97.69 432 GLU A N 1
ATOM 3296 C CA . GLU A 1 432 ? 4.353 -2.439 -7.513 1.00 97.69 432 GLU A CA 1
ATOM 3297 C C . GLU A 1 432 ? 2.996 -3.104 -7.302 1.00 97.69 432 GLU A C 1
ATOM 3299 O O . GLU A 1 432 ? 2.866 -4.068 -6.544 1.00 97.69 432 GLU A O 1
ATOM 3304 N N . VAL A 1 433 ? 1.958 -2.592 -7.964 1.00 97.94 433 VAL A N 1
ATOM 3305 C CA . VAL A 1 433 ? 0.596 -3.126 -7.845 1.00 97.94 433 VAL A CA 1
ATOM 3306 C C . VAL A 1 433 ? -0.010 -3.339 -9.221 1.00 97.94 433 VAL A C 1
ATOM 3308 O O . VAL A 1 433 ? -0.056 -2.428 -10.057 1.00 97.94 433 VAL A O 1
ATOM 3311 N N . THR A 1 434 ? -0.525 -4.546 -9.459 1.00 98.00 434 THR A N 1
ATOM 3312 C CA . THR A 1 434 ? -1.332 -4.798 -10.651 1.00 98.00 434 THR A CA 1
ATOM 3313 C C . THR A 1 434 ? -2.583 -3.916 -10.608 1.00 98.00 434 THR A C 1
ATOM 3315 O O . THR A 1 434 ? -3.129 -3.665 -9.535 1.00 98.00 434 THR A O 1
ATOM 3318 N N . PRO A 1 435 ? -3.143 -3.519 -11.756 1.00 96.81 435 PRO A N 1
ATOM 3319 C CA . PRO A 1 435 ? -4.555 -3.153 -11.832 1.00 96.81 435 PRO A CA 1
ATOM 3320 C C . PRO A 1 435 ? -5.477 -4.263 -11.279 1.00 96.81 435 PRO A C 1
ATOM 3322 O O . PRO A 1 435 ? -5.002 -5.361 -10.962 1.00 96.81 435 PRO A O 1
ATOM 3325 N N . PRO A 1 436 ? -6.802 -4.045 -11.220 1.00 96.38 436 PRO A N 1
ATOM 3326 C CA . PRO A 1 436 ?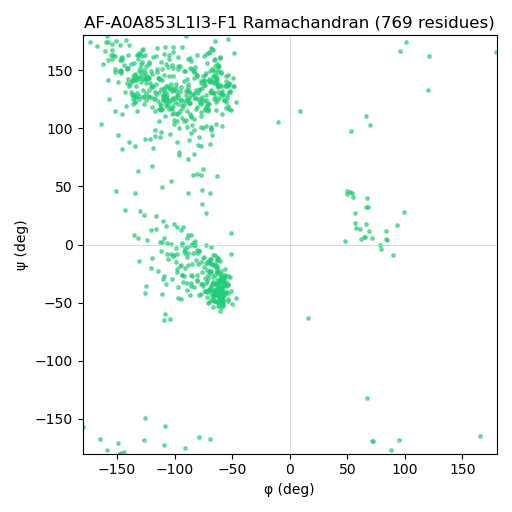 -7.750 -5.106 -10.897 1.00 96.38 436 PRO A CA 1
ATOM 3327 C C . PRO A 1 436 ? -7.578 -6.303 -11.844 1.00 96.38 436 PRO A C 1
ATOM 3329 O O . PRO A 1 436 ? -7.596 -6.147 -13.070 1.00 96.38 436 PRO A O 1
ATOM 3332 N N . VAL A 1 437 ? -7.396 -7.495 -11.272 1.00 97.25 437 VAL A N 1
ATOM 3333 C CA . VAL A 1 437 ? -7.133 -8.748 -12.001 1.00 97.25 437 VAL A CA 1
ATOM 3334 C C . VAL A 1 437 ? -8.020 -9.877 -11.491 1.00 97.25 437 VAL A C 1
ATOM 3336 O O . VAL A 1 437 ? -8.589 -9.824 -10.401 1.00 97.25 437 VAL A O 1
ATOM 3339 N N . LYS A 1 438 ? -8.132 -10.943 -12.280 1.00 96.50 438 LYS A N 1
ATOM 3340 C CA . LYS A 1 438 ? -8.905 -12.135 -11.933 1.00 96.50 438 LYS A CA 1
ATOM 3341 C C . LYS A 1 438 ? -8.184 -13.397 -12.393 1.00 96.50 438 LYS A C 1
ATOM 3343 O O . LYS A 1 438 ? -7.481 -13.362 -13.401 1.00 96.50 438 LYS A O 1
ATOM 3348 N N . LYS A 1 439 ? -8.400 -14.503 -11.675 1.00 96.06 439 LYS A N 1
ATOM 3349 C CA . LYS A 1 439 ? -8.061 -15.856 -12.127 1.00 96.06 439 LYS A CA 1
ATOM 3350 C C . LYS A 1 439 ? -9.324 -16.657 -12.448 1.00 96.06 439 LYS A C 1
ATOM 3352 O O . LYS A 1 439 ? -10.213 -16.786 -11.602 1.00 96.06 439 LYS A O 1
ATOM 3357 N N . ALA A 1 440 ? -9.419 -17.232 -13.641 1.00 93.56 440 ALA A N 1
ATOM 3358 C CA . ALA A 1 440 ? -10.537 -18.073 -14.047 1.00 93.56 440 ALA A CA 1
ATOM 3359 C C . ALA A 1 440 ? -10.634 -19.306 -13.136 1.00 93.56 440 ALA A C 1
ATOM 3361 O O . ALA A 1 440 ? -9.663 -20.034 -12.943 1.00 93.56 440 ALA A O 1
ATOM 3362 N N . GLY A 1 441 ? -11.816 -19.528 -12.550 1.00 91.50 441 GLY A N 1
ATOM 3363 C CA . GLY A 1 441 ? -12.025 -20.585 -11.552 1.00 91.50 441 GLY A CA 1
ATOM 3364 C C . GLY A 1 441 ? -11.370 -20.322 -10.187 1.00 91.50 441 GLY A C 1
ATOM 3365 O O . GLY A 1 441 ? -11.409 -21.204 -9.334 1.00 91.50 441 GLY A O 1
ATOM 3366 N N . GLY A 1 442 ? -10.787 -19.137 -9.979 1.00 91.81 442 GLY A N 1
ATOM 3367 C CA . GLY A 1 442 ? -10.180 -18.694 -8.725 1.00 91.81 442 GLY A CA 1
ATOM 3368 C C . GLY A 1 442 ? -10.747 -17.354 -8.249 1.00 91.81 442 GLY A C 1
ATOM 3369 O O . GLY A 1 442 ? -11.912 -17.031 -8.492 1.00 91.81 442 GLY A O 1
ATOM 3370 N N . ASN A 1 443 ? -9.910 -16.576 -7.562 1.00 91.44 443 ASN A N 1
ATOM 3371 C CA . ASN A 1 443 ? -10.305 -15.310 -6.947 1.00 91.44 443 ASN A CA 1
ATOM 3372 C C . ASN A 1 443 ? -10.306 -14.139 -7.945 1.00 91.44 443 ASN A C 1
ATOM 3374 O O . ASN A 1 443 ? -9.547 -14.109 -8.920 1.00 91.44 443 ASN A O 1
ATOM 3378 N N . THR A 1 444 ? -11.150 -13.150 -7.655 1.00 94.56 444 THR A N 1
ATOM 3379 C CA . THR A 1 444 ? -11.079 -11.806 -8.244 1.00 94.56 444 THR A CA 1
ATOM 3380 C C . THR A 1 444 ? -10.373 -10.894 -7.248 1.00 94.56 444 THR A C 1
ATOM 3382 O O . THR A 1 444 ? -10.656 -10.964 -6.055 1.00 94.56 444 THR A O 1
ATOM 3385 N N . TYR A 1 445 ? -9.482 -10.038 -7.737 1.00 95.81 445 TYR A N 1
ATOM 3386 C CA . TYR A 1 445 ? -8.703 -9.093 -6.941 1.00 95.81 445 TYR A CA 1
ATOM 3387 C C . TYR A 1 445 ? -9.054 -7.670 -7.392 1.00 95.81 445 TYR A C 1
ATOM 3389 O O . TYR A 1 445 ? -8.366 -7.110 -8.249 1.00 95.81 445 TYR A O 1
ATOM 3397 N N . PRO A 1 446 ? -10.156 -7.092 -6.881 1.00 94.81 446 PRO A N 1
ATOM 3398 C CA . PRO A 1 446 ? -10.671 -5.806 -7.351 1.00 94.81 446 PRO A CA 1
ATOM 3399 C C . PRO A 1 446 ? -9.764 -4.626 -6.990 1.00 94.81 446 PRO A C 1
ATOM 3401 O O . PRO A 1 446 ? -9.755 -3.648 -7.719 1.00 94.81 446 PRO A O 1
ATOM 3404 N N . LEU A 1 447 ? -8.954 -4.745 -5.934 1.00 96.31 447 LEU A N 1
ATOM 3405 C CA . LEU A 1 447 ? -7.918 -3.768 -5.573 1.00 96.31 447 LEU A CA 1
ATOM 3406 C C . LEU A 1 447 ? -6.564 -4.065 -6.242 1.00 96.31 447 LEU A C 1
ATOM 3408 O O . LEU A 1 447 ? -5.562 -3.424 -5.935 1.00 96.31 447 LEU A O 1
ATOM 3412 N N . GLY A 1 448 ? -6.507 -5.059 -7.132 1.00 96.50 448 GLY A N 1
ATOM 3413 C CA . GLY A 1 448 ? -5.257 -5.579 -7.671 1.00 96.50 448 GLY A CA 1
ATOM 3414 C C . GLY A 1 448 ? -4.457 -6.395 -6.655 1.00 96.50 448 GLY A C 1
ATOM 3415 O O . GLY A 1 448 ? -4.953 -6.792 -5.598 1.00 96.50 448 GLY A O 1
ATOM 3416 N N . ARG A 1 449 ? -3.209 -6.699 -7.003 1.00 97.50 449 ARG A N 1
ATOM 3417 C CA . ARG A 1 449 ? -2.269 -7.445 -6.163 1.00 97.50 449 ARG A CA 1
ATOM 3418 C C . ARG A 1 449 ? -0.927 -6.741 -6.149 1.00 97.50 449 ARG A C 1
ATOM 3420 O O . ARG A 1 449 ? -0.438 -6.340 -7.203 1.00 97.50 449 ARG A O 1
ATOM 3427 N N . ILE A 1 450 ? -0.322 -6.641 -4.969 1.00 98.31 450 ILE A N 1
ATOM 3428 C CA . ILE A 1 450 ? 1.069 -6.205 -4.861 1.00 98.31 450 ILE A CA 1
ATOM 3429 C C . ILE A 1 450 ? 1.951 -7.252 -5.554 1.00 98.31 450 ILE A C 1
ATOM 3431 O O . ILE A 1 450 ? 1.680 -8.450 -5.475 1.00 98.31 450 ILE A O 1
ATOM 3435 N N . TYR A 1 451 ? 3.006 -6.832 -6.235 1.00 97.69 451 TYR A N 1
ATOM 3436 C CA . TYR A 1 451 ? 4.044 -7.717 -6.744 1.00 97.69 451 TYR A CA 1
ATOM 3437 C C . TYR A 1 451 ? 5.418 -7.119 -6.484 1.00 97.69 451 TYR A C 1
ATOM 3439 O O . TYR A 1 451 ? 5.597 -5.903 -6.507 1.00 97.69 451 TYR A O 1
ATOM 3447 N N . TYR A 1 452 ? 6.382 -7.988 -6.204 1.00 96.94 452 TYR A N 1
ATOM 3448 C CA . TYR A 1 452 ? 7.733 -7.564 -5.875 1.00 96.94 452 TYR A CA 1
ATOM 3449 C C . TYR A 1 452 ? 8.774 -8.629 -6.198 1.00 96.94 452 TYR A C 1
ATOM 3451 O O . TYR A 1 452 ? 8.467 -9.819 -6.286 1.00 96.94 452 TYR A O 1
ATOM 3459 N N . GLY A 1 453 ? 10.029 -8.214 -6.331 1.00 92.56 453 GLY A N 1
ATOM 3460 C CA . GLY A 1 453 ? 11.172 -9.102 -6.480 1.00 92.56 453 GLY A CA 1
ATOM 3461 C C . GLY A 1 453 ? 11.590 -9.717 -5.147 1.00 92.56 453 GLY A C 1
ATOM 3462 O O . GLY A 1 453 ? 11.904 -9.013 -4.187 1.00 92.56 453 GLY A O 1
ATOM 3463 N N . HIS A 1 454 ? 11.604 -11.044 -5.048 1.00 87.75 454 HIS A N 1
ATOM 3464 C CA . HIS A 1 454 ? 11.997 -11.736 -3.826 1.00 87.75 454 HIS A CA 1
ATOM 3465 C C . HIS A 1 454 ? 12.596 -13.120 -4.113 1.00 87.75 454 HIS A C 1
ATOM 3467 O O . HIS A 1 454 ? 11.919 -14.067 -4.518 1.00 87.75 454 HIS A O 1
ATOM 3473 N N . SER A 1 455 ? 13.884 -13.301 -3.806 1.00 74.69 455 SER A N 1
ATOM 3474 C CA . SER A 1 455 ? 14.571 -14.584 -3.990 1.00 74.69 455 SER A CA 1
ATOM 3475 C C . SER A 1 455 ? 14.344 -15.547 -2.799 1.00 74.69 455 SER A C 1
ATOM 3477 O O . SER A 1 455 ? 15.301 -15.987 -2.148 1.00 74.69 455 SER A O 1
ATOM 3479 N N . ALA A 1 456 ? 13.085 -15.911 -2.499 1.00 56.66 456 ALA A N 1
ATOM 3480 C CA . ALA A 1 456 ? 12.710 -16.822 -1.392 1.00 56.66 456 ALA A CA 1
ATOM 3481 C C . ALA A 1 456 ? 13.097 -18.276 -1.646 1.00 56.66 456 ALA A C 1
ATOM 3483 O O . ALA A 1 456 ? 13.455 -19.008 -0.719 1.00 56.66 456 ALA A O 1
ATOM 3484 N N . LYS A 1 457 ? 12.945 -18.735 -2.891 1.00 51.03 457 LYS A N 1
ATOM 3485 C CA . LYS A 1 457 ? 12.987 -20.167 -3.183 1.00 51.03 457 LYS A CA 1
ATOM 3486 C C . LYS A 1 457 ? 14.392 -20.711 -2.917 1.00 51.03 457 LYS A C 1
ATOM 3488 O O . LYS A 1 457 ? 15.376 -20.218 -3.467 1.00 51.03 457 LYS A O 1
ATOM 3493 N N . ASN A 1 458 ? 14.465 -21.808 -2.158 1.00 48.56 458 ASN A N 1
ATOM 3494 C CA . ASN A 1 458 ? 15.594 -22.745 -2.147 1.00 48.56 458 ASN A CA 1
ATOM 3495 C C . ASN A 1 458 ? 15.732 -23.400 -3.544 1.00 48.56 458 ASN A C 1
ATOM 3497 O O . ASN A 1 458 ? 15.598 -24.612 -3.695 1.00 48.56 458 ASN A O 1
ATOM 3501 N N . ARG A 1 459 ? 15.933 -22.599 -4.604 1.00 46.81 459 ARG A N 1
ATOM 3502 C CA . ARG A 1 459 ? 16.221 -23.075 -5.971 1.00 46.81 459 ARG A CA 1
ATOM 3503 C C . ARG A 1 459 ? 17.606 -23.717 -6.039 1.00 46.81 459 ARG A C 1
ATOM 3505 O O . ARG A 1 459 ? 17.904 -24.479 -6.953 1.00 46.81 459 ARG A O 1
ATOM 3512 N N . LEU A 1 460 ? 18.428 -23.446 -5.031 1.00 43.62 460 LEU A N 1
ATOM 3513 C CA . LEU A 1 460 ? 19.544 -24.275 -4.627 1.00 43.62 460 LEU A CA 1
ATOM 3514 C C . LEU A 1 460 ? 18.984 -25.334 -3.677 1.00 43.62 460 LEU A C 1
ATOM 3516 O O . LEU A 1 460 ? 18.570 -24.995 -2.569 1.00 43.62 460 LEU A O 1
ATOM 3520 N N . GLY A 1 461 ? 18.946 -26.602 -4.097 1.00 40.69 461 GLY A N 1
ATOM 3521 C CA . GLY A 1 461 ? 18.667 -27.712 -3.179 1.00 40.69 461 GLY A CA 1
ATOM 3522 C C . GLY A 1 461 ? 19.527 -27.613 -1.910 1.00 40.69 461 GLY A C 1
ATOM 3523 O O . GLY A 1 461 ? 20.505 -26.875 -1.894 1.00 40.69 461 GLY A O 1
ATOM 3524 N N . ALA A 1 462 ? 19.169 -28.356 -0.860 1.00 39.56 462 ALA A N 1
ATOM 3525 C CA . ALA A 1 462 ? 19.640 -28.262 0.536 1.00 39.56 462 ALA A CA 1
ATOM 3526 C C . ALA A 1 462 ? 21.171 -28.237 0.825 1.00 39.56 462 ALA A C 1
ATOM 3528 O O . ALA A 1 462 ? 21.582 -28.348 1.978 1.00 39.56 462 ALA A O 1
ATOM 3529 N N . ASN A 1 463 ? 22.036 -28.099 -0.177 1.00 41.94 463 ASN A N 1
ATOM 3530 C CA . ASN A 1 463 ? 23.478 -28.001 -0.052 1.00 41.94 463 ASN A CA 1
ATOM 3531 C C . ASN A 1 463 ? 23.912 -26.558 0.279 1.00 41.94 463 ASN A C 1
ATOM 3533 O O . ASN A 1 463 ? 24.023 -25.680 -0.577 1.00 41.94 463 ASN A O 1
ATOM 3537 N N . SER A 1 464 ? 24.151 -26.326 1.566 1.00 45.03 464 SER A N 1
ATOM 3538 C CA . SER A 1 464 ? 24.403 -25.044 2.232 1.00 45.03 464 SER A CA 1
ATOM 3539 C C . SER A 1 464 ? 25.781 -24.404 1.972 1.00 45.03 464 SER A C 1
ATOM 3541 O O . SER A 1 464 ? 26.287 -23.685 2.832 1.00 45.03 464 SER A O 1
ATOM 3543 N N . THR A 1 465 ? 26.426 -24.667 0.834 1.00 42.03 465 THR A N 1
ATOM 3544 C CA . THR A 1 465 ? 27.781 -24.158 0.517 1.00 42.03 465 THR A CA 1
ATOM 3545 C C . THR A 1 465 ? 27.802 -23.034 -0.521 1.00 42.03 465 THR A C 1
ATOM 3547 O O . THR A 1 465 ? 28.835 -22.395 -0.716 1.00 42.03 465 THR A O 1
ATOM 3550 N N . LEU A 1 466 ? 26.666 -22.742 -1.156 1.00 45.62 466 LEU A N 1
ATOM 3551 C CA . LEU A 1 466 ? 26.495 -21.610 -2.065 1.00 45.62 466 LEU A CA 1
ATOM 3552 C C . LEU A 1 466 ? 25.928 -20.415 -1.287 1.00 45.62 466 LEU A C 1
ATOM 3554 O O . LEU A 1 466 ? 25.023 -20.580 -0.467 1.00 45.62 466 LEU A O 1
ATOM 3558 N N . ARG A 1 467 ? 26.476 -19.211 -1.511 1.00 47.62 467 ARG A N 1
ATOM 3559 C CA . ARG A 1 467 ? 25.963 -17.972 -0.905 1.00 47.62 467 ARG A CA 1
ATOM 3560 C C . ARG A 1 467 ? 24.462 -17.877 -1.193 1.00 47.62 467 ARG A C 1
ATOM 3562 O O . ARG A 1 467 ? 24.072 -17.798 -2.353 1.00 47.62 467 ARG A O 1
ATOM 3569 N N . LYS A 1 468 ? 23.637 -17.898 -0.139 1.00 52.34 468 LYS A N 1
ATOM 3570 C CA . LYS A 1 468 ? 22.199 -17.604 -0.227 1.00 52.34 468 LYS A CA 1
ATOM 3571 C C . LYS A 1 468 ? 22.042 -16.265 -0.960 1.00 52.34 468 LYS A C 1
ATOM 3573 O O . LYS A 1 468 ? 22.752 -15.321 -0.601 1.00 52.34 468 LYS A O 1
ATOM 3578 N N . SER A 1 469 ? 21.160 -16.186 -1.963 1.00 56.09 469 SER A N 1
ATOM 3579 C CA . SER A 1 469 ? 20.808 -14.887 -2.550 1.00 56.09 469 SER A CA 1
ATOM 3580 C C . SER A 1 469 ? 20.400 -13.936 -1.424 1.00 56.09 469 SER A C 1
ATOM 3582 O O . SER A 1 469 ? 19.668 -14.322 -0.505 1.00 56.09 469 SER A O 1
ATOM 3584 N N . ARG A 1 470 ? 20.961 -12.725 -1.466 1.00 64.56 470 ARG A N 1
ATOM 3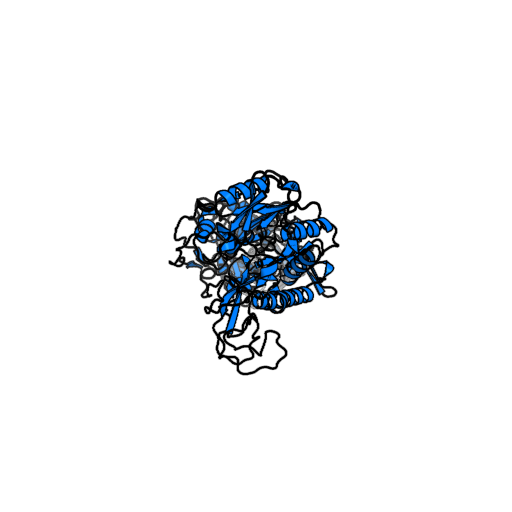585 C CA . ARG A 1 470 ? 20.705 -11.651 -0.499 1.00 64.56 470 ARG A CA 1
ATOM 3586 C C . ARG A 1 470 ? 19.597 -10.707 -0.971 1.00 64.56 470 ARG A C 1
ATOM 3588 O O . ARG A 1 470 ? 19.285 -9.774 -0.247 1.00 64.56 470 ARG A O 1
ATOM 3595 N N . HIS A 1 471 ? 19.017 -10.948 -2.149 1.00 79.62 471 HIS A N 1
ATOM 3596 C CA . HIS A 1 471 ? 17.922 -10.151 -2.687 1.00 79.62 471 HIS A CA 1
ATOM 3597 C C . HIS A 1 471 ? 16.591 -10.640 -2.102 1.00 79.62 471 HIS A C 1
ATOM 3599 O O . HIS A 1 471 ? 15.867 -11.443 -2.697 1.00 79.62 471 HIS A O 1
ATOM 3605 N N . LYS A 1 472 ? 16.338 -10.240 -0.856 1.00 85.69 472 LYS A N 1
ATOM 3606 C CA . LYS A 1 472 ? 15.156 -10.621 -0.087 1.00 85.69 472 LYS A CA 1
ATOM 3607 C C . LYS A 1 472 ? 14.599 -9.404 0.614 1.00 85.69 472 LYS A C 1
ATOM 3609 O O . LYS A 1 472 ? 15.319 -8.718 1.331 1.00 85.69 472 LYS A O 1
ATOM 3614 N N . ILE A 1 473 ? 13.307 -9.208 0.442 1.00 90.56 473 ILE A N 1
ATOM 3615 C CA . ILE A 1 473 ? 12.545 -8.262 1.247 1.00 90.56 473 ILE A CA 1
ATOM 3616 C C . ILE A 1 473 ? 12.576 -8.715 2.709 1.00 90.56 473 ILE A C 1
ATOM 3618 O O . ILE A 1 473 ? 12.562 -9.918 2.988 1.00 90.56 473 ILE A O 1
ATOM 3622 N N . ASP A 1 474 ? 12.659 -7.739 3.604 1.00 90.06 474 ASP A N 1
ATOM 3623 C CA . ASP A 1 474 ? 12.659 -7.899 5.053 1.00 90.06 474 ASP A CA 1
ATOM 3624 C C . ASP A 1 474 ? 11.362 -8.549 5.554 1.00 90.06 474 ASP A C 1
ATOM 3626 O O . ASP A 1 474 ? 10.321 -8.481 4.894 1.00 90.06 474 ASP A O 1
ATOM 3630 N N . GLU A 1 475 ? 11.429 -9.227 6.701 1.00 90.19 475 GLU A N 1
ATOM 3631 C CA . GLU A 1 475 ? 10.256 -9.905 7.259 1.00 90.19 475 GLU A CA 1
ATOM 3632 C C . GLU A 1 475 ? 9.199 -8.888 7.667 1.00 90.19 475 GLU A C 1
ATOM 3634 O O . GLU A 1 475 ? 8.040 -9.045 7.295 1.00 90.19 475 GLU A O 1
ATOM 3639 N N . SER A 1 476 ? 9.619 -7.807 8.328 1.00 91.56 476 SER A N 1
ATOM 3640 C CA . SER A 1 476 ? 8.734 -6.768 8.860 1.00 91.56 476 SER A CA 1
ATOM 3641 C C . SER A 1 476 ? 7.787 -6.210 7.783 1.00 91.56 476 SER A C 1
ATOM 3643 O O . SER A 1 476 ? 6.567 -6.163 7.959 1.00 91.56 476 SER A O 1
ATOM 3645 N N . THR A 1 477 ? 8.321 -5.858 6.608 1.00 93.69 477 THR A N 1
ATOM 3646 C CA . THR A 1 477 ? 7.540 -5.347 5.470 1.00 93.69 477 THR A CA 1
ATOM 3647 C C . THR A 1 477 ? 6.645 -6.424 4.855 1.00 93.69 477 THR A C 1
ATOM 3649 O O . THR A 1 477 ? 5.497 -6.137 4.505 1.00 93.69 477 THR A O 1
ATOM 3652 N N . ARG A 1 478 ? 7.111 -7.678 4.737 1.00 93.62 478 ARG A N 1
ATOM 3653 C CA . ARG A 1 478 ? 6.280 -8.774 4.200 1.00 93.62 478 ARG A CA 1
ATOM 3654 C C . ARG A 1 478 ? 5.124 -9.123 5.133 1.00 93.62 478 ARG A C 1
ATOM 3656 O O . ARG A 1 478 ? 4.000 -9.266 4.651 1.00 93.62 478 ARG A O 1
ATOM 3663 N N . SER A 1 479 ? 5.381 -9.209 6.435 1.00 93.75 479 SER A N 1
ATOM 3664 C CA . SER A 1 479 ? 4.379 -9.449 7.477 1.00 93.75 479 SER A CA 1
ATOM 3665 C C . SER A 1 479 ? 3.339 -8.336 7.506 1.00 93.75 479 SER A C 1
ATOM 3667 O O . SER A 1 479 ? 2.142 -8.619 7.510 1.00 93.75 479 SER A O 1
ATOM 3669 N N . PHE A 1 480 ? 3.770 -7.074 7.413 1.00 96.00 480 PHE A N 1
ATOM 3670 C CA . PHE A 1 480 ? 2.866 -5.933 7.285 1.00 96.00 480 PHE A CA 1
ATOM 3671 C C . PHE A 1 480 ? 1.950 -6.053 6.059 1.00 96.00 480 PHE A C 1
ATOM 3673 O O . PHE A 1 480 ? 0.730 -5.984 6.207 1.00 96.00 480 PHE A O 1
ATOM 3680 N N . ILE A 1 481 ? 2.502 -6.279 4.860 1.00 95.88 481 ILE A N 1
ATOM 3681 C CA . ILE A 1 481 ? 1.694 -6.397 3.634 1.00 95.88 481 ILE A CA 1
ATOM 3682 C C . ILE A 1 481 ? 0.715 -7.579 3.736 1.00 95.88 481 ILE A C 1
ATOM 3684 O O . ILE A 1 481 ? -0.456 -7.446 3.378 1.00 95.88 481 ILE A O 1
ATOM 3688 N N . ALA A 1 482 ? 1.165 -8.726 4.252 1.00 95.56 482 ALA A N 1
ATOM 3689 C CA . ALA A 1 482 ? 0.324 -9.908 4.425 1.00 95.56 482 ALA A CA 1
ATOM 3690 C C . ALA A 1 482 ? -0.847 -9.655 5.392 1.00 95.56 482 ALA A C 1
ATOM 3692 O O . ALA A 1 482 ? -1.979 -10.039 5.089 1.00 95.56 482 ALA A O 1
ATOM 3693 N N . ALA A 1 483 ? -0.606 -8.956 6.505 1.00 96.31 483 ALA A N 1
ATOM 3694 C CA . ALA A 1 483 ? -1.617 -8.636 7.515 1.00 96.31 483 ALA A CA 1
ATOM 3695 C C . ALA A 1 483 ? -2.696 -7.647 7.027 1.00 96.31 483 ALA A C 1
ATOM 3697 O O . ALA A 1 483 ? -3.774 -7.539 7.630 1.00 96.31 483 ALA A O 1
ATOM 3698 N N . GLN A 1 484 ? -2.456 -6.946 5.910 1.00 96.50 484 GLN A N 1
ATOM 3699 C CA . GLN A 1 484 ? -3.493 -6.108 5.304 1.00 96.50 484 GLN A CA 1
ATOM 3700 C C . GLN A 1 484 ? -4.599 -6.948 4.656 1.00 96.50 484 GLN A C 1
ATOM 3702 O O . GLN A 1 484 ? -5.741 -6.508 4.627 1.00 96.50 484 GLN A O 1
ATOM 3707 N N . ALA A 1 485 ? -4.282 -8.164 4.187 1.00 93.56 485 ALA A N 1
ATOM 3708 C CA . ALA A 1 485 ? -5.219 -9.145 3.624 1.00 93.56 485 ALA A CA 1
ATOM 3709 C C . ALA A 1 485 ? -6.058 -8.676 2.407 1.00 93.56 485 ALA A C 1
ATOM 3711 O O . ALA A 1 485 ? -7.012 -9.357 2.028 1.00 93.56 485 ALA A O 1
ATOM 3712 N N . LEU A 1 486 ? -5.688 -7.555 1.770 1.00 94.12 486 LEU A N 1
ATOM 3713 C CA . LEU A 1 486 ? -6.428 -6.941 0.653 1.00 94.12 486 LEU A CA 1
ATOM 3714 C C . LEU A 1 486 ? -5.751 -7.108 -0.716 1.00 94.12 486 LEU A C 1
ATOM 3716 O O . LEU A 1 486 ? -6.434 -7.279 -1.723 1.00 94.12 486 LEU A O 1
ATOM 3720 N N . GLN A 1 487 ? -4.416 -7.099 -0.768 1.00 96.00 487 GLN A N 1
ATOM 3721 C CA . GLN A 1 487 ? -3.634 -7.151 -2.013 1.00 96.00 487 GLN A CA 1
ATOM 3722 C C . GLN A 1 487 ? -2.528 -8.210 -1.926 1.00 96.00 487 GLN A C 1
ATOM 3724 O O . GLN A 1 487 ? -1.339 -7.895 -1.969 1.00 96.00 487 GLN A O 1
ATOM 3729 N N . TYR A 1 488 ? -2.925 -9.480 -1.783 1.00 92.19 488 TYR A N 1
ATOM 3730 C CA . TYR A 1 488 ? -2.009 -10.613 -1.598 1.00 92.19 488 TYR A CA 1
ATOM 3731 C C . TYR A 1 488 ? -0.831 -10.598 -2.592 1.00 92.19 488 TYR A C 1
ATOM 3733 O O . TYR A 1 488 ? -1.082 -10.635 -3.804 1.00 92.19 488 TYR A O 1
ATOM 3741 N N . PRO A 1 489 ? 0.428 -10.597 -2.112 1.00 94.50 489 PRO A N 1
ATOM 3742 C CA . PRO A 1 489 ? 1.585 -10.412 -2.977 1.00 94.50 489 PRO A CA 1
ATOM 3743 C C . PRO A 1 489 ? 1.784 -11.492 -4.045 1.00 94.50 489 PRO A C 1
ATOM 3745 O O . PRO A 1 489 ? 1.394 -12.648 -3.865 1.00 94.50 489 PRO A O 1
ATOM 3748 N N . ILE A 1 490 ? 2.443 -11.118 -5.140 1.00 96.25 490 ILE A N 1
ATOM 3749 C CA . ILE A 1 490 ? 3.054 -12.015 -6.124 1.00 96.25 490 ILE A CA 1
ATOM 3750 C C . ILE A 1 490 ? 4.574 -11.860 -6.027 1.00 96.25 490 ILE A C 1
ATOM 3752 O O . ILE A 1 490 ? 5.109 -10.775 -6.247 1.00 96.25 490 ILE A O 1
ATOM 3756 N N . GLU A 1 491 ? 5.272 -12.952 -5.720 1.00 93.94 491 GLU A N 1
ATOM 3757 C CA . GLU A 1 491 ? 6.735 -12.958 -5.661 1.00 93.94 491 GLU A CA 1
ATOM 3758 C C . GLU A 1 491 ? 7.335 -13.245 -7.043 1.00 93.94 491 GLU A C 1
ATOM 3760 O O . GLU A 1 491 ? 7.105 -14.302 -7.639 1.00 93.94 491 GLU A O 1
ATOM 3765 N N . LEU A 1 492 ? 8.151 -12.313 -7.521 1.00 91.94 492 LEU A N 1
ATOM 3766 C CA . LEU A 1 492 ? 8.907 -12.390 -8.764 1.00 91.94 492 LEU A CA 1
ATOM 3767 C C . LEU A 1 492 ? 10.395 -12.578 -8.479 1.00 91.94 492 LEU A C 1
ATOM 3769 O O . LEU A 1 492 ? 10.865 -12.490 -7.347 1.00 91.94 492 LEU A O 1
ATOM 3773 N N . ASP A 1 493 ? 11.148 -12.871 -9.525 1.00 85.56 493 ASP A N 1
ATOM 3774 C CA . ASP A 1 493 ? 12.574 -13.119 -9.463 1.00 85.56 493 ASP A CA 1
ATOM 3775 C C . ASP A 1 493 ? 13.341 -12.073 -10.272 1.00 85.56 493 ASP A C 1
ATOM 3777 O O . ASP A 1 493 ? 13.448 -12.162 -11.496 1.00 85.56 493 ASP A O 1
ATOM 3781 N N . THR A 1 494 ? 13.864 -11.077 -9.568 1.00 88.62 494 THR A N 1
ATOM 3782 C CA . THR A 1 494 ? 14.566 -9.911 -10.119 1.00 88.62 494 THR A CA 1
ATOM 3783 C C . THR A 1 494 ? 16.050 -9.902 -9.766 1.00 88.62 494 THR A C 1
ATOM 3785 O O . THR A 1 494 ? 16.771 -9.003 -10.177 1.00 88.62 494 THR A O 1
ATOM 3788 N N . ASP A 1 495 ? 16.571 -10.921 -9.067 1.00 81.69 495 ASP A N 1
ATOM 3789 C CA . ASP A 1 495 ? 17.984 -10.952 -8.639 1.00 81.69 495 ASP A CA 1
ATOM 3790 C C . ASP A 1 495 ? 18.965 -11.017 -9.827 1.00 81.69 495 ASP A C 1
ATOM 3792 O O . ASP A 1 495 ? 20.174 -10.876 -9.651 1.00 81.69 495 ASP A O 1
ATOM 3796 N N . TRP A 1 496 ? 18.446 -11.228 -11.038 1.00 83.00 496 TRP A N 1
ATOM 3797 C CA . TRP A 1 496 ? 19.188 -11.125 -12.283 1.00 83.00 496 TRP A CA 1
ATOM 3798 C C . TRP A 1 496 ? 19.549 -9.693 -12.703 1.00 83.00 496 TRP A C 1
ATOM 3800 O O . TRP A 1 496 ? 20.493 -9.512 -13.476 1.00 83.00 496 TRP A O 1
ATOM 3810 N N . LEU A 1 497 ? 18.823 -8.693 -12.213 1.00 89.12 497 LEU A N 1
ATOM 3811 C CA . LEU A 1 497 ? 19.122 -7.277 -12.400 1.00 89.12 497 LEU A CA 1
ATOM 3812 C C . LEU A 1 497 ? 20.144 -6.815 -11.352 1.00 89.12 497 LEU A C 1
ATOM 3814 O O . LEU A 1 497 ? 20.238 -7.385 -10.253 1.00 89.12 497 LEU A O 1
ATOM 3818 N N . ALA A 1 498 ? 20.960 -5.828 -11.727 1.00 87.81 498 ALA A N 1
ATOM 3819 C CA . ALA A 1 498 ? 21.988 -5.226 -10.876 1.00 87.81 498 ALA A CA 1
ATOM 3820 C C . ALA A 1 498 ? 21.341 -4.609 -9.631 1.00 87.81 498 ALA A C 1
ATOM 3822 O O . ALA A 1 498 ? 21.583 -5.065 -8.505 1.00 87.81 498 ALA A O 1
ATOM 3823 N N . VAL A 1 499 ? 20.406 -3.685 -9.867 1.00 92.19 499 VAL A N 1
ATOM 3824 C CA . VAL A 1 499 ? 19.572 -3.057 -8.841 1.00 92.19 499 VAL A CA 1
ATOM 3825 C C . VAL A 1 499 ? 18.574 -4.069 -8.279 1.00 92.19 499 VAL A C 1
ATOM 3827 O O . VAL A 1 499 ? 18.549 -4.296 -7.062 1.00 92.19 499 VAL A O 1
ATOM 3830 N N . GLY A 1 500 ? 17.856 -4.788 -9.144 1.00 91.38 500 GLY A N 1
ATOM 3831 C CA . GLY A 1 500 ? 17.056 -5.942 -8.737 1.00 91.38 500 GLY A CA 1
ATOM 3832 C C . GLY A 1 500 ? 15.576 -5.635 -8.570 1.00 91.38 500 GLY A C 1
ATOM 3833 O O . GLY A 1 500 ? 14.936 -6.261 -7.734 1.00 91.38 500 GLY A O 1
ATOM 3834 N N . HIS A 1 501 ? 15.027 -4.656 -9.273 1.00 96.50 501 HIS A N 1
ATOM 3835 C CA . HIS A 1 501 ? 13.664 -4.178 -9.054 1.00 96.50 501 HIS A CA 1
ATOM 3836 C C . HIS A 1 501 ? 12.708 -4.666 -10.144 1.00 96.50 501 HIS A C 1
ATOM 3838 O O . HIS A 1 501 ? 13.119 -5.129 -11.206 1.00 96.50 501 HIS A O 1
ATOM 3844 N N . VAL A 1 502 ? 11.406 -4.660 -9.851 1.00 97.44 502 VAL A N 1
ATOM 3845 C CA . VAL A 1 502 ? 10.382 -5.124 -10.805 1.00 97.44 502 VAL A CA 1
ATOM 3846 C C . VAL A 1 502 ? 10.036 -4.057 -11.844 1.00 97.44 502 VAL A C 1
ATOM 3848 O O . VAL A 1 502 ? 9.625 -4.416 -12.951 1.00 97.44 502 VAL A O 1
ATOM 3851 N N . ASP A 1 503 ? 10.217 -2.778 -11.509 1.00 97.31 503 ASP A N 1
ATOM 3852 C CA . ASP A 1 503 ? 9.985 -1.640 -12.406 1.00 97.31 503 ASP A CA 1
ATOM 3853 C C . ASP A 1 503 ? 10.995 -1.572 -13.569 1.00 97.31 503 ASP A C 1
ATOM 3855 O O . ASP A 1 503 ? 10.665 -1.059 -14.633 1.00 97.31 503 ASP A O 1
ATOM 3859 N N . GLU A 1 504 ? 12.172 -2.190 -13.417 1.00 96.81 504 GLU A N 1
ATOM 3860 C CA . GLU A 1 504 ? 13.194 -2.407 -14.462 1.00 96.81 504 GLU A CA 1
ATOM 3861 C C . GLU A 1 504 ? 12.820 -3.481 -15.514 1.00 96.81 504 GLU A C 1
ATOM 3863 O O . GLU A 1 504 ? 13.610 -3.863 -16.382 1.00 96.81 504 GLU A O 1
ATOM 3868 N N . MET A 1 505 ? 11.649 -4.106 -15.379 1.00 94.62 505 MET A N 1
ATOM 3869 C CA . MET A 1 505 ? 11.229 -5.198 -16.259 1.00 94.62 505 MET A CA 1
ATOM 3870 C C . MET A 1 505 ? 9.880 -4.927 -16.902 1.00 94.62 505 MET A C 1
ATOM 3872 O O . MET A 1 505 ? 9.649 -5.364 -18.037 1.00 94.62 505 MET A O 1
ATOM 3876 N N . MET A 1 506 ? 8.961 -4.284 -16.184 1.00 97.75 506 MET A N 1
ATOM 3877 C CA . MET A 1 506 ? 7.586 -4.160 -16.640 1.00 97.75 506 MET A CA 1
ATOM 3878 C C . MET A 1 506 ? 6.788 -3.067 -15.933 1.00 97.75 506 MET A C 1
ATOM 3880 O O . MET A 1 506 ? 7.024 -2.748 -14.774 1.00 97.75 506 MET A O 1
ATOM 3884 N N . THR A 1 507 ? 5.762 -2.578 -16.624 1.00 98.12 507 THR A N 1
ATOM 3885 C CA . THR A 1 507 ? 4.780 -1.622 -16.097 1.00 98.12 507 THR A CA 1
ATOM 3886 C C . THR A 1 507 ? 3.404 -1.871 -16.717 1.00 98.12 507 THR A C 1
ATOM 3888 O O . THR A 1 507 ? 3.290 -2.492 -17.780 1.00 98.12 507 THR A O 1
ATOM 3891 N N . PHE A 1 508 ? 2.342 -1.384 -16.079 1.00 98.25 508 PHE A N 1
ATOM 3892 C CA . PHE A 1 508 ? 0.981 -1.472 -16.605 1.00 98.25 508 PHE A CA 1
ATOM 3893 C C . PHE A 1 508 ? 0.534 -0.146 -17.216 1.00 98.25 508 PHE A C 1
ATOM 3895 O O . PHE A 1 508 ? 0.619 0.905 -16.587 1.00 98.25 508 PHE A O 1
ATOM 3902 N N . LEU A 1 509 ? -0.049 -0.212 -18.414 1.00 97.94 509 LEU A N 1
ATOM 3903 C CA . LEU A 1 509 ? -0.713 0.922 -19.054 1.00 97.94 509 LEU A CA 1
ATOM 3904 C C . LEU A 1 509 ? -2.232 0.736 -19.076 1.00 97.94 509 LEU A C 1
ATOM 3906 O O . LEU A 1 509 ? -2.701 -0.389 -19.269 1.00 97.94 509 LEU A O 1
ATOM 3910 N N . PRO A 1 510 ? -3.024 1.815 -18.945 1.00 96.19 510 PRO A N 1
ATOM 3911 C CA . PRO A 1 510 ? -4.472 1.728 -19.045 1.00 96.19 510 PRO A CA 1
ATOM 3912 C C . PRO A 1 510 ? -4.908 1.337 -20.462 1.00 96.19 510 PRO A C 1
ATOM 3914 O O . PRO A 1 510 ? -4.409 1.855 -21.463 1.00 96.19 510 PRO A O 1
ATOM 3917 N N . TYR A 1 511 ? -5.905 0.461 -20.546 1.00 96.25 511 TYR A N 1
ATOM 3918 C CA . TYR A 1 511 ? -6.573 0.063 -21.783 1.00 96.25 511 TYR A CA 1
ATOM 3919 C C . TYR A 1 511 ? -8.096 0.072 -21.574 1.00 96.25 511 TYR A C 1
ATOM 3921 O O . TYR A 1 511 ? -8.694 -0.964 -21.283 1.00 96.25 511 TYR A O 1
ATOM 3929 N N . PRO A 1 512 ? -8.760 1.235 -21.722 1.00 91.50 512 PRO A N 1
ATOM 3930 C CA . PRO A 1 512 ? -10.191 1.371 -21.437 1.00 91.50 512 PRO A CA 1
ATOM 3931 C C . PRO A 1 512 ? -11.102 0.463 -22.278 1.00 91.50 512 PRO A C 1
ATOM 3933 O O . PRO A 1 512 ? -12.223 0.181 -21.864 1.00 91.50 512 PRO A O 1
ATOM 3936 N N . GLY A 1 513 ? -10.632 0.016 -23.450 1.00 92.19 513 GLY A N 1
ATOM 3937 C CA . GLY A 1 513 ? -11.365 -0.882 -24.348 1.00 92.19 513 GLY A CA 1
ATOM 3938 C C . GLY A 1 513 ? -11.340 -2.362 -23.948 1.00 92.19 513 GLY A C 1
ATOM 3939 O O . GLY A 1 513 ? -12.005 -3.164 -24.600 1.00 92.19 513 GLY A O 1
ATOM 3940 N N . GLY A 1 514 ? -10.580 -2.735 -22.915 1.00 91.69 514 GLY A N 1
ATOM 3941 C CA . GLY A 1 514 ? -10.526 -4.104 -22.408 1.00 91.69 514 GLY A CA 1
ATOM 3942 C C . GLY A 1 514 ? -11.774 -4.508 -21.620 1.00 91.69 514 GLY A C 1
ATOM 3943 O O . GLY A 1 514 ? -12.543 -3.667 -21.148 1.00 91.69 514 GLY A O 1
ATOM 3944 N N . SER A 1 515 ? -11.973 -5.817 -21.449 1.00 90.56 515 SER A N 1
ATOM 3945 C CA . SER A 1 515 ? -13.024 -6.344 -20.572 1.00 90.56 515 SER A CA 1
ATOM 3946 C C . SER A 1 515 ? -12.751 -6.010 -19.102 1.00 90.56 515 SER A C 1
ATOM 3948 O O . SER A 1 515 ? -11.638 -5.634 -18.727 1.00 90.56 515 SER A O 1
ATOM 3950 N N . ASP A 1 516 ? -13.745 -6.195 -18.234 1.00 85.69 516 ASP A N 1
ATOM 3951 C CA . ASP A 1 516 ? -13.546 -6.044 -16.790 1.00 85.69 516 ASP A CA 1
ATOM 3952 C C . ASP A 1 516 ? -12.400 -6.945 -16.291 1.00 85.69 516 ASP A C 1
ATOM 3954 O O . ASP A 1 516 ? -12.273 -8.097 -16.710 1.00 85.69 516 ASP A O 1
ATOM 3958 N N . ASN A 1 517 ? -11.546 -6.406 -15.414 1.00 89.88 517 ASN A N 1
ATOM 3959 C CA . ASN A 1 517 ? -10.269 -6.994 -14.963 1.00 89.88 517 ASN A CA 1
ATOM 3960 C C . ASN A 1 517 ? -9.170 -7.153 -16.041 1.00 89.88 517 ASN A C 1
ATOM 3962 O O . ASN A 1 517 ? -8.113 -7.708 -15.750 1.00 89.88 517 ASN A O 1
ATOM 3966 N N . LYS A 1 518 ? -9.385 -6.641 -17.263 1.00 94.31 518 LYS A N 1
ATOM 3967 C CA . LYS A 1 518 ? -8.386 -6.522 -18.347 1.00 94.31 518 LYS A CA 1
ATOM 3968 C C . LYS A 1 518 ? -8.355 -5.114 -18.958 1.00 94.31 518 LYS A C 1
ATOM 3970 O O . LYS A 1 518 ? -8.029 -4.938 -20.130 1.00 94.31 518 LYS A O 1
ATOM 3975 N N . LYS A 1 519 ? -8.690 -4.079 -18.178 1.00 95.69 519 LYS A N 1
ATOM 3976 C CA . LYS A 1 519 ? -8.640 -2.667 -18.617 1.00 95.69 519 LYS A CA 1
ATOM 3977 C C . LYS A 1 519 ? -7.215 -2.103 -18.651 1.00 95.69 519 LYS A C 1
ATOM 3979 O O . LYS A 1 519 ? -6.982 -0.941 -18.322 1.00 95.69 519 LYS A O 1
ATOM 3984 N N . TRP A 1 520 ? -6.251 -2.940 -19.008 1.00 97.50 520 TRP A N 1
ATOM 3985 C CA . TRP A 1 520 ? -4.827 -2.650 -18.970 1.00 97.50 520 TRP A CA 1
ATOM 3986 C C . TRP A 1 520 ? -4.068 -3.469 -20.025 1.00 97.50 520 TRP A C 1
ATOM 3988 O O . TRP A 1 520 ? -4.577 -4.466 -20.539 1.00 97.50 520 TRP A O 1
ATOM 3998 N N . LYS A 1 521 ? -2.848 -3.038 -20.347 1.00 98.25 521 LYS A N 1
ATOM 3999 C CA . LYS A 1 521 ? -1.824 -3.823 -21.051 1.00 98.25 521 LYS A CA 1
ATOM 4000 C C . LYS A 1 521 ? -0.552 -3.845 -20.214 1.00 98.25 521 LYS A C 1
ATOM 4002 O O . LYS A 1 521 ? -0.224 -2.847 -19.576 1.00 98.25 521 LYS A O 1
ATOM 4007 N N . LEU A 1 522 ? 0.146 -4.975 -20.220 1.00 98.69 522 LEU A N 1
ATOM 4008 C CA . LEU A 1 522 ? 1.431 -5.134 -19.548 1.00 98.69 522 LEU A CA 1
ATOM 4009 C C . LEU A 1 522 ? 2.553 -4.843 -20.548 1.00 98.69 522 LEU A C 1
ATOM 4011 O O . LEU A 1 522 ? 2.695 -5.542 -21.551 1.00 98.69 522 LEU A O 1
ATOM 4015 N N . LEU A 1 523 ? 3.356 -3.820 -20.286 1.00 98.69 523 LEU A N 1
ATOM 4016 C CA . LEU A 1 523 ? 4.586 -3.561 -21.027 1.00 98.69 523 LEU A CA 1
ATOM 4017 C C . LEU A 1 523 ? 5.714 -4.340 -20.372 1.00 98.69 523 LEU A C 1
ATOM 4019 O O . LEU A 1 523 ? 5.855 -4.298 -19.158 1.00 98.69 523 LEU A O 1
ATOM 4023 N N . VAL A 1 524 ? 6.506 -5.049 -21.173 1.00 98.69 524 VAL A N 1
ATOM 4024 C CA . VAL A 1 524 ? 7.587 -5.908 -20.677 1.00 98.69 524 VAL A CA 1
ATOM 4025 C C . VAL A 1 524 ? 8.839 -5.687 -21.511 1.00 98.69 524 VAL A C 1
ATOM 4027 O O . VAL A 1 524 ? 8.776 -5.801 -22.741 1.00 98.69 524 VAL A O 1
ATOM 4030 N N . ALA A 1 525 ? 9.974 -5.428 -20.863 1.00 98.69 525 ALA A N 1
ATOM 4031 C CA . ALA A 1 525 ? 11.277 -5.353 -21.513 1.00 98.69 525 ALA A CA 1
ATOM 4032 C C . ALA A 1 525 ? 11.549 -6.627 -22.339 1.00 98.69 525 ALA A C 1
ATOM 4034 O O . ALA A 1 525 ? 11.223 -7.749 -21.948 1.00 98.69 525 ALA A O 1
ATOM 4035 N N . SER A 1 526 ? 12.104 -6.463 -23.536 1.00 98.69 526 SER A N 1
ATOM 4036 C CA . SER A 1 526 ? 12.357 -7.555 -24.475 1.00 98.69 526 SER A CA 1
ATOM 4037 C C . SER A 1 526 ? 13.588 -7.257 -25.328 1.00 98.69 526 SER A C 1
ATOM 4039 O O . SER A 1 526 ? 13.495 -6.623 -26.391 1.00 98.69 526 SER A O 1
ATOM 4041 N N . PRO A 1 527 ? 14.767 -7.742 -24.914 1.00 98.19 527 PRO A N 1
ATOM 4042 C CA . PRO A 1 527 ? 15.941 -7.729 -25.771 1.00 98.19 527 PRO A CA 1
ATOM 4043 C C . PRO A 1 527 ? 15.736 -8.456 -27.087 1.00 98.19 527 PRO A C 1
ATOM 4045 O O . PRO A 1 527 ? 16.242 -8.007 -28.119 1.00 98.19 527 PRO A O 1
ATOM 4048 N N . LYS A 1 528 ? 14.973 -9.553 -27.105 1.00 98.31 528 LYS A N 1
ATOM 4049 C CA . LYS A 1 528 ? 14.669 -10.236 -28.360 1.00 98.31 528 LYS A CA 1
ATOM 4050 C C . LYS A 1 528 ? 13.970 -9.293 -29.337 1.00 98.31 528 LYS A C 1
ATOM 4052 O O . LYS A 1 528 ? 14.378 -9.236 -30.496 1.00 98.31 528 LYS A O 1
ATOM 4057 N N . LYS A 1 529 ? 12.985 -8.514 -28.877 1.00 98.81 529 LYS A N 1
ATOM 4058 C CA . LYS A 1 529 ? 12.309 -7.524 -29.722 1.00 98.81 529 LYS A CA 1
ATOM 4059 C C . LYS A 1 529 ? 13.283 -6.472 -30.259 1.00 98.81 529 LYS A C 1
ATOM 4061 O O . LYS A 1 529 ? 13.209 -6.155 -31.443 1.00 98.81 529 LYS A O 1
ATOM 4066 N N . ALA A 1 530 ? 14.217 -5.982 -29.441 1.00 98.75 530 ALA A N 1
ATOM 4067 C CA . ALA A 1 530 ? 15.239 -5.029 -29.883 1.00 98.75 530 ALA A CA 1
ATOM 4068 C C . ALA A 1 530 ? 16.093 -5.587 -31.039 1.00 98.75 530 ALA A C 1
ATOM 4070 O O . ALA A 1 530 ? 16.264 -4.930 -32.069 1.00 98.75 530 ALA A O 1
ATOM 4071 N N . TYR A 1 531 ? 16.589 -6.823 -30.907 1.00 98.75 531 TYR A N 1
ATOM 4072 C CA . TYR A 1 531 ? 17.392 -7.471 -31.951 1.00 98.75 531 TYR A CA 1
ATOM 4073 C C . TYR A 1 531 ? 16.592 -7.820 -33.209 1.00 98.75 531 TYR A C 1
ATOM 4075 O O . TYR A 1 531 ? 17.142 -7.717 -34.310 1.00 98.75 531 TYR A O 1
ATOM 4083 N N . ASP A 1 532 ? 15.325 -8.214 -33.069 1.00 98.75 532 ASP A N 1
ATOM 4084 C CA . ASP A 1 532 ? 14.436 -8.477 -34.204 1.00 98.75 532 ASP A CA 1
ATOM 4085 C C . ASP A 1 532 ? 14.212 -7.185 -35.012 1.00 98.75 532 ASP A C 1
ATOM 4087 O O . ASP A 1 532 ? 14.495 -7.166 -36.207 1.00 98.75 532 ASP A O 1
ATOM 4091 N N . LEU A 1 533 ? 13.856 -6.071 -34.354 1.00 98.75 533 LEU A N 1
ATOM 4092 C CA . LEU A 1 533 ? 13.660 -4.768 -35.011 1.00 98.75 533 LEU A CA 1
ATOM 4093 C C . LEU A 1 533 ? 14.911 -4.297 -35.763 1.00 98.75 533 LEU A C 1
ATOM 4095 O O . LEU A 1 533 ? 14.820 -3.844 -36.903 1.00 98.75 533 LEU A O 1
ATOM 4099 N N . MET A 1 534 ? 16.092 -4.424 -35.154 1.00 98.56 534 MET A N 1
ATOM 4100 C CA . MET A 1 534 ? 17.355 -4.078 -35.815 1.00 98.56 534 MET A CA 1
ATOM 4101 C C . MET A 1 534 ? 17.656 -4.981 -37.018 1.00 98.56 534 MET A C 1
ATOM 4103 O O . MET A 1 534 ? 18.174 -4.510 -38.034 1.00 98.56 534 MET A O 1
ATOM 4107 N N . THR A 1 535 ? 17.344 -6.275 -36.910 1.00 98.50 535 THR A N 1
ATOM 4108 C CA . THR A 1 535 ? 17.549 -7.252 -37.989 1.00 98.50 535 THR A CA 1
ATOM 4109 C C . THR A 1 535 ? 16.643 -6.942 -39.173 1.00 98.50 535 THR A C 1
ATOM 4111 O O . THR A 1 535 ? 17.136 -6.847 -40.299 1.00 98.50 535 THR A O 1
ATOM 4114 N N . ASP A 1 536 ? 15.357 -6.718 -38.909 1.00 98.25 536 ASP A N 1
ATOM 4115 C CA . ASP A 1 536 ? 14.358 -6.373 -39.918 1.00 98.25 536 ASP A CA 1
ATOM 4116 C C . ASP A 1 536 ? 14.722 -5.050 -40.589 1.00 98.25 536 ASP A C 1
ATOM 4118 O O . ASP A 1 536 ? 14.799 -4.974 -41.817 1.00 98.25 536 ASP A O 1
ATOM 4122 N N . LYS A 1 537 ? 15.086 -4.029 -39.801 1.00 97.31 537 LYS A N 1
ATOM 4123 C CA . LYS A 1 537 ? 15.433 -2.719 -40.352 1.00 97.31 537 LYS A CA 1
ATOM 4124 C C . LYS A 1 537 ? 16.680 -2.761 -41.232 1.00 97.31 537 LYS A C 1
ATOM 4126 O O . LYS A 1 537 ? 16.699 -2.145 -42.294 1.00 97.31 537 LYS A O 1
ATOM 4131 N N . ARG A 1 538 ? 17.709 -3.531 -40.857 1.00 96.62 538 ARG A N 1
ATOM 4132 C CA . ARG A 1 538 ? 18.884 -3.755 -41.720 1.00 96.62 538 ARG A CA 1
ATOM 4133 C C . ARG A 1 538 ? 18.528 -4.531 -42.992 1.00 96.62 538 ARG A C 1
ATOM 4135 O O . ARG A 1 538 ? 19.155 -4.312 -44.026 1.00 96.62 538 ARG A O 1
ATOM 4142 N N . ALA A 1 539 ? 17.570 -5.455 -42.920 1.00 96.94 539 ALA A N 1
ATOM 4143 C CA . ALA A 1 539 ? 17.125 -6.237 -44.070 1.00 96.94 539 ALA A CA 1
ATOM 4144 C C . ALA A 1 539 ? 16.300 -5.402 -45.064 1.00 96.94 539 ALA A C 1
ATOM 4146 O O . ALA A 1 539 ? 16.424 -5.623 -46.267 1.00 96.94 539 ALA A O 1
ATOM 4147 N N . GLU A 1 540 ? 15.524 -4.421 -44.589 1.00 95.50 540 GLU A N 1
ATOM 4148 C CA . GLU A 1 540 ? 14.822 -3.453 -45.447 1.00 95.50 540 GLU A CA 1
ATOM 4149 C C . GLU A 1 540 ? 15.798 -2.672 -46.337 1.00 95.50 540 GLU A C 1
ATOM 4151 O O . GLU A 1 540 ? 15.552 -2.488 -47.529 1.00 95.50 540 GLU A O 1
ATOM 4156 N N . ASN A 1 541 ? 16.916 -2.213 -45.766 1.00 92.88 541 ASN A N 1
ATOM 4157 C CA . ASN A 1 541 ? 17.999 -1.580 -46.508 1.00 92.88 541 ASN A CA 1
ATOM 4158 C C . ASN A 1 541 ? 19.316 -1.693 -45.731 1.00 92.88 541 ASN A C 1
ATOM 4160 O O . ASN A 1 541 ? 19.432 -1.219 -44.601 1.00 92.88 541 ASN A O 1
ATOM 4164 N N . VAL A 1 542 ? 20.345 -2.247 -46.377 1.00 91.38 542 VAL A N 1
ATOM 4165 C CA . VAL A 1 542 ? 21.665 -2.474 -45.771 1.00 91.38 542 VAL A CA 1
ATOM 4166 C C . VAL A 1 542 ? 22.310 -1.196 -45.215 1.00 91.38 542 VAL A C 1
ATOM 4168 O O . VAL A 1 542 ? 23.074 -1.276 -44.252 1.00 91.38 542 VAL A O 1
ATOM 4171 N N . ILE A 1 543 ? 21.979 -0.018 -45.766 1.00 91.94 543 ILE A N 1
ATOM 4172 C CA . ILE A 1 543 ? 22.477 1.284 -45.290 1.00 91.94 543 ILE A CA 1
ATOM 4173 C C . ILE A 1 543 ? 22.048 1.542 -43.839 1.00 91.94 543 ILE A C 1
ATOM 4175 O O . ILE A 1 543 ? 22.838 2.075 -43.059 1.00 91.94 543 ILE A O 1
ATOM 4179 N N . PHE A 1 544 ? 20.858 1.084 -43.432 1.00 95.12 544 PHE A N 1
ATOM 4180 C CA . PHE A 1 544 ? 20.390 1.218 -42.050 1.00 95.12 544 PHE A CA 1
ATOM 4181 C C . PHE A 1 544 ? 21.243 0.425 -41.055 1.00 95.12 544 PHE A C 1
ATOM 4183 O O . PHE A 1 544 ? 21.255 0.752 -39.875 1.00 95.12 544 PHE A O 1
ATOM 4190 N N . GLY A 1 545 ? 22.054 -0.537 -41.509 1.00 96.62 545 GLY A N 1
ATOM 4191 C CA . GLY A 1 545 ? 23.071 -1.167 -40.665 1.00 96.62 545 GLY A CA 1
ATOM 4192 C C . GLY A 1 545 ? 24.061 -0.167 -40.046 1.00 96.62 545 GLY A C 1
ATOM 4193 O O . GLY A 1 545 ? 24.611 -0.433 -38.981 1.00 96.62 545 GLY A O 1
ATOM 4194 N N . GLY A 1 546 ? 24.274 0.994 -40.678 1.00 97.12 546 GLY A N 1
ATOM 4195 C CA . GLY A 1 546 ? 25.117 2.078 -40.164 1.00 97.12 546 GLY A CA 1
ATOM 4196 C C . GLY A 1 546 ? 24.419 3.061 -39.214 1.00 97.12 546 GLY A C 1
ATOM 4197 O O . GLY A 1 546 ? 25.080 3.999 -38.758 1.00 97.12 546 GLY A O 1
ATOM 4198 N N . ALA A 1 547 ? 23.123 2.870 -38.927 1.00 98.00 547 ALA A N 1
ATOM 4199 C CA . ALA A 1 547 ? 22.345 3.717 -38.022 1.00 98.00 547 ALA A CA 1
ATOM 4200 C C . ALA A 1 547 ? 23.026 3.835 -36.654 1.00 98.00 547 ALA A C 1
ATOM 4202 O O . ALA A 1 547 ? 23.531 2.844 -36.121 1.00 98.00 547 ALA A O 1
ATOM 4203 N N . LYS A 1 548 ? 23.058 5.052 -36.106 1.00 98.25 548 LYS A N 1
ATOM 4204 C CA . LYS A 1 548 ? 23.729 5.371 -34.841 1.00 98.25 548 LYS A CA 1
ATOM 4205 C C . LYS A 1 548 ? 22.876 4.930 -33.659 1.00 98.25 548 LYS A C 1
ATOM 4207 O O . LYS A 1 548 ? 21.682 5.194 -33.646 1.00 98.25 548 LYS A O 1
ATOM 4212 N N . VAL A 1 549 ? 23.506 4.277 -32.688 1.00 98.38 549 VAL A N 1
ATOM 4213 C CA . VAL A 1 549 ? 22.899 3.782 -31.443 1.00 98.38 549 VAL A CA 1
ATOM 4214 C C . VAL A 1 549 ? 23.710 4.344 -30.265 1.00 98.38 549 VAL A C 1
ATOM 4216 O O . VAL A 1 549 ? 24.923 4.565 -30.406 1.00 98.38 549 VAL A O 1
ATOM 4219 N N . LEU A 1 550 ? 23.057 4.613 -29.129 1.00 98.38 550 LEU A N 1
ATOM 4220 C CA . LEU A 1 550 ? 23.645 5.199 -27.908 1.00 98.38 550 LEU A CA 1
ATOM 4221 C C . LEU A 1 550 ? 24.384 6.522 -28.158 1.00 98.38 550 LEU A C 1
ATOM 4223 O O . LEU A 1 550 ? 25.514 6.751 -27.711 1.00 98.38 550 LEU A O 1
ATOM 4227 N N . GLN A 1 551 ? 23.748 7.387 -28.942 1.00 97.62 551 GLN A N 1
ATOM 4228 C CA . GLN A 1 551 ? 24.239 8.705 -29.327 1.00 97.62 551 GLN A CA 1
ATOM 4229 C C . GLN A 1 551 ? 23.073 9.687 -29.347 1.00 97.62 551 GLN A C 1
ATOM 4231 O O . GLN A 1 551 ? 22.013 9.353 -29.865 1.00 97.62 551 GLN A O 1
ATOM 4236 N N . ARG A 1 552 ? 23.284 10.915 -28.860 1.00 97.00 552 ARG A N 1
ATOM 4237 C CA . ARG A 1 552 ? 22.298 11.997 -28.990 1.00 97.00 552 ARG A CA 1
ATOM 4238 C C . ARG A 1 552 ? 22.338 12.554 -30.415 1.00 97.00 552 ARG A C 1
ATOM 4240 O O . ARG A 1 552 ? 23.372 13.132 -30.773 1.00 97.00 552 ARG A O 1
ATOM 4247 N N . PRO A 1 553 ? 21.275 12.396 -31.224 1.00 96.06 553 PRO A N 1
ATOM 4248 C CA . PRO A 1 553 ? 21.184 13.045 -32.522 1.00 96.06 553 PRO A CA 1
ATOM 4249 C C . PRO A 1 553 ? 20.825 14.522 -32.330 1.00 96.06 553 PRO A C 1
ATOM 4251 O O . PRO A 1 553 ? 19.978 14.873 -31.509 1.00 96.06 553 PRO A O 1
ATOM 4254 N N . LYS A 1 554 ? 21.457 15.398 -33.103 1.00 95.06 554 LYS A N 1
ATOM 4255 C CA . LYS A 1 554 ? 21.102 16.811 -33.200 1.00 95.06 554 LYS A CA 1
ATOM 4256 C C . LYS A 1 554 ? 21.129 17.213 -34.662 1.00 95.06 554 LYS A C 1
ATOM 4258 O O . LYS A 1 554 ? 22.180 17.104 -35.289 1.00 95.06 554 LYS A O 1
ATOM 4263 N N . TRP A 1 555 ? 20.002 17.683 -35.184 1.00 93.19 555 TRP A N 1
ATOM 4264 C CA . TRP A 1 555 ? 19.975 18.255 -36.521 1.00 93.19 555 TRP A CA 1
ATOM 4265 C C . TRP A 1 555 ? 20.828 19.527 -36.556 1.00 93.19 555 TRP A C 1
ATOM 4267 O O . TRP A 1 555 ? 20.697 20.425 -35.719 1.00 93.19 555 TRP A O 1
ATOM 4277 N N . ASP A 1 556 ? 21.751 19.560 -37.501 1.00 90.81 556 ASP A N 1
ATOM 4278 C CA . ASP A 1 556 ? 22.457 20.743 -37.964 1.00 90.81 556 ASP A CA 1
ATOM 4279 C C . ASP A 1 556 ? 22.015 20.963 -39.406 1.00 90.81 556 ASP A C 1
ATOM 4281 O O . ASP A 1 556 ? 21.814 19.986 -40.100 1.00 90.81 556 ASP A O 1
ATOM 4285 N N . THR A 1 557 ? 21.845 22.213 -39.828 1.00 88.88 557 THR A N 1
ATOM 4286 C CA . THR A 1 557 ? 21.483 22.705 -41.174 1.00 88.88 557 THR A CA 1
ATOM 4287 C C . THR A 1 557 ? 20.895 21.695 -42.190 1.00 88.88 557 THR A C 1
ATOM 4289 O O . THR A 1 557 ? 19.760 21.887 -42.622 1.00 88.88 557 THR A O 1
ATOM 4292 N N . ASP A 1 558 ? 21.649 20.672 -42.604 1.00 90.44 558 ASP A N 1
ATOM 4293 C CA . ASP A 1 558 ? 21.294 19.612 -43.558 1.00 90.44 558 ASP A CA 1
ATOM 4294 C C . ASP A 1 558 ? 21.687 18.160 -43.153 1.00 90.44 558 ASP A C 1
ATOM 4296 O O . ASP A 1 558 ? 21.581 17.253 -43.981 1.00 90.44 558 ASP A O 1
ATOM 4300 N N . HIS A 1 559 ? 22.159 17.903 -41.926 1.00 92.25 559 HIS A N 1
ATOM 4301 C CA . HIS A 1 559 ? 22.586 16.577 -41.449 1.00 92.25 559 HIS A CA 1
ATOM 4302 C C . HIS A 1 559 ? 22.510 16.424 -39.919 1.00 92.25 559 HIS A C 1
ATOM 4304 O O . HIS A 1 559 ? 22.491 17.393 -39.164 1.00 92.25 559 HIS A O 1
ATOM 4310 N N . PHE A 1 560 ? 22.546 15.188 -39.414 1.00 94.62 560 PHE A N 1
ATOM 4311 C CA . PHE A 1 560 ? 22.654 14.944 -37.973 1.00 94.62 560 PHE A CA 1
ATOM 4312 C C . PHE A 1 560 ? 24.106 14.946 -37.481 1.00 94.62 560 PHE A C 1
ATOM 4314 O O . PHE A 1 560 ? 24.952 14.185 -37.954 1.00 94.62 560 PHE A O 1
ATOM 4321 N N . ASN A 1 561 ? 24.364 15.734 -36.440 1.00 95.38 561 ASN A N 1
ATOM 4322 C CA . ASN A 1 561 ? 25.520 15.581 -35.568 1.00 95.38 561 ASN A CA 1
ATOM 4323 C C . ASN A 1 561 ? 25.182 14.633 -34.413 1.00 95.38 561 ASN A C 1
ATOM 4325 O O . ASN A 1 561 ? 24.081 14.669 -33.864 1.00 95.38 561 ASN A O 1
ATOM 4329 N N . TYR A 1 562 ? 26.149 13.808 -34.010 1.00 96.62 562 TYR A N 1
ATOM 4330 C CA . TYR A 1 562 ? 25.954 12.788 -32.979 1.00 96.62 562 TYR A CA 1
ATOM 4331 C C . TYR A 1 562 ? 26.896 13.010 -31.804 1.00 96.62 562 TYR A C 1
ATOM 4333 O O . TYR A 1 562 ? 28.112 13.088 -31.976 1.00 96.62 562 TYR A O 1
ATOM 4341 N N . THR A 1 563 ? 26.334 13.077 -30.598 1.00 97.69 563 THR A N 1
ATOM 4342 C CA . THR A 1 563 ? 27.118 13.140 -29.357 1.00 97.69 563 THR A CA 1
ATOM 4343 C C . THR A 1 563 ? 27.131 11.763 -28.692 1.00 97.69 563 THR A C 1
ATOM 4345 O O . THR A 1 563 ? 26.063 11.287 -28.303 1.00 97.69 563 THR A O 1
ATOM 4348 N N . PRO A 1 564 ? 28.299 11.106 -28.552 1.00 97.50 564 PRO A N 1
ATOM 4349 C CA . PRO A 1 564 ? 28.397 9.793 -27.921 1.00 97.50 564 PRO A CA 1
ATOM 4350 C C . PRO A 1 564 ? 27.967 9.802 -26.457 1.00 97.50 564 PRO A C 1
ATOM 4352 O O . PRO A 1 564 ? 28.373 10.680 -25.692 1.00 97.50 564 PRO A O 1
ATOM 4355 N N . LEU A 1 565 ? 27.198 8.788 -26.070 1.00 97.62 565 LEU A N 1
ATOM 4356 C CA . LEU A 1 565 ? 26.833 8.543 -24.682 1.00 97.62 565 LEU A CA 1
ATOM 4357 C C . LEU A 1 565 ? 27.889 7.695 -23.975 1.00 97.62 565 LEU A C 1
ATOM 4359 O O . LEU A 1 565 ? 28.708 7.013 -24.608 1.00 97.62 565 LEU A O 1
ATOM 4363 N N . LYS A 1 566 ? 27.877 7.756 -22.642 1.00 96.12 566 LYS A N 1
ATOM 4364 C CA . LYS A 1 566 ? 28.803 7.009 -21.793 1.00 96.12 566 LYS A CA 1
ATOM 4365 C C . LYS A 1 566 ? 28.067 6.251 -20.699 1.00 96.12 566 LYS A C 1
ATOM 4367 O O . LYS A 1 566 ? 27.146 6.795 -20.102 1.00 96.12 566 LYS A O 1
ATOM 4372 N N . LEU A 1 567 ? 28.569 5.056 -20.401 1.00 93.75 567 LEU A N 1
ATOM 4373 C CA . LEU A 1 567 ? 28.272 4.289 -19.191 1.00 93.75 567 LEU A CA 1
ATOM 4374 C C . LEU A 1 567 ? 29.590 4.008 -18.476 1.00 93.75 567 LEU A C 1
ATOM 4376 O O . LEU A 1 567 ? 30.573 3.640 -19.122 1.00 93.75 567 LEU A O 1
ATOM 4380 N N . HIS A 1 568 ? 29.651 4.231 -17.162 1.00 88.75 568 HIS A N 1
ATOM 4381 C CA . HIS A 1 568 ? 30.869 4.026 -16.360 1.00 88.75 568 HIS A CA 1
ATOM 4382 C C . HIS A 1 568 ? 32.120 4.689 -16.975 1.00 88.75 568 HIS A C 1
ATOM 4384 O O . HIS A 1 568 ? 33.190 4.087 -17.072 1.00 88.75 568 HIS A O 1
ATOM 4390 N N . ASN A 1 569 ? 31.972 5.931 -17.455 1.00 89.75 569 ASN A N 1
ATOM 4391 C CA . ASN A 1 569 ? 32.992 6.703 -18.185 1.00 89.75 569 ASN A CA 1
ATOM 4392 C C . ASN A 1 569 ? 33.472 6.107 -19.526 1.00 89.75 569 ASN A C 1
ATOM 4394 O O . ASN A 1 569 ? 34.345 6.690 -20.174 1.00 89.75 569 ASN A O 1
ATOM 4398 N N . THR A 1 570 ? 32.883 5.005 -19.983 1.00 95.81 570 THR A N 1
ATOM 4399 C CA . THR A 1 570 ? 33.195 4.346 -21.254 1.00 95.81 570 THR A CA 1
ATOM 4400 C C . THR A 1 570 ? 32.229 4.811 -22.332 1.00 95.81 570 THR A C 1
ATOM 4402 O O . THR A 1 570 ? 31.022 4.824 -22.116 1.00 95.81 570 THR A O 1
ATOM 4405 N N . VAL A 1 571 ? 32.746 5.195 -23.500 1.00 97.38 571 VAL A N 1
ATOM 4406 C CA . VAL A 1 571 ? 31.908 5.543 -24.657 1.00 97.38 571 VAL A CA 1
ATOM 4407 C C . VAL A 1 571 ? 31.258 4.275 -25.203 1.00 97.38 571 VAL A C 1
ATOM 4409 O O . VAL A 1 571 ? 31.962 3.350 -25.604 1.00 97.38 571 VAL A O 1
ATOM 4412 N N . VAL A 1 572 ? 29.926 4.248 -25.231 1.00 97.25 572 VAL A N 1
ATOM 4413 C CA . VAL A 1 572 ? 29.134 3.069 -25.629 1.00 97.25 572 VAL A CA 1
ATOM 4414 C C . VAL A 1 572 ? 28.486 3.203 -27.009 1.00 97.25 572 VAL A C 1
ATOM 4416 O O . VAL A 1 572 ? 27.817 2.285 -27.473 1.00 97.25 572 VAL A O 1
ATOM 4419 N N . SER A 1 573 ? 28.717 4.322 -27.699 1.00 96.88 573 SER A N 1
ATOM 4420 C CA . SER A 1 573 ? 28.199 4.567 -29.047 1.00 96.88 573 SER A CA 1
ATOM 4421 C C . SER A 1 573 ? 28.541 3.434 -30.016 1.00 96.88 573 SER A C 1
ATOM 4423 O O . SER A 1 573 ? 29.709 3.058 -30.144 1.00 96.88 573 SER A O 1
ATOM 4425 N N . CYS A 1 574 ? 27.543 2.951 -30.748 1.00 97.94 574 CYS A N 1
ATOM 4426 C CA . CYS A 1 574 ? 27.693 1.860 -31.707 1.00 97.94 574 CYS A CA 1
ATOM 4427 C C . CYS A 1 574 ? 26.714 2.008 -32.882 1.00 97.94 574 CYS A C 1
ATOM 4429 O O . CYS A 1 574 ? 26.089 3.060 -33.067 1.00 97.94 574 CYS A O 1
ATOM 4431 N N . THR A 1 575 ? 26.621 0.974 -33.715 1.00 98.44 575 THR A N 1
ATOM 4432 C CA . THR A 1 575 ? 25.678 0.876 -34.832 1.00 98.44 575 THR A CA 1
ATOM 4433 C C . THR A 1 575 ? 24.874 -0.421 -34.797 1.00 98.44 575 THR A C 1
ATOM 4435 O O . THR A 1 575 ? 25.228 -1.370 -34.094 1.00 98.44 575 THR A O 1
ATOM 4438 N N . ILE A 1 576 ? 23.823 -0.510 -35.620 1.00 98.50 576 ILE A N 1
ATOM 4439 C CA . ILE A 1 576 ? 23.103 -1.775 -35.844 1.00 98.50 576 ILE A CA 1
ATOM 4440 C C . ILE A 1 576 ? 24.066 -2.894 -36.279 1.00 98.50 576 ILE A C 1
ATOM 4442 O O . ILE A 1 576 ? 23.952 -4.029 -35.819 1.00 98.50 576 ILE A O 1
ATOM 4446 N N . ASN A 1 577 ? 25.025 -2.600 -37.161 1.00 98.38 577 ASN A N 1
ATOM 4447 C CA . ASN A 1 577 ? 25.999 -3.586 -37.630 1.00 98.38 577 ASN A CA 1
ATOM 4448 C C . ASN A 1 577 ? 26.912 -4.097 -36.517 1.00 98.38 577 ASN A C 1
ATOM 4450 O O . ASN A 1 577 ? 27.271 -5.274 -36.546 1.00 98.38 577 ASN A O 1
ATOM 4454 N N . ASP A 1 578 ? 27.255 -3.248 -35.549 1.00 98.31 578 ASP A N 1
ATOM 4455 C CA . ASP A 1 578 ? 28.033 -3.659 -34.385 1.00 98.31 578 ASP A CA 1
ATOM 4456 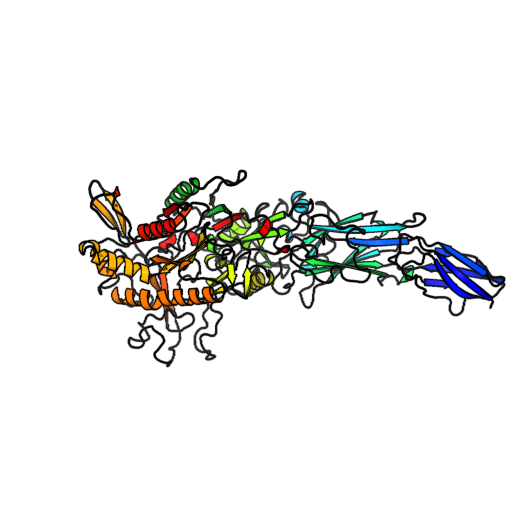C C . ASP A 1 578 ? 27.219 -4.630 -33.525 1.00 98.31 578 ASP A C 1
ATOM 4458 O O . ASP A 1 578 ? 27.650 -5.763 -33.324 1.00 98.31 578 ASP A O 1
ATOM 4462 N N . LEU A 1 579 ? 26.001 -4.239 -33.126 1.00 97.94 579 LEU A N 1
ATOM 4463 C CA . LEU A 1 579 ? 25.101 -5.046 -32.286 1.00 97.94 579 LEU A CA 1
ATOM 4464 C C . LEU A 1 579 ? 24.694 -6.379 -32.938 1.00 97.94 579 LEU A C 1
ATOM 4466 O O . LEU A 1 579 ? 24.458 -7.368 -32.248 1.00 97.94 579 LEU A O 1
ATOM 4470 N N . LEU A 1 580 ? 24.617 -6.438 -34.270 1.00 97.50 580 LEU A N 1
ATOM 4471 C CA . LEU A 1 580 ? 24.336 -7.666 -35.025 1.00 97.50 580 LEU A CA 1
ATOM 4472 C C . LEU A 1 580 ? 25.599 -8.416 -35.482 1.00 97.50 580 LEU A C 1
ATOM 4474 O O . LEU A 1 580 ? 25.479 -9.417 -36.195 1.00 97.50 580 LEU A O 1
ATOM 4478 N N . GLY A 1 581 ? 26.784 -7.916 -35.138 1.00 94.12 581 GLY A N 1
ATOM 4479 C CA . GLY A 1 581 ? 28.078 -8.434 -35.563 1.00 94.12 581 GLY A CA 1
ATOM 4480 C C . GLY A 1 581 ? 28.852 -9.121 -34.439 1.00 94.12 581 GLY A C 1
ATOM 4481 O O . GLY A 1 581 ? 28.359 -9.331 -33.339 1.00 94.12 581 GLY A O 1
ATOM 4482 N N . ASN A 1 582 ? 30.109 -9.470 -34.723 1.00 92.50 582 ASN A N 1
ATOM 4483 C CA . ASN A 1 582 ? 31.012 -10.134 -33.773 1.00 92.50 582 ASN A CA 1
ATOM 4484 C C . ASN A 1 582 ? 32.241 -9.268 -33.423 1.00 92.50 582 ASN A C 1
ATOM 4486 O O . ASN A 1 582 ? 33.304 -9.786 -33.088 1.00 92.50 582 ASN A O 1
ATOM 4490 N N . GLY A 1 583 ? 32.117 -7.944 -33.559 1.00 93.38 583 GLY A N 1
ATOM 4491 C CA . GLY A 1 583 ? 33.130 -6.994 -33.093 1.00 93.38 583 GLY A CA 1
ATOM 4492 C C . GLY A 1 583 ? 33.183 -6.929 -31.564 1.00 93.38 583 GLY A C 1
ATOM 4493 O O . GLY A 1 583 ? 32.266 -7.396 -30.887 1.00 93.38 583 GLY A O 1
ATOM 4494 N N . ASN A 1 584 ? 34.248 -6.347 -31.014 1.00 95.69 584 ASN A N 1
ATOM 4495 C CA . ASN A 1 584 ? 34.381 -6.167 -29.566 1.00 95.69 584 ASN A CA 1
ATOM 4496 C C . ASN A 1 584 ? 33.360 -5.144 -29.054 1.00 95.69 584 ASN A C 1
ATOM 4498 O O . ASN A 1 584 ? 33.251 -4.052 -29.614 1.00 95.69 584 ASN A O 1
ATOM 4502 N N . ALA A 1 585 ? 32.664 -5.485 -27.971 1.00 94.12 585 ALA A N 1
ATOM 4503 C CA . ALA A 1 585 ? 31.863 -4.524 -27.231 1.00 94.12 585 ALA A CA 1
ATOM 4504 C C . ALA A 1 585 ? 32.789 -3.573 -26.438 1.00 94.12 585 ALA A C 1
ATOM 4506 O O . ALA A 1 585 ? 33.875 -3.986 -26.021 1.00 94.12 585 ALA A O 1
ATOM 4507 N N . PRO A 1 586 ? 32.397 -2.302 -26.237 1.00 94.62 586 PRO A N 1
ATOM 4508 C CA . PRO A 1 586 ? 33.235 -1.308 -25.566 1.00 94.62 586 PRO A CA 1
ATOM 4509 C C . PRO A 1 586 ? 33.327 -1.527 -24.052 1.00 94.62 586 PRO A C 1
ATOM 4511 O O . PRO A 1 586 ? 34.336 -1.177 -23.444 1.00 94.62 586 PRO A O 1
ATOM 4514 N N . LEU A 1 587 ? 32.288 -2.104 -23.443 1.00 93.69 587 LEU A N 1
ATOM 4515 C CA . LEU A 1 587 ? 32.252 -2.409 -22.017 1.00 93.69 587 LEU A CA 1
ATOM 4516 C C . LEU A 1 587 ? 32.973 -3.727 -21.719 1.00 93.69 587 LEU A C 1
ATOM 4518 O O . LEU A 1 587 ? 32.936 -4.677 -22.502 1.00 93.69 587 LEU A O 1
ATOM 4522 N N . LEU A 1 588 ? 33.587 -3.797 -20.540 1.00 89.56 588 LEU A N 1
ATOM 4523 C CA . LEU A 1 588 ? 34.091 -5.043 -19.973 1.00 89.56 588 LEU A CA 1
ATOM 4524 C C . LEU A 1 588 ? 33.015 -5.668 -19.094 1.00 89.56 588 LEU A C 1
ATOM 4526 O O . LEU A 1 588 ? 32.223 -4.962 -18.475 1.00 89.56 588 LEU A O 1
ATOM 4530 N N . ALA A 1 589 ? 33.006 -6.994 -19.010 1.00 83.62 589 ALA A N 1
ATOM 4531 C CA . ALA A 1 589 ? 32.223 -7.665 -17.992 1.00 83.62 589 ALA A CA 1
ATOM 4532 C C . ALA A 1 589 ? 32.786 -7.316 -16.595 1.00 83.62 589 ALA A C 1
ATOM 4534 O O . ALA A 1 589 ? 33.967 -6.974 -16.476 1.00 83.62 589 ALA A O 1
ATOM 4535 N N . PRO A 1 590 ? 32.003 -7.472 -15.519 1.00 79.94 590 PRO A N 1
ATOM 4536 C CA . PRO A 1 590 ? 32.371 -7.015 -14.172 1.00 79.94 590 PRO A CA 1
ATOM 4537 C C . PRO A 1 590 ? 33.616 -7.700 -13.582 1.00 79.94 590 PRO A C 1
ATOM 4539 O O . PRO A 1 590 ? 34.250 -7.197 -12.660 1.00 79.94 590 PRO A O 1
ATOM 4542 N N . ASN A 1 591 ? 34.009 -8.851 -14.133 1.00 76.56 591 ASN A N 1
ATOM 4543 C CA . ASN A 1 591 ? 35.253 -9.555 -13.809 1.00 76.56 591 ASN A CA 1
ATOM 4544 C C . ASN A 1 591 ? 36.461 -9.113 -14.675 1.00 76.56 591 ASN A C 1
ATOM 4546 O O . ASN A 1 591 ? 37.512 -9.752 -14.631 1.00 76.56 591 ASN A O 1
ATOM 4550 N N . GLY A 1 592 ? 36.310 -8.063 -15.488 1.00 82.06 592 GLY A N 1
ATOM 4551 C CA . GLY A 1 592 ? 37.304 -7.556 -16.437 1.00 82.06 592 GLY A CA 1
ATOM 4552 C C . GLY A 1 592 ? 37.339 -8.279 -17.789 1.00 82.06 592 GLY A C 1
ATOM 4553 O O . GLY A 1 592 ? 38.217 -7.996 -18.604 1.00 82.06 592 GLY A O 1
ATOM 4554 N N . TYR A 1 593 ? 36.429 -9.223 -18.052 1.00 81.81 593 TYR A N 1
ATOM 4555 C CA . TYR A 1 593 ? 36.412 -9.988 -19.301 1.00 81.81 593 TYR A CA 1
ATOM 4556 C C . TYR A 1 593 ? 35.901 -9.148 -20.480 1.00 81.81 593 TYR A C 1
ATOM 4558 O O . TYR A 1 593 ? 34.781 -8.644 -20.458 1.00 81.81 593 TYR A O 1
ATOM 4566 N N . ALA A 1 594 ? 36.705 -9.038 -21.538 1.00 87.12 594 ALA A N 1
ATOM 4567 C CA . ALA A 1 594 ? 36.273 -8.448 -22.801 1.00 87.12 594 ALA A CA 1
ATOM 4568 C C . ALA A 1 594 ? 35.393 -9.435 -23.585 1.00 87.12 594 ALA A C 1
ATOM 4570 O O . ALA A 1 594 ? 35.746 -10.609 -23.722 1.00 87.12 594 ALA A O 1
ATOM 4571 N N . TYR A 1 595 ? 34.276 -8.955 -24.130 1.00 85.75 595 TYR A N 1
ATOM 4572 C CA . TYR A 1 595 ? 33.317 -9.757 -24.890 1.00 85.75 595 TYR A CA 1
ATOM 4573 C C . TYR A 1 595 ? 32.949 -9.091 -26.223 1.00 85.75 595 TYR A C 1
ATOM 4575 O O . TYR A 1 595 ? 33.235 -7.917 -26.459 1.00 85.75 595 TYR A O 1
ATOM 4583 N N . THR A 1 596 ? 32.344 -9.864 -27.125 1.00 91.56 596 THR A N 1
ATOM 4584 C CA . THR A 1 596 ? 31.888 -9.382 -28.435 1.00 91.56 596 THR A CA 1
ATOM 4585 C C . THR A 1 596 ? 30.404 -9.036 -28.410 1.00 91.56 596 THR A C 1
ATOM 4587 O O . THR A 1 596 ? 29.658 -9.513 -27.554 1.00 91.56 596 THR A O 1
ATOM 4590 N N . TYR A 1 597 ? 29.947 -8.252 -29.383 1.00 94.69 597 TYR A N 1
ATOM 4591 C CA . TYR A 1 597 ? 28.518 -7.995 -29.569 1.00 94.69 597 TYR A CA 1
ATOM 4592 C C . TYR A 1 597 ? 27.706 -9.271 -29.848 1.00 94.69 597 TYR A C 1
ATOM 4594 O O . TYR A 1 597 ? 26.573 -9.373 -29.394 1.00 94.69 597 TYR A O 1
ATOM 4602 N N . ASP A 1 598 ? 28.289 -10.287 -30.493 1.00 90.19 598 ASP A N 1
ATOM 4603 C CA . ASP A 1 598 ? 27.633 -11.588 -30.697 1.00 90.19 598 ASP A CA 1
ATOM 4604 C C . ASP A 1 598 ? 27.386 -12.313 -29.364 1.00 90.19 598 ASP A C 1
ATOM 4606 O O . ASP A 1 598 ? 26.299 -12.846 -29.128 1.00 90.19 598 ASP A O 1
ATOM 4610 N N . LEU A 1 599 ? 28.361 -12.261 -28.445 1.00 86.12 599 LEU A N 1
ATOM 4611 C CA . LEU A 1 599 ? 28.171 -12.755 -27.081 1.00 86.12 599 LEU A CA 1
ATOM 4612 C C . LEU A 1 599 ? 27.077 -11.960 -26.366 1.00 86.12 599 LEU A C 1
ATOM 4614 O O . LEU A 1 599 ? 26.145 -12.572 -25.848 1.00 86.12 599 LEU A O 1
ATOM 4618 N N . LEU A 1 600 ? 27.133 -10.624 -26.408 1.00 91.12 600 LEU A N 1
ATOM 4619 C CA . LEU A 1 600 ? 26.114 -9.752 -25.816 1.00 91.12 600 LEU A CA 1
ATOM 4620 C C . LEU A 1 600 ? 24.707 -10.058 -26.350 1.00 91.12 600 LEU A C 1
ATOM 4622 O O . LEU A 1 600 ? 23.745 -10.108 -25.583 1.00 91.12 600 LEU A O 1
ATOM 4626 N N . LYS A 1 601 ? 24.572 -10.311 -27.652 1.00 92.94 601 LYS A N 1
ATOM 4627 C CA . LYS A 1 601 ? 23.314 -10.715 -28.281 1.00 92.94 601 LYS A CA 1
ATOM 4628 C C . LYS A 1 601 ? 22.842 -12.073 -27.780 1.00 92.94 601 LYS A C 1
ATOM 4630 O O . LYS A 1 601 ? 21.677 -12.210 -27.411 1.00 92.94 601 LYS A O 1
ATOM 4635 N N . GLY A 1 602 ? 23.720 -13.075 -27.756 1.00 86.19 602 GLY A N 1
ATOM 4636 C CA . GLY A 1 602 ? 23.387 -14.413 -27.261 1.00 86.19 602 GLY A CA 1
ATOM 4637 C C . GLY A 1 602 ? 22.920 -14.392 -25.804 1.00 86.19 602 GLY A C 1
ATOM 4638 O O . GLY A 1 602 ? 21.964 -15.075 -25.442 1.00 86.19 602 GLY A O 1
ATOM 4639 N N . TRP A 1 603 ? 23.553 -13.551 -24.994 1.00 87.69 603 TRP A N 1
ATOM 4640 C CA . TRP A 1 603 ? 23.207 -13.269 -23.606 1.00 87.69 603 TRP A CA 1
ATOM 4641 C C . TRP A 1 603 ? 21.812 -12.651 -23.474 1.00 87.69 603 TRP A C 1
ATOM 4643 O O . TRP A 1 603 ? 20.939 -13.192 -22.800 1.00 87.69 603 TRP A O 1
ATOM 4653 N N . ASN A 1 604 ? 21.556 -11.575 -24.203 1.00 91.94 604 ASN A N 1
ATOM 4654 C CA . ASN A 1 604 ? 20.267 -10.896 -24.219 1.00 91.94 604 ASN A CA 1
ATOM 4655 C C . ASN A 1 604 ? 19.115 -11.809 -24.688 1.00 91.94 604 ASN A C 1
ATOM 4657 O O . ASN A 1 604 ? 18.134 -11.999 -23.973 1.00 91.94 604 ASN A O 1
ATOM 4661 N N . VAL A 1 605 ? 19.249 -12.429 -25.863 1.00 90.69 605 VAL A N 1
ATOM 4662 C CA . VAL A 1 605 ? 18.172 -13.223 -26.487 1.00 90.69 605 VAL A CA 1
ATOM 4663 C C . VAL A 1 605 ? 17.978 -14.583 -25.810 1.00 90.69 605 VAL A C 1
ATOM 4665 O O . VAL A 1 605 ? 16.859 -15.082 -25.740 1.00 90.69 605 VAL A O 1
ATOM 4668 N N . GLY A 1 606 ? 19.057 -15.218 -25.348 1.00 80.44 606 GLY A N 1
ATOM 4669 C CA . GLY A 1 606 ? 19.008 -16.558 -24.757 1.00 80.44 606 GLY A CA 1
ATOM 4670 C C . GLY A 1 606 ? 18.871 -16.581 -23.235 1.00 80.44 606 GLY A C 1
ATOM 4671 O O . GLY A 1 606 ? 18.367 -17.566 -22.700 1.00 80.44 606 GLY A O 1
ATOM 4672 N N . GLY A 1 607 ? 19.332 -15.530 -22.551 1.00 80.06 607 GLY A N 1
ATOM 4673 C CA . GLY A 1 607 ? 19.366 -15.427 -21.092 1.00 80.06 607 GLY A CA 1
ATOM 4674 C C . GLY A 1 607 ? 18.358 -14.420 -20.547 1.00 80.06 607 GLY A C 1
ATOM 4675 O O . GLY A 1 607 ? 17.418 -14.826 -19.871 1.00 80.06 607 GLY A O 1
ATOM 4676 N N . VAL A 1 608 ? 18.525 -13.129 -20.859 1.00 87.56 608 VAL A N 1
ATOM 4677 C CA . VAL A 1 608 ? 17.680 -12.053 -20.295 1.00 87.56 608 VAL A CA 1
ATOM 4678 C C . VAL A 1 608 ? 16.217 -12.233 -20.695 1.00 87.56 608 VAL A C 1
ATOM 4680 O O . VAL A 1 608 ? 15.349 -12.275 -19.829 1.00 87.56 608 VAL A O 1
ATOM 4683 N N . GLU A 1 609 ? 15.939 -12.447 -21.987 1.00 93.00 609 GLU A N 1
ATOM 4684 C CA . GLU A 1 609 ? 14.573 -12.697 -22.475 1.00 93.00 609 GLU A CA 1
ATOM 4685 C C . GLU A 1 609 ? 13.916 -13.879 -21.743 1.00 93.00 609 GLU A C 1
ATOM 4687 O O . GLU A 1 609 ? 12.721 -13.860 -21.454 1.00 93.00 609 GLU A O 1
ATOM 4692 N N . LYS A 1 610 ? 14.708 -14.907 -21.406 1.00 85.88 610 LYS A N 1
ATOM 4693 C CA . LYS A 1 610 ? 14.228 -16.068 -20.658 1.00 85.88 610 LYS A CA 1
ATOM 4694 C C . LYS A 1 610 ? 13.942 -15.719 -19.195 1.00 85.88 610 LYS A C 1
ATOM 4696 O O . LYS A 1 610 ? 12.905 -16.129 -18.694 1.00 85.88 610 LYS A O 1
ATOM 4701 N N . ALA A 1 611 ? 14.823 -14.981 -18.517 1.00 85.75 611 ALA A N 1
ATOM 4702 C CA . ALA A 1 611 ? 14.611 -14.564 -17.126 1.00 85.75 611 ALA A CA 1
ATOM 4703 C C . ALA A 1 611 ? 13.335 -13.716 -16.979 1.00 85.75 611 ALA A C 1
ATOM 4705 O O . ALA A 1 611 ? 12.538 -13.927 -16.065 1.00 85.75 611 ALA A O 1
ATOM 4706 N N . ILE A 1 612 ? 13.097 -12.822 -17.938 1.00 93.06 612 ILE A N 1
ATOM 4707 C CA . ILE A 1 612 ? 11.855 -12.055 -18.041 1.00 93.06 612 ILE A CA 1
ATOM 4708 C C . ILE A 1 612 ? 10.669 -12.992 -18.315 1.00 93.06 612 ILE A C 1
ATOM 4710 O O . ILE A 1 612 ? 9.655 -12.928 -17.626 1.00 93.06 612 ILE A O 1
ATOM 4714 N N . GLY A 1 613 ? 10.795 -13.903 -19.285 1.00 92.75 613 GLY A N 1
ATOM 4715 C CA . GLY A 1 613 ? 9.765 -14.895 -19.610 1.00 92.75 613 GLY A CA 1
ATOM 4716 C C . GLY A 1 613 ? 9.349 -15.762 -18.417 1.00 92.75 613 GLY A C 1
ATOM 4717 O O . GLY A 1 613 ? 8.157 -15.939 -18.189 1.00 92.75 613 GLY A O 1
ATOM 4718 N N . ASP A 1 614 ? 10.309 -16.216 -17.609 1.00 89.12 614 ASP A N 1
ATOM 4719 C CA . ASP A 1 614 ? 10.053 -17.015 -16.406 1.00 89.12 614 ASP A CA 1
ATOM 4720 C C . ASP A 1 614 ? 9.216 -16.230 -15.371 1.00 89.12 614 ASP A C 1
ATOM 4722 O O . ASP A 1 614 ? 8.377 -16.814 -14.684 1.00 89.12 614 ASP A O 1
ATOM 4726 N N . ASN A 1 615 ? 9.400 -14.907 -15.269 1.00 92.50 615 ASN A N 1
ATOM 4727 C CA . ASN A 1 615 ? 8.564 -14.041 -14.431 1.00 92.50 615 ASN A CA 1
ATOM 4728 C C . ASN A 1 615 ? 7.161 -13.842 -15.008 1.00 92.50 615 ASN A C 1
ATOM 4730 O O . ASN A 1 615 ? 6.176 -13.891 -14.272 1.00 92.50 615 ASN A O 1
ATOM 4734 N N . ILE A 1 616 ? 7.049 -13.674 -16.326 1.00 97.62 616 ILE A N 1
ATOM 4735 C CA . ILE A 1 616 ? 5.746 -13.611 -16.997 1.00 97.62 616 ILE A CA 1
ATOM 4736 C C . ILE A 1 616 ? 4.962 -14.908 -16.784 1.00 97.62 616 ILE A C 1
ATOM 4738 O O . ILE A 1 616 ? 3.761 -14.853 -16.532 1.00 97.62 616 ILE A O 1
ATOM 4742 N N . ASP A 1 617 ? 5.618 -16.066 -16.802 1.00 95.56 617 ASP A N 1
ATOM 4743 C CA . ASP A 1 617 ? 4.970 -17.345 -16.508 1.00 95.56 617 ASP A CA 1
ATOM 4744 C C . ASP A 1 617 ? 4.451 -17.415 -15.063 1.00 95.56 617 ASP A C 1
ATOM 4746 O O . ASP A 1 617 ? 3.391 -17.997 -14.822 1.00 95.56 617 ASP A O 1
ATOM 4750 N N . ILE A 1 618 ? 5.133 -16.788 -14.095 1.00 95.06 618 ILE A N 1
ATOM 4751 C CA . ILE A 1 618 ? 4.600 -16.631 -12.731 1.00 95.06 618 ILE A CA 1
ATOM 4752 C C . ILE A 1 618 ? 3.304 -15.813 -12.775 1.00 95.06 618 ILE A C 1
ATOM 4754 O O . ILE A 1 618 ? 2.280 -16.294 -12.297 1.00 95.06 618 ILE A O 1
ATOM 4758 N N . LEU A 1 619 ? 3.298 -14.640 -13.414 1.00 97.56 619 LEU A N 1
ATOM 4759 C CA . LEU A 1 619 ? 2.096 -13.797 -13.511 1.00 97.56 619 LEU A CA 1
ATOM 4760 C C . LEU A 1 619 ? 0.919 -14.519 -14.189 1.00 97.56 619 LEU A C 1
ATOM 4762 O O . LEU A 1 619 ? -0.202 -14.472 -13.686 1.00 97.56 619 LEU A O 1
ATOM 4766 N N . LYS A 1 620 ? 1.175 -15.258 -15.277 1.00 97.56 620 LYS A N 1
ATOM 4767 C CA . LYS A 1 620 ? 0.169 -16.094 -15.964 1.00 97.56 620 LYS A CA 1
ATOM 4768 C C . LYS A 1 620 ? -0.430 -17.174 -15.061 1.00 97.56 620 LYS A C 1
ATOM 4770 O O . LYS A 1 620 ? -1.583 -17.575 -15.238 1.00 97.56 620 LYS A O 1
ATOM 4775 N N . ASN A 1 621 ? 0.324 -17.670 -14.084 1.00 95.56 621 ASN A N 1
ATOM 4776 C CA . ASN A 1 621 ? -0.202 -18.616 -13.102 1.00 95.56 621 ASN A CA 1
ATOM 4777 C C . ASN A 1 621 ? -1.075 -17.919 -12.048 1.00 95.56 621 ASN A C 1
ATOM 4779 O O . ASN A 1 621 ? -2.085 -18.488 -11.636 1.00 95.56 621 ASN A O 1
ATOM 4783 N N . GLU A 1 622 ? -0.746 -16.681 -11.683 1.00 96.38 622 GLU A N 1
ATOM 4784 C CA . GLU A 1 622 ? -1.414 -15.909 -10.628 1.00 96.38 622 GLU A CA 1
ATOM 4785 C C . GLU A 1 622 ? -2.729 -15.240 -11.069 1.00 96.38 622 GLU A C 1
ATOM 4787 O O . GLU A 1 622 ? -3.649 -15.109 -10.261 1.00 96.38 622 GLU A O 1
ATOM 4792 N N . PHE A 1 623 ? -2.857 -14.843 -12.338 1.00 97.06 623 PHE A N 1
ATOM 4793 C CA . PHE A 1 623 ? -4.086 -14.280 -12.919 1.00 97.06 623 PHE A CA 1
ATOM 4794 C C . PHE A 1 623 ? -4.190 -14.582 -14.423 1.00 97.06 623 PHE A C 1
ATOM 4796 O O . PHE A 1 623 ? -3.298 -15.194 -15.007 1.00 97.06 623 PHE A O 1
ATOM 4803 N N . ASP A 1 624 ? -5.308 -14.221 -15.054 1.00 96.69 624 ASP A N 1
ATOM 4804 C CA . ASP A 1 624 ? -5.607 -14.521 -16.463 1.00 96.69 624 ASP A CA 1
ATOM 4805 C C . ASP A 1 624 ? -4.853 -13.596 -17.438 1.00 96.69 624 ASP A C 1
ATOM 4807 O O . ASP A 1 624 ? -5.458 -12.866 -18.225 1.00 96.69 624 ASP A O 1
ATOM 4811 N N . LEU A 1 625 ? -3.521 -13.620 -17.379 1.00 97.81 625 LEU A N 1
ATOM 4812 C CA . LEU A 1 625 ? -2.637 -12.928 -18.316 1.00 97.81 625 LEU A CA 1
ATOM 4813 C C . LEU A 1 625 ? -2.453 -13.758 -19.596 1.00 97.81 625 LEU A C 1
ATOM 4815 O O . LEU A 1 625 ? -2.033 -14.914 -19.540 1.00 97.81 625 LEU A O 1
ATOM 4819 N N . GLU A 1 626 ? -2.714 -13.162 -20.755 1.00 96.56 626 GLU A N 1
ATOM 4820 C CA . GLU A 1 626 ? -2.511 -13.789 -22.067 1.00 96.56 626 GLU A CA 1
ATOM 4821 C C . GLU A 1 626 ? -1.441 -13.038 -22.870 1.00 96.56 626 GLU A C 1
ATOM 4823 O O . GLU A 1 626 ? -1.099 -11.900 -22.560 1.00 96.56 626 GLU A O 1
ATOM 4828 N N . ASP A 1 627 ? -0.885 -13.661 -23.914 1.00 96.81 627 ASP A N 1
ATOM 4829 C CA . ASP A 1 627 ? 0.143 -12.999 -24.735 1.00 96.81 627 ASP A CA 1
ATOM 4830 C C . ASP A 1 627 ? -0.392 -11.746 -25.445 1.00 96.81 627 ASP A C 1
ATOM 4832 O O . ASP A 1 627 ? 0.346 -10.776 -25.602 1.00 96.81 627 ASP A O 1
ATOM 4836 N N . ASP A 1 628 ? -1.684 -11.722 -25.785 1.00 95.69 628 ASP A N 1
ATOM 4837 C CA . ASP A 1 628 ? -2.346 -10.549 -26.364 1.00 95.69 628 ASP A CA 1
ATOM 4838 C C . ASP A 1 628 ? -2.440 -9.373 -25.377 1.00 95.69 628 ASP A C 1
ATOM 4840 O O . ASP A 1 628 ? -2.645 -8.231 -25.795 1.00 95.69 628 ASP A O 1
ATOM 4844 N N . ASP A 1 629 ? -2.280 -9.610 -24.072 1.00 97.75 629 ASP A N 1
ATOM 4845 C CA . ASP A 1 629 ? -2.248 -8.572 -23.037 1.00 97.75 629 ASP A CA 1
ATOM 4846 C C . ASP A 1 629 ? -0.862 -7.933 -22.872 1.00 97.75 629 ASP A C 1
ATOM 4848 O O . ASP A 1 629 ? -0.730 -6.943 -22.148 1.00 97.75 629 ASP A O 1
ATOM 4852 N N . ILE A 1 630 ? 0.160 -8.467 -23.551 1.00 98.62 630 ILE A N 1
ATOM 4853 C CA . ILE A 1 630 ? 1.563 -8.097 -23.365 1.00 98.62 630 ILE A CA 1
ATOM 4854 C C . ILE A 1 630 ? 2.094 -7.323 -24.574 1.00 98.62 630 ILE A C 1
ATOM 4856 O O . ILE A 1 630 ? 2.065 -7.796 -25.710 1.00 98.62 630 ILE A O 1
ATOM 4860 N N . VAL A 1 631 ? 2.704 -6.167 -24.317 1.00 98.62 631 VAL A N 1
ATOM 4861 C CA . VAL A 1 631 ? 3.502 -5.424 -25.298 1.00 98.62 631 VAL A CA 1
ATOM 4862 C C . VAL A 1 631 ? 4.979 -5.612 -24.974 1.00 98.62 631 VAL A C 1
ATOM 4864 O O . VAL A 1 631 ? 5.464 -5.206 -23.920 1.00 98.62 631 VAL A O 1
ATOM 4867 N N . ARG A 1 632 ? 5.719 -6.233 -25.896 1.00 98.62 632 ARG A N 1
ATOM 4868 C CA . ARG A 1 632 ? 7.172 -6.421 -25.774 1.00 98.62 632 ARG A CA 1
ATOM 4869 C C . ARG A 1 632 ? 7.893 -5.142 -26.178 1.00 98.62 632 ARG A C 1
ATOM 4871 O O . ARG A 1 632 ? 7.783 -4.739 -27.335 1.00 98.62 632 ARG A O 1
ATOM 4878 N N . VAL A 1 633 ? 8.631 -4.546 -25.249 1.00 98.81 633 VAL A N 1
ATOM 4879 C CA . VAL A 1 633 ? 9.312 -3.252 -25.382 1.00 98.81 633 VAL A CA 1
ATOM 4880 C C . VAL A 1 633 ? 10.807 -3.476 -25.654 1.00 98.81 633 VAL A C 1
ATOM 4882 O O . VAL A 1 633 ? 11.441 -4.212 -24.904 1.00 98.81 633 VAL A O 1
ATOM 4885 N N . PRO A 1 634 ? 11.401 -2.911 -26.721 1.00 98.81 634 PRO A N 1
ATOM 4886 C CA . PRO A 1 634 ? 12.796 -3.180 -27.067 1.00 98.81 634 PRO A CA 1
ATOM 4887 C C . PRO A 1 634 ? 13.765 -2.533 -26.067 1.00 98.81 634 PRO A C 1
ATOM 4889 O O . PRO A 1 634 ? 13.829 -1.311 -25.982 1.00 98.81 634 PRO A O 1
ATOM 4892 N N . VAL A 1 635 ? 14.544 -3.358 -25.359 1.00 98.56 635 VAL A N 1
ATOM 4893 C CA . VAL A 1 635 ? 15.575 -2.928 -24.395 1.00 98.56 635 VAL A CA 1
ATOM 4894 C C . VAL A 1 635 ? 16.769 -3.873 -24.491 1.00 98.56 635 VAL A C 1
ATOM 4896 O O . VAL A 1 635 ? 16.591 -5.087 -24.483 1.00 98.56 635 VAL A O 1
ATOM 4899 N N . ILE A 1 636 ? 17.988 -3.351 -24.601 1.00 98.38 636 ILE A N 1
ATOM 4900 C CA . ILE A 1 636 ? 19.219 -4.151 -24.600 1.00 98.38 636 ILE A CA 1
ATOM 4901 C C . ILE A 1 636 ? 19.870 -4.026 -23.227 1.00 98.38 636 ILE A C 1
ATOM 4903 O O . ILE A 1 636 ? 19.957 -2.927 -22.700 1.00 98.38 636 ILE A O 1
ATOM 4907 N N . PHE A 1 637 ? 20.380 -5.128 -22.685 1.00 96.12 637 PHE A N 1
ATOM 4908 C CA . PHE A 1 637 ? 21.055 -5.185 -21.389 1.00 96.12 637 PHE A CA 1
ATOM 4909 C C . PHE A 1 637 ? 22.547 -5.488 -21.542 1.00 96.12 637 PHE A C 1
ATOM 4911 O O . PHE A 1 637 ? 22.966 -6.102 -22.529 1.00 96.12 637 PHE A O 1
ATOM 4918 N N . TYR A 1 638 ? 23.348 -5.113 -20.547 1.00 93.31 638 TYR A N 1
ATOM 4919 C CA . TYR A 1 638 ? 24.768 -5.450 -20.439 1.00 93.31 638 TYR A CA 1
ATOM 4920 C C . TYR A 1 638 ? 25.093 -6.057 -19.062 1.00 93.31 638 TYR A C 1
ATOM 4922 O O . TYR A 1 638 ? 24.362 -5.825 -18.100 1.00 93.31 638 TYR A O 1
ATOM 4930 N N . PRO A 1 639 ? 26.181 -6.838 -18.925 1.00 88.44 639 PRO A N 1
ATOM 4931 C CA . PRO A 1 639 ? 26.598 -7.356 -17.622 1.00 88.44 639 PRO A CA 1
ATOM 4932 C C . PRO A 1 639 ? 27.172 -6.230 -16.744 1.00 88.44 639 PRO A C 1
ATOM 4934 O O . PRO A 1 639 ? 28.184 -5.641 -17.131 1.00 88.44 639 PRO A O 1
ATOM 4937 N N . SER A 1 640 ? 26.575 -5.975 -15.574 1.00 87.38 640 SER A N 1
ATOM 4938 C CA . SER A 1 640 ? 26.963 -4.867 -14.677 1.00 87.38 640 SER A CA 1
ATOM 4939 C C . SER A 1 640 ? 27.629 -5.311 -13.367 1.00 87.38 640 SER A C 1
ATOM 4941 O O . SER A 1 640 ? 28.697 -4.805 -13.023 1.00 87.38 640 SER A O 1
ATOM 4943 N N . ASP A 1 641 ? 27.120 -6.363 -12.709 1.00 82.06 641 ASP A N 1
ATOM 4944 C CA . ASP A 1 641 ? 27.721 -6.884 -11.469 1.00 82.06 641 ASP A CA 1
ATOM 4945 C C . ASP A 1 641 ? 28.168 -8.336 -11.565 1.00 82.06 641 ASP A C 1
ATOM 4947 O O . ASP A 1 641 ? 27.550 -9.164 -12.233 1.00 82.06 641 ASP A O 1
ATOM 4951 N N . HIS A 1 642 ? 29.222 -8.681 -10.821 1.00 75.50 642 HIS A N 1
ATOM 4952 C CA . HIS A 1 642 ? 29.680 -10.060 -10.680 1.00 75.50 642 HIS A CA 1
ATOM 4953 C C . HIS A 1 642 ? 29.033 -10.757 -9.475 1.00 75.50 642 HIS A C 1
ATOM 4955 O O . HIS A 1 642 ? 29.224 -10.357 -8.321 1.00 75.50 642 HIS A O 1
ATOM 4961 N N . VAL A 1 643 ? 28.366 -11.888 -9.717 1.00 66.12 643 VAL A N 1
ATOM 4962 C CA . VAL A 1 643 ? 27.825 -12.736 -8.647 1.00 66.12 643 VAL A CA 1
ATOM 4963 C C . VAL A 1 643 ? 28.879 -13.755 -8.214 1.00 66.12 643 VAL A C 1
ATOM 4965 O O . VAL A 1 643 ? 29.101 -14.784 -8.853 1.00 66.12 643 VAL A O 1
ATOM 4968 N N . SER A 1 644 ? 29.539 -13.481 -7.086 1.00 55.44 644 SER A N 1
ATOM 4969 C CA . SER A 1 644 ? 30.523 -14.398 -6.489 1.00 55.44 644 SER A CA 1
ATOM 4970 C C . SER A 1 644 ? 29.856 -15.625 -5.849 1.00 55.44 644 SER A C 1
ATOM 4972 O O . SER A 1 644 ? 29.029 -15.495 -4.944 1.00 55.44 644 SER A O 1
ATOM 4974 N N . GLY A 1 645 ? 30.255 -16.833 -6.257 1.00 54.25 645 GLY A N 1
ATOM 4975 C CA . GLY A 1 645 ? 29.789 -18.081 -5.649 1.00 54.25 645 GLY A CA 1
ATOM 4976 C C . GLY A 1 645 ? 30.782 -19.233 -5.797 1.00 54.25 645 GLY A C 1
ATOM 4977 O O . GLY A 1 645 ? 31.715 -19.161 -6.587 1.00 54.25 645 GLY A O 1
ATOM 4978 N N . GLY A 1 646 ? 30.604 -20.282 -4.988 1.00 46.62 646 GLY A N 1
ATOM 4979 C CA . GLY A 1 646 ? 31.377 -21.517 -5.125 1.00 46.62 646 GLY A CA 1
ATOM 4980 C C . GLY A 1 646 ? 30.966 -22.267 -6.391 1.00 46.62 646 GLY A C 1
ATOM 4981 O O . GLY A 1 646 ? 29.790 -22.292 -6.737 1.00 46.62 646 GLY A O 1
ATOM 4982 N N . HIS A 1 647 ? 31.926 -22.879 -7.081 1.00 46.88 647 HIS A N 1
ATOM 4983 C CA . HIS A 1 647 ? 31.674 -23.664 -8.289 1.00 46.88 647 HIS A CA 1
ATOM 4984 C C . HIS A 1 647 ? 30.558 -24.699 -8.053 1.00 46.88 647 HIS A C 1
ATOM 4986 O O . HIS A 1 647 ? 30.737 -25.635 -7.269 1.00 46.88 647 HIS A O 1
ATOM 4992 N N . ALA A 1 648 ? 29.420 -24.577 -8.743 1.00 44.16 648 ALA A N 1
ATOM 4993 C CA . ALA A 1 648 ? 28.420 -25.640 -8.757 1.00 44.16 648 ALA A CA 1
ATOM 4994 C C . ALA A 1 648 ? 29.001 -26.840 -9.525 1.00 44.16 648 ALA A C 1
ATOM 4996 O O . ALA A 1 648 ? 29.070 -26.864 -10.757 1.00 44.16 648 ALA A O 1
ATOM 4997 N N . TYR A 1 649 ? 29.489 -27.834 -8.784 1.00 41.53 649 TYR A N 1
ATOM 4998 C CA . TYR A 1 649 ? 29.918 -29.106 -9.344 1.00 41.53 649 TYR A CA 1
ATOM 4999 C C . TYR A 1 649 ? 28.684 -29.856 -9.870 1.00 41.53 649 TYR A C 1
ATOM 5001 O O . TYR A 1 649 ? 27.982 -30.503 -9.108 1.00 41.53 649 TYR A O 1
ATOM 5009 N N . VAL A 1 650 ? 28.487 -29.801 -11.192 1.00 43.88 650 VAL A N 1
ATOM 5010 C CA . VAL A 1 650 ? 27.745 -30.790 -12.002 1.00 43.88 650 VAL A CA 1
ATOM 5011 C C . VAL A 1 650 ? 26.219 -30.828 -11.784 1.00 43.88 650 VAL A C 1
ATOM 5013 O O . VAL A 1 650 ? 25.728 -31.480 -10.871 1.00 43.88 650 VAL A O 1
ATOM 5016 N N . LEU A 1 651 ? 25.454 -30.244 -12.718 1.00 41.81 651 LEU A N 1
ATOM 5017 C CA . LEU A 1 651 ? 24.044 -30.588 -12.972 1.00 41.81 651 LEU A CA 1
ATOM 5018 C C . LEU A 1 651 ? 23.770 -30.702 -14.491 1.00 41.81 651 LEU A C 1
ATOM 5020 O O . LEU A 1 651 ? 24.552 -30.161 -15.280 1.00 41.81 651 LEU A O 1
ATOM 5024 N N . PRO A 1 652 ? 22.732 -31.459 -14.914 1.00 38.22 652 PRO A N 1
ATOM 5025 C CA . PRO A 1 652 ? 22.567 -31.927 -16.290 1.00 38.22 652 PRO A CA 1
ATOM 5026 C C . PRO A 1 652 ? 22.301 -30.812 -17.306 1.00 38.22 652 PRO A C 1
ATOM 5028 O O . PRO A 1 652 ? 21.694 -29.784 -17.028 1.00 38.22 652 PRO A O 1
ATOM 5031 N N . SER A 1 653 ? 22.757 -31.084 -18.521 1.00 43.91 653 SER A N 1
ATOM 5032 C CA . SER A 1 653 ? 22.941 -30.230 -19.694 1.00 43.91 653 SER A CA 1
ATOM 5033 C C . SER A 1 653 ? 21.672 -29.711 -20.392 1.00 43.91 653 SER A C 1
ATOM 5035 O O . SER A 1 653 ? 21.608 -29.739 -21.621 1.00 43.91 653 SER A O 1
ATOM 5037 N N . THR A 1 654 ? 20.664 -29.240 -19.661 1.00 40.47 654 THR A N 1
ATOM 5038 C CA . THR A 1 654 ? 19.459 -28.623 -20.260 1.00 40.47 654 THR A CA 1
ATOM 5039 C C . THR A 1 654 ? 19.227 -27.171 -19.847 1.00 40.47 654 THR A C 1
ATOM 5041 O O . THR A 1 654 ? 18.438 -26.485 -20.494 1.00 40.47 654 THR A O 1
ATOM 5044 N N . ASP A 1 655 ? 19.949 -26.673 -18.840 1.00 42.81 655 ASP A N 1
ATOM 5045 C CA . ASP A 1 655 ? 19.901 -25.264 -18.445 1.00 42.81 655 ASP A CA 1
ATOM 5046 C C . ASP A 1 655 ? 20.717 -24.423 -19.429 1.00 42.81 655 ASP A C 1
ATOM 5048 O O . ASP A 1 655 ? 21.948 -24.407 -19.421 1.00 42.81 655 ASP A O 1
ATOM 5052 N N . LYS A 1 656 ? 19.999 -23.762 -20.338 1.00 46.44 656 LYS A N 1
ATOM 5053 C CA . LYS A 1 656 ? 20.553 -22.887 -21.367 1.00 46.44 656 LYS A CA 1
ATOM 5054 C C . LYS A 1 656 ? 21.136 -21.613 -20.757 1.00 46.44 656 LYS A C 1
ATOM 5056 O O . LYS A 1 656 ? 20.477 -20.586 -20.742 1.00 46.44 656 LYS A O 1
ATOM 5061 N N . VAL A 1 657 ? 22.395 -21.699 -20.345 1.00 46.25 657 VAL A N 1
ATOM 5062 C CA . VAL A 1 657 ? 23.467 -20.774 -20.727 1.00 46.25 657 VAL A CA 1
ATOM 5063 C C . VAL A 1 657 ? 24.716 -21.648 -20.899 1.00 46.25 657 VAL A C 1
ATOM 5065 O O . VAL A 1 657 ? 25.106 -22.348 -19.975 1.00 46.25 657 VAL A O 1
ATOM 5068 N N . ASP A 1 658 ? 25.270 -21.661 -22.112 1.00 42.94 658 ASP A N 1
ATOM 5069 C CA . ASP A 1 658 ? 26.451 -22.408 -22.578 1.00 42.94 658 ASP A CA 1
ATOM 5070 C C . ASP A 1 658 ? 27.308 -23.116 -21.495 1.00 42.94 658 ASP A C 1
ATOM 5072 O O . ASP A 1 658 ? 28.111 -22.509 -20.790 1.00 42.94 658 ASP A O 1
ATOM 5076 N N . ASN A 1 659 ? 27.189 -24.444 -21.423 1.00 41.12 659 ASN A N 1
ATOM 5077 C CA . ASN A 1 659 ? 27.997 -25.321 -20.571 1.00 41.12 659 ASN A CA 1
ATOM 5078 C C . ASN A 1 659 ? 29.367 -25.686 -21.184 1.00 41.12 659 ASN A C 1
ATOM 5080 O O . ASN A 1 659 ? 30.111 -26.473 -20.592 1.00 41.12 659 ASN A O 1
ATOM 5084 N N . THR A 1 660 ? 29.709 -25.137 -22.353 1.00 39.69 660 THR A N 1
ATOM 5085 C CA . THR A 1 660 ? 30.921 -25.475 -23.117 1.00 39.69 660 THR A CA 1
ATOM 5086 C C . THR A 1 660 ? 32.012 -24.406 -23.062 1.00 39.69 660 THR A C 1
ATOM 5088 O O . THR A 1 660 ? 33.165 -24.700 -23.381 1.00 39.69 660 THR A O 1
ATOM 5091 N N . LYS A 1 661 ? 31.715 -23.197 -22.568 1.00 42.12 661 LYS A N 1
ATOM 5092 C CA . LYS A 1 661 ? 32.708 -22.134 -22.352 1.00 42.12 661 LYS A CA 1
ATOM 5093 C C . LYS A 1 661 ? 32.874 -21.861 -20.861 1.00 42.12 661 LYS A C 1
ATOM 5095 O O . LYS A 1 661 ? 31.930 -21.479 -20.191 1.00 42.12 661 LYS A O 1
ATOM 5100 N N . SER A 1 662 ? 34.090 -22.112 -20.363 1.00 40.28 662 SER A N 1
ATOM 5101 C CA . SER A 1 662 ? 34.646 -21.734 -19.051 1.00 40.28 662 SER A CA 1
ATOM 5102 C C . SER A 1 662 ? 33.650 -21.141 -18.040 1.00 40.28 662 SER A C 1
ATOM 5104 O O . SER A 1 662 ? 33.219 -20.000 -18.178 1.00 40.28 662 SER A O 1
ATOM 5106 N N . ARG A 1 663 ? 33.428 -21.869 -16.939 1.00 48.59 663 ARG A N 1
ATOM 5107 C CA . ARG A 1 663 ? 32.642 -21.485 -15.746 1.00 48.59 663 ARG A CA 1
ATOM 5108 C C . ARG A 1 663 ? 33.004 -20.118 -15.121 1.00 48.59 663 ARG A C 1
ATOM 5110 O O . ARG A 1 663 ? 32.295 -19.659 -14.243 1.00 48.59 663 ARG A O 1
ATOM 5117 N N . ARG A 1 664 ? 34.083 -19.463 -15.577 1.00 43.09 664 ARG A N 1
ATOM 5118 C CA . ARG A 1 664 ? 34.512 -18.114 -15.156 1.00 43.09 664 ARG A CA 1
ATOM 5119 C C . ARG A 1 664 ? 34.103 -16.985 -16.115 1.00 43.09 664 ARG A C 1
ATOM 5121 O O . ARG A 1 664 ? 34.193 -15.827 -15.730 1.00 43.09 664 ARG A O 1
ATOM 5128 N N . ASN A 1 665 ? 33.692 -17.314 -17.345 1.00 47.06 665 ASN A N 1
ATOM 5129 C CA . ASN A 1 665 ? 33.438 -16.358 -18.437 1.00 47.06 665 ASN A CA 1
ATOM 5130 C C . ASN A 1 665 ? 32.085 -16.595 -19.153 1.00 47.06 665 ASN A C 1
ATOM 5132 O O . ASN A 1 665 ? 31.829 -15.982 -20.188 1.00 47.06 665 ASN A O 1
ATOM 5136 N N . GLY A 1 666 ? 31.256 -17.525 -18.665 1.00 49.00 666 GLY A N 1
ATOM 5137 C CA . GLY A 1 666 ? 29.909 -17.792 -19.182 1.00 49.00 666 GLY A CA 1
ATOM 5138 C C . GLY A 1 666 ? 28.860 -16.862 -18.563 1.00 49.00 666 GLY A C 1
ATOM 5139 O O . GLY A 1 666 ? 29.011 -16.415 -17.430 1.00 49.00 666 GLY A O 1
ATOM 5140 N N . PHE A 1 667 ? 27.789 -16.569 -19.297 1.00 54.97 667 PHE A N 1
ATOM 5141 C CA . PHE A 1 667 ? 26.752 -15.618 -18.883 1.00 54.97 667 PHE A CA 1
ATOM 5142 C C . PHE A 1 667 ? 25.642 -16.259 -18.062 1.00 54.97 667 PHE A C 1
ATOM 5144 O O . PHE A 1 667 ? 24.544 -16.497 -18.544 1.00 54.97 667 PHE A O 1
ATOM 5151 N N . ASN A 1 668 ? 25.926 -16.594 -16.814 1.00 58.50 668 ASN A N 1
ATOM 5152 C CA . ASN A 1 668 ? 24.909 -17.152 -15.937 1.00 58.50 668 ASN A CA 1
ATOM 5153 C C . ASN A 1 668 ? 24.100 -16.021 -15.283 1.00 58.50 668 ASN A C 1
ATOM 5155 O O . ASN A 1 668 ? 24.587 -15.395 -14.346 1.00 58.50 668 ASN A O 1
ATOM 5159 N N . ILE A 1 669 ? 22.883 -15.774 -15.771 1.00 60.31 669 ILE A N 1
ATOM 5160 C CA . ILE A 1 669 ? 21.938 -14.847 -15.136 1.00 60.31 669 ILE A CA 1
ATOM 5161 C C . ILE A 1 669 ? 20.906 -15.573 -14.252 1.00 60.31 669 ILE A C 1
ATOM 5163 O O . ILE A 1 669 ? 19.861 -15.021 -13.928 1.00 60.31 669 ILE A O 1
ATOM 5167 N N . PHE A 1 670 ? 21.114 -16.843 -13.892 1.00 53.03 670 PHE A N 1
ATOM 5168 C CA . PHE A 1 670 ? 20.110 -17.534 -13.084 1.00 53.03 670 PHE A CA 1
ATOM 5169 C C . PHE A 1 670 ? 20.117 -17.006 -11.644 1.00 53.03 670 PHE A C 1
ATOM 5171 O O . PHE A 1 670 ? 21.122 -17.184 -10.941 1.00 53.03 670 PHE A O 1
ATOM 5178 N N . PRO A 1 671 ? 18.997 -16.430 -11.172 1.00 50.09 671 PRO A N 1
ATOM 5179 C CA . PRO A 1 671 ? 18.879 -15.946 -9.807 1.00 50.09 671 PRO A CA 1
ATOM 5180 C C . PRO A 1 671 ? 19.220 -17.008 -8.767 1.00 50.09 671 PRO A C 1
ATOM 5182 O O . PRO A 1 671 ? 18.857 -18.186 -8.890 1.00 50.09 671 PRO A O 1
ATOM 5185 N N . GLY A 1 672 ? 19.952 -16.597 -7.733 1.00 46.09 672 GLY A N 1
ATOM 5186 C CA . GLY A 1 672 ? 20.351 -17.482 -6.646 1.00 46.09 672 GLY A CA 1
ATOM 5187 C C . GLY A 1 672 ? 21.362 -18.575 -7.003 1.00 46.09 672 GLY A C 1
ATOM 5188 O O . GLY A 1 672 ? 21.570 -19.451 -6.170 1.00 46.09 672 GLY A O 1
ATOM 5189 N N . ARG A 1 673 ? 22.022 -18.565 -8.173 1.00 52.75 673 ARG A N 1
ATOM 5190 C CA . ARG A 1 673 ? 23.153 -19.472 -8.472 1.00 52.75 673 ARG A CA 1
ATOM 5191 C C . ARG A 1 673 ? 24.505 -18.764 -8.335 1.00 52.75 673 ARG A C 1
ATOM 5193 O O . ARG A 1 673 ? 24.641 -17.584 -8.624 1.00 52.75 673 ARG A O 1
ATOM 5200 N N . GLY A 1 674 ? 25.516 -19.501 -7.870 1.00 48.25 674 GLY A N 1
ATOM 5201 C CA . GLY A 1 674 ? 26.890 -19.001 -7.774 1.00 48.25 674 GLY A CA 1
ATOM 5202 C C . GLY A 1 674 ? 27.594 -18.947 -9.134 1.00 48.25 674 GLY A C 1
ATOM 5203 O O . GLY A 1 674 ? 27.384 -19.848 -9.942 1.00 48.25 674 GLY A O 1
ATOM 5204 N N . GLU A 1 675 ? 28.456 -17.939 -9.323 1.00 57.75 675 GLU A N 1
ATOM 5205 C CA . GLU A 1 675 ? 29.217 -17.626 -10.549 1.00 57.75 675 GLU A CA 1
ATOM 5206 C C . GLU A 1 675 ? 28.336 -17.189 -11.731 1.00 57.75 675 GLU A C 1
ATOM 5208 O O . GLU A 1 675 ? 27.598 -17.992 -12.301 1.00 57.75 675 GLU A O 1
ATOM 5213 N N . GLY A 1 676 ? 28.416 -15.907 -12.104 1.00 67.75 676 GLY A N 1
ATOM 5214 C CA . GLY A 1 676 ? 27.584 -15.296 -13.141 1.00 67.75 676 GLY A CA 1
ATOM 5215 C C . GLY A 1 676 ? 27.620 -13.768 -13.113 1.00 67.75 676 GLY A C 1
ATOM 5216 O O . GLY A 1 676 ? 28.484 -13.178 -12.454 1.00 67.75 676 GLY A O 1
ATOM 5217 N N . PHE A 1 677 ? 26.666 -13.135 -13.799 1.00 74.31 677 PHE A N 1
ATOM 5218 C CA . PHE A 1 677 ? 26.534 -11.678 -13.816 1.00 74.31 677 PHE A CA 1
ATOM 5219 C C . PHE A 1 677 ? 25.085 -11.242 -13.618 1.00 74.31 677 PHE A C 1
ATOM 5221 O O . PHE A 1 677 ? 24.170 -11.909 -14.102 1.00 74.31 677 PHE A O 1
ATOM 5228 N N . LYS A 1 678 ? 24.904 -10.101 -12.952 1.00 83.38 678 LYS A N 1
ATOM 5229 C CA . LYS A 1 678 ? 23.659 -9.334 -13.014 1.00 83.38 678 LYS A CA 1
ATOM 5230 C C . LYS A 1 678 ? 23.711 -8.360 -14.184 1.00 83.38 678 LYS A C 1
ATOM 5232 O O . LYS A 1 678 ? 24.796 -8.036 -14.677 1.00 83.38 678 LYS A O 1
ATOM 5237 N N . CYS A 1 679 ? 22.549 -7.902 -14.621 1.00 89.19 679 CYS A N 1
ATOM 5238 C CA . CYS A 1 679 ? 22.414 -7.046 -15.790 1.00 89.19 679 CYS A CA 1
ATOM 5239 C C . CYS A 1 679 ? 21.988 -5.626 -15.415 1.00 89.19 679 CYS A C 1
ATOM 5241 O O . CYS A 1 679 ? 21.135 -5.458 -14.552 1.00 89.19 679 CYS A O 1
ATOM 5243 N N . GLY A 1 680 ? 22.555 -4.640 -16.108 1.00 93.25 680 GLY A N 1
ATOM 5244 C CA . GLY A 1 680 ? 22.009 -3.286 -16.210 1.00 93.25 680 GLY A CA 1
ATOM 5245 C C . GLY A 1 680 ? 21.478 -3.033 -17.624 1.00 93.25 680 GLY A C 1
ATOM 5246 O O . GLY A 1 680 ? 21.806 -3.777 -18.559 1.00 93.25 680 GLY A O 1
ATOM 5247 N N . ALA A 1 681 ? 20.665 -1.996 -17.800 1.00 96.81 681 ALA A N 1
ATOM 5248 C CA . ALA A 1 681 ? 20.147 -1.593 -19.106 1.00 96.81 681 ALA A CA 1
ATOM 5249 C C . ALA A 1 681 ? 21.230 -0.853 -19.920 1.00 96.81 681 ALA A C 1
ATOM 5251 O O . ALA A 1 681 ? 21.864 0.075 -19.434 1.00 96.81 681 ALA A O 1
ATOM 5252 N N . LEU A 1 682 ? 21.497 -1.297 -21.152 1.00 97.62 682 LEU A N 1
ATOM 5253 C CA . LEU A 1 682 ? 22.466 -0.681 -22.073 1.00 97.62 682 LEU A CA 1
ATOM 5254 C C . LEU A 1 682 ? 21.831 0.450 -22.891 1.00 97.62 682 LEU A C 1
ATOM 5256 O O . LEU A 1 682 ? 22.460 1.477 -23.124 1.00 97.62 682 LEU A O 1
ATOM 5260 N N . THR A 1 683 ? 20.621 0.210 -23.393 1.00 97.94 683 THR A N 1
ATOM 5261 C CA . THR A 1 683 ? 19.705 1.251 -23.885 1.00 97.94 683 THR A CA 1
ATOM 5262 C C . THR A 1 683 ? 18.735 1.568 -22.762 1.00 97.94 683 THR A C 1
ATOM 5264 O O . THR A 1 683 ? 18.425 0.644 -22.011 1.00 97.94 683 THR A O 1
ATOM 5267 N N . ALA A 1 684 ? 18.215 2.794 -22.681 1.00 95.00 684 ALA A N 1
ATOM 5268 C CA . ALA A 1 684 ? 17.320 3.145 -21.580 1.00 95.00 684 ALA A CA 1
ATOM 5269 C C . ALA A 1 684 ? 16.112 2.199 -21.492 1.00 95.00 684 ALA A C 1
ATOM 5271 O O . ALA A 1 684 ? 15.525 1.810 -22.514 1.00 95.00 684 ALA A O 1
ATOM 5272 N N . ASP A 1 685 ? 15.785 1.794 -20.271 1.00 95.50 685 ASP A N 1
ATOM 5273 C CA . ASP A 1 685 ? 14.744 0.823 -19.976 1.00 95.50 685 ASP A CA 1
ATOM 5274 C C . ASP A 1 685 ? 13.363 1.485 -20.034 1.00 95.50 685 ASP A C 1
ATOM 5276 O O . ASP A 1 685 ? 12.813 1.957 -19.047 1.00 95.50 685 ASP A O 1
ATOM 5280 N N . MET A 1 686 ? 12.790 1.557 -21.238 1.00 98.44 686 MET A N 1
ATOM 5281 C CA . MET A 1 686 ? 11.512 2.241 -21.477 1.00 98.44 686 MET A CA 1
ATOM 5282 C C . MET A 1 686 ? 10.336 1.797 -20.582 1.00 98.44 686 MET A C 1
ATOM 5284 O O . MET A 1 686 ? 9.511 2.656 -20.282 1.00 98.44 686 MET A O 1
ATOM 5288 N N . PRO A 1 687 ? 10.185 0.523 -20.161 1.00 98.19 687 PRO A N 1
ATOM 5289 C CA . PRO A 1 687 ? 9.203 0.127 -19.147 1.00 98.19 687 PRO A CA 1
ATOM 5290 C C . PRO A 1 687 ? 9.323 0.855 -17.801 1.00 98.19 687 PRO A C 1
ATOM 5292 O O . PRO A 1 687 ? 8.288 1.073 -17.174 1.00 98.19 687 PRO A O 1
ATOM 5295 N N . ASN A 1 688 ? 10.517 1.305 -17.402 1.00 98.25 688 ASN A N 1
ATOM 5296 C CA . ASN A 1 688 ? 10.776 2.132 -16.215 1.00 98.25 688 ASN A CA 1
ATOM 5297 C C . ASN A 1 688 ? 10.355 3.604 -16.467 1.00 98.25 688 ASN A C 1
ATOM 5299 O O . ASN A 1 688 ? 11.079 4.573 -16.229 1.00 98.25 688 ASN A O 1
ATOM 5303 N N . MET A 1 689 ? 9.152 3.778 -17.021 1.00 98.06 689 MET A N 1
ATOM 5304 C CA . MET A 1 689 ? 8.511 5.058 -17.319 1.00 98.06 689 MET A CA 1
ATOM 5305 C C . MET A 1 689 ? 7.574 5.480 -16.192 1.00 98.06 689 MET A C 1
ATOM 5307 O O . MET A 1 689 ? 6.960 4.645 -15.528 1.00 98.06 689 MET A O 1
ATOM 5311 N N . PHE A 1 690 ? 7.356 6.784 -16.039 1.00 96.75 690 PHE A N 1
ATOM 5312 C CA . PHE A 1 690 ? 6.240 7.246 -15.222 1.00 96.75 690 PHE A CA 1
ATOM 5313 C C . PHE A 1 690 ? 4.942 7.220 -16.041 1.00 96.75 690 PHE A C 1
ATOM 5315 O O . PHE A 1 690 ? 4.850 7.833 -17.111 1.00 96.75 690 PHE A O 1
ATOM 5322 N N . VAL A 1 691 ? 3.920 6.540 -15.520 1.00 96.00 691 VAL A N 1
ATOM 5323 C CA . VAL A 1 691 ? 2.584 6.458 -16.128 1.00 96.00 691 VAL A CA 1
ATOM 5324 C C . VAL A 1 691 ? 1.676 7.510 -15.494 1.00 96.00 691 VAL A C 1
ATOM 5326 O O . VAL A 1 691 ? 1.169 7.326 -14.384 1.00 96.00 691 VAL A O 1
ATOM 5329 N N . GLY A 1 692 ? 1.491 8.623 -16.205 1.00 93.44 692 GLY A N 1
ATOM 5330 C CA . GLY A 1 692 ? 0.536 9.668 -15.853 1.00 93.44 692 GLY A CA 1
ATOM 5331 C C . GLY A 1 692 ? -0.903 9.312 -16.238 1.00 93.44 692 GLY A C 1
ATOM 5332 O O . GLY A 1 692 ? -1.228 8.162 -16.536 1.00 93.44 692 GLY A O 1
ATOM 5333 N N . ASN A 1 693 ? -1.793 10.305 -16.236 1.00 91.75 693 ASN A N 1
ATOM 5334 C CA . ASN A 1 693 ? -3.211 10.078 -16.547 1.00 91.75 693 ASN A CA 1
ATOM 5335 C C . ASN A 1 693 ? -3.438 9.949 -18.059 1.00 91.75 693 ASN A C 1
ATOM 5337 O O . ASN A 1 693 ? -4.181 9.083 -18.520 1.00 91.75 693 ASN A O 1
ATOM 5341 N N . THR A 1 694 ? -2.802 10.831 -18.830 1.00 92.69 694 THR A N 1
ATOM 5342 C CA . THR A 1 694 ? -2.848 10.854 -20.301 1.00 92.69 694 THR A CA 1
ATOM 5343 C C . THR A 1 694 ? -1.464 10.958 -20.934 1.00 92.69 694 THR A C 1
ATOM 5345 O O . THR A 1 694 ? -1.318 10.716 -22.134 1.00 92.69 694 THR A O 1
ATOM 5348 N N . GLN A 1 695 ? -0.450 11.309 -20.144 1.00 95.12 695 GLN A N 1
ATOM 5349 C CA . GLN A 1 695 ? 0.931 11.443 -20.578 1.00 95.12 695 GLN A CA 1
ATOM 5350 C C . GLN A 1 695 ? 1.764 10.276 -20.034 1.00 95.12 695 GLN A C 1
ATOM 5352 O O . GLN A 1 695 ? 1.651 9.894 -18.871 1.00 95.12 695 GLN A O 1
ATOM 5357 N N . LEU A 1 696 ? 2.619 9.714 -20.883 1.00 97.81 696 LEU A N 1
ATOM 5358 C CA . LEU A 1 696 ? 3.644 8.745 -20.507 1.00 97.81 696 LEU A CA 1
ATOM 5359 C C . LEU A 1 696 ? 4.996 9.449 -20.567 1.00 97.81 696 LEU A C 1
ATOM 5361 O O . LEU A 1 696 ? 5.339 10.012 -21.608 1.00 97.81 696 LEU A O 1
ATOM 5365 N N . TYR A 1 697 ? 5.756 9.408 -19.478 1.00 97.69 697 TYR A N 1
ATOM 5366 C CA . TYR A 1 697 ? 7.087 10.011 -19.391 1.00 97.69 697 TYR A CA 1
ATOM 5367 C C . TYR A 1 697 ? 8.109 8.885 -19.477 1.00 97.69 697 TYR A C 1
ATOM 5369 O O . TYR A 1 697 ? 8.380 8.196 -18.495 1.00 97.69 697 TYR A O 1
ATOM 5377 N N . ILE A 1 698 ? 8.596 8.658 -20.692 1.00 98.69 698 ILE A N 1
ATOM 5378 C CA . ILE A 1 698 ? 9.361 7.476 -21.078 1.00 98.69 698 ILE A CA 1
ATOM 5379 C C . ILE A 1 698 ? 10.842 7.861 -21.143 1.00 98.69 698 ILE A C 1
ATOM 5381 O O . ILE A 1 698 ? 11.154 8.878 -21.771 1.00 98.69 698 ILE A O 1
ATOM 5385 N N . PRO A 1 699 ? 11.765 7.090 -20.544 1.00 98.38 699 PRO A N 1
ATOM 5386 C CA . PRO A 1 699 ? 13.187 7.369 -20.689 1.00 98.38 699 PRO A CA 1
ATOM 5387 C C . PRO A 1 699 ? 13.602 7.228 -22.154 1.00 98.38 699 PRO A C 1
ATOM 5389 O O . PRO A 1 699 ? 13.152 6.330 -22.876 1.00 98.38 699 PRO A O 1
ATOM 5392 N N . LYS A 1 700 ? 14.422 8.161 -22.638 1.00 98.25 700 LYS A N 1
ATOM 5393 C CA . LYS A 1 700 ? 14.837 8.189 -24.042 1.00 98.25 700 LYS A CA 1
ATOM 5394 C C . LYS A 1 700 ? 15.797 7.020 -24.318 1.00 98.25 700 LYS A C 1
ATOM 5396 O O . LYS A 1 700 ? 16.911 7.031 -23.803 1.00 98.25 700 LYS A O 1
ATOM 5401 N N . PRO A 1 701 ? 15.435 6.039 -25.171 1.00 98.06 701 PRO A N 1
ATOM 5402 C CA . PRO A 1 701 ? 16.191 4.789 -25.293 1.00 98.06 701 PRO A CA 1
ATOM 5403 C C . PRO A 1 701 ? 17.553 4.956 -25.969 1.00 98.06 701 PRO A C 1
ATOM 5405 O O . PRO A 1 701 ? 18.446 4.132 -25.763 1.00 98.06 701 PRO A O 1
ATOM 5408 N N . TYR A 1 702 ? 17.695 5.985 -26.814 1.00 98.19 702 TYR A N 1
ATOM 5409 C CA . TYR A 1 702 ? 18.822 6.145 -27.737 1.00 98.19 702 TYR A CA 1
ATOM 5410 C C . TYR A 1 702 ? 19.091 4.874 -28.549 1.00 98.19 702 TYR A C 1
ATOM 5412 O O . TYR A 1 702 ? 20.232 4.413 -28.686 1.00 98.19 702 TYR A O 1
ATOM 5420 N N . GLY A 1 703 ? 18.007 4.309 -29.078 1.00 98.06 703 GLY A N 1
ATOM 5421 C CA . GLY A 1 703 ? 18.023 3.203 -30.013 1.00 98.06 703 GLY A CA 1
ATOM 5422 C C . GLY A 1 703 ? 18.581 3.616 -31.380 1.00 98.06 703 GLY A C 1
ATOM 5423 O O . GLY A 1 703 ? 19.202 4.671 -31.540 1.00 98.06 703 GLY A O 1
ATOM 5424 N N . PRO A 1 704 ? 18.415 2.764 -32.404 1.00 98.38 704 PRO A N 1
ATOM 5425 C CA . PRO A 1 704 ? 18.898 3.076 -33.740 1.00 98.38 704 PRO A CA 1
ATOM 5426 C C . PRO A 1 704 ? 18.203 4.295 -34.346 1.00 98.38 704 PRO A C 1
ATOM 5428 O O . PRO A 1 704 ? 17.010 4.254 -34.651 1.00 98.38 704 PRO A O 1
ATOM 5431 N N . TRP A 1 705 ? 18.977 5.351 -34.592 1.00 98.31 705 TRP A N 1
ATOM 5432 C CA . TRP A 1 705 ? 18.518 6.528 -35.317 1.00 98.31 705 TRP A CA 1
ATOM 5433 C C . TRP A 1 705 ? 18.464 6.253 -36.819 1.00 98.31 705 TRP A C 1
ATOM 5435 O O . TRP A 1 705 ? 19.497 6.108 -37.482 1.00 98.31 705 TRP A O 1
ATOM 5445 N N . ILE A 1 706 ? 17.251 6.184 -37.359 1.00 97.38 706 ILE A N 1
ATOM 5446 C CA . ILE A 1 706 ? 16.993 6.005 -38.784 1.00 97.38 706 ILE A CA 1
ATOM 5447 C C . ILE A 1 706 ? 17.014 7.377 -39.448 1.00 97.38 706 ILE A C 1
ATOM 5449 O O . ILE A 1 706 ? 16.021 8.102 -39.446 1.00 97.38 706 ILE A O 1
ATOM 5453 N N . ASP A 1 707 ? 18.175 7.715 -40.007 1.00 93.38 707 ASP A N 1
ATOM 5454 C CA . ASP A 1 707 ? 18.364 8.920 -40.806 1.00 93.38 707 ASP A CA 1
ATOM 5455 C C . ASP A 1 707 ? 17.775 8.722 -42.209 1.00 93.38 707 ASP A C 1
ATOM 5457 O O . ASP A 1 707 ? 18.149 7.807 -42.949 1.00 93.38 707 ASP A O 1
ATOM 5461 N N . THR A 1 708 ? 16.819 9.578 -42.552 1.00 90.06 708 THR A N 1
ATOM 5462 C CA . THR A 1 708 ? 16.147 9.604 -43.858 1.00 90.06 708 THR A CA 1
ATOM 5463 C C . THR A 1 708 ? 16.643 10.744 -44.753 1.00 90.06 708 THR A C 1
ATOM 5465 O O . THR A 1 708 ? 16.186 10.866 -45.888 1.00 90.06 708 THR A O 1
ATOM 5468 N N . GLY A 1 709 ? 17.592 11.552 -44.268 1.00 88.56 709 GLY A N 1
ATOM 5469 C CA . GLY A 1 709 ? 18.087 12.766 -44.916 1.00 88.56 709 GLY A CA 1
ATOM 5470 C C . GLY A 1 709 ? 17.246 14.017 -44.639 1.00 88.56 709 GLY A C 1
ATOM 5471 O O . GLY A 1 709 ? 17.539 15.065 -45.204 1.00 88.56 709 GLY A O 1
ATOM 5472 N N . ASP A 1 710 ? 16.215 13.916 -43.797 1.00 89.69 710 ASP A N 1
ATOM 5473 C CA . ASP A 1 710 ? 15.344 15.023 -43.386 1.00 89.69 710 ASP A CA 1
ATOM 5474 C C . ASP A 1 710 ? 15.011 14.914 -41.890 1.00 89.69 710 ASP A C 1
ATOM 5476 O O . ASP A 1 710 ? 14.717 13.821 -41.390 1.00 89.69 710 ASP A O 1
ATOM 5480 N N . GLU A 1 711 ? 15.066 16.035 -41.164 1.00 91.50 711 GLU A N 1
ATOM 5481 C CA . GLU A 1 711 ? 14.806 16.080 -39.718 1.00 91.50 711 GLU A CA 1
ATOM 5482 C C . GLU A 1 711 ? 13.397 15.587 -39.371 1.00 91.50 711 GLU A C 1
ATOM 5484 O O . GLU A 1 711 ? 13.225 14.822 -38.422 1.00 91.50 711 GLU A O 1
ATOM 5489 N N . GLY A 1 712 ? 12.393 15.992 -40.155 1.00 91.25 712 GLY A N 1
ATOM 5490 C CA . GLY A 1 712 ? 10.982 15.734 -39.882 1.00 91.25 712 GLY A CA 1
ATOM 5491 C C . GLY A 1 712 ? 10.553 14.291 -40.139 1.00 91.25 712 GLY A C 1
ATOM 5492 O O . GLY A 1 712 ? 9.525 13.860 -39.612 1.00 91.25 712 GLY A O 1
ATOM 5493 N N . THR A 1 713 ? 11.322 13.534 -40.927 1.00 93.50 713 THR A N 1
ATOM 5494 C CA . THR A 1 713 ? 11.039 12.120 -41.224 1.00 93.50 713 THR A CA 1
ATOM 5495 C C . THR A 1 713 ? 12.032 11.134 -40.618 1.00 93.50 713 THR A C 1
ATOM 5497 O O . THR A 1 713 ? 11.809 9.927 -40.720 1.00 93.50 713 THR A O 1
ATOM 5500 N N . SER A 1 714 ? 13.106 11.610 -39.984 1.00 95.62 714 SER A N 1
ATOM 5501 C CA . SER A 1 714 ? 14.058 10.765 -39.254 1.00 95.62 714 SER A CA 1
ATOM 5502 C C . SER A 1 714 ? 13.563 10.473 -37.837 1.00 95.62 714 SER A C 1
ATOM 5504 O O . SER A 1 714 ? 12.838 11.269 -37.245 1.00 95.62 714 SER A O 1
ATOM 5506 N N . PHE A 1 715 ? 13.907 9.307 -37.290 1.00 97.31 715 PHE A N 1
ATOM 5507 C CA . PHE A 1 715 ? 13.355 8.861 -36.007 1.00 97.31 715 PHE A CA 1
ATOM 5508 C C . PHE A 1 715 ? 14.234 7.826 -35.304 1.00 97.31 715 PHE A C 1
ATOM 5510 O O . PHE A 1 715 ? 15.000 7.100 -35.937 1.00 97.31 715 PHE A O 1
ATOM 5517 N N . ASP A 1 716 ? 14.054 7.702 -33.991 1.00 98.50 716 ASP A N 1
ATOM 5518 C CA . ASP A 1 716 ? 14.538 6.562 -33.216 1.00 98.50 716 ASP A CA 1
ATOM 5519 C C . ASP A 1 716 ? 13.608 5.355 -33.431 1.00 98.50 716 ASP A C 1
ATOM 5521 O O . ASP A 1 716 ? 12.389 5.435 -33.236 1.00 98.50 716 ASP A O 1
ATOM 5525 N N . LEU A 1 717 ? 14.175 4.232 -33.882 1.00 98.69 717 LEU A N 1
ATOM 5526 C CA . LEU A 1 717 ? 13.423 3.022 -34.220 1.00 98.69 717 LEU A CA 1
ATOM 5527 C C . LEU A 1 717 ? 12.648 2.443 -33.026 1.00 98.69 717 LEU A C 1
ATOM 5529 O O . LEU A 1 717 ? 11.547 1.922 -33.215 1.00 98.69 717 LEU A O 1
ATOM 5533 N N . PHE A 1 718 ? 13.211 2.508 -31.820 1.00 98.75 718 PHE A N 1
ATOM 5534 C CA . PHE A 1 718 ? 12.606 1.945 -30.615 1.00 98.75 718 PHE A CA 1
ATOM 5535 C C . PHE A 1 718 ? 11.480 2.843 -30.103 1.00 98.75 718 PHE A C 1
ATOM 5537 O O . PHE A 1 718 ? 10.395 2.332 -29.814 1.00 98.75 718 PHE A O 1
ATOM 5544 N N . GLU A 1 719 ? 11.690 4.165 -30.099 1.00 98.75 719 GLU A N 1
ATOM 5545 C CA . GLU A 1 719 ? 10.645 5.145 -29.763 1.00 98.75 719 GLU A CA 1
ATOM 5546 C C . GLU A 1 719 ? 9.441 5.006 -30.699 1.00 98.75 719 GLU A C 1
ATOM 5548 O O . GLU A 1 719 ? 8.293 4.911 -30.252 1.00 98.75 719 GLU A O 1
ATOM 5553 N N . LYS A 1 720 ? 9.703 4.939 -32.014 1.00 98.50 720 LYS A N 1
ATOM 5554 C CA . LYS A 1 720 ? 8.653 4.792 -33.023 1.00 98.50 720 LYS A CA 1
ATOM 5555 C C . LYS A 1 720 ? 7.850 3.512 -32.815 1.00 98.50 720 LYS A C 1
ATOM 5557 O O . LYS A 1 720 ? 6.624 3.568 -32.828 1.00 98.50 720 LYS A O 1
ATOM 5562 N N . TYR A 1 721 ? 8.526 2.379 -32.627 1.00 98.81 721 TYR A N 1
ATOM 5563 C CA . TYR A 1 721 ? 7.853 1.100 -32.410 1.00 98.81 721 TYR A CA 1
ATOM 5564 C C . TYR A 1 721 ? 6.942 1.148 -31.178 1.00 98.81 721 TYR A C 1
ATOM 5566 O O . TYR A 1 721 ? 5.768 0.802 -31.282 1.00 98.81 721 TYR A O 1
ATOM 5574 N N . LEU A 1 722 ? 7.451 1.614 -30.031 1.00 98.75 722 LEU A N 1
ATOM 5575 C CA . LEU A 1 722 ? 6.667 1.648 -28.796 1.00 98.75 722 LEU A CA 1
ATOM 5576 C C . LEU A 1 722 ? 5.442 2.559 -28.936 1.00 98.75 722 LEU A C 1
ATOM 5578 O O . LEU A 1 722 ? 4.334 2.162 -28.575 1.00 98.75 722 LEU A O 1
ATOM 5582 N N . LYS A 1 723 ? 5.625 3.748 -29.519 1.00 98.56 723 LYS A N 1
ATOM 5583 C CA . LYS A 1 723 ? 4.534 4.691 -29.785 1.00 98.56 723 LYS A CA 1
ATOM 5584 C C . LYS A 1 723 ? 3.462 4.084 -30.693 1.00 98.56 723 LYS A C 1
ATOM 5586 O O . LYS A 1 723 ? 2.274 4.221 -30.406 1.00 98.56 723 LYS A O 1
ATOM 5591 N N . ASP A 1 724 ? 3.873 3.404 -31.762 1.00 98.50 724 ASP A N 1
ATOM 5592 C CA . ASP A 1 724 ? 2.953 2.758 -32.697 1.00 98.50 724 ASP A CA 1
ATOM 5593 C C . ASP A 1 724 ? 2.192 1.596 -32.027 1.00 98.50 724 ASP A C 1
ATOM 5595 O O . ASP A 1 724 ? 0.993 1.455 -32.256 1.00 98.50 724 ASP A O 1
ATOM 5599 N N . GLU A 1 725 ? 2.834 0.784 -31.174 1.00 98.44 725 GLU A N 1
ATOM 5600 C CA . GLU A 1 725 ? 2.153 -0.283 -30.418 1.00 98.44 725 GLU A CA 1
ATOM 5601 C C . GLU A 1 725 ? 1.144 0.273 -29.406 1.00 98.44 725 GLU A C 1
ATOM 5603 O O . GLU A 1 725 ? 0.016 -0.217 -29.341 1.00 98.44 725 GLU A O 1
ATOM 5608 N N . ILE A 1 726 ? 1.506 1.320 -28.656 1.00 98.50 726 ILE A N 1
ATOM 5609 C CA . ILE A 1 726 ? 0.602 1.957 -27.685 1.00 98.50 726 ILE A CA 1
ATOM 5610 C C . ILE A 1 726 ? -0.632 2.528 -28.387 1.00 98.50 726 ILE A C 1
ATOM 5612 O O . ILE A 1 726 ? -1.762 2.291 -27.954 1.00 98.50 726 ILE A O 1
ATOM 5616 N N . ALA A 1 727 ? -0.443 3.193 -29.529 1.00 97.81 727 ALA A N 1
ATOM 5617 C CA . ALA A 1 727 ? -1.537 3.771 -30.302 1.00 97.81 727 ALA A CA 1
ATOM 5618 C C . ALA A 1 727 ? -2.569 2.732 -30.787 1.00 97.81 727 ALA A C 1
ATOM 5620 O O . ALA A 1 727 ? -3.735 3.086 -30.976 1.00 97.81 727 ALA A O 1
ATOM 5621 N N . LYS A 1 728 ? -2.185 1.456 -30.959 1.00 96.94 728 LYS A N 1
ATOM 5622 C CA . LYS A 1 728 ? -3.112 0.388 -31.384 1.00 96.94 728 LYS A CA 1
ATOM 5623 C C . LYS A 1 728 ? -4.175 0.065 -30.340 1.00 96.94 728 LYS A C 1
ATOM 5625 O O . LYS A 1 728 ? -5.281 -0.308 -30.723 1.00 96.94 728 LYS A O 1
ATOM 5630 N N . PHE A 1 729 ? -3.854 0.169 -29.050 1.00 96.50 729 PHE A N 1
ATOM 5631 C CA . PHE A 1 729 ? -4.794 -0.171 -27.977 1.00 96.50 729 PHE A CA 1
ATOM 5632 C C . PHE A 1 729 ? -5.285 1.056 -27.206 1.00 96.50 729 PHE A C 1
ATOM 5634 O O . PHE A 1 729 ? -6.422 1.060 -26.738 1.00 96.50 729 PHE A O 1
ATOM 5641 N N . ASN A 1 730 ? -4.485 2.118 -27.098 1.00 96.19 730 ASN A N 1
ATOM 5642 C CA . ASN A 1 730 ? -4.888 3.341 -26.418 1.00 96.19 730 ASN A CA 1
ATOM 5643 C C . ASN A 1 730 ? -4.286 4.592 -27.078 1.00 96.19 730 ASN A C 1
ATOM 5645 O O . ASN A 1 730 ? -3.304 5.163 -26.610 1.00 96.19 730 ASN A O 1
ATOM 5649 N N . GLY A 1 731 ? -4.931 5.058 -28.150 1.00 92.25 731 GLY A N 1
ATOM 5650 C CA . GLY A 1 731 ? -4.543 6.283 -28.860 1.00 92.25 731 GLY A CA 1
ATOM 5651 C C . GLY A 1 731 ? -4.757 7.592 -28.087 1.00 92.25 731 GLY A C 1
ATOM 5652 O O . GLY A 1 731 ? -4.432 8.649 -28.619 1.00 92.2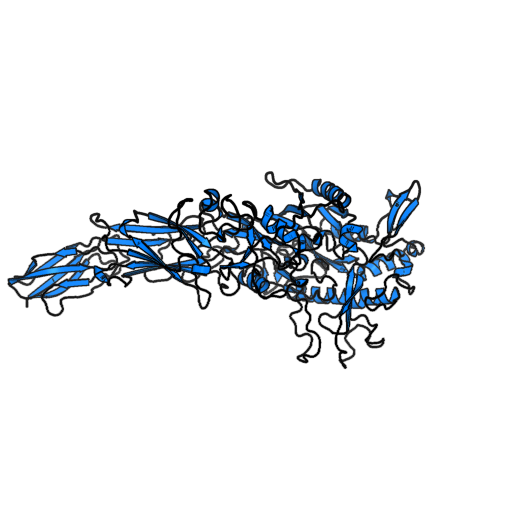5 731 GLY A O 1
ATOM 5653 N N . ALA A 1 732 ? -5.310 7.548 -26.868 1.00 93.06 732 ALA A N 1
ATOM 5654 C CA . ALA A 1 732 ? -5.417 8.721 -26.001 1.00 93.06 732 ALA A CA 1
ATOM 5655 C C . ALA A 1 732 ? -4.139 8.974 -25.180 1.00 93.06 732 ALA A C 1
ATOM 5657 O O . ALA A 1 732 ? -3.965 10.077 -24.666 1.00 93.06 732 ALA A O 1
ATOM 5658 N N . LEU A 1 733 ? -3.249 7.979 -25.063 1.00 95.94 733 LEU A N 1
ATOM 5659 C CA . LEU A 1 733 ? -1.973 8.134 -24.367 1.00 95.94 733 LEU A CA 1
ATOM 5660 C C . LEU A 1 733 ? -0.949 8.840 -25.257 1.00 95.94 733 LEU A C 1
ATOM 5662 O O . LEU A 1 733 ? -0.706 8.447 -26.399 1.00 95.94 733 LEU A O 1
ATOM 5666 N N . SER A 1 734 ? -0.308 9.863 -24.703 1.00 96.94 734 SER A N 1
ATOM 5667 C CA . SER A 1 734 ? 0.770 10.604 -25.355 1.00 96.94 734 SER A CA 1
ATOM 5668 C C . SER A 1 734 ? 2.123 10.114 -24.846 1.00 96.94 734 SER A C 1
ATOM 5670 O O . SER A 1 734 ? 2.380 10.126 -23.649 1.00 96.94 734 SER A O 1
ATOM 5672 N N . CYS A 1 735 ? 2.986 9.658 -25.756 1.00 98.31 735 CYS A N 1
ATOM 5673 C CA . CYS A 1 735 ? 4.333 9.183 -25.429 1.00 98.31 735 CYS A CA 1
ATOM 5674 C C . CYS A 1 735 ? 5.336 10.343 -25.471 1.00 98.31 735 CYS A C 1
ATOM 5676 O O . CYS A 1 735 ? 5.597 10.870 -26.558 1.00 98.31 735 CYS A O 1
ATOM 5678 N N . ASN A 1 736 ? 5.917 10.694 -24.323 1.00 97.88 736 ASN A N 1
ATOM 5679 C CA . ASN A 1 736 ? 6.909 11.757 -24.188 1.00 97.88 736 ASN A CA 1
ATOM 5680 C C . ASN A 1 736 ? 8.261 11.146 -23.800 1.00 97.88 736 ASN A C 1
ATOM 5682 O O . ASN A 1 736 ? 8.447 10.710 -22.667 1.00 97.88 736 ASN A O 1
ATOM 5686 N N . PHE A 1 737 ? 9.195 11.095 -24.752 1.00 98.12 737 PHE A N 1
ATOM 5687 C CA . PHE A 1 737 ? 10.533 10.537 -24.539 1.00 98.12 737 PHE A CA 1
ATOM 5688 C C . PHE A 1 737 ? 11.474 11.612 -23.985 1.00 98.12 737 PHE A C 1
ATOM 5690 O O . PHE A 1 737 ? 11.797 12.574 -24.687 1.00 98.12 737 PHE A O 1
ATOM 5697 N N . ILE A 1 738 ? 11.904 11.459 -22.734 1.00 97.50 738 ILE A N 1
ATOM 5698 C CA . ILE A 1 738 ? 12.672 12.458 -21.983 1.00 97.50 738 ILE A CA 1
ATOM 5699 C C . ILE A 1 738 ? 14.110 11.970 -21.802 1.00 97.50 738 ILE A C 1
ATOM 5701 O O . ILE A 1 738 ? 14.349 10.823 -21.439 1.00 97.50 738 ILE A O 1
ATOM 5705 N N . ASP A 1 739 ? 15.075 12.849 -22.077 1.00 96.94 739 ASP A N 1
ATOM 5706 C CA . ASP A 1 739 ? 16.495 12.581 -21.832 1.00 96.94 739 ASP A CA 1
ATOM 5707 C C . ASP A 1 739 ? 16.792 12.634 -20.331 1.00 96.94 739 ASP A C 1
ATOM 5709 O O . ASP A 1 739 ? 16.915 13.712 -19.746 1.00 96.94 739 ASP A O 1
ATOM 5713 N N . ASP A 1 740 ? 16.916 11.464 -19.722 1.00 95.88 740 ASP A N 1
ATOM 5714 C CA . ASP A 1 740 ? 17.265 11.257 -18.321 1.00 95.88 740 ASP A CA 1
ATOM 5715 C C . ASP A 1 740 ? 18.681 10.678 -18.149 1.00 95.88 740 ASP A C 1
ATOM 5717 O O . ASP A 1 740 ? 19.115 10.409 -17.028 1.00 95.88 740 ASP A O 1
ATOM 5721 N N . TRP A 1 741 ? 19.439 10.559 -19.248 1.00 95.50 741 TRP A N 1
ATOM 5722 C CA . TRP A 1 741 ? 20.615 9.696 -19.319 1.00 95.50 741 TRP A CA 1
ATOM 5723 C C . TRP A 1 741 ? 21.688 10.011 -18.277 1.00 95.50 741 TRP A C 1
ATOM 5725 O O . TRP A 1 741 ? 22.198 9.128 -17.594 1.00 95.50 741 TRP A O 1
ATOM 5735 N N . ASP A 1 742 ? 22.085 11.282 -18.188 1.00 91.69 742 ASP A N 1
ATOM 5736 C CA . ASP A 1 742 ? 23.243 11.673 -17.378 1.00 91.69 742 ASP A CA 1
ATOM 5737 C C . ASP A 1 742 ? 22.931 11.680 -15.874 1.00 91.69 742 ASP A C 1
ATOM 5739 O O . ASP A 1 742 ? 23.855 11.574 -15.070 1.00 91.69 742 ASP A O 1
ATOM 5743 N N . HIS A 1 743 ? 21.656 11.825 -15.497 1.00 89.94 743 HIS A N 1
ATOM 5744 C CA . HIS A 1 743 ? 21.239 11.889 -14.097 1.00 89.94 743 HIS A CA 1
ATOM 5745 C C . HIS A 1 743 ? 20.752 10.530 -13.594 1.00 89.94 743 HIS A C 1
ATOM 5747 O O . HIS A 1 743 ? 21.195 10.102 -12.535 1.00 89.94 743 HIS A O 1
ATOM 5753 N N . TYR A 1 744 ? 19.908 9.833 -14.358 1.00 93.88 744 TYR A N 1
ATOM 5754 C CA . TYR A 1 744 ? 19.299 8.568 -13.953 1.00 93.88 744 TYR A CA 1
ATOM 5755 C C . TYR A 1 744 ? 19.959 7.367 -14.644 1.00 93.88 744 TYR A C 1
ATOM 5757 O O . TYR A 1 744 ? 20.628 6.599 -13.950 1.00 93.88 744 TYR A O 1
ATOM 5765 N N . HIS A 1 745 ? 19.869 7.236 -15.978 1.00 96.31 745 HIS A N 1
ATOM 5766 C CA . HIS A 1 745 ? 20.293 6.016 -16.696 1.00 96.31 745 HIS A CA 1
ATOM 5767 C C . HIS A 1 745 ? 21.735 5.592 -16.386 1.00 96.31 745 HIS A C 1
ATOM 5769 O O . HIS A 1 745 ? 22.026 4.437 -16.077 1.00 96.31 745 HIS A O 1
ATOM 5775 N N . ALA A 1 746 ? 22.671 6.547 -16.420 1.00 93.06 746 ALA A N 1
ATOM 5776 C CA . ALA A 1 746 ? 24.088 6.303 -16.150 1.00 93.06 746 ALA A CA 1
ATOM 5777 C C . ALA A 1 746 ? 24.379 5.889 -14.692 1.00 93.06 746 ALA A C 1
ATOM 5779 O O . ALA A 1 746 ? 25.510 5.505 -14.382 1.00 93.06 746 ALA A O 1
ATOM 5780 N N . CYS A 1 747 ? 23.381 5.979 -13.813 1.00 91.69 747 CYS A N 1
ATOM 5781 C CA . CYS A 1 747 ? 23.388 5.537 -12.424 1.00 91.69 747 CYS A CA 1
ATOM 5782 C C . CYS A 1 747 ? 22.489 4.307 -12.183 1.00 91.69 747 CYS A C 1
ATOM 5784 O O . CYS A 1 747 ? 22.139 4.054 -11.034 1.00 91.69 747 CYS A O 1
ATOM 5786 N N . GLU A 1 748 ? 22.164 3.549 -13.239 1.00 92.50 748 GLU A N 1
ATOM 5787 C CA . GLU A 1 748 ? 21.407 2.286 -13.200 1.00 92.50 748 GLU A CA 1
ATOM 5788 C C . GLU A 1 748 ? 19.924 2.412 -12.803 1.00 92.50 748 GLU A C 1
ATOM 5790 O O . GLU A 1 748 ? 19.365 1.500 -12.209 1.00 92.50 748 GLU A O 1
ATOM 5795 N N . GLY A 1 749 ? 19.260 3.513 -13.148 1.00 94.19 749 GLY A N 1
ATOM 5796 C CA . GLY A 1 749 ? 17.802 3.628 -13.019 1.00 94.19 749 GLY A CA 1
ATOM 5797 C C . GLY A 1 749 ? 17.242 4.641 -14.008 1.00 94.19 749 GLY A C 1
ATOM 5798 O O . GLY A 1 749 ? 18.015 5.332 -14.655 1.00 94.19 749 GLY A O 1
ATOM 5799 N N . GLU A 1 750 ? 15.924 4.761 -14.120 1.00 96.94 750 GLU A N 1
ATOM 5800 C CA . GLU A 1 750 ? 15.292 5.671 -15.089 1.00 96.94 750 GLU A CA 1
ATOM 5801 C C . GLU A 1 750 ? 14.287 6.614 -14.405 1.00 96.94 750 GLU A C 1
ATOM 5803 O O . GLU A 1 750 ? 14.229 6.729 -13.172 1.00 96.94 750 GLU A O 1
ATOM 5808 N N . ILE A 1 751 ? 13.475 7.305 -15.210 1.00 96.56 751 ILE A N 1
ATOM 5809 C CA . ILE A 1 751 ? 12.412 8.219 -14.769 1.00 96.56 751 ILE A CA 1
ATOM 5810 C C . ILE A 1 751 ? 11.544 7.620 -13.656 1.00 96.56 751 ILE A C 1
ATOM 5812 O O . ILE A 1 751 ? 11.273 8.318 -12.675 1.00 96.56 751 ILE A O 1
ATOM 5816 N N . HIS A 1 752 ? 11.092 6.366 -13.775 1.00 96.88 752 HIS A N 1
ATOM 5817 C CA . HIS A 1 752 ? 10.223 5.768 -12.760 1.00 96.88 752 HIS A CA 1
ATOM 5818 C C . HIS A 1 752 ? 10.945 5.584 -11.421 1.00 96.88 752 HIS A C 1
ATOM 5820 O O . HIS A 1 752 ? 10.383 5.974 -10.399 1.00 96.88 752 HIS A O 1
ATOM 5826 N N . CYS A 1 753 ? 12.203 5.127 -11.408 1.00 96.25 753 CYS A N 1
ATOM 5827 C CA . CYS A 1 753 ? 13.032 5.071 -10.194 1.00 96.25 753 CYS A CA 1
ATOM 5828 C C . CYS A 1 753 ? 13.246 6.459 -9.552 1.00 96.25 753 CYS A C 1
ATOM 5830 O O . CYS A 1 753 ? 13.313 6.610 -8.325 1.00 96.25 753 CYS A O 1
ATOM 5832 N N . GLY A 1 754 ? 13.375 7.493 -10.385 1.00 93.38 754 GLY A N 1
ATOM 5833 C CA . GLY A 1 754 ? 13.602 8.875 -9.964 1.00 93.38 754 GLY A CA 1
ATOM 5834 C C . GLY A 1 754 ? 12.367 9.608 -9.436 1.00 93.38 754 GLY A C 1
ATOM 5835 O O . GLY A 1 754 ? 12.499 10.659 -8.804 1.00 93.38 754 GLY A O 1
ATOM 5836 N N . THR A 1 755 ? 11.169 9.073 -9.675 1.00 94.38 755 THR A N 1
ATOM 5837 C CA . THR A 1 755 ? 9.891 9.742 -9.400 1.00 94.38 755 THR A CA 1
ATOM 5838 C C . THR A 1 755 ? 8.967 8.890 -8.528 1.00 94.38 755 THR A C 1
ATOM 5840 O O . THR A 1 755 ? 9.175 7.699 -8.337 1.00 94.38 755 THR A O 1
ATOM 5843 N N . ASN A 1 756 ? 7.949 9.507 -7.935 1.00 94.38 756 ASN A N 1
ATOM 5844 C CA . ASN A 1 756 ? 6.877 8.818 -7.210 1.00 94.38 756 ASN A CA 1
ATOM 5845 C C . ASN A 1 756 ? 5.576 9.617 -7.347 1.00 94.38 756 ASN A C 1
ATOM 5847 O O . ASN A 1 756 ? 5.565 10.666 -7.996 1.00 94.38 756 ASN A O 1
ATOM 5851 N N . GLU A 1 757 ? 4.479 9.162 -6.759 1.00 92.38 757 GLU A N 1
ATOM 5852 C CA . GLU A 1 757 ? 3.178 9.776 -6.982 1.00 92.38 757 GLU A CA 1
ATOM 5853 C C . GLU A 1 757 ? 2.242 9.761 -5.782 1.00 92.38 757 GLU A C 1
ATOM 5855 O O . GLU A 1 757 ? 2.304 8.914 -4.886 1.00 92.38 757 GLU A O 1
ATOM 5860 N N . ILE A 1 758 ? 1.288 10.686 -5.842 1.00 92.12 758 ILE A N 1
ATOM 5861 C CA . ILE A 1 758 ? 0.043 10.615 -5.086 1.00 92.12 758 ILE A CA 1
ATOM 5862 C C . ILE A 1 758 ? -1.057 10.259 -6.078 1.00 92.12 758 ILE A C 1
ATOM 5864 O O . ILE A 1 758 ? -1.198 10.910 -7.119 1.00 92.12 758 ILE A O 1
ATOM 5868 N N . ARG A 1 759 ? -1.829 9.222 -5.753 1.00 91.44 759 ARG A N 1
ATOM 5869 C CA . ARG A 1 759 ? -2.998 8.803 -6.525 1.00 91.44 759 ARG A CA 1
ATOM 5870 C C . ARG A 1 759 ? -4.258 8.969 -5.690 1.00 91.44 759 ARG A C 1
ATOM 5872 O O . ARG A 1 759 ? -4.219 8.817 -4.474 1.00 91.44 759 ARG A O 1
ATOM 5879 N N . GLN A 1 760 ? -5.362 9.271 -6.363 1.00 90.94 760 GLN A N 1
ATOM 5880 C CA . GLN A 1 760 ? -6.695 9.277 -5.782 1.00 90.94 760 GLN A CA 1
ATOM 5881 C C . GLN A 1 760 ? -7.367 7.924 -6.069 1.00 90.94 760 GLN A C 1
ATOM 5883 O O . GLN A 1 760 ? -7.629 7.621 -7.243 1.00 90.94 760 GLN A O 1
ATOM 5888 N N . PRO A 1 761 ? -7.659 7.114 -5.037 1.00 91.94 761 PRO A N 1
ATOM 5889 C CA . PRO A 1 761 ? -8.420 5.883 -5.196 1.00 91.94 761 PRO A CA 1
ATOM 5890 C C . PRO A 1 761 ? -9.858 6.176 -5.629 1.00 91.94 761 PRO A C 1
ATOM 5892 O O . PRO A 1 761 ? -10.381 7.277 -5.429 1.00 91.94 761 PRO A O 1
ATOM 5895 N N . SER A 1 762 ? -10.525 5.187 -6.225 1.00 90.50 762 SER A N 1
ATOM 5896 C CA . SER A 1 762 ? -11.950 5.323 -6.532 1.00 90.50 762 SER A CA 1
ATOM 5897 C C . SER A 1 762 ? -12.795 5.249 -5.254 1.00 90.50 762 SER A C 1
ATOM 5899 O O . SER A 1 762 ? -12.399 4.615 -4.279 1.00 90.50 762 SER A O 1
ATOM 5901 N N . GLN A 1 763 ? -14.002 5.825 -5.262 1.00 87.94 763 GLN A N 1
ATOM 5902 C CA . GLN A 1 763 ? -14.899 5.771 -4.094 1.00 87.94 763 GLN A CA 1
ATOM 5903 C C . GLN A 1 763 ? -15.235 4.337 -3.649 1.00 87.94 763 GLN A C 1
ATOM 5905 O O . GLN A 1 763 ? -15.534 4.113 -2.479 1.00 87.94 763 GLN A O 1
ATOM 5910 N N . THR A 1 764 ? -15.221 3.372 -4.574 1.00 88.31 764 THR A N 1
ATOM 5911 C CA . THR A 1 764 ? -15.426 1.956 -4.248 1.00 88.31 764 THR A CA 1
ATOM 5912 C C . THR A 1 764 ? -14.210 1.360 -3.552 1.00 88.31 764 THR A C 1
ATOM 5914 O O . THR A 1 764 ? -14.376 0.628 -2.582 1.00 88.31 764 THR A O 1
ATOM 5917 N N . ASP A 1 765 ? -13.001 1.719 -3.986 1.00 93.81 765 ASP A N 1
ATOM 5918 C CA . ASP A 1 765 ? -11.759 1.206 -3.398 1.00 93.81 765 ASP A CA 1
ATOM 5919 C C . ASP A 1 765 ? -11.509 1.804 -2.007 1.00 93.81 765 ASP A C 1
ATOM 5921 O O . ASP A 1 765 ? -10.962 1.144 -1.123 1.00 93.81 765 ASP A O 1
ATOM 5925 N N . GLU A 1 766 ? -11.957 3.043 -1.777 1.00 93.44 766 GLU A N 1
ATOM 5926 C CA . GLU A 1 766 ? -11.918 3.688 -0.460 1.00 93.44 766 GLU A CA 1
ATOM 5927 C C . GLU A 1 766 ? -12.815 2.987 0.570 1.00 93.44 766 GLU A C 1
ATOM 5929 O O . GLU A 1 766 ? -12.608 3.153 1.769 1.00 93.44 766 GLU A O 1
ATOM 5934 N N . LYS A 1 767 ? -13.775 2.161 0.140 1.00 94.31 767 LYS A N 1
ATOM 5935 C CA . LYS A 1 767 ? -14.579 1.307 1.023 1.00 94.31 767 LYS A CA 1
ATOM 5936 C C . LYS A 1 767 ? -14.104 -0.140 0.956 1.00 94.31 767 LYS A C 1
ATOM 5938 O O . LYS A 1 767 ? -14.894 -1.048 0.711 1.00 94.31 767 LYS A O 1
ATOM 5943 N N . TRP A 1 768 ? -12.814 -0.357 1.208 1.00 95.19 768 TRP A N 1
ATOM 5944 C CA . TRP A 1 768 ? -12.179 -1.681 1.160 1.00 95.19 768 TRP A CA 1
ATOM 5945 C C . TRP A 1 768 ? -12.887 -2.733 2.025 1.00 95.19 768 TRP A C 1
ATOM 5947 O O . TRP A 1 768 ? -12.842 -3.913 1.711 1.00 95.19 768 TRP A O 1
ATOM 5957 N N . TRP A 1 769 ? -13.571 -2.324 3.095 1.00 95.06 769 TRP A N 1
ATOM 5958 C CA . TRP A 1 769 ? -14.321 -3.228 3.972 1.00 95.06 769 TRP A CA 1
ATOM 5959 C C . TRP A 1 769 ? -15.611 -3.775 3.353 1.00 95.06 769 TRP A C 1
ATOM 5961 O O . TRP A 1 769 ? -16.175 -4.726 3.892 1.00 95.06 769 TRP A O 1
ATOM 5971 N N . ALA A 1 770 ? -16.094 -3.161 2.268 1.00 93.75 770 ALA A N 1
ATOM 5972 C CA . ALA A 1 770 ? -17.267 -3.596 1.513 1.00 93.75 770 ALA A CA 1
ATOM 5973 C C . ALA A 1 770 ? -16.916 -4.553 0.355 1.00 93.75 770 ALA A C 1
ATOM 5975 O O . ALA A 1 770 ? -17.825 -5.072 -0.298 1.00 93.75 770 ALA A O 1
ATOM 5976 N N . ILE A 1 771 ? -15.617 -4.761 0.112 1.00 90.25 771 ILE A N 1
ATOM 5977 C CA . ILE A 1 771 ? -15.040 -5.724 -0.835 1.00 90.25 771 ILE A CA 1
ATOM 5978 C C . ILE A 1 771 ? -14.872 -7.064 -0.123 1.00 90.25 771 ILE A C 1
ATOM 5980 O O . ILE A 1 771 ? -15.240 -8.088 -0.743 1.00 90.25 771 ILE A O 1
#

Secondary structure (DSSP, 8-state):
-EEEEEEEE--TT--S--B-EEEETTSTT-EE--B--SS-SEEEEEEEE-TT-EEEEEEEETTEEEEEEEEEE--SSEEEEEE--EEEEEEE---S-SSSPPPTTTS---BTSEESSS---STT--SEEE-B--S---SSSPTT--GGGSSS---HHHHHHT-EEEEEEEEEESS--PPPTT-EEEEEEEESSSPSPGGGTEEEESSSSTT--EEEBTTTBSEEEEEGGG--SEEEEEEEESS-SBTTBTT-EEEEEEEEE-HHHH-TTSEEEEEEEEEEEPPEEE--TTSEEEEEEEE--TTSHHHHHHHHHHHTTSPPPSSS----EEEE--------EEETTTTEEEPPPS---S----HHHHEE-EEEEE--SSSS-EEEEEEEEPS--STHHHHIIIIISSSSEEEE-TTTT--PPP-GGGSGGGEEE--SEE-TTS-EETT--EEEE---S--S-S-TTSPPP-----HHHHHHHHHH-SS--EEE--TTBSS--STTTEEEEE-TTSPTT--EEEEEE-HHHHHHHHHHHHHH-GGGGG-EESEEEEEETTEEEEEEPEETTEE--EEHHHHTS-SEEEEEPTTS-EEEHHHHHHHIIIIIHHHHHHHHHHHHHHS---GGGEEEEP--EEEEEEE---------TTSSS-SSS-TTTS----TT-SSEEEEEESS--TTS-EE-SSEEEEE-----EE--SSTTT-EEHHHHHHHHHHHHH-TT-EEEEE--TTTTGGGT--HHHHEEEEEE--TTGGGGGG-

Nearest PDB structures (foldseek):
  4n2a-assembly1_A-2  TM=7.809E-01  e=5.671E-44  Homo sapiens
  4n2n-assembly1_A-2  TM=7.886E-01  e=5.999E-44  Homo sapiens
  4n2g-assembly1_A  TM=7.680E-01  e=1.177E-43  Homo sapiens
  4n2i-assembly1_A  TM=7.716E-01  e=3.057E-43  Homo sapiens
  9b97-assembly1_A-2  TM=8.126E-01  e=5.670E-42  Homo sapiens